Protein AF-A0A3D4T2V0-F1 (afdb_monomer)

Secondary structure (DSSP, 8-state):
-PPPP-S---GGGG-SS--HHHHHHHHHH---HHHHHH---TTSHHHHHHHHHHTTSS-HHHHHHHHHHHHHSPTT--EEHHHHHHHHHHTT--HHHHHHHHHHHHHTTS-EEE----EETTEEPTT----GGG-EEE--BTTTBHHHHHHT-HHHHHH-TTHHHHHHHHTTTTTTTTGGG--TTGGGSSEEE---SS---SS----GGG-HHHHHHHTTT-EEEE--HHHHHHHHTT---SS--TT-EEEETHHHHHHHHTTSEEE--HHHHHHHHHHHHHTT-EEEEE--S-TT--SEEEEE-TTT-HHHHHHHHTT-GGGEEES------TTT----SHHHHS-TT----BTTTPPPTT----PPPPPP-TTTS---GGG--TTHHHHTT--B-TT---HHHHHSTT---HHHHHHHHHTT-HHHHHHHHHTT-S-HHHHHHH---HHHHT-GGGGTS----HHHHHHHHHHHTTSTTT--PPP---S-TT-S---EEEEE--SHHHHHHHHHHHHTT--EEEE-SSSSS-THHHHTS-TTTS-HHHHHHHHHHHHHTT-EEE-S--BTTTB-HHHHHHTTEEEEEE-----EE-----TTTTSBTEEEHHHHHHHHHHS-----SEEEEE-SSHHHHHHHHHHHHTT-SEEEEEESS-GGG-SS-HHHHHHHHHTTPEEEESEEEEEEEEETTEEEEEEEEEEEEEE-TTS-EEEEEEEEEEEEEE-SEEEE-S-EE---TTTTTTS---EETTTEEP--S--

Sequence (767 aa):
MPEMSKKYIPEHMHDKDPNPKLLKFVRRVTDRFDGKLKGIKVEDPEYWGFACIFEDEMTETERENSLDLLLEMKVRKKYPYADMLSMCAKHGMEQKTADSIMDKLSVLGMMEYDYGDKYTKDGPIPGTTYNKDDRHYWIPLFVPGSAEYTNMNTKLMDKHPELAMFFERMTFLPLAGITQMIPPGGAGIGMHVIPVEQAISMENTTADIEHISYWLKKYEGHLGASICSCRYGRKKLDEGCADDYDGWCIGVGDMADYCRETGRGRDITYDEAMEILKRAEDNGFVHQVTNIDGENKIFAICNCNVKICNALRTSQLFNTPNLSASAYRAHVNKADCVACGQCVEYCPAGALKLGQKLCKKDGSEVTYPKQELPDATKWGEDKWDEDYRDKNRINCHDTGTSPCKTACPAHIAVQGYLKMASQGRYKDALALIKKENPFPAVCGRICNKRCEDACTRGMIDRAVSIDAVKKFIAAKDLEDEHRYVPEIVVASNRGRWKEKVAIIGGGPAGLSCAFYLAQMGYYPTVFEKNEKPGGMLTYGIPSYKLEKDVIDAEIEIMKEMGVEIRTGVEVGKDVTIPELRNDGYKAFYVAVGCQGGRYPNIPNDHAEGTQTAVEFLKKATTGECHFEDETVVVGGGNVAIDAARVSARSGAKKVTMLCLESRDIMPASDEEVREAEEDGVTVNCGWGPKEVIAENGKVKAVVFKKCTRVYDENKKFSPVYNEDETITIPATKVIFAIGQAIEWGSLLDGTKVEFWHGNYPVADKLT

Solvent-accessible surface area (backbone atoms only — not comparable to full-atom values): 41725 Å² total; per-residue (Å²): 128,83,81,74,79,76,79,58,79,56,85,41,38,72,53,88,79,67,60,67,63,56,55,53,46,41,36,67,64,52,72,31,68,63,34,58,73,78,49,69,51,45,72,37,53,68,38,28,52,44,40,58,50,48,64,71,73,33,56,72,70,53,30,54,54,46,47,53,46,59,66,72,52,55,79,87,42,77,34,47,39,70,56,51,51,55,52,28,43,76,74,71,38,52,68,73,54,38,50,52,48,54,53,50,32,34,54,57,20,62,31,44,55,33,58,75,77,63,57,43,85,91,15,58,49,86,92,70,77,87,50,77,76,53,26,31,38,32,48,52,46,49,67,79,30,28,34,40,41,33,38,36,32,62,71,58,38,71,75,43,53,47,39,33,56,28,29,58,47,53,57,39,60,52,44,63,88,47,57,58,73,50,45,86,82,14,80,51,78,26,38,41,42,48,58,74,100,64,90,77,84,83,86,80,88,74,59,66,90,54,34,60,67,48,57,50,47,18,22,51,95,28,31,12,33,16,44,27,29,42,48,43,25,29,45,72,62,79,58,44,67,94,52,56,35,53,51,39,20,36,23,27,36,50,41,13,50,44,28,37,78,50,71,37,31,39,81,47,53,70,70,55,52,53,50,48,52,52,46,31,47,72,68,58,31,44,45,32,33,39,50,62,79,44,89,98,42,61,47,39,43,34,53,34,46,61,93,51,25,51,69,56,44,40,23,47,28,58,48,32,56,36,38,56,35,58,92,70,76,88,77,82,56,76,89,75,58,62,74,38,50,62,73,28,75,62,35,74,75,35,80,44,53,37,35,77,82,56,76,44,96,84,69,51,85,72,87,74,89,76,83,85,48,33,83,80,49,92,65,52,79,92,67,43,35,90,55,40,82,57,61,38,63,57,36,50,41,94,87,33,67,57,48,32,28,72,48,28,94,60,52,39,38,56,49,43,30,53,52,29,44,77,68,70,36,42,66,62,20,44,56,54,40,49,74,52,35,76,50,49,48,58,47,37,59,70,56,87,50,46,29,37,79,45,23,73,51,37,79,78,74,54,46,63,65,59,54,60,52,44,24,58,43,26,54,43,47,70,38,81,94,55,43,80,70,79,74,68,47,42,60,38,78,83,56,63,53,84,66,32,32,39,24,39,17,28,15,68,67,21,47,45,52,35,41,55,41,14,32,54,24,28,50,28,36,28,34,15,56,47,84,62,66,37,39,55,60,53,36,55,45,53,61,95,64,43,50,62,68,59,55,50,50,50,49,48,48,35,43,76,57,46,36,43,75,44,54,63,36,39,66,33,77,77,46,41,58,66,56,43,43,71,74,56,37,76,47,77,46,85,28,68,66,58,73,35,51,38,77,90,85,40,55,56,65,81,26,51,42,45,48,27,33,51,60,50,32,30,52,52,58,76,41,92,55,79,36,86,36,34,33,34,29,37,30,47,33,59,63,22,47,50,48,43,40,52,40,32,77,27,51,26,74,40,36,39,35,31,12,45,39,49,83,95,64,36,73,33,53,73,65,59,53,49,54,28,43,74,59,61,38,44,79,44,61,22,31,34,85,58,33,41,43,59,58,97,56,28,39,50,25,40,33,28,26,32,30,80,40,47,52,45,98,84,69,43,88,51,70,41,69,43,84,87,48,66,51,76,45,77,18,48,29,38,34,31,30,73,49,65,33,65,75,64,86,48,36,63,59,95,59,87,84,50,64,45,94,84,77,41,75,68,70,69,94,90,112

Radius of gyration: 34.02 Å; Cα contacts (8 Å, |Δi|>4): 1423; chains: 1; bounding box: 85×62×96 Å

Mean predicted aligned error: 8.25 Å

pLDDT: mean 89.42, std 9.77, range [37.09, 98.88]

Structure (mmCIF, N/CA/C/O backbone):
data_AF-A0A3D4T2V0-F1
#
_entry.id   AF-A0A3D4T2V0-F1
#
loop_
_atom_site.group_PDB
_atom_site.id
_atom_site.type_symbol
_atom_site.label_atom_id
_atom_site.label_alt_id
_atom_site.label_comp_id
_atom_site.label_asym_id
_atom_site.label_entity_id
_atom_site.label_seq_id
_atom_site.pdbx_PDB_ins_code
_atom_site.Cartn_x
_atom_site.Cartn_y
_atom_site.Cartn_z
_atom_site.occupancy
_atom_site.B_iso_or_equiv
_atom_site.auth_seq_id
_atom_site.auth_comp_id
_atom_site.auth_asym_id
_atom_site.auth_atom_id
_atom_site.pdbx_PDB_model_num
ATOM 1 N N . MET A 1 1 ? 5.920 10.985 28.259 1.00 60.56 1 MET A N 1
ATOM 2 C CA . MET A 1 1 ? 4.543 10.733 27.767 1.00 60.56 1 MET A CA 1
ATOM 3 C C . MET A 1 1 ? 4.400 11.232 26.333 1.00 60.56 1 MET A C 1
ATOM 5 O O . MET A 1 1 ? 4.811 12.369 26.102 1.00 60.56 1 MET A O 1
ATOM 9 N N . PRO A 1 2 ? 3.740 10.470 25.436 1.00 69.81 2 PRO A N 1
ATOM 10 C CA . PRO A 1 2 ? 3.532 10.878 24.049 1.00 69.81 2 PRO A CA 1
ATOM 11 C C . PRO A 1 2 ? 2.871 12.252 23.948 1.00 69.81 2 PRO A C 1
ATOM 13 O O . PRO A 1 2 ? 1.902 12.539 24.664 1.00 69.81 2 PRO A O 1
ATOM 16 N N . GLU A 1 3 ? 3.368 13.103 23.050 1.00 80.56 3 GLU A N 1
ATOM 17 C CA . GLU A 1 3 ? 2.796 14.432 22.829 1.00 80.56 3 GLU A CA 1
ATOM 18 C C . GLU A 1 3 ? 1.330 14.332 22.375 1.00 80.56 3 GLU A C 1
ATOM 20 O O . GLU A 1 3 ? 0.896 13.333 21.798 1.00 80.56 3 GLU A O 1
ATOM 25 N N . MET A 1 4 ? 0.517 15.332 22.723 1.00 84.94 4 MET A N 1
ATOM 26 C CA . MET A 1 4 ? -0.879 15.361 22.295 1.00 84.94 4 MET A CA 1
ATOM 27 C C . MET A 1 4 ? -0.940 15.879 20.878 1.00 84.94 4 MET A C 1
ATOM 29 O O . MET A 1 4 ? -0.235 16.835 20.555 1.00 84.94 4 MET A O 1
ATOM 33 N N . SER A 1 5 ? -1.815 15.298 20.057 1.00 87.62 5 SER A N 1
ATOM 34 C CA . SER A 1 5 ? -2.108 15.893 18.758 1.00 87.62 5 SER A CA 1
ATOM 35 C C . SER A 1 5 ? -2.496 17.360 18.948 1.00 87.62 5 SER A C 1
ATOM 37 O O . SER A 1 5 ? -3.322 17.696 19.793 1.00 87.62 5 SER A O 1
ATOM 39 N N . LYS A 1 6 ? -1.874 18.236 18.160 1.00 90.88 6 LYS A N 1
ATOM 40 C CA . LYS A 1 6 ? -2.158 19.679 18.127 1.00 90.88 6 LYS A CA 1
ATOM 41 C C . LYS A 1 6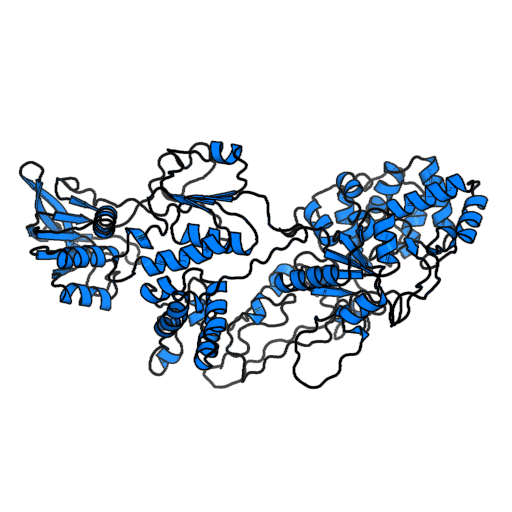 ? -3.161 20.038 17.031 1.00 90.88 6 LYS A C 1
ATOM 43 O O . LYS A 1 6 ? -3.327 21.212 16.715 1.00 90.88 6 LYS A O 1
ATOM 48 N N . LYS A 1 7 ? -3.783 19.028 16.407 1.00 93.62 7 LYS A N 1
ATOM 49 C CA . LYS A 1 7 ? -4.708 19.205 15.283 1.00 93.62 7 LYS A CA 1
ATOM 50 C C . LYS A 1 7 ? -5.900 20.085 15.661 1.00 93.62 7 LYS A C 1
ATOM 52 O O . LYS A 1 7 ? -6.324 20.901 14.846 1.00 93.62 7 LYS A O 1
ATOM 57 N N . TYR A 1 8 ? -6.396 19.926 16.885 1.00 94.19 8 TYR A N 1
ATOM 58 C CA . TYR A 1 8 ? -7.490 20.708 17.445 1.00 94.19 8 TYR A CA 1
ATOM 59 C C . TYR A 1 8 ? -7.080 21.284 18.797 1.00 94.19 8 TYR A C 1
ATOM 61 O O . TYR A 1 8 ? -6.278 20.697 19.524 1.00 94.19 8 TYR A O 1
ATOM 69 N N . ILE A 1 9 ? -7.637 22.445 19.122 1.00 94.38 9 ILE A N 1
ATOM 70 C CA . ILE A 1 9 ? -7.562 23.036 20.456 1.00 94.38 9 ILE A CA 1
ATOM 71 C C . ILE A 1 9 ? -8.960 22.852 21.047 1.00 94.38 9 ILE A C 1
ATOM 73 O O . ILE A 1 9 ? -9.884 23.465 20.513 1.00 94.38 9 ILE A O 1
ATOM 77 N N . PRO A 1 10 ? -9.142 21.996 22.070 1.00 95.62 10 PRO A N 1
ATOM 78 C CA . PRO A 1 10 ? -10.458 21.780 22.665 1.00 95.62 10 PRO A CA 1
ATOM 79 C C . PRO A 1 10 ? -11.021 23.093 23.215 1.00 95.62 10 PRO A C 1
ATOM 81 O O . PRO A 1 10 ? -10.314 23.801 23.938 1.00 95.62 10 PRO A O 1
ATOM 84 N N . GLU A 1 11 ? -12.279 23.403 22.900 1.00 95.12 11 GLU A N 1
ATOM 85 C CA . GLU A 1 11 ? -12.920 24.673 23.276 1.00 95.12 11 GLU A CA 1
ATOM 86 C C . GLU A 1 11 ? -12.905 24.886 24.798 1.00 95.12 11 GLU A C 1
ATOM 88 O O . GLU A 1 11 ? -12.510 25.945 25.289 1.00 95.12 11 GLU A O 1
ATOM 93 N N . HIS A 1 12 ? -13.192 23.818 25.542 1.00 96.31 12 HIS A N 1
ATOM 94 C CA . HIS A 1 12 ? -13.293 23.821 27.000 1.00 96.31 12 HIS A CA 1
ATOM 95 C C . HIS A 1 12 ? -11.965 23.656 27.758 1.00 96.31 12 HIS A C 1
ATOM 97 O O . HIS A 1 12 ? -11.958 23.590 28.988 1.00 96.31 12 HIS A O 1
ATOM 103 N N . MET A 1 13 ? -10.815 23.590 27.072 1.00 93.88 13 MET A N 1
ATOM 104 C CA . MET A 1 13 ? -9.509 23.354 27.720 1.00 93.88 13 MET A CA 1
ATOM 105 C C . MET A 1 13 ? -9.125 24.453 28.733 1.00 93.88 13 MET A C 1
ATOM 107 O O . MET A 1 13 ? -8.293 24.230 29.613 1.00 93.88 13 MET A O 1
ATOM 111 N N . HIS A 1 14 ? -9.722 25.642 28.616 1.00 94.88 14 HIS A N 1
ATOM 112 C CA . HIS A 1 14 ? -9.417 26.816 29.439 1.00 94.88 14 HIS A CA 1
ATOM 113 C C . HIS A 1 14 ? -10.676 27.512 29.973 1.00 94.88 14 HIS A C 1
ATOM 115 O O . HIS A 1 14 ? -10.693 28.739 30.126 1.00 94.88 14 HIS A O 1
ATOM 121 N N . ASP A 1 15 ? -11.727 26.738 30.250 1.00 95.50 15 ASP A N 1
ATOM 122 C CA . ASP A 1 15 ? -12.955 27.257 30.848 1.00 95.50 15 ASP A CA 1
ATOM 123 C C . ASP A 1 15 ? -12.658 28.047 32.126 1.00 95.50 15 ASP A C 1
ATOM 125 O O . ASP A 1 15 ? -12.008 27.568 33.058 1.00 95.50 15 ASP A O 1
ATOM 129 N N . LYS A 1 16 ? -13.152 29.288 32.173 1.00 92.94 16 LYS A N 1
ATOM 130 C CA . LYS A 1 16 ? -12.948 30.185 33.320 1.00 92.94 16 LYS A CA 1
ATOM 131 C C . LYS A 1 16 ? -13.886 29.878 34.483 1.00 92.94 16 LYS A C 1
ATOM 133 O O . LYS A 1 16 ? -13.514 30.133 35.625 1.00 92.94 16 LYS A O 1
ATOM 138 N N . ASP A 1 17 ? -15.080 29.371 34.185 1.00 92.19 17 ASP A N 1
ATOM 139 C CA . ASP A 1 17 ? -16.122 29.045 35.163 1.00 92.19 17 ASP A CA 1
ATOM 140 C C . ASP A 1 17 ? -16.719 27.656 34.864 1.00 92.19 17 ASP A C 1
ATOM 142 O O . ASP A 1 17 ? -17.825 27.548 34.333 1.00 92.19 17 ASP A O 1
ATOM 146 N N . PRO A 1 18 ? -15.948 26.577 35.098 1.00 94.44 18 PRO A N 1
ATOM 147 C CA . PRO A 1 18 ? -16.369 25.219 34.769 1.00 94.44 18 PRO A CA 1
ATOM 148 C C . PRO A 1 18 ? -17.520 24.749 35.668 1.00 94.44 18 PRO A C 1
ATOM 150 O O . PRO A 1 18 ? -17.501 24.969 36.884 1.00 94.44 18 PRO A O 1
ATOM 153 N N . ASN A 1 19 ? -18.488 24.015 35.104 1.00 95.50 19 ASN A N 1
ATOM 154 C CA . ASN A 1 19 ? -19.620 23.502 35.875 1.00 95.50 19 ASN A CA 1
ATOM 155 C C . ASN A 1 19 ? -19.131 22.602 37.039 1.00 95.50 19 ASN A C 1
ATOM 157 O O . ASN A 1 19 ? -18.476 21.572 36.818 1.00 95.50 19 ASN A O 1
ATOM 161 N N . PRO A 1 20 ? -19.465 22.929 38.304 1.00 95.56 20 PRO A N 1
ATOM 162 C CA . PRO A 1 20 ? -18.935 22.212 39.460 1.00 95.56 20 PRO A CA 1
ATOM 163 C C . PRO A 1 20 ? -19.467 20.776 39.572 1.00 95.56 20 PRO A C 1
ATOM 165 O O . PRO A 1 20 ? -18.761 19.899 40.083 1.00 95.56 20 PRO A O 1
ATOM 168 N N . LYS A 1 21 ? -20.692 20.502 39.097 1.00 97.12 21 LYS A N 1
ATOM 169 C CA . LYS A 1 21 ? -21.239 19.138 39.052 1.00 97.12 21 LYS A CA 1
ATOM 170 C C . LYS A 1 21 ? -20.514 18.304 38.002 1.00 97.12 21 LYS A C 1
ATOM 172 O O . LYS A 1 21 ? -20.180 17.155 38.294 1.00 97.12 21 LYS A O 1
ATOM 177 N N . LEU A 1 22 ? -20.200 18.888 36.843 1.00 97.12 22 LEU A N 1
ATOM 178 C CA . LEU A 1 22 ? -19.439 18.213 35.794 1.00 97.12 22 LEU A CA 1
ATOM 179 C C . LEU A 1 22 ? -18.036 17.839 36.283 1.00 97.12 22 LEU A C 1
ATOM 181 O O . LEU A 1 22 ? -17.674 16.668 36.232 1.00 97.12 22 LEU A O 1
ATOM 185 N N . LEU A 1 23 ? -17.281 18.778 36.863 1.00 95.12 23 LEU A N 1
ATOM 186 C CA . LEU A 1 23 ? -15.960 18.489 37.445 1.00 95.12 23 LEU A CA 1
ATOM 187 C C . LEU A 1 23 ? -16.017 17.372 38.495 1.00 95.12 23 LEU A C 1
ATOM 189 O O . LEU A 1 23 ? -15.161 16.483 38.535 1.00 95.12 23 LEU A O 1
ATOM 193 N N . LYS A 1 24 ? -17.047 17.395 39.348 1.00 95.44 24 LYS A N 1
ATOM 194 C CA . LYS A 1 24 ? -17.273 16.356 40.358 1.00 95.44 24 LYS A CA 1
ATOM 195 C C . LYS A 1 24 ? -17.570 14.997 39.722 1.00 95.44 24 LYS A C 1
ATOM 197 O O . LYS A 1 24 ? -17.080 13.984 40.226 1.00 95.44 24 LYS A O 1
ATOM 202 N N . PHE A 1 25 ? -18.364 14.967 38.654 1.00 95.88 25 PHE A N 1
ATOM 203 C CA . PHE A 1 25 ? -18.686 13.751 37.916 1.00 95.88 25 PHE A CA 1
ATOM 204 C C . PHE A 1 25 ? -17.451 13.194 37.198 1.00 95.88 25 PHE A C 1
ATOM 206 O O . PHE A 1 25 ? -17.080 12.050 37.449 1.00 95.88 25 PHE A O 1
ATOM 213 N N . VAL A 1 26 ? -16.739 14.020 36.429 1.00 94.88 26 VAL A N 1
ATOM 214 C CA . VAL A 1 26 ? -15.500 13.656 35.724 1.00 94.88 26 VAL A CA 1
ATOM 215 C C . VAL A 1 26 ? -14.455 13.084 36.689 1.00 94.88 26 VAL A C 1
ATOM 217 O O . VAL A 1 26 ? -13.914 11.998 36.471 1.00 94.88 26 VAL A O 1
ATOM 220 N N . ARG A 1 27 ? -14.228 13.744 37.834 1.00 93.38 27 ARG A N 1
ATOM 221 C CA . ARG A 1 27 ? -13.322 13.240 38.882 1.00 93.38 27 ARG A CA 1
ATOM 222 C C . ARG A 1 27 ? -13.770 11.898 39.469 1.00 93.38 27 ARG A C 1
ATOM 224 O O . ARG A 1 27 ? -12.936 11.121 39.929 1.00 93.38 27 ARG A O 1
ATOM 231 N N . ARG A 1 28 ? -15.075 11.623 39.512 1.00 91.69 28 ARG A N 1
ATOM 232 C CA . ARG A 1 28 ? -15.603 10.351 40.021 1.00 91.69 28 ARG A CA 1
ATOM 233 C C . ARG A 1 28 ? -15.353 9.206 39.044 1.00 91.69 28 ARG A C 1
ATOM 235 O O . ARG A 1 28 ? -15.070 8.098 39.501 1.00 91.69 28 ARG A O 1
ATOM 242 N N . VAL A 1 29 ? -15.483 9.471 37.747 1.00 91.94 29 VAL A N 1
ATOM 243 C CA . VAL A 1 29 ? -15.393 8.444 36.701 1.00 91.94 29 VAL A CA 1
ATOM 244 C C . VAL A 1 29 ? -13.976 8.210 36.188 1.00 91.94 29 VAL A C 1
ATOM 246 O O . VAL A 1 29 ? -13.719 7.126 35.682 1.00 91.94 29 VAL A O 1
ATOM 249 N N . THR A 1 30 ? -13.045 9.158 36.360 1.00 89.62 30 THR A N 1
ATOM 250 C CA . THR A 1 30 ? -11.661 8.981 35.885 1.00 89.62 30 THR A CA 1
ATOM 251 C C . THR A 1 30 ? -11.003 7.726 36.449 1.00 89.62 30 THR A C 1
ATOM 253 O O . THR A 1 30 ? -11.083 7.460 37.646 1.00 89.62 30 THR A O 1
ATOM 256 N N . ASP A 1 31 ? -10.310 6.968 35.602 1.00 83.75 31 ASP A N 1
ATOM 257 C CA . ASP A 1 31 ? -9.473 5.838 36.017 1.00 83.75 31 ASP A CA 1
ATOM 258 C C . ASP A 1 31 ? -8.010 6.259 36.268 1.00 83.75 31 ASP A C 1
ATOM 260 O O . ASP A 1 31 ? -7.215 5.466 36.774 1.00 83.75 31 ASP A O 1
ATOM 264 N N . ARG A 1 32 ? -7.643 7.526 36.004 1.00 87.38 32 ARG A N 1
ATOM 265 C CA . ARG A 1 32 ? -6.308 8.050 36.329 1.00 87.38 32 ARG A CA 1
ATOM 266 C C . ARG A 1 32 ? -6.152 8.205 37.840 1.00 87.38 32 ARG A C 1
ATOM 268 O O . ARG A 1 32 ? -6.823 9.020 38.477 1.00 87.38 32 ARG A O 1
ATOM 275 N N . PHE A 1 33 ? -5.195 7.471 38.408 1.00 81.50 33 PHE A N 1
ATOM 276 C CA . PHE A 1 33 ? -4.870 7.518 39.838 1.00 81.50 33 PHE A CA 1
ATOM 277 C C . PHE A 1 33 ? -4.582 8.947 40.326 1.00 81.50 33 PHE A C 1
ATOM 279 O O . PHE A 1 33 ? -5.150 9.402 41.322 1.00 81.50 33 PHE A O 1
ATOM 286 N N . ASP A 1 34 ? -3.768 9.684 39.569 1.00 81.69 34 ASP A N 1
ATOM 287 C CA . ASP A 1 34 ? -3.433 11.076 39.865 1.00 81.69 34 ASP A CA 1
ATOM 288 C C . ASP A 1 34 ? -4.658 11.999 39.829 1.00 81.69 34 ASP A C 1
ATOM 290 O O . ASP A 1 34 ? -4.801 12.838 40.717 1.00 81.69 34 ASP A O 1
ATOM 294 N N . GLY A 1 35 ? -5.576 11.810 38.875 1.00 86.06 35 GLY A N 1
ATOM 295 C CA . GLY A 1 35 ? -6.810 12.596 38.773 1.00 86.06 35 GLY A CA 1
ATOM 296 C C . GLY A 1 35 ? -7.748 12.383 39.966 1.00 86.06 35 GLY A C 1
ATOM 297 O O . GLY A 1 35 ? -8.332 13.335 40.491 1.00 86.06 35 GLY A O 1
ATOM 298 N N . LYS A 1 36 ? -7.837 11.149 40.487 1.00 85.62 36 LYS A N 1
ATOM 299 C CA . LYS A 1 36 ? -8.620 10.864 41.705 1.00 85.62 36 LYS A CA 1
ATOM 300 C C . LYS A 1 36 ? -8.053 11.577 42.932 1.00 85.62 36 LYS A C 1
ATOM 302 O O . LYS A 1 36 ? -8.811 12.192 43.693 1.00 85.62 36 LYS A O 1
ATOM 307 N N . LEU A 1 37 ? -6.733 11.509 43.119 1.00 84.94 37 LEU A N 1
ATOM 308 C CA . LEU A 1 37 ? -6.056 12.054 44.297 1.00 84.94 37 LEU A CA 1
ATOM 309 C C . LEU A 1 37 ? -5.906 13.576 44.249 1.00 84.94 37 LEU A C 1
ATOM 311 O O . LEU A 1 37 ? -6.314 14.259 45.187 1.00 84.94 37 LEU A O 1
ATOM 315 N N . LYS A 1 38 ? -5.329 14.099 43.164 1.00 87.75 38 LYS A N 1
ATOM 316 C CA . LYS A 1 38 ? -4.953 15.514 43.014 1.00 87.75 38 LYS A CA 1
ATOM 317 C C . LYS A 1 38 ? -6.099 16.378 42.475 1.00 87.75 38 LYS A C 1
ATOM 319 O O . LYS A 1 38 ? -6.034 17.597 42.593 1.00 87.75 38 LYS A O 1
ATOM 324 N N . GLY A 1 39 ? -7.157 15.754 41.954 1.00 89.19 39 GLY A N 1
ATOM 325 C CA . GLY A 1 39 ? -8.266 16.428 41.283 1.00 89.19 39 GLY A CA 1
ATOM 326 C C . GLY A 1 39 ? -8.061 16.516 39.771 1.00 89.19 39 GLY A C 1
ATOM 327 O O . GLY A 1 39 ? -6.962 16.287 39.273 1.00 89.19 39 GLY A O 1
ATOM 328 N N . ILE A 1 40 ? -9.146 16.840 39.069 1.00 93.50 40 ILE A N 1
ATOM 329 C CA . ILE A 1 40 ? -9.180 17.074 37.622 1.00 93.50 40 ILE A CA 1
ATOM 330 C C . ILE A 1 40 ? -9.223 18.580 37.381 1.00 93.50 40 ILE A C 1
ATOM 332 O O . ILE A 1 40 ? -9.946 19.290 38.087 1.00 93.50 40 ILE A O 1
ATOM 336 N N . LYS A 1 41 ? -8.443 19.053 36.412 1.00 93.19 41 LYS A N 1
ATOM 337 C CA . LYS A 1 41 ? -8.416 20.450 35.968 1.00 93.19 41 LYS A CA 1
ATOM 338 C C . LYS A 1 41 ? -9.095 20.602 34.608 1.00 93.19 41 LYS A C 1
ATOM 340 O O . LYS A 1 41 ? -9.366 19.612 33.937 1.00 93.19 41 LYS A O 1
ATOM 345 N N . VAL A 1 42 ? -9.337 21.842 34.191 1.00 93.81 42 VAL A N 1
ATOM 346 C CA . VAL A 1 42 ? -9.952 22.127 32.884 1.00 93.81 42 VAL A CA 1
ATOM 347 C C . VAL A 1 42 ? -9.037 21.758 31.713 1.00 93.81 42 VAL A C 1
ATOM 349 O O . VAL A 1 42 ? -9.516 21.400 30.643 1.00 93.81 42 VAL A O 1
ATOM 352 N N . GLU A 1 43 ? -7.719 21.730 31.934 1.00 93.94 43 GLU A N 1
ATOM 353 C CA . GLU A 1 43 ? -6.746 21.318 30.920 1.00 93.94 43 GLU A CA 1
ATOM 354 C C . GLU A 1 43 ? -6.667 19.788 30.744 1.00 93.94 43 GLU A C 1
ATOM 356 O O . GLU A 1 43 ? -6.084 19.306 29.767 1.00 93.94 43 GLU A O 1
ATOM 361 N N . ASP A 1 44 ? -7.222 19.010 31.682 1.00 94.38 44 ASP A N 1
ATOM 362 C CA . ASP A 1 44 ? -7.189 17.551 31.616 1.00 94.38 44 ASP A CA 1
ATOM 363 C C . ASP A 1 44 ? -8.171 17.023 30.551 1.00 94.38 44 ASP A C 1
ATOM 365 O O . ASP A 1 44 ? -9.316 17.481 30.484 1.00 94.38 44 ASP A O 1
ATOM 369 N N . PRO A 1 45 ? -7.771 16.003 29.764 1.00 94.81 45 PRO A N 1
ATOM 370 C CA . PRO A 1 45 ? -8.607 15.410 28.722 1.00 94.81 45 PRO A CA 1
ATOM 371 C C . PRO A 1 45 ? -9.953 14.899 29.204 1.00 94.81 45 PRO A C 1
ATOM 373 O O . PRO A 1 45 ? -10.942 15.012 28.485 1.00 94.81 45 PRO A O 1
ATOM 376 N N . GLU A 1 46 ? -10.011 14.395 30.433 1.00 94.25 46 GLU A N 1
ATOM 377 C CA . GLU A 1 46 ? -11.265 13.967 31.042 1.00 94.25 46 GLU A CA 1
ATOM 378 C C . GLU A 1 46 ? -12.307 15.083 31.155 1.00 94.25 46 GLU A C 1
ATOM 380 O O . GLU A 1 46 ? -13.498 14.802 31.033 1.00 94.25 46 GLU A O 1
ATOM 385 N N . TYR A 1 47 ? -11.882 16.327 31.409 1.00 96.44 47 TYR A N 1
ATOM 386 C CA . TYR A 1 47 ? -12.807 17.446 31.559 1.00 96.44 47 TYR A CA 1
ATOM 387 C C . TYR A 1 47 ? -13.298 17.926 30.202 1.00 96.44 47 TYR A C 1
ATOM 389 O O . TYR A 1 47 ? -14.490 17.814 29.928 1.00 96.44 47 TYR A O 1
ATOM 397 N N . TRP A 1 48 ? 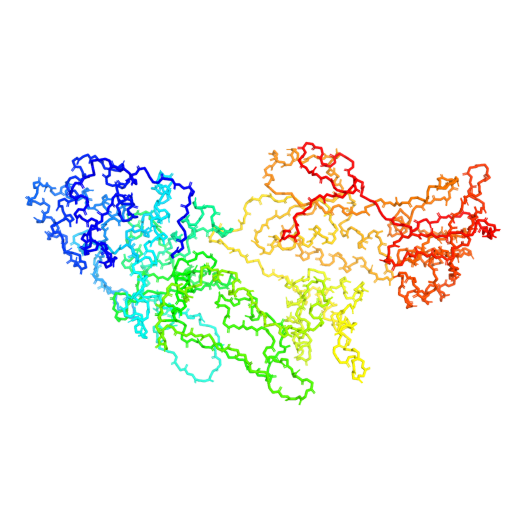-12.404 18.421 29.341 1.00 96.19 48 TRP A N 1
ATOM 398 C CA . TRP A 1 48 ? -12.833 19.043 28.088 1.00 96.19 48 TRP A CA 1
ATOM 399 C C . TRP A 1 48 ? -13.497 18.038 27.136 1.00 96.19 48 TRP A C 1
ATOM 401 O O . TRP A 1 48 ? -14.393 18.412 26.382 1.00 96.19 48 TRP A O 1
ATOM 411 N N . GLY A 1 49 ? -13.142 16.748 27.224 1.00 95.88 49 GLY A N 1
ATOM 412 C CA . GLY A 1 49 ? -13.797 15.682 26.464 1.00 95.88 49 GLY A CA 1
ATOM 413 C C . GLY A 1 49 ? -15.243 15.417 26.892 1.00 95.88 49 GLY A C 1
ATOM 414 O O . GLY A 1 49 ? -16.038 14.952 26.084 1.00 95.88 49 GLY A O 1
ATOM 415 N N . PHE A 1 50 ? -15.610 15.711 28.141 1.00 97.12 50 PHE A N 1
ATOM 416 C CA . PHE A 1 50 ? -16.999 15.634 28.607 1.00 97.12 50 PHE A CA 1
ATOM 417 C C . PHE A 1 50 ? -17.703 16.991 28.531 1.00 97.12 50 PHE A C 1
ATOM 419 O O . PHE A 1 50 ? -18.900 17.028 28.263 1.00 97.12 50 PHE A O 1
ATOM 426 N N . ALA A 1 51 ? -16.990 18.101 28.720 1.00 97.50 51 ALA A N 1
ATOM 427 C CA . ALA A 1 51 ? -17.557 19.443 28.651 1.00 97.50 51 ALA A CA 1
ATOM 428 C C . ALA A 1 51 ? -18.209 19.714 27.291 1.00 97.50 51 ALA A C 1
ATOM 430 O O . ALA A 1 51 ? -19.385 20.052 27.281 1.00 97.50 51 ALA A O 1
ATOM 431 N N . CYS A 1 52 ? -17.551 19.395 26.169 1.00 96.69 52 CYS A N 1
ATOM 432 C CA . CYS A 1 52 ? -18.168 19.544 24.838 1.00 96.69 52 CYS A CA 1
ATOM 433 C C . CYS A 1 52 ? -19.471 18.729 24.674 1.00 96.69 52 CYS A C 1
ATOM 435 O O . CYS A 1 52 ? -20.357 19.080 23.903 1.00 96.69 52 CYS A O 1
ATOM 437 N N . ILE A 1 53 ? -19.650 17.642 25.432 1.00 97.25 53 ILE A N 1
ATOM 438 C CA . ILE A 1 53 ? -20.895 16.864 25.421 1.00 97.25 53 ILE A CA 1
ATOM 439 C C . ILE A 1 53 ? -21.969 17.532 26.282 1.00 97.25 53 ILE A C 1
ATOM 441 O O . ILE A 1 53 ? -23.103 17.718 25.846 1.00 97.25 53 ILE A O 1
ATOM 445 N N . PHE A 1 54 ? -21.638 17.851 27.530 1.00 97.88 54 PHE A N 1
ATOM 446 C CA . PHE A 1 54 ? -22.611 18.338 28.507 1.00 97.88 54 PHE A CA 1
ATOM 447 C C . PHE A 1 54 ? -22.966 19.815 28.321 1.00 97.88 54 PHE A C 1
ATOM 449 O O . PHE A 1 54 ? -24.089 20.203 28.634 1.00 97.88 54 PHE A O 1
ATOM 456 N N . GLU A 1 55 ? -22.034 20.630 27.842 1.00 96.38 55 GLU A N 1
ATOM 457 C CA . GLU A 1 55 ? -22.227 22.064 27.639 1.00 96.38 55 GLU A CA 1
ATOM 458 C C . GLU A 1 55 ? -22.810 22.363 26.246 1.00 96.38 55 GLU A C 1
ATOM 460 O O . GLU A 1 55 ? -23.709 23.198 26.153 1.00 96.38 55 GLU A O 1
ATOM 465 N N . ASP A 1 56 ? -22.416 21.625 25.195 1.00 96.75 56 ASP A N 1
ATOM 466 C CA . ASP A 1 56 ? -22.804 21.980 23.815 1.00 96.75 56 ASP A CA 1
ATOM 467 C C . ASP A 1 56 ? -23.932 21.127 23.211 1.00 96.75 56 ASP A C 1
ATOM 469 O O . ASP A 1 56 ? -24.608 21.573 22.274 1.00 96.75 56 ASP A O 1
ATOM 473 N N . GLU A 1 57 ? -24.145 19.894 23.693 1.00 97.25 57 GLU A N 1
ATOM 474 C CA . GLU A 1 57 ? -25.199 18.993 23.181 1.00 97.25 57 GLU A CA 1
ATOM 475 C C . GLU A 1 57 ? -26.468 18.987 24.039 1.00 97.25 57 GLU A C 1
ATOM 477 O O . GLU A 1 57 ? -27.473 18.350 23.688 1.00 97.25 57 GLU A O 1
ATOM 482 N N . MET A 1 58 ? -26.449 19.682 25.173 1.00 97.38 58 MET A N 1
ATOM 483 C CA . MET A 1 58 ? -27.546 19.707 26.132 1.00 97.38 58 MET A CA 1
ATOM 484 C C . MET A 1 58 ? -27.970 21.137 26.440 1.00 97.38 58 MET A C 1
ATOM 486 O O . MET A 1 58 ? -27.156 22.041 26.581 1.00 97.38 58 MET A O 1
ATOM 490 N N . THR A 1 59 ? -29.275 21.337 26.598 1.00 97.50 59 THR A N 1
ATOM 491 C CA . THR A 1 59 ? -29.774 22.542 27.267 1.00 97.50 59 THR A CA 1
ATOM 492 C C . THR A 1 59 ? -29.339 22.537 28.733 1.00 97.50 59 THR A C 1
ATOM 494 O O . THR A 1 59 ? -29.098 21.478 29.311 1.00 97.50 59 THR A O 1
ATOM 497 N N . GLU A 1 60 ? -29.308 23.706 29.373 1.00 96.62 60 GLU A N 1
ATOM 498 C CA . GLU A 1 60 ? -28.960 23.827 30.795 1.00 96.62 60 GLU A CA 1
ATOM 499 C C . GLU A 1 60 ? -29.784 22.875 31.682 1.00 96.62 60 GLU A C 1
ATOM 501 O O . GLU A 1 60 ? -29.232 22.165 32.518 1.00 96.62 60 GLU A O 1
ATOM 506 N N . THR A 1 61 ? -31.099 22.782 31.453 1.00 96.56 61 THR A N 1
ATOM 507 C CA . THR A 1 61 ? -31.976 21.873 32.206 1.00 96.56 61 THR A CA 1
ATOM 508 C C . THR A 1 61 ? -31.642 20.401 31.962 1.00 96.56 61 THR A C 1
ATOM 510 O O . THR A 1 61 ? -31.617 19.613 32.905 1.00 96.56 61 THR A O 1
ATOM 513 N N . GLU A 1 62 ? -31.376 20.008 30.714 1.00 97.62 62 GLU A N 1
ATOM 514 C CA . GLU A 1 62 ? -30.981 18.631 30.397 1.00 97.62 62 GLU A CA 1
ATOM 515 C C . GLU A 1 62 ? -29.634 18.273 31.029 1.00 97.62 62 GLU A C 1
ATOM 517 O O . GLU A 1 62 ? -29.497 17.180 31.580 1.00 97.62 62 GLU A O 1
ATOM 522 N N . ARG A 1 63 ? -28.663 19.193 30.991 1.00 97.94 63 ARG A N 1
ATOM 523 C CA . ARG A 1 63 ? -27.344 19.023 31.604 1.00 97.94 63 ARG A CA 1
ATOM 524 C C . ARG A 1 63 ? -27.459 18.819 33.108 1.00 97.94 63 ARG A C 1
ATOM 526 O O . ARG A 1 63 ? -26.911 17.852 33.632 1.00 97.94 63 ARG A O 1
ATOM 533 N N . GLU A 1 64 ? -28.181 19.695 33.801 1.00 97.81 64 GLU A N 1
ATOM 534 C CA . GLU A 1 64 ? -28.326 19.612 35.256 1.00 97.81 64 GLU A CA 1
ATOM 535 C C . GLU A 1 64 ? -29.045 18.327 35.683 1.00 97.81 64 GLU A C 1
ATOM 537 O O . GLU A 1 64 ? -28.558 17.630 36.573 1.00 97.81 64 GLU A O 1
ATOM 542 N N . ASN A 1 65 ? -30.125 17.951 34.990 1.00 97.81 65 ASN A N 1
ATOM 543 C CA . ASN A 1 65 ? -30.834 16.690 35.232 1.00 97.81 65 ASN A CA 1
ATOM 544 C C . ASN A 1 65 ? -29.944 15.464 34.979 1.00 97.81 65 ASN A C 1
ATOM 546 O O . ASN A 1 65 ? -29.966 14.502 35.750 1.00 97.81 65 ASN A O 1
ATOM 550 N N . SER A 1 66 ? -29.144 15.502 33.911 1.00 98.06 66 SER A N 1
ATOM 551 C CA . SER A 1 66 ? -28.204 14.434 33.570 1.00 98.06 66 SER A CA 1
ATOM 552 C C . SER A 1 66 ? -27.125 14.276 34.638 1.00 98.06 66 SER A C 1
ATOM 554 O O . SER A 1 66 ? -26.877 13.167 35.108 1.00 98.06 66 SER A O 1
ATOM 556 N N . LEU A 1 67 ? -26.496 15.379 35.050 1.00 98.19 67 LEU A N 1
ATOM 557 C CA . LEU A 1 67 ? -25.446 15.372 36.068 1.00 98.19 67 LEU A CA 1
ATOM 558 C C . LEU A 1 67 ? -25.986 14.958 37.438 1.00 98.19 67 LEU A C 1
ATOM 560 O O . LEU A 1 67 ? -25.297 14.237 38.155 1.00 98.19 67 LEU A O 1
ATOM 564 N N . ASP A 1 68 ? -27.208 15.356 37.789 1.00 97.62 68 ASP A N 1
ATOM 565 C CA . ASP A 1 68 ? -27.865 14.928 39.024 1.00 97.62 68 ASP A CA 1
ATOM 566 C C . ASP A 1 68 ? -28.089 13.411 39.053 1.00 97.62 68 ASP A C 1
ATOM 568 O O . ASP A 1 68 ? -27.678 12.750 40.011 1.00 97.62 68 ASP A O 1
ATOM 572 N N . LEU A 1 69 ? -28.627 12.836 37.971 1.00 97.69 69 LEU A N 1
ATOM 573 C CA . LEU A 1 69 ? -28.783 11.385 37.835 1.00 97.69 69 LEU A CA 1
ATOM 574 C C . LEU A 1 69 ? -27.434 10.654 37.925 1.00 97.69 69 LEU A C 1
ATOM 576 O O . LEU A 1 69 ? -27.263 9.736 38.729 1.00 97.69 69 LEU A O 1
ATOM 580 N N . LEU A 1 70 ? -26.449 11.079 37.133 1.00 97.44 70 LEU A N 1
ATOM 581 C CA . LEU A 1 70 ? -25.124 10.455 37.085 1.00 97.44 70 LEU A CA 1
ATOM 582 C C . LEU A 1 70 ? -24.370 10.573 38.424 1.00 97.44 70 LEU A C 1
ATOM 584 O O . LEU A 1 70 ? -23.592 9.689 38.791 1.00 97.44 70 LEU A O 1
ATOM 588 N N . LEU A 1 71 ? -24.603 11.641 39.193 1.00 96.94 71 LEU A N 1
ATOM 589 C CA . LEU A 1 71 ? -24.030 11.822 40.529 1.00 96.94 71 LEU A CA 1
ATOM 590 C C . LEU A 1 71 ? -24.764 11.038 41.631 1.00 96.94 71 LEU A C 1
ATOM 592 O O . LEU A 1 71 ? -24.179 10.858 42.706 1.00 96.94 71 LEU A O 1
ATOM 596 N N . GLU A 1 72 ? -25.974 10.540 41.392 1.00 96.12 72 GLU A N 1
ATOM 597 C CA . GLU A 1 72 ? -26.665 9.595 42.285 1.00 96.12 72 GLU A CA 1
ATOM 598 C C . GLU A 1 72 ? -26.183 8.149 42.049 1.00 96.12 72 GLU A C 1
ATOM 600 O O . GLU A 1 72 ? -26.092 7.333 42.974 1.00 96.12 72 GLU A O 1
ATOM 605 N N . MET A 1 73 ? -25.791 7.833 40.813 1.00 96.25 73 MET A N 1
ATOM 606 C CA . MET A 1 73 ? -25.267 6.522 40.438 1.00 96.25 73 MET A CA 1
ATOM 607 C C . MET A 1 73 ? -23.867 6.250 41.016 1.00 96.25 73 MET A C 1
ATOM 609 O O . MET A 1 73 ? -23.003 7.126 41.155 1.00 96.25 73 MET A O 1
ATOM 613 N N . LYS A 1 74 ? -23.612 4.972 41.319 1.00 94.19 74 LYS A N 1
ATOM 614 C CA . LYS A 1 74 ? -22.273 4.459 41.629 1.00 94.19 74 LYS A CA 1
ATOM 615 C C . LYS A 1 74 ? -21.590 4.001 40.341 1.00 94.19 74 LYS A C 1
ATOM 617 O O . LYS A 1 74 ? -22.197 3.314 39.524 1.00 94.19 74 LYS A O 1
ATOM 622 N N . VAL A 1 75 ? -20.306 4.324 40.200 1.00 89.69 75 VAL A N 1
ATOM 623 C CA . VAL A 1 75 ? -19.451 3.779 39.132 1.00 89.69 75 VAL A CA 1
ATOM 624 C C . VAL A 1 75 ? -19.347 2.258 39.244 1.00 89.69 75 VAL A C 1
ATOM 626 O O . VAL A 1 75 ? -19.282 1.725 40.353 1.00 89.69 75 VAL A O 1
ATOM 629 N N . ARG A 1 76 ? -19.311 1.573 38.092 1.00 83.50 76 ARG A N 1
ATOM 630 C CA . ARG A 1 76 ? -19.224 0.103 37.977 1.00 83.50 76 ARG A CA 1
ATOM 631 C C . ARG A 1 76 ? -20.377 -0.658 38.656 1.00 83.50 76 ARG A C 1
ATOM 633 O O . ARG A 1 76 ? -20.214 -1.812 39.041 1.00 83.50 76 ARG A O 1
ATOM 640 N N . LYS A 1 77 ? -21.544 -0.022 38.821 1.00 92.69 77 LYS A N 1
ATOM 641 C CA . LYS A 1 77 ? -22.770 -0.662 39.314 1.00 92.69 77 LYS A CA 1
ATOM 642 C C . LYS A 1 77 ? -23.884 -0.539 38.275 1.00 92.69 77 LYS A C 1
ATOM 644 O O . LYS A 1 77 ? -24.138 0.558 37.787 1.00 92.69 77 LYS A O 1
ATOM 649 N N . LYS A 1 78 ? -24.553 -1.662 38.000 1.00 93.69 78 LYS A N 1
ATOM 650 C CA . LYS A 1 78 ? -25.745 -1.741 37.148 1.00 93.69 78 LYS A CA 1
ATOM 651 C C . LYS A 1 78 ? -27.016 -1.503 37.961 1.00 93.69 78 LYS A C 1
ATOM 653 O O . LYS A 1 78 ? -27.102 -1.933 39.116 1.00 93.69 78 LYS A O 1
ATOM 658 N N . TYR A 1 79 ? -27.980 -0.824 37.353 1.00 96.56 79 TYR A N 1
ATOM 659 C CA . TYR A 1 79 ? -29.255 -0.449 37.958 1.00 96.56 79 TYR A CA 1
ATOM 660 C C . TYR A 1 79 ? -30.408 -0.828 37.025 1.00 96.56 79 TYR A C 1
ATOM 662 O O . TYR A 1 79 ? -30.404 -0.383 35.879 1.00 96.56 79 TYR A O 1
ATOM 670 N N . PRO A 1 80 ? -31.393 -1.623 37.475 1.00 96.50 80 PRO A N 1
ATOM 671 C CA . PRO A 1 80 ? -32.607 -1.875 36.703 1.00 96.50 80 PRO A CA 1
ATOM 672 C C . PRO A 1 80 ? -33.332 -0.573 36.344 1.00 96.50 80 PRO A C 1
ATOM 674 O O . PRO A 1 80 ? -33.273 0.403 37.096 1.00 96.50 80 PRO A O 1
ATOM 677 N N . TYR A 1 81 ? -34.082 -0.568 35.244 1.00 96.31 81 TYR A N 1
ATOM 678 C CA . TYR A 1 81 ? -34.855 0.594 34.793 1.00 96.31 81 TYR A CA 1
ATOM 679 C C . TYR A 1 81 ? -35.734 1.225 35.897 1.00 96.31 81 TYR A C 1
ATOM 681 O O . TYR A 1 81 ? -35.745 2.445 36.069 1.00 96.31 81 TYR A O 1
ATOM 689 N N . ALA A 1 82 ? -36.391 0.413 36.732 1.00 95.75 82 ALA A N 1
ATOM 690 C CA . ALA A 1 82 ? -37.204 0.903 37.852 1.00 95.75 82 ALA A CA 1
ATOM 691 C C . ALA A 1 82 ? -36.396 1.693 38.908 1.00 95.75 82 ALA A C 1
ATOM 693 O O . ALA A 1 82 ? -36.882 2.687 39.462 1.00 95.75 82 ALA A O 1
ATOM 694 N N . ASP A 1 83 ? -35.148 1.289 39.162 1.00 97.00 83 ASP A N 1
ATOM 695 C CA . ASP A 1 83 ? -34.248 2.001 40.074 1.00 97.00 83 ASP A CA 1
ATOM 696 C C . ASP A 1 83 ? -33.817 3.337 39.463 1.00 97.00 83 ASP A C 1
ATOM 698 O O . ASP A 1 83 ? -33.770 4.348 40.166 1.00 97.00 83 ASP A O 1
ATOM 702 N N . MET A 1 84 ? -33.563 3.362 38.150 1.00 97.31 84 MET A N 1
ATOM 703 C CA . MET A 1 84 ? -33.225 4.585 37.420 1.00 97.31 84 MET A CA 1
ATOM 704 C C . MET A 1 84 ? -34.358 5.611 37.493 1.00 97.31 84 MET A C 1
ATOM 706 O O . MET A 1 84 ? -34.120 6.761 37.861 1.00 97.31 84 MET A O 1
ATOM 710 N N . LEU A 1 85 ? -35.606 5.189 37.258 1.00 96.69 85 LEU A N 1
ATOM 711 C CA . LEU A 1 85 ? -36.779 6.055 37.419 1.00 96.69 85 LEU A CA 1
ATOM 712 C C . LEU A 1 85 ? -36.917 6.578 38.853 1.00 96.69 85 LEU A C 1
ATOM 714 O O . LEU A 1 85 ? -37.217 7.755 39.059 1.00 96.69 85 LEU A O 1
ATOM 718 N N . SER A 1 86 ? -36.648 5.729 39.846 1.00 96.88 86 SER A N 1
ATOM 719 C CA . SER A 1 86 ? -36.686 6.122 41.257 1.00 96.88 86 SER A CA 1
ATOM 720 C C . SER A 1 86 ? -35.622 7.172 41.590 1.00 96.88 86 SER A C 1
ATOM 722 O O . SER A 1 86 ? -35.898 8.094 42.356 1.00 96.88 86 SER A O 1
ATOM 724 N N . MET A 1 87 ? -34.418 7.071 41.016 1.00 97.25 87 MET A N 1
ATOM 725 C CA . MET A 1 87 ? -33.372 8.093 41.152 1.00 97.25 87 MET A CA 1
ATOM 726 C C . MET A 1 87 ? -33.778 9.398 40.474 1.00 97.25 87 MET A C 1
ATOM 728 O O . MET A 1 87 ? -33.697 10.454 41.096 1.00 97.25 87 MET A O 1
ATOM 732 N N . CYS A 1 88 ? -34.287 9.327 39.244 1.00 96.69 88 CYS A N 1
ATOM 733 C CA . CYS A 1 88 ? -34.771 10.493 38.513 1.00 96.69 88 CYS A CA 1
ATOM 734 C C . CYS A 1 88 ? -35.872 11.247 39.278 1.00 96.69 88 CYS A C 1
ATOM 736 O O . CYS A 1 88 ? -35.823 12.473 39.397 1.00 96.69 88 CYS A O 1
ATOM 738 N N . ALA A 1 89 ? -36.821 10.520 39.873 1.00 96.19 89 ALA A N 1
ATOM 739 C CA . ALA A 1 89 ? -37.915 11.103 40.644 1.00 96.19 89 ALA A CA 1
ATOM 740 C C . ALA A 1 89 ? -37.436 11.901 41.874 1.00 96.19 89 ALA A C 1
ATOM 742 O O . ALA A 1 89 ? -38.046 12.917 42.211 1.00 96.19 89 ALA A O 1
ATOM 743 N N . LYS A 1 90 ? -36.318 11.516 42.517 1.00 95.94 90 LYS A N 1
ATOM 744 C CA . LYS A 1 90 ? -35.725 12.288 43.635 1.00 95.94 90 LYS A CA 1
ATOM 745 C C . LYS A 1 90 ? -35.280 13.689 43.217 1.00 95.94 90 LYS A C 1
ATOM 747 O O . LYS A 1 90 ? -35.260 14.591 44.049 1.00 95.94 90 LYS A O 1
ATOM 752 N N . HIS A 1 91 ? -34.941 13.857 41.943 1.00 94.44 91 HIS A N 1
ATOM 753 C CA . HIS A 1 91 ? 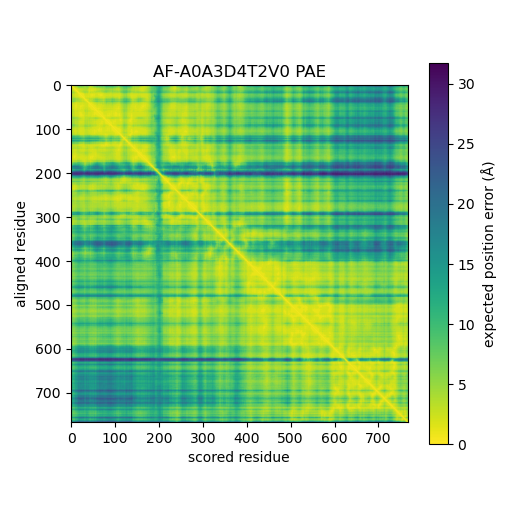-34.540 15.128 41.345 1.00 94.44 91 HIS A CA 1
ATOM 754 C C . HIS A 1 91 ? -35.700 15.818 40.607 1.00 94.44 91 HIS A C 1
ATOM 756 O O . HIS A 1 91 ? -35.481 16.754 39.848 1.00 94.44 91 HIS A O 1
ATOM 762 N N . GLY A 1 92 ? -36.945 15.378 40.830 1.00 93.75 92 GLY A N 1
ATOM 763 C CA . GLY A 1 92 ? -38.137 16.008 40.257 1.00 93.75 92 GLY A CA 1
ATOM 764 C C . GLY A 1 92 ? -38.369 15.709 38.774 1.00 93.75 92 GLY A C 1
ATOM 765 O O . GLY A 1 92 ? -39.175 16.388 38.142 1.00 93.75 92 GLY A O 1
ATOM 766 N N . MET A 1 93 ? -37.693 14.707 38.202 1.00 96.38 93 MET A N 1
ATOM 767 C CA . MET A 1 93 ? -37.925 14.293 36.818 1.00 96.38 93 MET A CA 1
ATOM 768 C C . MET A 1 93 ? -39.131 13.352 36.722 1.00 96.38 93 MET A C 1
ATOM 770 O O . MET A 1 93 ? -39.143 12.275 37.318 1.00 96.38 93 MET A O 1
ATOM 774 N N . GLU A 1 94 ? -40.124 13.731 35.918 1.00 95.44 94 GLU A N 1
ATOM 775 C CA . GLU A 1 94 ? -41.201 12.826 35.498 1.00 95.44 94 GLU A CA 1
ATOM 776 C C . GLU A 1 94 ? -40.662 11.711 34.589 1.00 95.44 94 GLU A C 1
ATOM 778 O O . GLU A 1 94 ? -39.646 11.893 33.917 1.00 95.44 94 GLU A O 1
ATOM 783 N N . GLN A 1 95 ? -41.371 10.579 34.501 1.00 94.81 95 GLN A N 1
ATOM 784 C CA . GLN A 1 95 ? -40.930 9.407 33.730 1.00 94.81 95 GLN A CA 1
ATOM 785 C C . GLN A 1 95 ? -40.554 9.746 32.280 1.00 94.81 95 GLN A C 1
ATOM 787 O O . GLN A 1 95 ? -39.497 9.341 31.814 1.00 94.81 95 GLN A O 1
ATOM 792 N N . LYS A 1 96 ? -41.361 10.558 31.585 1.00 96.38 96 LYS A N 1
ATOM 793 C CA . LYS A 1 96 ? -41.073 10.968 30.202 1.00 96.38 96 LYS A CA 1
ATOM 794 C C . LYS A 1 96 ? -39.756 11.748 30.086 1.00 96.38 96 LYS A C 1
ATOM 796 O O . LYS A 1 96 ? -39.010 11.563 29.127 1.00 96.38 96 LYS A O 1
ATOM 801 N N . THR A 1 97 ? -39.474 12.619 31.052 1.00 96.31 97 THR A N 1
ATOM 802 C CA . THR A 1 97 ? -38.221 13.382 31.111 1.00 96.31 97 THR A CA 1
ATOM 803 C C . THR A 1 97 ? -37.055 12.464 31.458 1.00 96.31 97 THR A C 1
ATOM 805 O O . THR A 1 97 ? -36.026 12.531 30.796 1.00 96.31 97 THR A O 1
ATOM 808 N N . ALA A 1 98 ? -37.227 11.571 32.436 1.00 96.31 98 ALA A N 1
ATOM 809 C CA . ALA A 1 98 ? -36.229 10.572 32.809 1.00 96.31 98 ALA A CA 1
ATOM 810 C C . ALA A 1 98 ? -35.839 9.695 31.610 1.00 96.31 98 ALA A C 1
ATOM 812 O O . ALA A 1 98 ? -34.656 9.540 31.318 1.00 96.31 98 ALA A O 1
ATOM 813 N N . ASP A 1 99 ? -36.832 9.200 30.869 1.00 96.62 99 ASP A N 1
ATOM 814 C CA . ASP A 1 99 ? -36.637 8.429 29.644 1.00 96.62 99 ASP A CA 1
ATOM 815 C C . ASP A 1 99 ? -35.856 9.210 28.597 1.00 96.62 99 ASP A C 1
ATOM 817 O O . ASP A 1 99 ? -34.867 8.707 28.075 1.00 96.62 99 ASP A O 1
ATOM 821 N N . SER A 1 100 ? -36.258 10.456 28.337 1.00 97.44 100 SER A N 1
ATOM 822 C CA . SER A 1 100 ? -35.572 11.318 27.376 1.00 97.44 100 SER A CA 1
ATOM 823 C C . SER A 1 100 ? -34.115 11.582 27.766 1.00 97.44 100 SER A C 1
ATOM 825 O O . SER A 1 100 ? -33.254 11.620 26.890 1.00 97.44 100 SER A O 1
ATOM 827 N N . ILE A 1 101 ? -33.827 11.772 29.058 1.00 97.69 101 ILE A N 1
ATOM 828 C CA . ILE A 1 101 ? -32.467 11.997 29.562 1.00 97.69 101 ILE A CA 1
ATOM 829 C C . ILE A 1 101 ? -31.626 10.727 29.436 1.00 97.69 101 ILE A C 1
ATOM 831 O O . ILE A 1 101 ? -30.516 10.795 28.916 1.00 97.69 101 ILE A O 1
ATOM 835 N N . MET A 1 102 ? -32.149 9.569 29.848 1.00 97.50 102 MET A N 1
ATOM 836 C CA . MET A 1 102 ? -31.443 8.290 29.717 1.00 97.50 102 MET A CA 1
ATOM 837 C C . MET A 1 102 ? -31.155 7.952 28.251 1.00 97.50 102 MET A C 1
ATOM 839 O O . MET A 1 102 ? -30.019 7.631 27.911 1.00 97.50 102 MET A O 1
ATOM 843 N N . ASP A 1 103 ? -32.148 8.098 27.368 1.00 96.69 103 ASP A N 1
ATOM 844 C CA . ASP A 1 103 ? -31.987 7.825 25.939 1.00 96.69 103 ASP A CA 1
ATOM 845 C C . ASP A 1 103 ? -30.948 8.783 25.315 1.00 96.69 103 ASP A C 1
ATOM 847 O O . ASP A 1 103 ? -30.062 8.346 24.575 1.00 96.69 103 ASP A O 1
ATOM 851 N N . LYS A 1 104 ? -30.977 10.079 25.672 1.00 97.31 104 LYS A N 1
ATOM 852 C CA . LYS A 1 104 ? -29.986 11.069 25.212 1.00 97.31 104 LYS A CA 1
ATOM 853 C C . LYS A 1 104 ? -28.580 10.760 25.732 1.00 97.31 104 LYS A C 1
ATOM 855 O O . LYS A 1 104 ? -27.632 10.799 24.950 1.00 97.31 104 LYS A O 1
ATOM 860 N N . LEU A 1 105 ? -28.432 10.403 27.009 1.00 97.94 105 LEU A N 1
ATOM 861 C CA . LEU A 1 105 ? -27.145 10.007 27.588 1.00 97.94 105 LEU A CA 1
ATOM 862 C C . LEU A 1 105 ? -26.569 8.767 26.899 1.00 97.94 105 LEU A C 1
ATOM 864 O O . LEU A 1 105 ? -25.372 8.742 26.613 1.00 97.94 105 LEU A O 1
ATOM 868 N N . SER A 1 106 ? -27.398 7.782 26.554 1.00 97.31 106 SER A N 1
ATOM 869 C CA . SER A 1 106 ? -26.960 6.610 25.789 1.00 97.31 106 SER A CA 1
ATOM 870 C C . SER A 1 106 ? -26.574 6.934 24.348 1.00 97.31 106 SER A C 1
ATOM 872 O O . SER A 1 106 ? -25.538 6.483 23.856 1.00 97.31 106 SER A O 1
ATOM 874 N N . VAL A 1 107 ? -27.322 7.797 23.660 1.00 96.25 107 VAL A N 1
ATOM 875 C CA . VAL A 1 107 ? -26.939 8.268 22.316 1.00 96.25 107 VAL A CA 1
ATOM 876 C C . VAL A 1 107 ? -25.652 9.100 22.347 1.00 96.25 107 VAL A C 1
ATOM 878 O O . VAL A 1 107 ? -24.853 9.022 21.414 1.00 96.25 107 VAL A O 1
ATOM 881 N N . LEU A 1 108 ? -25.375 9.824 23.431 1.00 96.56 108 LEU A N 1
ATOM 882 C CA . LEU A 1 108 ? -24.123 10.567 23.621 1.00 96.56 108 LEU A CA 1
ATOM 883 C C . LEU A 1 108 ? -22.982 9.710 24.199 1.00 96.56 108 LEU A C 1
ATOM 885 O O . LEU A 1 108 ? -21.847 10.168 24.258 1.00 96.56 108 LEU A O 1
ATOM 889 N N . GLY A 1 109 ? -23.251 8.453 24.568 1.00 95.44 109 GLY A N 1
ATOM 890 C CA . GLY A 1 109 ? -22.249 7.510 25.073 1.00 95.44 109 GLY A CA 1
ATOM 891 C C . GLY A 1 109 ? -21.910 7.670 26.557 1.00 95.44 109 GLY A C 1
ATOM 892 O O . GLY A 1 109 ? -20.986 7.028 27.033 1.00 95.44 109 GLY A O 1
ATOM 893 N N . MET A 1 110 ? -22.643 8.502 27.299 1.00 96.50 110 MET A N 1
ATOM 894 C CA . MET A 1 110 ? -22.415 8.761 28.728 1.00 96.50 110 MET A CA 1
ATOM 895 C C . MET A 1 110 ? -23.116 7.747 29.646 1.00 96.50 110 MET A C 1
ATOM 897 O O . MET A 1 110 ? -22.901 7.754 30.859 1.00 96.50 110 MET A O 1
ATOM 901 N N . MET A 1 111 ? -23.975 6.893 29.086 1.00 96.25 111 MET A N 1
ATOM 902 C CA . MET A 1 111 ? -24.719 5.869 29.814 1.00 96.25 111 MET A CA 1
ATOM 903 C C . MET A 1 111 ? -24.910 4.630 28.947 1.00 96.25 111 MET A C 1
ATOM 905 O O . MET A 1 111 ? -25.420 4.722 27.834 1.00 96.25 111 MET A O 1
ATOM 909 N N . GLU A 1 112 ? -24.549 3.469 29.469 1.00 95.12 112 GLU A N 1
ATOM 910 C CA . GLU A 1 112 ? -24.686 2.191 28.772 1.00 95.12 112 GLU A CA 1
ATOM 911 C C . GLU A 1 112 ? -25.834 1.379 29.375 1.00 95.12 112 GLU A C 1
ATOM 913 O O . GLU A 1 112 ? -26.195 1.588 30.540 1.00 95.12 112 GLU A O 1
ATOM 918 N N . TYR A 1 113 ? -26.415 0.478 28.582 1.00 95.25 113 TYR A N 1
ATOM 919 C CA . TYR A 1 113 ? -27.401 -0.479 29.061 1.00 95.25 113 TYR A CA 1
ATOM 920 C C . TYR A 1 113 ? -27.280 -1.842 28.380 1.00 95.25 113 TYR A C 1
ATOM 922 O O . TYR A 1 113 ? -26.821 -1.941 27.246 1.00 95.25 113 TYR A O 1
ATOM 930 N N . ASP A 1 114 ? -27.753 -2.876 29.073 1.00 93.50 114 ASP A N 1
ATOM 931 C CA . ASP A 1 114 ? -27.898 -4.238 28.561 1.00 93.50 114 ASP A CA 1
ATOM 932 C C . ASP A 1 114 ? -29.229 -4.860 28.994 1.00 93.50 114 ASP A C 1
ATOM 934 O O . ASP A 1 114 ? -29.986 -4.267 29.771 1.00 93.50 114 ASP A O 1
ATOM 938 N N . TYR A 1 115 ? -29.501 -6.071 28.505 1.00 91.94 115 TYR A N 1
ATOM 939 C CA . TYR A 1 115 ? -30.676 -6.859 28.865 1.00 91.94 115 TYR A CA 1
ATOM 940 C C . TYR A 1 115 ? -30.336 -8.007 29.829 1.00 91.94 115 TYR A C 1
ATOM 942 O O . TYR A 1 115 ? -31.136 -8.926 29.995 1.00 91.94 115 TYR A O 1
ATOM 950 N N . GLY A 1 116 ? -29.182 -7.955 30.505 1.00 86.06 116 GLY A N 1
ATOM 951 C CA . GLY A 1 116 ? -28.792 -8.926 31.530 1.00 86.06 116 GLY A CA 1
ATOM 952 C C . GLY A 1 116 ? -28.204 -10.249 31.021 1.00 86.06 116 GLY A C 1
ATOM 953 O O . GLY A 1 116 ? -28.388 -11.259 31.695 1.00 86.06 116 GLY A O 1
ATOM 954 N N . ASP A 1 117 ? -27.495 -10.259 29.882 1.00 81.62 117 ASP A N 1
ATOM 955 C CA . ASP A 1 117 ? -26.762 -11.422 29.342 1.00 81.62 117 ASP A CA 1
ATOM 956 C C . ASP A 1 117 ? -27.616 -12.688 29.173 1.00 81.62 117 ASP A C 1
ATOM 958 O O . ASP A 1 117 ? -27.359 -13.752 29.738 1.00 81.62 117 ASP A O 1
ATOM 962 N N . LYS A 1 118 ? -28.677 -12.572 28.379 1.00 87.62 118 LYS A N 1
ATOM 963 C CA . LYS A 1 118 ? -29.683 -13.623 28.186 1.00 87.62 118 LYS A CA 1
ATOM 964 C C . LYS A 1 118 ? -29.247 -14.712 27.185 1.00 87.62 118 LYS A C 1
ATOM 966 O O . LYS A 1 118 ? -30.031 -15.118 26.326 1.00 87.62 118 LYS A O 1
ATOM 971 N N . TYR A 1 119 ? -28.014 -15.212 27.311 1.00 87.69 119 TYR A N 1
ATOM 972 C CA . TYR A 1 119 ? -27.379 -16.132 26.355 1.00 87.69 119 TYR A CA 1
ATOM 973 C C . TYR A 1 119 ? -26.778 -17.368 27.036 1.00 87.69 119 TYR A C 1
ATOM 975 O O . TYR A 1 119 ? -26.137 -17.291 28.083 1.00 87.69 119 TYR A O 1
ATOM 983 N N . THR A 1 120 ? -26.935 -18.527 26.404 1.00 84.31 120 THR A N 1
ATOM 984 C CA . THR A 1 120 ? -26.245 -19.777 26.755 1.00 84.31 120 THR A CA 1
ATOM 985 C C . THR A 1 120 ? -25.135 -20.062 25.747 1.00 84.31 120 THR A C 1
ATOM 987 O O . THR A 1 120 ? -25.042 -19.404 24.717 1.00 84.31 120 THR A O 1
ATOM 990 N N . LYS A 1 121 ? -24.305 -21.080 25.993 1.00 77.38 121 LYS A N 1
ATOM 991 C CA . LYS A 1 121 ? -23.325 -21.542 24.992 1.00 77.38 121 LYS A CA 1
ATOM 992 C C . LYS A 1 121 ? -23.973 -22.000 23.671 1.00 77.38 121 LYS A C 1
ATOM 994 O O . LYS A 1 121 ? -23.303 -22.010 22.649 1.00 77.38 121 LYS A O 1
ATOM 999 N N . ASP A 1 122 ? -25.251 -22.384 23.718 1.00 79.25 122 ASP A N 1
ATOM 1000 C CA . ASP A 1 122 ? -26.007 -22.936 22.592 1.00 79.25 122 ASP A CA 1
ATOM 1001 C C . ASP A 1 122 ? -26.887 -21.866 21.906 1.00 79.25 122 ASP A C 1
ATOM 1003 O O . ASP A 1 122 ? -27.692 -22.203 21.042 1.00 79.25 122 ASP A O 1
ATOM 1007 N N . GLY A 1 123 ? -26.755 -20.589 22.296 1.00 84.19 123 GLY A N 1
ATOM 1008 C CA . GLY A 1 123 ? -27.509 -19.464 21.733 1.00 84.19 123 GLY A CA 1
ATOM 1009 C C . GLY A 1 123 ? -28.331 -18.675 22.766 1.00 84.19 123 GLY A C 1
ATOM 1010 O O . GLY A 1 123 ? -28.244 -18.946 23.974 1.00 84.19 123 GLY A O 1
ATOM 1011 N N . PRO A 1 124 ? -29.156 -17.710 22.312 1.00 85.69 124 PRO A N 1
ATOM 1012 C CA . PRO A 1 124 ? -30.076 -16.950 23.160 1.00 85.69 124 PRO A CA 1
ATOM 1013 C C . PRO A 1 124 ? -31.028 -17.851 23.960 1.00 85.69 124 PRO A C 1
ATOM 1015 O O . PRO A 1 124 ? -31.499 -18.878 23.469 1.00 85.69 124 PRO A O 1
ATOM 1018 N N . ILE A 1 125 ? -31.340 -17.466 25.200 1.00 88.00 125 ILE A N 1
ATOM 1019 C CA . ILE A 1 125 ? -32.283 -18.211 26.047 1.00 88.00 125 ILE A CA 1
ATOM 1020 C C . ILE A 1 125 ? -33.697 -18.093 25.441 1.00 88.00 125 ILE A C 1
ATOM 1022 O O . ILE A 1 125 ? -34.197 -16.981 25.293 1.00 88.00 125 ILE A O 1
ATOM 1026 N N . PRO A 1 126 ? -34.395 -19.198 25.119 1.00 84.00 126 PRO A N 1
ATOM 1027 C CA . PRO A 1 126 ? -35.726 -19.116 24.520 1.00 84.00 126 PRO A CA 1
ATOM 1028 C C . PRO A 1 126 ? -36.752 -18.414 25.422 1.00 84.00 126 PRO A C 1
ATOM 1030 O O . PRO A 1 126 ? -36.825 -18.678 26.622 1.00 84.00 126 PRO A O 1
ATOM 1033 N N . GLY A 1 127 ? -37.601 -17.571 24.826 1.00 82.06 127 GLY A N 1
ATOM 1034 C CA . GLY A 1 127 ? -38.693 -16.886 25.531 1.00 82.06 127 GLY A CA 1
ATOM 1035 C C . GLY A 1 127 ? -38.277 -15.629 26.301 1.00 82.06 127 GLY A C 1
ATOM 1036 O O . GLY A 1 127 ? -39.068 -15.113 27.090 1.00 82.06 127 GLY A O 1
ATOM 1037 N N . THR A 1 128 ? -37.062 -15.128 26.088 1.00 84.12 128 THR A N 1
ATOM 1038 C CA . THR A 1 128 ? -36.592 -13.869 26.665 1.00 84.12 128 THR A CA 1
ATOM 1039 C C . THR A 1 128 ? -37.129 -12.646 25.929 1.00 84.12 128 THR A C 1
ATOM 1041 O O . THR A 1 128 ? -37.323 -12.648 24.715 1.00 84.12 128 THR A O 1
ATOM 1044 N N . THR A 1 129 ? -37.378 -11.579 26.687 1.00 84.25 129 THR A N 1
ATOM 1045 C CA . THR A 1 129 ? -37.765 -10.264 26.167 1.00 84.25 129 THR A CA 1
ATOM 1046 C C . THR A 1 129 ? -36.592 -9.289 26.200 1.00 84.25 129 THR A C 1
ATOM 1048 O O . THR A 1 129 ? -35.711 -9.386 27.060 1.00 84.25 129 THR A O 1
ATOM 1051 N N . TYR A 1 130 ? -36.617 -8.334 25.274 1.00 87.94 130 TYR A N 1
ATOM 1052 C CA . TYR A 1 130 ? -35.629 -7.265 25.128 1.00 87.94 130 TYR A CA 1
ATOM 1053 C C . TYR A 1 130 ? -36.351 -5.908 25.147 1.00 87.94 130 TYR A C 1
ATOM 1055 O O . TYR A 1 130 ? -36.198 -5.079 24.254 1.00 87.94 130 TYR A O 1
ATOM 1063 N N . ASN A 1 131 ? -37.238 -5.713 26.130 1.00 90.62 131 ASN A N 1
ATOM 1064 C CA . ASN A 1 131 ? -38.015 -4.482 26.267 1.00 90.62 131 ASN A CA 1
ATOM 1065 C C . ASN A 1 131 ? -37.245 -3.444 27.092 1.00 90.62 131 ASN A C 1
ATOM 1067 O O . ASN A 1 131 ? -36.387 -3.793 27.899 1.00 90.62 131 ASN A O 1
ATOM 1071 N N . LYS A 1 132 ? -37.598 -2.159 26.962 1.00 88.81 132 LYS A N 1
ATOM 1072 C CA . LYS A 1 132 ? -36.966 -1.073 27.737 1.00 88.81 132 LYS A CA 1
ATOM 1073 C C . LYS A 1 132 ? -36.993 -1.327 29.251 1.00 88.81 132 LYS A C 1
ATOM 1075 O O . LYS A 1 132 ? -35.999 -1.070 29.923 1.00 88.81 132 LYS A O 1
ATOM 1080 N N . ASP A 1 133 ? -38.081 -1.899 29.758 1.00 91.00 133 ASP A N 1
ATOM 1081 C CA . ASP A 1 133 ? -38.245 -2.211 31.182 1.00 91.00 133 ASP A CA 1
ATOM 1082 C C . ASP A 1 133 ? -37.299 -3.320 31.681 1.00 91.00 133 ASP A C 1
ATOM 1084 O O . ASP A 1 133 ? -37.041 -3.412 32.880 1.00 91.00 133 ASP A O 1
ATOM 1088 N N . ASP A 1 134 ? -36.746 -4.131 30.771 1.00 91.38 134 ASP A N 1
ATOM 1089 C CA . ASP A 1 134 ? -35.782 -5.194 31.078 1.00 91.38 134 ASP A CA 1
ATOM 1090 C C . ASP A 1 134 ? -34.334 -4.673 31.179 1.00 91.38 134 ASP A C 1
ATOM 1092 O O . ASP A 1 134 ? -33.420 -5.438 31.507 1.00 91.38 134 ASP A O 1
ATOM 1096 N N . ARG A 1 135 ? -34.100 -3.389 30.870 1.00 94.81 135 ARG A N 1
ATOM 1097 C CA . ARG A 1 135 ? -32.755 -2.817 30.782 1.00 94.81 135 ARG A CA 1
ATOM 1098 C C . ARG A 1 135 ? -32.120 -2.593 32.145 1.00 94.81 135 ARG A C 1
ATOM 1100 O O . ARG A 1 135 ? -32.758 -2.127 33.094 1.00 94.81 135 ARG A O 1
ATOM 1107 N N . HIS A 1 136 ? -30.814 -2.821 32.191 1.00 95.19 136 HIS A N 1
ATOM 1108 C CA . HIS A 1 136 ? -29.959 -2.419 33.298 1.00 95.19 136 HIS A CA 1
ATOM 1109 C C . HIS A 1 136 ? -28.993 -1.340 32.825 1.00 95.19 136 HIS A C 1
ATOM 1111 O O . HIS A 1 136 ? -28.264 -1.561 31.870 1.00 95.19 136 HIS A O 1
ATOM 1117 N N . TYR A 1 137 ? -28.962 -0.197 33.505 1.00 96.62 137 TYR A N 1
ATOM 1118 C CA . TYR A 1 137 ? -28.163 0.971 33.137 1.00 96.62 137 TYR A CA 1
ATOM 1119 C C . TYR A 1 137 ? -26.940 1.134 34.043 1.00 96.62 137 TYR A C 1
ATOM 1121 O O . TYR A 1 137 ? -26.997 0.842 35.243 1.00 96.62 137 TYR A O 1
ATOM 1129 N N . TRP A 1 138 ? -25.833 1.640 33.497 1.00 95.88 138 TRP A N 1
ATOM 1130 C CA . TRP A 1 138 ? -24.648 2.017 34.273 1.00 95.88 138 TRP A CA 1
ATOM 1131 C C . TRP A 1 138 ? -23.850 3.147 33.619 1.00 95.88 138 TRP A C 1
ATOM 1133 O O . TRP A 1 138 ? -24.046 3.500 32.457 1.00 95.88 138 TRP A O 1
ATOM 1143 N N . ILE A 1 139 ? -22.927 3.713 34.399 1.00 95.50 139 ILE A N 1
ATOM 1144 C CA . ILE A 1 139 ? -21.923 4.657 33.904 1.00 95.50 139 ILE A CA 1
ATOM 1145 C C . ILE A 1 139 ? -20.770 3.846 33.293 1.00 95.50 139 ILE A C 1
ATOM 1147 O O . ILE A 1 139 ? -20.114 3.115 34.051 1.00 95.50 139 ILE A O 1
ATOM 1151 N N . PRO A 1 140 ? -20.516 3.950 31.977 1.00 91.69 140 PRO A N 1
ATOM 1152 C CA . PRO A 1 140 ? -19.431 3.222 31.332 1.00 91.69 140 PRO A CA 1
ATOM 1153 C C . PRO A 1 140 ? -18.058 3.755 31.769 1.00 91.69 140 PRO A C 1
ATOM 1155 O O . PRO A 1 140 ? -17.933 4.883 32.255 1.00 91.69 140 PRO A O 1
ATOM 1158 N N . LEU A 1 141 ? -17.008 2.947 31.583 1.00 89.00 141 LEU A N 1
ATOM 1159 C CA . LEU A 1 141 ? -15.622 3.423 31.692 1.00 89.00 141 LEU A CA 1
ATOM 1160 C C . LEU A 1 141 ? -15.347 4.460 30.590 1.00 89.00 141 LEU A C 1
ATOM 1162 O O . LEU A 1 141 ? -16.196 4.716 29.734 1.00 89.00 141 LEU A O 1
ATOM 1166 N N . PHE A 1 142 ? -14.159 5.064 30.565 1.00 90.50 142 PHE A N 1
ATOM 1167 C CA . PHE A 1 142 ? -13.775 5.825 29.373 1.00 90.50 142 PHE A CA 1
ATOM 1168 C C . PHE A 1 142 ? -13.452 4.901 28.199 1.00 90.50 142 PHE A C 1
ATOM 1170 O O . PHE A 1 142 ? -13.926 5.154 27.092 1.00 90.50 142 PHE A O 1
ATOM 1177 N N . VAL A 1 143 ? -12.658 3.851 28.438 1.00 88.38 143 VAL A N 1
ATOM 1178 C CA . VAL A 1 143 ? -12.208 2.899 27.415 1.00 88.38 143 VAL A CA 1
ATOM 1179 C C . VAL A 1 143 ? -12.164 1.483 28.007 1.00 88.38 143 VAL A C 1
ATOM 1181 O O . VAL A 1 143 ? -11.430 1.275 28.975 1.00 88.38 143 VAL A O 1
ATOM 1184 N N . PRO A 1 144 ? -12.898 0.514 27.435 1.00 84.69 144 PRO A N 1
ATOM 1185 C CA . PRO A 1 144 ? -13.983 0.704 26.466 1.00 84.69 144 PRO A CA 1
ATOM 1186 C C . PRO A 1 144 ? -15.174 1.402 27.141 1.00 84.69 144 PRO A C 1
ATOM 1188 O O . PRO A 1 144 ? -15.449 1.169 28.318 1.00 84.69 144 PRO A O 1
ATOM 1191 N N . GLY A 1 145 ? -15.844 2.312 26.436 1.00 90.56 145 GLY A N 1
ATOM 1192 C CA . GLY A 1 145 ? -16.969 3.053 27.006 1.00 90.56 145 GLY A CA 1
ATOM 1193 C C . GLY A 1 145 ? -17.110 4.465 26.456 1.00 90.56 145 GLY A C 1
ATOM 1194 O O . GLY A 1 145 ? -17.020 4.672 25.253 1.00 90.56 145 GLY A O 1
ATOM 1195 N N . SER A 1 146 ? -17.320 5.452 27.326 1.00 94.25 146 SER A N 1
ATOM 1196 C CA . SER A 1 146 ? -17.704 6.823 26.963 1.00 94.25 146 SER A CA 1
ATOM 1197 C C . SER A 1 146 ? -16.855 7.440 25.854 1.00 94.25 146 SER A C 1
ATOM 1199 O O . SER A 1 146 ? -17.397 8.018 24.918 1.00 94.25 146 SER A O 1
ATOM 1201 N N . ALA A 1 147 ? -15.528 7.316 25.935 1.00 94.12 147 ALA A N 1
ATOM 1202 C CA . ALA A 1 147 ? -14.631 7.909 24.948 1.00 94.12 147 ALA A CA 1
ATOM 1203 C C . ALA A 1 147 ? -14.672 7.156 23.605 1.00 94.12 147 ALA A C 1
ATOM 1205 O O . ALA A 1 147 ? -14.518 7.748 22.539 1.00 94.12 147 ALA A O 1
ATOM 1206 N N . GLU A 1 148 ? -14.927 5.852 23.648 1.00 92.31 148 GLU A N 1
ATOM 1207 C CA . GLU A 1 148 ? -15.127 5.029 22.460 1.00 92.31 148 GLU A CA 1
ATOM 1208 C C . GLU A 1 148 ? -16.501 5.277 21.815 1.00 92.31 148 GLU A C 1
ATOM 1210 O O . GLU A 1 148 ? -16.583 5.519 20.612 1.00 92.31 148 GLU A O 1
ATOM 1215 N N . TYR A 1 149 ? -17.579 5.302 22.601 1.00 94.31 149 TYR A N 1
ATOM 1216 C CA . TYR A 1 149 ? -18.954 5.482 22.126 1.00 94.31 149 TYR A CA 1
ATOM 1217 C C . TYR A 1 149 ? -19.212 6.860 21.523 1.00 94.31 149 TYR A C 1
ATOM 1219 O O . TYR A 1 149 ? -20.049 6.977 20.619 1.00 94.31 149 TYR A O 1
ATOM 1227 N N . THR A 1 150 ? -18.508 7.894 21.990 1.00 94.19 150 THR A N 1
ATOM 1228 C CA . THR A 1 150 ? -18.513 9.208 21.336 1.00 94.19 150 THR A CA 1
ATOM 1229 C C . THR A 1 150 ? -17.832 9.137 19.972 1.00 94.19 150 THR A C 1
ATOM 1231 O O . THR A 1 150 ? -18.383 9.641 18.999 1.00 94.19 150 THR A O 1
ATOM 1234 N N . ASN A 1 151 ? -16.718 8.407 19.855 1.00 93.88 151 ASN A N 1
ATOM 1235 C CA . ASN A 1 151 ? -16.000 8.197 18.591 1.00 93.88 151 ASN A CA 1
ATOM 1236 C C . ASN A 1 151 ? -16.768 7.314 17.591 1.00 93.88 151 ASN A C 1
ATOM 1238 O O . ASN A 1 151 ? -16.556 7.422 16.383 1.00 93.88 151 ASN A O 1
ATOM 1242 N N . MET A 1 152 ? -17.688 6.477 18.075 1.00 93.19 152 MET A N 1
ATOM 1243 C CA . MET A 1 152 ? -18.626 5.715 17.241 1.00 93.19 152 MET A CA 1
ATOM 1244 C C . MET A 1 152 ? -19.814 6.553 16.738 1.00 93.19 152 MET A C 1
ATOM 1246 O O . MET A 1 152 ? -20.554 6.107 15.864 1.00 93.19 152 MET A O 1
ATOM 1250 N N . ASN A 1 153 ? -20.017 7.765 17.263 1.00 93.81 153 ASN A N 1
ATOM 1251 C CA . ASN A 1 153 ? -21.052 8.683 16.797 1.00 93.81 153 ASN A CA 1
ATOM 1252 C C . ASN A 1 153 ? -20.440 9.688 15.810 1.00 93.81 153 ASN A C 1
ATOM 1254 O O . ASN A 1 153 ? -19.898 10.723 16.195 1.00 93.81 153 ASN A O 1
ATOM 1258 N N . THR A 1 154 ? -20.528 9.383 14.513 1.00 92.50 154 THR A N 1
ATOM 1259 C CA . THR A 1 154 ? -19.884 10.185 13.459 1.00 92.50 154 THR A CA 1
ATOM 1260 C C . THR A 1 154 ? -20.373 11.631 13.422 1.00 92.50 154 THR A C 1
ATOM 1262 O O . THR A 1 154 ? -19.559 12.530 13.242 1.00 92.50 154 THR A O 1
ATOM 1265 N N . LYS A 1 155 ? -21.668 11.874 13.663 1.00 93.44 155 LYS A N 1
ATOM 1266 C CA . LYS A 1 155 ? -22.250 13.227 13.702 1.00 93.44 155 LYS A CA 1
ATOM 1267 C C . LYS A 1 155 ? -21.679 14.055 14.848 1.00 93.44 155 LYS A C 1
ATOM 1269 O O . LYS A 1 155 ? -21.348 15.219 14.656 1.00 93.44 155 LYS A O 1
ATOM 1274 N N . LEU A 1 156 ? -21.559 13.440 16.023 1.00 94.44 156 LEU A N 1
ATOM 1275 C CA . LEU A 1 156 ? -20.986 14.081 17.200 1.00 94.44 156 LEU A CA 1
ATOM 1276 C C . LEU A 1 156 ? -19.506 14.407 16.976 1.00 94.44 156 LEU A C 1
ATOM 1278 O O . LEU A 1 156 ? -19.087 15.536 17.181 1.00 94.44 156 LEU A O 1
ATOM 1282 N N . MET A 1 157 ? -18.742 13.447 16.460 1.00 92.81 157 MET A N 1
ATOM 1283 C CA . MET A 1 157 ? -17.328 13.605 16.105 1.00 92.81 157 MET A CA 1
ATOM 1284 C C . MET A 1 157 ? -17.060 14.628 14.994 1.00 92.81 157 MET A C 1
ATOM 1286 O O . MET A 1 157 ? -15.956 15.159 14.892 1.00 92.81 157 MET A O 1
ATOM 1290 N N . ASP A 1 158 ? -18.027 14.861 14.107 1.00 92.69 158 ASP A N 1
ATOM 1291 C CA . ASP A 1 158 ? -17.927 15.902 13.083 1.00 92.69 158 ASP A CA 1
ATOM 1292 C C . ASP A 1 158 ? -18.071 17.302 13.687 1.00 92.69 158 ASP A C 1
ATOM 1294 O O . ASP A 1 158 ? -17.433 18.230 13.191 1.00 92.69 158 ASP A O 1
ATOM 1298 N N . LYS A 1 159 ? -18.873 17.438 14.751 1.00 95.56 159 LYS A N 1
ATOM 1299 C CA . LYS A 1 159 ? -19.059 18.688 15.499 1.00 95.56 159 LYS A CA 1
ATOM 1300 C C . LYS A 1 159 ? -17.929 18.929 16.508 1.00 95.56 159 LYS A C 1
ATOM 1302 O O . LYS A 1 159 ? -17.420 20.041 16.559 1.00 95.56 159 LYS A O 1
ATOM 1307 N N . HIS A 1 160 ? -17.508 17.877 17.211 1.00 96.56 160 HIS A N 1
ATOM 1308 C CA . HIS A 1 160 ? -16.525 17.899 18.304 1.00 96.56 160 HIS A CA 1
ATOM 1309 C C . HIS A 1 160 ? -15.331 16.979 18.006 1.00 96.56 160 HIS A C 1
ATOM 1311 O O . HIS A 1 160 ? -15.186 15.907 18.606 1.00 96.56 160 HIS A O 1
ATOM 1317 N N . PRO A 1 161 ? -14.481 17.317 17.022 1.00 95.56 161 PRO A N 1
ATOM 1318 C CA . PRO A 1 161 ? -13.385 16.449 16.598 1.00 95.56 161 PRO A CA 1
ATOM 1319 C C . PRO A 1 161 ? -12.287 16.262 17.662 1.00 95.56 161 PRO A C 1
ATOM 1321 O O . PRO A 1 161 ? -11.521 15.298 17.583 1.00 95.56 161 PRO A O 1
ATOM 1324 N N . GLU A 1 162 ? -12.221 17.113 18.688 1.00 95.38 162 GLU A N 1
ATOM 1325 C CA . GLU A 1 162 ? -11.359 16.945 19.861 1.00 95.38 162 GLU A CA 1
ATOM 1326 C C . GLU A 1 162 ? -11.651 15.653 20.635 1.00 95.38 162 GLU A C 1
ATOM 1328 O O . GLU A 1 162 ? -10.757 15.111 21.286 1.00 95.38 162 GLU A O 1
ATOM 1333 N N . LEU A 1 163 ? -12.853 15.081 20.505 1.00 96.50 163 LEU A N 1
ATOM 1334 C CA . LEU A 1 163 ? -13.194 13.786 21.096 1.00 96.50 163 LEU A CA 1
ATOM 1335 C C . LEU A 1 163 ? -12.281 12.655 20.591 1.00 96.50 163 LEU A C 1
ATOM 1337 O O . LEU A 1 163 ? -12.078 11.667 21.302 1.00 96.50 163 LEU A O 1
ATOM 1341 N N . ALA A 1 164 ? -11.661 12.800 19.411 1.00 95.38 164 ALA A N 1
ATOM 1342 C CA . ALA A 1 164 ? -10.625 11.877 18.942 1.00 95.38 164 ALA A CA 1
ATOM 1343 C C . ALA A 1 164 ? -9.364 11.955 19.813 1.00 95.38 164 ALA A C 1
ATOM 1345 O O . ALA A 1 164 ? -8.778 10.925 20.145 1.00 95.38 164 ALA A O 1
ATOM 1346 N N . MET A 1 165 ? -8.958 13.167 20.208 1.00 95.06 165 MET A N 1
ATOM 1347 C CA . MET A 1 165 ? -7.836 13.385 21.126 1.00 95.06 165 MET A CA 1
ATOM 1348 C C . MET A 1 165 ? -8.183 12.846 22.513 1.00 95.06 165 MET A C 1
ATOM 1350 O O . MET A 1 165 ? -7.356 12.187 23.134 1.00 95.06 165 MET A O 1
ATOM 1354 N N . PHE A 1 166 ? -9.413 13.069 22.986 1.00 95.25 166 PHE A N 1
ATOM 1355 C CA . PHE A 1 166 ? -9.873 12.556 24.277 1.00 95.25 166 PHE A CA 1
ATOM 1356 C C . PHE A 1 166 ? -9.795 11.028 24.327 1.00 95.25 166 PHE A C 1
ATOM 1358 O O . PHE A 1 166 ? -9.176 10.473 25.238 1.00 95.25 166 PHE A O 1
ATOM 1365 N N . PHE A 1 167 ? -10.352 10.350 23.319 1.00 95.00 167 PHE A N 1
ATOM 1366 C CA . PHE A 1 167 ? -10.296 8.893 23.215 1.00 95.00 167 PHE A CA 1
ATOM 1367 C C . PHE A 1 167 ? -8.862 8.379 23.191 1.00 95.00 167 PHE A C 1
ATOM 1369 O O . PHE A 1 167 ? -8.517 7.475 23.947 1.00 95.00 167 PHE A O 1
ATOM 1376 N N . GLU A 1 168 ? -8.005 9.013 22.396 1.00 92.25 168 GLU A N 1
ATOM 1377 C CA . GLU A 1 168 ? -6.585 8.695 22.335 1.00 92.25 168 GLU A CA 1
ATOM 1378 C C . GLU A 1 168 ? -5.882 8.806 23.688 1.00 92.25 168 GLU A C 1
ATOM 1380 O O . GLU A 1 168 ? -5.125 7.920 24.074 1.00 92.25 168 GLU A O 1
ATOM 1385 N N . ARG A 1 169 ? -6.165 9.866 24.450 1.00 92.25 169 ARG A N 1
ATOM 1386 C CA . ARG A 1 169 ? -5.589 10.054 25.784 1.00 92.25 169 ARG A CA 1
ATOM 1387 C C . ARG A 1 169 ? -6.084 9.018 26.779 1.00 92.25 169 ARG A C 1
ATOM 1389 O O . ARG A 1 169 ? -5.298 8.505 27.580 1.00 92.25 169 ARG A O 1
ATOM 1396 N N . MET A 1 170 ? -7.369 8.687 26.728 1.00 92.12 170 MET A N 1
ATOM 1397 C CA . MET A 1 170 ? -7.957 7.719 27.649 1.00 92.12 170 MET A CA 1
ATOM 1398 C C . MET A 1 170 ? -7.514 6.281 27.383 1.00 92.12 170 MET A C 1
ATOM 1400 O O . MET A 1 170 ? -7.625 5.453 28.283 1.00 92.12 170 MET A O 1
ATOM 1404 N N . THR A 1 171 ? -6.938 5.973 26.216 1.00 88.50 171 THR A N 1
ATOM 1405 C CA . THR A 1 171 ? -6.442 4.618 25.936 1.00 88.50 171 THR A CA 1
ATOM 1406 C C . THR A 1 171 ? -5.107 4.292 26.602 1.00 88.50 171 THR A C 1
ATOM 1408 O O . THR A 1 171 ? -4.751 3.117 26.647 1.00 88.50 171 THR A O 1
ATOM 1411 N N . PHE A 1 172 ? -4.333 5.276 27.082 1.00 86.88 172 PHE A N 1
ATOM 1412 C CA . PHE A 1 172 ? -3.019 5.004 27.688 1.00 86.88 172 PHE A CA 1
ATOM 1413 C C . PHE A 1 172 ? -2.718 5.778 28.977 1.00 86.88 172 PHE A C 1
ATOM 1415 O O . PHE A 1 172 ? -1.972 5.259 29.806 1.00 86.88 172 PHE A O 1
ATOM 1422 N N . LEU A 1 173 ? -3.286 6.972 29.206 1.00 89.69 173 LEU A N 1
ATOM 1423 C CA . LEU A 1 173 ? -3.017 7.723 30.443 1.00 89.69 173 LEU A CA 1
ATOM 1424 C C . LEU A 1 173 ? -3.437 6.973 31.720 1.00 89.69 173 LEU A C 1
ATOM 1426 O O . LEU A 1 173 ? -2.681 7.030 32.689 1.00 89.69 173 LEU A O 1
ATOM 1430 N N . PRO A 1 174 ? -4.579 6.251 31.769 1.00 86.88 174 PRO A N 1
ATOM 1431 C CA . PRO A 1 174 ? -4.923 5.444 32.942 1.00 86.88 174 PRO A CA 1
ATOM 1432 C C . PRO A 1 174 ? -3.933 4.303 33.209 1.00 86.88 174 PRO A C 1
ATOM 1434 O O . PRO A 1 174 ? -3.816 3.847 34.341 1.00 86.88 174 PRO A O 1
ATOM 1437 N N . LEU A 1 175 ? -3.221 3.852 32.171 1.00 82.00 175 LEU A N 1
ATOM 1438 C CA . LEU A 1 175 ? -2.290 2.723 32.214 1.00 82.00 175 LEU A CA 1
ATOM 1439 C C . LEU A 1 175 ? -0.842 3.152 32.495 1.00 82.00 175 LEU A C 1
ATOM 1441 O O . LEU A 1 175 ? -0.015 2.331 32.903 1.00 82.00 175 LEU A O 1
ATOM 1445 N N . ALA A 1 176 ? -0.537 4.438 32.324 1.00 83.88 176 ALA A N 1
ATOM 1446 C CA . ALA A 1 176 ? 0.777 5.005 32.573 1.00 83.88 176 ALA A CA 1
ATOM 1447 C C . ALA A 1 176 ? 1.240 4.734 34.017 1.00 83.88 176 ALA A C 1
ATOM 1449 O O . ALA A 1 176 ? 0.613 5.153 34.989 1.00 83.88 176 ALA A O 1
ATOM 1450 N N . GLY A 1 177 ? 2.360 4.020 34.154 1.00 77.38 177 GLY A N 1
ATOM 1451 C CA . GLY A 1 177 ? 2.964 3.697 35.450 1.00 77.38 177 GLY A CA 1
ATOM 1452 C C . GLY A 1 177 ? 2.289 2.563 36.228 1.00 77.38 177 GLY A C 1
ATOM 1453 O O . GLY A 1 177 ? 2.713 2.292 37.352 1.00 77.38 177 GLY A O 1
ATOM 1454 N N . ILE A 1 178 ? 1.281 1.890 35.658 1.00 76.94 178 ILE A N 1
ATOM 1455 C CA . ILE A 1 178 ? 0.655 0.698 36.256 1.00 76.94 178 ILE A CA 1
ATOM 1456 C C . ILE A 1 178 ? 0.772 -0.564 35.393 1.00 76.94 178 ILE A C 1
ATOM 1458 O O . ILE A 1 178 ? 0.460 -1.654 35.870 1.00 76.94 178 ILE A O 1
ATOM 1462 N N . THR A 1 179 ? 1.237 -0.453 34.145 1.00 74.50 179 THR A N 1
ATOM 1463 C CA . THR A 1 179 ? 1.303 -1.570 33.186 1.00 74.50 179 THR A CA 1
ATOM 1464 C C . THR A 1 179 ? 2.173 -2.743 33.630 1.00 74.50 179 THR A C 1
ATOM 1466 O O . THR A 1 179 ? 1.877 -3.883 33.277 1.00 74.50 179 THR A O 1
ATOM 1469 N N . GLN A 1 180 ? 3.194 -2.495 34.447 1.00 74.06 180 GLN A N 1
ATOM 1470 C CA . GLN A 1 180 ? 4.047 -3.514 35.065 1.00 74.06 180 GLN A CA 1
ATOM 1471 C C . GLN A 1 180 ? 3.330 -4.352 36.137 1.00 74.06 180 GLN A C 1
ATOM 1473 O O . GLN A 1 180 ? 3.835 -5.389 36.553 1.00 74.06 180 GLN A O 1
ATOM 1478 N N . MET A 1 181 ? 2.161 -3.905 36.608 1.00 75.12 181 MET A N 1
ATOM 1479 C CA . MET A 1 181 ? 1.353 -4.612 37.608 1.00 75.12 181 MET A CA 1
ATOM 1480 C C . MET A 1 181 ? 0.232 -5.450 36.977 1.00 75.12 181 MET A C 1
ATOM 1482 O O . MET A 1 181 ? -0.532 -6.078 37.707 1.00 75.12 181 MET A O 1
ATOM 1486 N N . ILE A 1 182 ? 0.107 -5.456 35.644 1.00 74.12 182 ILE A N 1
ATOM 1487 C CA . ILE A 1 182 ? -0.939 -6.206 34.940 1.00 74.12 182 ILE A CA 1
ATOM 1488 C C . ILE A 1 182 ? -0.563 -7.699 34.930 1.00 74.12 182 ILE A C 1
ATOM 1490 O O . ILE A 1 182 ? 0.437 -8.072 34.302 1.00 74.12 182 ILE A O 1
ATOM 1494 N N . PRO A 1 183 ? -1.342 -8.574 35.593 1.00 68.88 183 PRO A N 1
ATOM 1495 C CA . PRO A 1 183 ? -1.041 -9.999 35.640 1.00 68.88 183 PRO A CA 1
ATOM 1496 C C . PRO A 1 183 ? -1.316 -10.678 34.286 1.00 68.88 183 PRO A C 1
ATOM 1498 O O . PRO A 1 183 ? -2.008 -10.111 33.432 1.00 68.88 183 PRO A O 1
ATOM 1501 N N . PRO A 1 184 ? -0.827 -11.917 34.083 1.00 65.75 184 PRO A N 1
ATOM 1502 C CA . PRO A 1 184 ? -1.235 -12.743 32.949 1.00 65.75 184 PRO A CA 1
ATOM 1503 C C . PRO A 1 184 ? -2.766 -12.810 32.832 1.00 65.75 184 PRO A C 1
ATOM 1505 O O . PRO A 1 184 ? -3.457 -12.988 33.834 1.00 65.75 184 PRO A O 1
ATOM 1508 N N . GLY A 1 185 ? -3.295 -12.634 31.619 1.00 60.03 185 GLY A N 1
ATOM 1509 C CA . GLY A 1 185 ? -4.743 -12.542 31.373 1.00 60.03 185 GLY A CA 1
ATOM 1510 C C . GLY A 1 185 ? -5.342 -11.141 31.561 1.00 60.03 185 GLY A C 1
ATOM 1511 O O . GLY A 1 185 ? -6.554 -10.974 31.471 1.00 60.03 185 GLY A O 1
ATOM 1512 N N . GLY A 1 186 ? -4.522 -10.119 31.826 1.00 64.12 186 GLY A N 1
ATOM 1513 C CA . GLY A 1 186 ? -4.915 -8.710 31.739 1.00 64.12 186 GLY A CA 1
ATOM 1514 C C . GLY A 1 186 ? -5.759 -8.171 32.901 1.00 64.12 186 GLY A C 1
ATOM 1515 O O . GLY A 1 186 ? -5.947 -6.961 32.975 1.00 64.12 186 GLY A O 1
ATOM 1516 N N . ALA A 1 187 ? -6.271 -9.027 33.798 1.00 63.59 187 ALA A N 1
ATOM 1517 C CA . ALA A 1 187 ? -7.147 -8.666 34.928 1.00 63.59 187 ALA A CA 1
ATOM 1518 C C . ALA A 1 187 ? -8.316 -7.724 34.563 1.00 63.59 187 ALA A C 1
ATOM 1520 O O . ALA A 1 187 ? -8.668 -6.835 35.339 1.00 63.59 187 ALA A O 1
ATOM 1521 N N . GLY A 1 188 ? -8.900 -7.894 33.372 1.00 58.34 188 GLY A N 1
ATOM 1522 C CA . GLY A 1 188 ? -9.995 -7.043 32.889 1.00 58.34 188 GLY A CA 1
ATOM 1523 C C . GLY A 1 188 ? -9.566 -5.630 32.465 1.00 58.34 188 GLY A C 1
ATOM 1524 O O . GLY A 1 188 ? -10.402 -4.738 32.390 1.00 58.34 188 GLY A O 1
ATOM 1525 N N . ILE A 1 189 ? -8.274 -5.407 32.208 1.00 58.72 189 ILE A N 1
ATOM 1526 C CA . ILE A 1 189 ? -7.710 -4.129 31.734 1.00 58.72 189 ILE A CA 1
ATOM 1527 C C . ILE A 1 189 ? -7.195 -4.252 30.280 1.00 58.72 189 ILE A C 1
ATOM 1529 O O . ILE A 1 189 ? -6.915 -3.248 29.630 1.00 58.72 189 ILE A O 1
ATOM 1533 N N . GLY A 1 190 ? -7.087 -5.477 29.746 1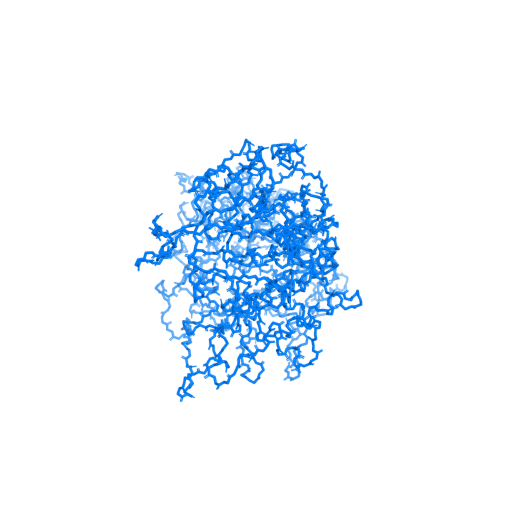.00 59.44 190 GLY A N 1
ATOM 1534 C CA . GLY A 1 190 ? -6.530 -5.774 28.420 1.00 59.44 190 GLY A CA 1
ATOM 1535 C C . GLY A 1 190 ? -7.486 -6.485 27.457 1.00 59.44 190 GLY A C 1
ATOM 1536 O O . GLY A 1 190 ? -8.533 -6.999 27.848 1.00 59.44 190 GLY A O 1
ATOM 1537 N N . MET A 1 191 ? -7.078 -6.525 26.189 1.00 61.94 191 MET A N 1
ATOM 1538 C CA . MET A 1 191 ? -7.723 -7.259 25.095 1.00 61.94 191 MET A CA 1
ATOM 1539 C C . MET A 1 191 ? -7.052 -8.630 24.909 1.00 61.94 191 MET A C 1
ATOM 1541 O O . MET A 1 191 ? -5.848 -8.771 25.128 1.00 61.94 191 MET A O 1
ATOM 1545 N N . HIS A 1 192 ? -7.802 -9.633 24.454 1.00 60.78 192 HIS A N 1
ATOM 1546 C CA . HIS A 1 192 ? -7.286 -10.965 24.113 1.00 60.78 192 HIS A CA 1
ATOM 1547 C C . HIS A 1 192 ? -7.346 -11.185 22.599 1.00 60.78 192 HIS A C 1
ATOM 1549 O O . HIS A 1 192 ? -8.337 -10.830 21.960 1.00 60.78 192 HIS A O 1
ATOM 1555 N N . VAL A 1 193 ? -6.278 -11.726 22.005 1.00 61.88 193 VAL A N 1
ATOM 1556 C CA . VAL A 1 193 ? -6.219 -11.987 20.555 1.00 61.88 193 VAL A CA 1
ATOM 1557 C C . VAL A 1 193 ? -6.719 -13.397 20.276 1.00 61.88 193 VAL A C 1
ATOM 1559 O O . VAL A 1 193 ? -6.104 -14.355 20.743 1.00 61.88 193 VAL A O 1
ATOM 1562 N N . ILE A 1 194 ? -7.772 -13.520 19.466 1.00 60.34 194 ILE A N 1
ATOM 1563 C CA . ILE A 1 194 ? -8.360 -14.813 19.094 1.00 60.34 194 ILE A CA 1
ATOM 1564 C C . ILE A 1 194 ? -7.956 -15.175 17.653 1.00 60.34 194 ILE A C 1
ATOM 1566 O O . ILE A 1 194 ? -8.084 -14.337 16.758 1.00 60.34 194 ILE A O 1
ATOM 1570 N N . PRO A 1 195 ? -7.437 -16.392 17.402 1.00 55.38 195 PRO A N 1
ATOM 1571 C CA . PRO A 1 195 ? -7.098 -16.865 16.059 1.00 55.38 195 PRO A CA 1
ATOM 1572 C C . PRO A 1 195 ? -8.342 -17.189 15.223 1.00 55.38 195 PRO A C 1
ATOM 1574 O O . PRO A 1 195 ? -9.426 -17.428 15.750 1.00 55.38 195 PRO A O 1
ATOM 1577 N N . VAL A 1 196 ? -8.158 -17.308 13.909 1.00 54.47 196 VAL A N 1
ATOM 1578 C CA . VAL A 1 196 ? -9.184 -17.864 13.014 1.00 54.47 196 VAL A CA 1
ATOM 1579 C C . VAL A 1 196 ? -8.871 -19.315 12.708 1.00 54.47 196 VAL A C 1
ATOM 1581 O O . VAL A 1 196 ? -7.711 -19.703 12.575 1.00 54.47 196 VAL A O 1
ATOM 1584 N N . GLU A 1 197 ? -9.925 -20.122 12.646 1.00 61.16 197 GLU A N 1
ATOM 1585 C CA . GLU A 1 197 ? -9.919 -21.582 12.551 1.00 61.16 197 GLU A CA 1
ATOM 1586 C C . GLU A 1 197 ? -9.415 -22.120 11.196 1.00 61.16 197 GLU A C 1
ATOM 1588 O O . GLU A 1 197 ? -10.117 -22.844 10.493 1.00 61.16 197 GLU A O 1
ATOM 1593 N N . GLN A 1 198 ? -8.168 -21.827 10.827 1.00 49.62 198 GLN A N 1
ATOM 1594 C CA . GLN A 1 198 ? -7.470 -22.516 9.740 1.00 49.62 198 GLN A CA 1
ATOM 1595 C C . GLN A 1 198 ? -6.241 -23.273 10.251 1.00 49.62 198 GLN A C 1
ATOM 1597 O O . GLN A 1 198 ? -5.525 -22.831 11.146 1.00 49.62 198 GLN A O 1
ATOM 1602 N N . ALA A 1 199 ? -6.062 -24.472 9.689 1.00 42.38 199 ALA A N 1
ATOM 1603 C CA . ALA A 1 199 ? -5.323 -25.602 10.242 1.00 42.38 199 ALA A CA 1
ATOM 1604 C C . ALA A 1 199 ? -3.979 -25.263 10.914 1.00 42.38 199 ALA A C 1
ATOM 1606 O O . ALA A 1 199 ? -2.959 -25.040 10.262 1.00 42.38 199 ALA A O 1
ATOM 1607 N N . ILE A 1 200 ? -3.967 -25.395 12.239 1.00 42.97 200 ILE A N 1
ATOM 1608 C CA . ILE A 1 200 ? -2.777 -25.759 13.004 1.00 42.97 200 ILE A CA 1
ATOM 1609 C C . ILE A 1 200 ? -2.743 -27.289 13.022 1.00 42.97 200 ILE A C 1
ATOM 1611 O O . ILE A 1 200 ? -3.675 -27.928 13.508 1.00 42.97 200 ILE A O 1
ATOM 1615 N N . SER A 1 201 ? -1.706 -27.908 12.455 1.00 37.09 201 SER A N 1
ATOM 1616 C CA . SER A 1 201 ? -1.588 -29.368 12.480 1.00 37.09 201 SER A CA 1
ATOM 1617 C C . SER A 1 201 ? -1.165 -29.873 13.868 1.00 37.09 201 SER A C 1
ATOM 1619 O O . SER A 1 201 ? -0.081 -29.516 14.323 1.00 37.09 201 SER A O 1
ATOM 1621 N N . MET A 1 202 ? -2.034 -30.714 14.452 1.00 45.78 202 MET A N 1
ATOM 1622 C CA . MET A 1 202 ? -1.860 -31.822 15.425 1.00 45.78 202 MET A CA 1
ATOM 1623 C C . MET A 1 202 ? -0.720 -31.714 16.461 1.00 45.78 202 MET A C 1
ATOM 1625 O O . MET A 1 202 ? 0.447 -31.745 16.097 1.00 45.78 202 MET A O 1
ATOM 1629 N N . GLU A 1 203 ? -0.927 -31.697 17.778 1.00 47.50 203 GLU A N 1
ATOM 1630 C CA . GLU A 1 203 ? -2.108 -31.788 18.641 1.00 47.50 203 GLU A CA 1
ATOM 1631 C C . GLU A 1 203 ? -1.886 -30.823 19.820 1.00 47.50 203 GLU A C 1
ATOM 1633 O O . GLU A 1 203 ? -0.886 -30.913 20.526 1.00 47.50 203 GLU A O 1
ATOM 1638 N N . ASN A 1 204 ? -2.816 -29.891 20.011 1.00 42.34 204 ASN A N 1
ATOM 1639 C CA . ASN A 1 204 ? -3.086 -29.163 21.251 1.00 42.34 204 ASN A CA 1
ATOM 1640 C C . ASN A 1 204 ? -4.509 -28.628 21.076 1.00 42.34 204 ASN A C 1
ATOM 1642 O O . ASN A 1 204 ? -4.743 -27.790 20.207 1.00 42.34 204 ASN A O 1
ATOM 1646 N N . THR A 1 205 ? -5.477 -29.159 21.818 1.00 46.22 205 THR A N 1
ATOM 1647 C CA . THR A 1 205 ? -6.859 -28.669 21.755 1.00 46.22 205 THR A CA 1
ATOM 1648 C C . THR A 1 205 ? -6.917 -27.291 22.408 1.00 46.22 205 THR A C 1
ATOM 1650 O O . THR A 1 205 ? -6.636 -27.164 23.601 1.00 46.22 205 THR A O 1
ATOM 1653 N N . THR A 1 206 ? -7.244 -26.256 21.639 1.00 53.94 206 THR A N 1
ATOM 1654 C CA . THR A 1 206 ? -7.608 -24.943 22.182 1.00 53.94 206 THR A CA 1
ATOM 1655 C C . THR A 1 206 ? -8.977 -25.032 22.858 1.00 53.94 206 THR A C 1
ATOM 1657 O O . THR A 1 206 ? -9.799 -25.865 22.485 1.00 53.94 206 THR A O 1
ATOM 1660 N N . ALA A 1 207 ? -9.212 -24.223 23.893 1.00 54.62 207 ALA A N 1
ATOM 1661 C CA . ALA A 1 207 ? -10.523 -24.156 24.536 1.00 54.62 207 ALA A CA 1
ATOM 1662 C C . ALA A 1 207 ? -11.558 -23.522 23.590 1.00 54.62 207 ALA A C 1
ATOM 1664 O O . ALA A 1 207 ? -11.193 -22.670 22.784 1.00 54.62 207 ALA A O 1
ATOM 1665 N N . ASP A 1 208 ? -12.844 -23.862 23.746 1.00 60.38 208 ASP A N 1
ATOM 1666 C CA . ASP A 1 208 ? -13.933 -23.336 22.901 1.00 60.38 208 ASP A CA 1
ATOM 1667 C C . ASP A 1 208 ? -13.955 -21.797 22.819 1.00 60.38 208 ASP A C 1
ATOM 1669 O O . ASP A 1 208 ? -14.233 -21.225 21.773 1.00 60.38 208 ASP A O 1
ATOM 1673 N N . ILE A 1 209 ? -13.575 -21.108 23.899 1.00 64.25 209 ILE A N 1
ATOM 1674 C CA . ILE A 1 209 ? -13.498 -19.637 23.963 1.00 64.25 209 ILE A CA 1
ATOM 1675 C C . ILE A 1 209 ? -12.436 -19.014 23.039 1.00 64.25 209 ILE A C 1
ATOM 1677 O O . ILE A 1 209 ? -12.484 -17.814 22.781 1.00 64.25 209 ILE A O 1
ATOM 1681 N N . GLU A 1 210 ? -11.480 -19.804 22.548 1.00 70.69 210 GLU A N 1
ATOM 1682 C CA . GLU A 1 210 ? -10.440 -19.377 21.600 1.00 70.69 210 GLU A CA 1
ATOM 1683 C C . GLU A 1 210 ? -10.903 -19.520 20.138 1.00 70.69 210 GLU A C 1
ATOM 1685 O O . GLU A 1 210 ? -10.120 -19.321 19.208 1.00 70.69 210 GLU A O 1
ATOM 1690 N N . HIS A 1 211 ? -12.171 -19.877 19.922 1.00 76.88 211 HIS A N 1
ATOM 1691 C CA . HIS A 1 211 ? -12.779 -20.044 18.611 1.00 76.88 211 HIS A CA 1
ATOM 1692 C C . HIS A 1 211 ? -13.760 -18.903 18.337 1.00 76.88 211 HIS A C 1
ATOM 1694 O O . HIS A 1 211 ? -14.731 -18.704 19.065 1.00 76.88 211 HIS A O 1
ATOM 1700 N N . ILE A 1 212 ? -13.543 -18.134 17.264 1.00 82.56 212 ILE A N 1
ATOM 1701 C CA . ILE A 1 212 ? -14.472 -17.052 16.896 1.00 82.56 212 ILE A CA 1
ATOM 1702 C C . ILE A 1 212 ? -15.868 -17.616 16.591 1.00 82.56 212 ILE A C 1
ATOM 1704 O O . ILE A 1 212 ? -16.872 -17.016 16.980 1.00 82.56 212 ILE A O 1
ATOM 1708 N N . SER A 1 213 ? -15.943 -18.803 15.976 1.00 83.81 213 SER A N 1
ATOM 1709 C CA . SER A 1 213 ? -17.220 -19.448 15.654 1.00 83.81 213 SER A CA 1
ATOM 1710 C C . SER A 1 213 ? -18.065 -19.744 16.898 1.00 83.81 213 SER A C 1
ATOM 1712 O O . SER A 1 213 ? -19.290 -19.651 16.835 1.00 83.81 213 SER A O 1
ATOM 1714 N N . TYR A 1 214 ? -17.428 -20.050 18.035 1.00 85.62 214 TYR A N 1
ATOM 1715 C CA . TYR A 1 214 ? -18.105 -20.258 19.314 1.00 85.62 214 TYR A CA 1
ATOM 1716 C C . TYR A 1 214 ? -18.860 -18.997 19.745 1.00 85.62 214 TYR A C 1
ATOM 1718 O O . TYR A 1 214 ? -20.059 -19.055 20.024 1.00 85.62 214 TYR A O 1
ATOM 1726 N N . TRP A 1 215 ? -18.185 -17.846 19.731 1.00 88.06 215 TRP A N 1
ATOM 1727 C CA . TRP A 1 215 ? -18.788 -16.573 20.122 1.00 88.06 215 TRP A CA 1
ATOM 1728 C C . TRP A 1 215 ? -19.914 -16.153 19.184 1.00 88.06 215 TRP A C 1
ATOM 1730 O O . TRP A 1 215 ? -20.982 -15.759 19.647 1.00 88.06 215 TRP A O 1
ATOM 1740 N N . LEU A 1 216 ? -19.709 -16.286 17.873 1.00 89.94 216 LEU A N 1
ATOM 1741 C CA . LEU A 1 216 ? -20.732 -15.936 16.892 1.00 89.94 216 LEU A CA 1
ATOM 1742 C C . LEU A 1 216 ? -21.987 -16.817 17.015 1.00 89.94 216 LEU A C 1
ATOM 1744 O O . LEU A 1 216 ? -23.092 -16.301 16.879 1.00 89.94 216 LEU A O 1
ATOM 1748 N N . LYS A 1 217 ? -21.842 -18.115 17.322 1.00 88.06 217 LYS A N 1
ATOM 1749 C CA . LYS A 1 217 ? -22.981 -19.022 17.572 1.00 88.06 217 LYS A CA 1
ATOM 1750 C C . LYS A 1 217 ? -23.698 -18.707 18.881 1.00 88.06 217 LYS A C 1
ATOM 1752 O O . LYS A 1 217 ? -24.922 -18.660 18.915 1.00 88.06 217 LYS A O 1
ATOM 1757 N N . LYS A 1 218 ? -22.947 -18.450 19.959 1.00 89.50 218 LYS A N 1
ATOM 1758 C CA . LYS A 1 218 ? -23.516 -18.079 21.265 1.00 89.50 218 LYS A CA 1
ATOM 1759 C C . LYS A 1 218 ? -24.457 -16.869 21.160 1.00 89.50 218 LYS A C 1
ATOM 1761 O O . LYS A 1 218 ? -25.488 -16.839 21.830 1.00 89.50 218 LYS A O 1
ATOM 1766 N N . TYR A 1 219 ? -24.105 -15.891 20.328 1.00 91.44 219 TYR A N 1
ATOM 1767 C CA . TYR A 1 219 ? -24.878 -14.662 20.139 1.00 91.44 219 TYR A CA 1
ATOM 1768 C C . TYR A 1 219 ? -25.639 -14.623 18.809 1.00 91.44 219 TYR A C 1
ATOM 1770 O O . TYR A 1 219 ? -25.963 -13.542 18.321 1.00 91.44 219 TYR A O 1
ATOM 1778 N N . GLU A 1 220 ? -25.926 -15.776 18.203 1.00 88.75 220 GLU A N 1
ATOM 1779 C CA . GLU A 1 220 ? -26.670 -15.828 16.945 1.00 88.75 220 GLU A CA 1
ATOM 1780 C C . GLU A 1 220 ? -28.028 -15.113 17.080 1.00 88.75 220 GLU A C 1
ATOM 1782 O O . GLU A 1 220 ? -28.750 -15.284 18.063 1.00 88.75 220 GLU A O 1
ATOM 1787 N N . GLY A 1 221 ? -28.351 -14.258 16.105 1.00 88.56 221 GLY A N 1
ATOM 1788 C CA . GLY A 1 221 ? -29.513 -13.361 16.152 1.00 88.56 221 GLY A CA 1
ATOM 1789 C C . GLY A 1 221 ? -29.277 -12.026 16.874 1.00 88.56 221 GLY A C 1
ATOM 1790 O O . GLY A 1 221 ? -30.086 -11.121 16.714 1.00 88.56 221 GLY A O 1
ATOM 1791 N N . HIS A 1 222 ? -28.160 -11.876 17.591 1.00 92.88 222 HIS A N 1
ATOM 1792 C CA . HIS A 1 222 ? -27.726 -10.649 18.271 1.00 92.88 222 HIS A CA 1
ATOM 1793 C C . HIS A 1 222 ? -26.280 -10.305 17.876 1.00 92.88 222 HIS A C 1
ATOM 1795 O O . HIS A 1 222 ? -25.391 -10.145 18.715 1.00 92.88 222 HIS A O 1
ATOM 1801 N N . LEU A 1 223 ? -26.027 -10.241 16.569 1.00 95.31 223 LEU A N 1
ATOM 1802 C CA . LEU A 1 223 ? -24.739 -9.859 15.990 1.00 95.31 223 LEU A CA 1
ATOM 1803 C C . LEU A 1 223 ? -24.903 -8.527 15.264 1.00 95.31 223 LEU A C 1
ATOM 1805 O O . LEU A 1 223 ? -25.840 -8.367 14.483 1.00 95.31 223 LEU A O 1
ATOM 1809 N N . GLY A 1 224 ? -23.976 -7.592 15.476 1.00 95.31 224 GLY A N 1
ATOM 1810 C CA . GLY A 1 224 ? -24.046 -6.272 14.858 1.00 95.31 224 GLY A CA 1
ATOM 1811 C C . GLY A 1 224 ? -22.710 -5.787 14.314 1.00 95.31 224 GLY A C 1
ATOM 1812 O O . GLY A 1 224 ? -21.701 -5.836 15.006 1.00 95.31 224 GLY A O 1
ATOM 1813 N N . ALA A 1 225 ? -22.699 -5.261 13.091 1.00 95.56 225 ALA A N 1
ATOM 1814 C CA . ALA A 1 225 ? -21.550 -4.553 12.535 1.00 95.56 225 ALA A CA 1
ATOM 1815 C C . ALA A 1 225 ? -21.650 -3.060 12.865 1.00 95.56 225 ALA A C 1
ATOM 1817 O O . ALA A 1 225 ? -22.633 -2.395 12.525 1.00 95.56 225 ALA A O 1
ATOM 1818 N N . SER A 1 226 ? -20.613 -2.521 13.498 1.00 93.44 226 SER A N 1
ATOM 1819 C CA . SER A 1 226 ? -20.481 -1.112 13.849 1.00 93.44 226 SER A CA 1
ATOM 1820 C C . SER A 1 226 ? -19.174 -0.514 13.329 1.00 93.44 226 SER A C 1
ATOM 1822 O O . SER A 1 226 ? -18.230 -1.200 12.919 1.00 93.44 226 SER A O 1
ATOM 1824 N N . ILE A 1 227 ? -19.109 0.812 13.381 1.00 92.44 227 ILE A N 1
ATOM 1825 C CA . ILE A 1 227 ? -17.907 1.589 13.085 1.00 92.44 227 ILE A CA 1
ATOM 1826 C C . ILE A 1 227 ? -16.734 1.219 14.008 1.00 92.44 227 ILE A C 1
ATOM 1828 O O . ILE A 1 227 ? -16.902 0.970 15.202 1.00 92.44 227 ILE A O 1
ATOM 1832 N N . CYS A 1 228 ? -15.517 1.243 13.464 1.00 93.12 228 CYS A N 1
ATOM 1833 C CA . CYS A 1 228 ? -14.281 1.201 14.236 1.00 93.12 228 CYS A CA 1
ATOM 1834 C C . CYS A 1 228 ? -13.923 2.602 14.755 1.00 93.12 228 CYS A C 1
ATOM 1836 O O . CYS A 1 228 ? -13.405 3.443 14.011 1.00 93.12 228 CYS A O 1
ATOM 1838 N N . SER A 1 229 ? -14.140 2.808 16.055 1.00 93.38 229 SER A N 1
ATOM 1839 C CA . SER A 1 229 ? -13.798 4.021 16.814 1.00 93.38 229 SER A CA 1
ATOM 1840 C C . SER A 1 229 ? -12.362 4.498 16.547 1.00 93.38 229 SER A C 1
ATOM 1842 O O . SER A 1 229 ? -12.128 5.667 16.248 1.00 93.38 229 SER A O 1
ATOM 1844 N N . CYS A 1 230 ? -11.392 3.577 16.560 1.00 93.00 230 CYS A N 1
ATOM 1845 C CA . CYS A 1 230 ? -9.975 3.883 16.354 1.00 93.00 230 CYS A CA 1
ATOM 1846 C C . CYS A 1 230 ? -9.672 4.400 14.938 1.00 93.00 230 CYS A C 1
ATOM 1848 O O . CYS A 1 230 ? -8.947 5.385 14.793 1.00 93.00 230 CYS A O 1
ATOM 1850 N N . ARG A 1 231 ? -10.220 3.759 13.890 1.00 92.94 231 ARG A N 1
ATOM 1851 C CA . ARG A 1 231 ? -10.030 4.200 12.493 1.00 92.94 231 ARG A CA 1
ATOM 1852 C C . ARG A 1 231 ? -10.633 5.579 12.272 1.00 92.94 231 ARG A C 1
ATOM 1854 O O . ARG A 1 231 ? -9.979 6.439 11.682 1.00 92.94 231 ARG A O 1
ATOM 1861 N N . TYR A 1 232 ? -11.840 5.806 12.786 1.00 92.88 232 TYR A N 1
ATOM 1862 C CA . TYR A 1 232 ? -12.509 7.091 12.628 1.00 92.88 232 TYR A CA 1
ATOM 1863 C C . TYR A 1 232 ? -11.818 8.216 13.405 1.00 92.88 232 TYR A C 1
ATOM 1865 O O . TYR A 1 232 ? -11.504 9.255 12.824 1.00 92.88 232 TYR A O 1
ATOM 1873 N N . GLY A 1 233 ? -11.494 7.981 14.680 1.00 93.00 233 GLY A N 1
ATOM 1874 C CA . GLY A 1 233 ? -10.790 8.948 15.521 1.00 93.00 233 GLY A CA 1
ATOM 1875 C C . GLY A 1 233 ? -9.444 9.355 14.922 1.00 93.00 233 GLY A C 1
ATOM 1876 O O . GLY A 1 233 ? -9.172 10.540 14.752 1.00 93.00 233 GLY A O 1
ATOM 1877 N N . ARG A 1 234 ? -8.621 8.395 14.479 1.00 91.06 234 ARG A N 1
ATOM 1878 C CA . ARG A 1 234 ? -7.328 8.711 13.843 1.00 91.06 234 ARG A CA 1
ATOM 1879 C C . ARG A 1 234 ? -7.475 9.445 12.517 1.00 91.06 234 ARG A C 1
ATOM 1881 O O . ARG A 1 234 ? -6.690 10.350 12.249 1.00 91.06 234 ARG A O 1
ATOM 1888 N N . LYS A 1 235 ? -8.499 9.123 11.721 1.00 91.50 235 LYS A N 1
ATOM 1889 C CA . LYS A 1 235 ? -8.814 9.872 10.498 1.00 91.50 235 LYS A CA 1
ATOM 1890 C C . LYS A 1 235 ? -9.082 11.352 10.787 1.00 91.50 235 LYS A C 1
ATOM 1892 O O . LYS A 1 235 ? -8.649 12.188 10.004 1.00 91.50 235 LYS A O 1
ATOM 1897 N N . LYS A 1 236 ? -9.742 11.688 11.901 1.00 92.44 236 LYS A N 1
ATOM 1898 C CA . LYS A 1 236 ? -9.964 13.088 12.310 1.00 92.44 236 LYS A CA 1
ATOM 1899 C C . LYS A 1 236 ? -8.678 13.818 12.687 1.00 92.44 236 LYS A C 1
ATOM 1901 O O . LYS A 1 236 ? -8.591 15.023 12.494 1.00 92.44 236 LYS A O 1
ATOM 1906 N N . LEU A 1 237 ? -7.667 13.099 13.164 1.00 91.38 237 LEU A N 1
ATOM 1907 C CA . LEU A 1 237 ? -6.383 13.675 13.570 1.00 91.38 237 LEU A CA 1
ATOM 1908 C C . LEU A 1 237 ? -5.363 13.800 12.425 1.00 91.38 237 LEU A C 1
ATOM 1910 O O . LEU A 1 237 ? -4.210 14.106 12.700 1.00 91.38 237 LEU A O 1
ATOM 1914 N N . ASP A 1 238 ? -5.754 13.548 11.169 1.00 89.44 238 ASP A N 1
ATOM 1915 C CA . ASP A 1 238 ? -4.849 13.371 10.015 1.00 89.44 238 ASP A CA 1
ATOM 1916 C C . ASP A 1 238 ? -3.804 12.250 10.211 1.00 89.44 238 ASP A C 1
ATOM 1918 O O . ASP A 1 238 ? -2.768 12.204 9.553 1.00 89.44 238 ASP A O 1
ATOM 1922 N N . GLU A 1 239 ? -4.105 11.293 11.092 1.00 87.38 239 GLU A N 1
ATOM 1923 C CA . GLU A 1 239 ? -3.277 10.116 11.391 1.00 87.38 239 GLU A CA 1
ATOM 1924 C C . GLU A 1 239 ? -3.963 8.807 10.964 1.00 87.38 239 GLU A C 1
ATOM 1926 O O . GLU A 1 239 ? -3.615 7.717 11.429 1.00 87.38 239 GLU A O 1
ATOM 1931 N N . GLY A 1 240 ? -4.991 8.917 10.119 1.00 83.62 240 GLY A N 1
ATOM 1932 C CA . GLY A 1 240 ? -5.764 7.794 9.603 1.00 83.62 240 GLY A CA 1
ATOM 1933 C C . GLY A 1 240 ? -4.958 6.871 8.686 1.00 83.62 240 GLY A C 1
ATOM 1934 O O . GLY A 1 240 ? -3.815 7.133 8.317 1.00 83.62 240 GLY A O 1
ATOM 1935 N N . CYS A 1 241 ? -5.584 5.761 8.307 1.00 82.88 241 CYS A N 1
ATOM 1936 C CA . CYS A 1 241 ? -5.099 4.857 7.277 1.00 82.88 241 CYS A CA 1
ATOM 1937 C C . CYS A 1 241 ? -6.098 4.900 6.123 1.00 82.88 241 CYS A C 1
ATOM 1939 O O . CYS A 1 241 ? -7.203 5.419 6.274 1.00 82.88 241 CYS A O 1
ATOM 1941 N N . ALA A 1 242 ? -5.694 4.400 4.959 1.00 82.62 242 ALA A N 1
ATOM 1942 C CA . ALA A 1 242 ? -6.562 4.371 3.786 1.00 82.62 242 ALA A CA 1
ATOM 1943 C C . ALA A 1 242 ? -7.764 3.415 3.942 1.00 82.62 242 ALA A C 1
ATOM 1945 O O . ALA A 1 242 ? -8.638 3.412 3.083 1.00 82.62 242 ALA A O 1
ATOM 1946 N N . ASP A 1 243 ? -7.815 2.615 5.013 1.00 89.62 243 ASP A N 1
ATOM 1947 C CA . ASP A 1 243 ? -8.935 1.727 5.316 1.00 89.62 243 ASP A CA 1
ATOM 1948 C C . ASP A 1 243 ? -10.237 2.513 5.539 1.00 89.62 243 ASP A C 1
ATOM 1950 O O . ASP A 1 243 ? -10.262 3.593 6.142 1.00 89.62 243 ASP A O 1
ATOM 1954 N N . ASP A 1 244 ? -11.351 1.907 5.142 1.00 90.94 244 ASP A N 1
ATOM 1955 C CA . ASP A 1 244 ? -12.672 2.357 5.562 1.00 90.94 244 ASP A CA 1
ATOM 1956 C C . ASP A 1 244 ? -12.870 2.050 7.057 1.00 90.94 244 ASP A C 1
ATOM 1958 O O . ASP A 1 244 ? -12.287 1.110 7.598 1.00 90.94 244 ASP A O 1
ATOM 1962 N N . TYR A 1 245 ? -13.656 2.861 7.761 1.00 91.75 245 TYR A N 1
ATOM 1963 C CA . TYR A 1 245 ? -13.887 2.676 9.197 1.00 91.75 245 TYR A CA 1
ATOM 1964 C C . TYR A 1 245 ? -15.112 1.809 9.503 1.00 91.75 245 TYR A C 1
ATOM 1966 O O . TYR A 1 245 ? -15.284 1.415 10.656 1.00 91.75 245 TYR A O 1
ATOM 1974 N N . ASP A 1 246 ? -15.968 1.539 8.520 1.00 91.50 246 ASP A N 1
ATOM 1975 C CA . ASP A 1 246 ? -17.305 1.000 8.730 1.00 91.50 246 ASP A CA 1
ATOM 1976 C C . ASP A 1 246 ? -17.319 -0.534 8.786 1.00 91.50 246 ASP A C 1
ATOM 1978 O O . ASP A 1 246 ? -16.582 -1.230 8.081 1.00 91.50 246 ASP A O 1
ATOM 1982 N N . GLY A 1 247 ? -18.168 -1.067 9.663 1.00 91.62 247 GLY A N 1
ATOM 1983 C CA . GLY A 1 247 ? -18.417 -2.503 9.801 1.00 91.62 247 GLY A CA 1
ATOM 1984 C C . GLY A 1 247 ? -17.235 -3.367 10.257 1.00 91.62 247 GLY A C 1
ATOM 1985 O O . GLY A 1 247 ? -17.269 -4.576 10.071 1.00 91.62 247 GLY A O 1
ATOM 1986 N N . TRP A 1 248 ? -16.179 -2.783 10.829 1.00 93.56 248 TRP A N 1
ATOM 1987 C CA . TRP A 1 248 ? -15.017 -3.539 11.324 1.00 93.56 248 TRP A CA 1
ATOM 1988 C C . TRP A 1 248 ? -15.097 -3.928 12.799 1.00 93.56 248 TRP A C 1
ATOM 1990 O O . TRP A 1 248 ? -14.283 -4.727 13.259 1.00 93.56 248 TRP A O 1
ATOM 2000 N N . CYS A 1 249 ? -15.995 -3.329 13.571 1.00 92.50 249 CYS A N 1
ATOM 2001 C CA . CYS A 1 249 ? -16.246 -3.764 14.937 1.00 92.50 249 CYS A CA 1
ATOM 2002 C C . CYS A 1 249 ? -17.518 -4.608 14.918 1.00 92.50 249 CYS A C 1
ATOM 2004 O O . CYS A 1 249 ? -18.545 -4.144 14.430 1.00 92.50 249 CYS A O 1
ATOM 2006 N N . ILE A 1 250 ? -17.437 -5.851 15.381 1.00 93.88 250 ILE A N 1
ATOM 2007 C CA . ILE A 1 250 ? -18.595 -6.736 15.476 1.00 93.88 250 ILE A CA 1
ATOM 2008 C C . ILE A 1 250 ? -19.038 -6.731 16.935 1.00 93.88 250 ILE A C 1
ATOM 2010 O O . ILE A 1 250 ? -18.415 -7.384 17.767 1.00 93.88 250 ILE A O 1
ATOM 2014 N N . GLY A 1 251 ? -20.082 -5.971 17.257 1.00 93.25 251 GLY A N 1
ATOM 2015 C CA . GLY A 1 251 ? -20.770 -6.085 18.540 1.00 93.25 251 GLY A CA 1
ATOM 2016 C C . GLY A 1 251 ? -21.498 -7.425 18.621 1.00 93.25 251 GLY A C 1
ATOM 2017 O O . GLY A 1 251 ? -22.033 -7.903 17.618 1.00 93.25 251 GLY A O 1
ATOM 2018 N N . VAL A 1 252 ? -21.517 -8.035 19.805 1.00 93.00 252 VAL A N 1
ATOM 2019 C CA . VAL A 1 252 ? -22.221 -9.302 20.041 1.00 93.00 252 VAL A CA 1
ATOM 2020 C C . VAL A 1 252 ? -23.102 -9.220 21.284 1.00 93.00 252 VAL A C 1
ATOM 2022 O O . VAL A 1 252 ? -22.792 -8.498 22.234 1.00 93.00 252 VAL A O 1
ATOM 2025 N N . GLY A 1 253 ? -24.215 -9.950 21.270 1.00 92.69 253 GLY A N 1
ATOM 2026 C CA . GLY A 1 253 ? -25.185 -9.963 22.358 1.00 92.69 253 GLY A CA 1
ATOM 2027 C C . GLY A 1 253 ? -25.729 -8.566 22.656 1.00 92.69 253 GLY A C 1
ATOM 2028 O O . GLY A 1 253 ? -26.038 -7.795 21.749 1.00 92.69 253 GLY A O 1
ATOM 2029 N N . ASP A 1 254 ? -25.776 -8.210 23.940 1.00 91.81 254 ASP A N 1
ATOM 2030 C CA . ASP A 1 254 ? -26.325 -6.928 24.400 1.00 91.81 254 ASP A CA 1
ATOM 2031 C C . ASP A 1 254 ? -25.629 -5.700 23.780 1.00 91.81 254 ASP A C 1
ATOM 2033 O O . ASP A 1 254 ? -26.251 -4.655 23.590 1.00 91.81 254 ASP A O 1
ATOM 2037 N N . MET A 1 255 ? -24.347 -5.814 23.421 1.00 91.94 255 MET A N 1
ATOM 2038 C CA . MET A 1 255 ? -23.611 -4.719 22.787 1.00 91.94 255 MET A CA 1
ATOM 2039 C C . MET A 1 255 ? -24.023 -4.507 21.326 1.00 91.94 255 MET A C 1
ATOM 2041 O O . MET A 1 255 ? -24.043 -3.367 20.850 1.00 91.94 255 MET A O 1
ATOM 2045 N N . ALA A 1 256 ? -24.377 -5.581 20.609 1.00 94.12 256 ALA A N 1
ATOM 2046 C CA . ALA A 1 256 ? -24.965 -5.465 19.275 1.00 94.12 256 ALA A CA 1
ATOM 2047 C C . ALA A 1 256 ? -26.279 -4.677 19.348 1.00 94.12 256 ALA A C 1
ATOM 2049 O O . ALA A 1 256 ? -26.473 -3.717 18.597 1.00 94.12 256 ALA A O 1
ATOM 2050 N N . ASP A 1 257 ? -27.124 -5.023 20.325 1.00 92.94 257 ASP A N 1
ATOM 2051 C CA . ASP A 1 257 ? -28.401 -4.358 20.570 1.00 92.94 257 ASP A CA 1
ATOM 2052 C C . ASP A 1 257 ? -28.218 -2.883 20.937 1.00 92.94 257 ASP A C 1
ATOM 2054 O O . ASP A 1 257 ? -28.819 -2.011 20.308 1.00 92.94 257 ASP A O 1
ATOM 2058 N N . TYR A 1 258 ? -27.325 -2.578 21.882 1.00 94.12 258 TYR A N 1
ATOM 2059 C CA . TYR A 1 258 ? -26.996 -1.203 22.258 1.00 94.12 258 TYR A CA 1
ATOM 2060 C C . TYR A 1 258 ? -26.488 -0.378 21.064 1.00 94.12 258 TYR A C 1
ATOM 2062 O O . TYR A 1 258 ? -26.935 0.755 20.843 1.00 94.12 258 TYR A O 1
ATOM 2070 N N . CYS A 1 259 ? -25.582 -0.932 20.250 1.00 93.81 259 CYS A N 1
ATOM 2071 C CA . CYS A 1 259 ? -25.073 -0.247 19.063 1.00 93.81 259 CYS A CA 1
ATOM 2072 C C . CYS A 1 259 ? -26.176 0.027 18.039 1.00 93.81 259 CYS A C 1
ATOM 2074 O O . CYS A 1 259 ? -26.245 1.133 17.501 1.00 93.81 259 CYS A O 1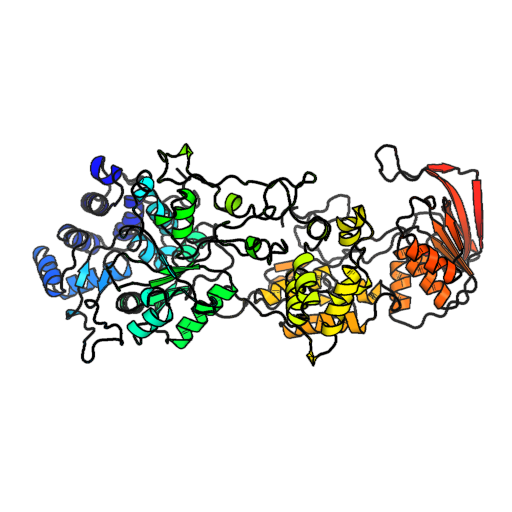
ATOM 2076 N N . ARG A 1 260 ? -27.055 -0.943 17.783 1.00 93.00 260 ARG A N 1
ATOM 2077 C CA . ARG A 1 260 ? -28.197 -0.783 16.876 1.00 93.00 260 ARG A CA 1
ATOM 2078 C C . ARG A 1 260 ? -29.162 0.287 17.382 1.00 93.00 260 ARG A C 1
ATOM 2080 O O . ARG A 1 260 ? -29.504 1.213 16.648 1.00 93.00 260 ARG A O 1
ATOM 2087 N N . GLU A 1 261 ? -29.578 0.191 18.640 1.00 94.12 261 GLU A N 1
ATOM 2088 C CA . GLU A 1 261 ? -30.600 1.058 19.242 1.00 94.12 261 GLU A CA 1
ATOM 2089 C C . GLU A 1 261 ? -30.139 2.503 19.407 1.00 94.12 261 GLU A C 1
ATOM 2091 O O . GLU A 1 261 ? -30.955 3.424 19.397 1.00 94.12 261 GLU A O 1
ATOM 2096 N N . THR A 1 262 ? -28.829 2.717 19.503 1.00 93.69 262 THR A N 1
ATOM 2097 C CA . THR A 1 262 ? -28.237 4.055 19.555 1.00 93.69 262 THR A CA 1
ATOM 2098 C C . THR A 1 262 ? -27.734 4.566 18.200 1.00 93.69 262 THR A C 1
ATOM 2100 O O . THR A 1 262 ? -27.154 5.651 18.132 1.00 93.69 262 THR A O 1
ATOM 2103 N N . GLY A 1 263 ? -27.973 3.827 17.108 1.00 91.56 263 GLY A N 1
ATOM 2104 C CA . GLY A 1 263 ? -27.648 4.247 15.740 1.00 91.56 263 GLY A CA 1
ATOM 2105 C C . GLY A 1 263 ? -26.159 4.187 15.380 1.00 91.56 263 GLY A C 1
ATOM 2106 O O . GLY A 1 263 ? -25.714 4.918 14.496 1.00 91.56 263 GLY A O 1
ATOM 2107 N N . ARG A 1 264 ? -25.384 3.343 16.069 1.00 91.19 264 ARG A N 1
ATOM 2108 C CA . ARG A 1 264 ? -23.932 3.144 15.888 1.00 91.19 264 ARG A CA 1
ATOM 2109 C C . ARG A 1 264 ? -23.572 1.897 15.080 1.00 91.19 264 ARG A C 1
ATOM 2111 O O . ARG A 1 264 ? -22.418 1.738 14.683 1.00 91.19 264 ARG A O 1
ATOM 2118 N N . GLY A 1 265 ? -24.532 1.006 14.862 1.00 92.75 265 GLY A N 1
ATOM 2119 C CA . GLY A 1 265 ? -24.342 -0.232 14.117 1.00 92.75 265 GLY A CA 1
ATOM 2120 C C . GLY A 1 265 ? -25.639 -0.744 13.504 1.00 92.75 265 GLY A C 1
ATOM 2121 O O . GLY A 1 265 ? -26.696 -0.126 13.635 1.00 92.75 265 GLY A O 1
ATOM 2122 N N . ARG A 1 266 ? -25.535 -1.880 12.822 1.00 94.88 266 ARG A N 1
ATOM 2123 C CA . ARG A 1 266 ? -26.653 -2.602 12.207 1.00 94.88 266 ARG A CA 1
ATOM 2124 C C . ARG A 1 266 ? -26.527 -4.092 12.476 1.00 94.88 266 ARG A C 1
ATOM 2126 O O . ARG A 1 266 ? -25.408 -4.571 12.640 1.00 94.88 266 ARG A O 1
ATOM 2133 N N . ASP A 1 267 ? -27.641 -4.806 12.421 1.00 95.56 267 ASP A N 1
ATOM 2134 C CA . ASP A 1 267 ? -27.629 -6.264 12.519 1.00 95.56 267 ASP A CA 1
ATOM 2135 C C . ASP A 1 267 ? -26.913 -6.901 11.322 1.00 95.56 267 ASP A C 1
ATOM 2137 O O . ASP A 1 267 ? -26.946 -6.382 10.196 1.00 95.56 267 ASP A O 1
ATOM 2141 N N . ILE A 1 268 ? -26.268 -8.034 11.589 1.00 96.31 268 ILE A N 1
ATOM 2142 C CA . ILE A 1 268 ? -25.613 -8.894 10.602 1.00 96.31 268 ILE A CA 1
ATOM 2143 C C . ILE A 1 268 ? -25.946 -10.359 10.871 1.00 96.31 268 ILE A C 1
ATOM 2145 O O . ILE A 1 268 ? -26.289 -10.746 11.988 1.00 96.31 268 ILE A O 1
ATOM 2149 N N . THR A 1 269 ? -25.826 -11.193 9.842 1.00 95.44 269 THR A N 1
ATOM 2150 C CA . THR A 1 269 ? -25.921 -12.648 10.004 1.00 95.44 269 THR A CA 1
ATOM 2151 C C . THR A 1 269 ? -24.585 -13.238 10.455 1.00 95.44 269 THR A C 1
ATOM 2153 O O . THR A 1 269 ? -23.538 -12.593 10.366 1.00 95.44 269 THR A O 1
ATOM 2156 N N . TYR A 1 270 ? -24.606 -14.498 10.897 1.00 92.50 270 TYR A N 1
ATOM 2157 C CA . TYR A 1 270 ? -23.386 -15.265 11.161 1.00 92.50 270 TYR A CA 1
ATOM 2158 C C . TYR A 1 270 ? -22.457 -15.297 9.934 1.00 92.50 270 TYR A C 1
ATOM 2160 O O . TYR A 1 270 ? -21.262 -15.029 10.050 1.00 92.50 270 TYR A O 1
ATOM 2168 N N . ASP A 1 271 ? -23.010 -15.576 8.751 1.00 92.81 271 ASP A N 1
ATOM 2169 C CA . ASP A 1 271 ? -22.233 -15.678 7.510 1.00 92.81 271 ASP A CA 1
ATOM 2170 C C . ASP A 1 271 ? -21.595 -14.339 7.124 1.00 92.81 271 ASP A C 1
ATOM 2172 O O . ASP A 1 271 ? -20.430 -14.294 6.729 1.00 92.81 271 ASP A O 1
ATOM 2176 N N . GLU A 1 272 ? -22.323 -13.235 7.299 1.00 94.81 272 GLU A N 1
ATOM 2177 C CA . GLU A 1 272 ? -21.788 -11.897 7.057 1.00 94.81 272 GLU A CA 1
ATOM 2178 C C . GLU A 1 272 ? -20.676 -11.541 8.057 1.00 94.81 272 GLU A C 1
ATOM 2180 O O . GLU A 1 272 ? -19.648 -10.986 7.664 1.00 94.81 272 GLU A O 1
ATOM 2185 N N . ALA A 1 273 ? -20.827 -11.908 9.336 1.00 93.62 273 ALA A N 1
ATOM 2186 C CA . ALA A 1 273 ? -19.770 -11.746 10.333 1.00 93.62 273 ALA A CA 1
ATOM 2187 C C . ALA A 1 273 ? -18.500 -12.521 9.937 1.00 93.62 273 ALA A C 1
ATOM 2189 O O . ALA A 1 273 ? -17.401 -11.967 9.985 1.00 93.62 273 ALA A O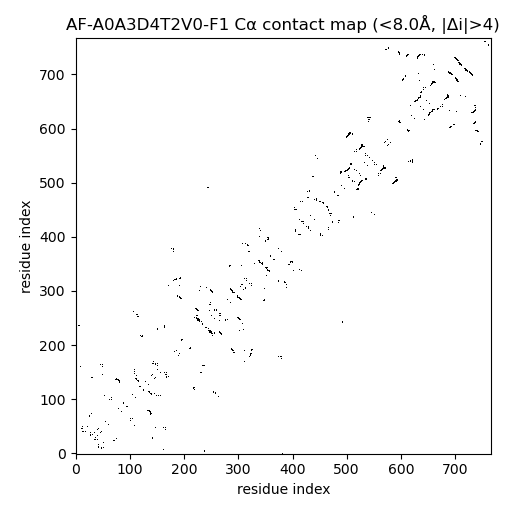 1
ATOM 2190 N N . MET A 1 274 ? -18.645 -13.770 9.480 1.00 90.50 274 MET A N 1
ATOM 2191 C CA . MET A 1 274 ? -17.528 -14.582 8.982 1.00 90.50 274 MET A CA 1
ATOM 2192 C C . MET A 1 274 ? -16.861 -13.973 7.743 1.00 90.50 274 MET A C 1
ATOM 2194 O O . MET A 1 274 ? -15.637 -14.023 7.622 1.00 90.50 274 MET A O 1
ATOM 2198 N N . GLU A 1 275 ? -17.629 -13.361 6.841 1.00 91.69 275 GLU A N 1
ATOM 2199 C CA . GLU A 1 275 ? -17.078 -12.667 5.673 1.00 91.69 275 GLU A CA 1
ATOM 2200 C C . GLU A 1 275 ? -16.257 -11.429 6.073 1.00 91.69 275 GLU A C 1
ATOM 2202 O O . GLU A 1 275 ? -15.164 -11.218 5.541 1.00 91.69 275 GLU A O 1
ATOM 2207 N N . ILE A 1 276 ? -16.741 -10.635 7.036 1.00 93.44 276 ILE A N 1
ATOM 2208 C CA . ILE A 1 276 ? -16.010 -9.478 7.584 1.00 93.44 276 ILE A CA 1
ATOM 2209 C C . ILE A 1 276 ? -14.684 -9.928 8.210 1.00 93.44 276 ILE A C 1
ATOM 2211 O O . ILE A 1 276 ? -13.645 -9.318 7.948 1.00 93.44 276 ILE A O 1
ATOM 2215 N N . LEU A 1 277 ? -14.708 -11.003 9.004 1.00 91.75 277 LEU A N 1
ATOM 2216 C CA . LEU A 1 277 ? -13.521 -11.555 9.665 1.00 91.75 277 LEU A CA 1
ATOM 2217 C C . LEU A 1 277 ? -12.490 -12.057 8.649 1.00 91.75 277 LEU A C 1
ATOM 2219 O O . LEU A 1 277 ? -11.322 -11.673 8.720 1.00 91.75 277 LEU A O 1
ATOM 2223 N N . LYS A 1 278 ? -12.937 -12.818 7.643 1.00 89.44 278 LYS A N 1
ATOM 2224 C CA . LYS A 1 278 ? -12.068 -13.286 6.558 1.00 89.44 278 LYS A CA 1
ATOM 2225 C C . LYS A 1 278 ? -11.441 -12.112 5.804 1.00 89.44 278 LYS A C 1
ATOM 2227 O O . LYS A 1 278 ? -10.234 -12.081 5.592 1.00 89.44 278 LYS A O 1
ATOM 2232 N N . ARG A 1 279 ? -12.234 -11.093 5.461 1.00 90.94 279 ARG A N 1
ATOM 2233 C CA . ARG A 1 279 ? -11.722 -9.887 4.794 1.00 90.94 279 ARG A CA 1
ATOM 2234 C C . ARG A 1 279 ? -10.686 -9.165 5.655 1.00 90.94 279 ARG A C 1
ATOM 2236 O O . ARG A 1 279 ? -9.701 -8.647 5.131 1.00 90.94 279 ARG A O 1
ATOM 2243 N N . ALA A 1 280 ? -10.894 -9.105 6.966 1.00 91.06 280 ALA A N 1
ATOM 2244 C CA . ALA A 1 280 ? -9.920 -8.546 7.892 1.00 91.06 280 ALA A CA 1
ATOM 2245 C C . ALA A 1 280 ? -8.603 -9.343 7.901 1.00 91.06 280 ALA A C 1
ATOM 2247 O O . ALA A 1 280 ? -7.537 -8.726 7.882 1.00 91.06 280 ALA A O 1
ATOM 2248 N N . GLU A 1 281 ? -8.651 -10.675 7.854 1.00 86.50 281 GLU A N 1
ATOM 2249 C CA . GLU A 1 281 ? -7.457 -11.530 7.733 1.00 86.50 281 GLU A CA 1
ATOM 2250 C C . GLU A 1 281 ? -6.709 -11.328 6.424 1.00 86.50 281 GLU A C 1
ATOM 2252 O O . GLU A 1 281 ? -5.485 -11.194 6.445 1.00 86.50 281 GLU A O 1
ATOM 2257 N N . ASP A 1 282 ? -7.429 -11.246 5.304 1.00 86.19 282 ASP A N 1
ATOM 2258 C CA . ASP A 1 282 ? -6.830 -11.007 3.989 1.00 86.19 282 ASP A CA 1
ATOM 2259 C C . ASP A 1 282 ? -6.054 -9.672 3.979 1.00 86.19 282 ASP A C 1
ATOM 2261 O O . ASP A 1 282 ? -5.006 -9.545 3.343 1.00 86.19 282 ASP A O 1
ATOM 2265 N N . ASN A 1 283 ? -6.515 -8.688 4.765 1.00 87.38 283 ASN A N 1
ATOM 2266 C CA . ASN A 1 283 ? -5.838 -7.406 4.995 1.00 87.38 283 ASN A CA 1
ATOM 2267 C C . ASN A 1 283 ? -4.750 -7.445 6.096 1.00 87.38 283 ASN A C 1
ATOM 2269 O O . ASN A 1 283 ? -4.097 -6.429 6.360 1.00 87.38 283 ASN A O 1
ATOM 2273 N N . GLY A 1 284 ? -4.540 -8.584 6.758 1.00 84.88 284 GLY A N 1
ATOM 2274 C CA . GLY A 1 284 ? -3.575 -8.751 7.848 1.00 84.88 284 GLY A CA 1
ATOM 2275 C C . GLY A 1 284 ? -3.973 -8.057 9.155 1.00 84.88 284 GLY A C 1
ATOM 2276 O O . GLY A 1 284 ? -3.101 -7.660 9.936 1.00 84.88 284 GLY A O 1
ATOM 2277 N N . PHE A 1 285 ? -5.270 -7.849 9.392 1.00 88.31 285 PHE A N 1
ATOM 2278 C CA . PHE A 1 285 ? -5.779 -7.296 10.647 1.00 88.31 285 PHE A CA 1
ATOM 2279 C C . PHE A 1 285 ? -5.784 -8.347 11.761 1.00 88.31 285 PHE A C 1
ATOM 2281 O O . PHE A 1 285 ? -5.739 -9.550 11.526 1.00 88.31 285 PHE A O 1
ATOM 2288 N N . VAL A 1 286 ? -5.801 -7.866 13.004 1.00 85.31 286 VAL A N 1
ATOM 2289 C CA . VAL A 1 286 ? -5.768 -8.700 14.207 1.00 85.31 286 VAL A CA 1
ATOM 2290 C C . VAL A 1 286 ? -7.148 -8.711 14.844 1.00 85.31 286 VAL A C 1
ATOM 2292 O O . VAL A 1 286 ? -7.648 -7.653 15.223 1.00 85.31 286 VAL A O 1
ATOM 2295 N N . HIS A 1 287 ? -7.729 -9.893 15.024 1.00 87.56 287 HIS A N 1
ATOM 2296 C CA . HIS A 1 287 ? -8.979 -10.050 15.765 1.00 87.56 287 HIS A CA 1
ATOM 2297 C C . HIS A 1 287 ? -8.731 -9.949 17.262 1.00 87.56 287 HIS A C 1
ATOM 2299 O O . HIS A 1 287 ? -7.881 -10.649 17.817 1.00 87.56 287 HIS A O 1
ATOM 2305 N N . GLN A 1 288 ? -9.467 -9.064 17.923 1.00 82.50 288 GLN A N 1
ATOM 2306 C CA . GLN A 1 288 ? -9.372 -8.858 19.362 1.00 82.50 288 GLN A CA 1
ATOM 2307 C C . GLN A 1 288 ? -10.745 -8.937 19.996 1.00 82.50 288 GLN A C 1
ATOM 2309 O O . GLN A 1 288 ? -11.681 -8.304 19.518 1.00 82.50 288 GLN A O 1
ATOM 2314 N N . VAL A 1 289 ? -10.838 -9.644 21.112 1.00 82.88 289 VAL A N 1
ATOM 2315 C CA . VAL A 1 289 ? -12.003 -9.586 21.988 1.00 82.88 289 VAL A CA 1
ATOM 2316 C C . VAL A 1 289 ? -11.602 -9.035 23.335 1.00 82.88 289 VAL A C 1
ATOM 2318 O O . VAL A 1 289 ? -10.425 -8.892 23.674 1.00 82.88 289 VAL A O 1
ATOM 2321 N N . THR A 1 290 ? -12.608 -8.724 24.119 1.00 71.38 290 THR A N 1
ATOM 2322 C CA . THR A 1 290 ? -12.449 -8.025 25.371 1.00 71.38 290 THR A CA 1
ATOM 2323 C C . THR A 1 290 ? -12.976 -8.902 26.506 1.00 71.38 290 THR A C 1
ATOM 2325 O O . THR A 1 290 ? -14.114 -9.359 26.438 1.00 71.38 290 THR A O 1
ATOM 2328 N N . ASN A 1 291 ? -12.179 -9.126 27.552 1.00 67.31 291 ASN A N 1
ATOM 2329 C CA . ASN A 1 291 ? -12.518 -10.057 28.642 1.00 67.31 291 ASN A CA 1
ATOM 2330 C C . ASN A 1 291 ? -12.869 -9.326 29.950 1.00 67.31 291 ASN A C 1
ATOM 2332 O O . ASN A 1 291 ? -12.518 -9.774 31.041 1.00 67.31 291 ASN A O 1
ATOM 2336 N N . ILE A 1 292 ? -13.508 -8.159 29.856 1.00 68.00 292 ILE A N 1
ATOM 2337 C CA . ILE A 1 292 ? -13.803 -7.318 31.027 1.00 68.00 292 ILE A CA 1
ATOM 2338 C C . ILE A 1 292 ? -15.081 -7.730 31.768 1.00 68.00 292 ILE A C 1
ATOM 2340 O O . ILE A 1 292 ? -15.207 -7.455 32.959 1.00 68.00 292 ILE A O 1
ATOM 2344 N N . ASP A 1 293 ? -16.003 -8.418 31.088 1.00 66.62 293 ASP A N 1
ATOM 2345 C CA . ASP A 1 293 ? -17.352 -8.701 31.599 1.00 66.62 293 ASP A CA 1
ATOM 2346 C C . ASP A 1 293 ? -17.502 -10.076 32.270 1.00 66.62 293 ASP A C 1
ATOM 2348 O O . ASP A 1 293 ? -18.610 -10.474 32.633 1.00 66.62 293 ASP A O 1
ATOM 2352 N N . GLY A 1 294 ? -16.390 -10.785 32.481 1.00 67.94 294 GLY A N 1
ATOM 2353 C CA . GLY A 1 294 ? -16.341 -12.053 33.208 1.00 67.94 294 GLY A CA 1
ATOM 2354 C C . GLY A 1 294 ? -16.015 -13.267 32.340 1.00 67.94 294 GLY A C 1
ATOM 2355 O O . GLY A 1 294 ? -15.730 -13.170 31.148 1.00 67.94 294 GLY A O 1
ATOM 2356 N N . GLU A 1 295 ? -16.019 -14.438 32.975 1.00 68.62 295 GLU A N 1
ATOM 2357 C CA . GLU A 1 295 ? -15.756 -15.706 32.298 1.00 68.62 295 GLU A CA 1
ATOM 2358 C C . GLU A 1 295 ? -16.884 -16.028 31.312 1.00 68.62 295 GLU A C 1
ATOM 2360 O O . GLU A 1 295 ? -18.065 -15.923 31.637 1.00 68.62 295 GLU A O 1
ATOM 2365 N N . ASN A 1 296 ? -16.514 -16.455 30.104 1.00 77.62 296 ASN A N 1
ATOM 2366 C CA . ASN A 1 296 ? -17.451 -16.824 29.045 1.00 77.62 296 ASN A CA 1
ATOM 2367 C C . ASN A 1 296 ? -18.354 -15.678 28.528 1.00 77.62 296 ASN A C 1
ATOM 2369 O O . ASN A 1 296 ? -19.451 -15.938 28.027 1.00 77.62 296 ASN A O 1
ATOM 2373 N N . LYS A 1 297 ? -17.908 -14.418 28.603 1.00 81.69 297 LYS A N 1
ATOM 2374 C CA . LYS A 1 297 ? -18.615 -13.252 28.049 1.00 81.69 297 LYS A CA 1
ATOM 2375 C C . LYS A 1 297 ? -17.646 -12.296 27.347 1.00 81.69 297 LYS A C 1
ATOM 2377 O O . LYS A 1 297 ? -16.563 -12.033 27.856 1.00 81.69 297 LYS A O 1
ATOM 2382 N N . ILE A 1 298 ? -18.062 -11.769 26.197 1.00 85.62 298 ILE A N 1
ATOM 2383 C CA . ILE A 1 298 ? -17.368 -10.721 25.432 1.00 85.62 298 ILE A CA 1
ATOM 2384 C C . ILE A 1 298 ? -18.417 -9.715 24.944 1.00 85.62 298 ILE A C 1
ATOM 2386 O O . ILE A 1 298 ? -19.571 -10.109 24.767 1.00 85.62 298 ILE A O 1
ATOM 2390 N N . PHE A 1 299 ? -18.037 -8.458 24.699 1.00 86.19 299 PHE A N 1
ATOM 2391 C CA . PHE A 1 299 ? -18.959 -7.454 24.143 1.00 86.19 299 PHE A CA 1
ATOM 2392 C C . PHE A 1 299 ? -18.768 -7.222 22.640 1.00 86.19 299 PHE A C 1
ATOM 2394 O O . PHE A 1 299 ? -19.715 -6.871 21.939 1.00 86.19 299 PHE A O 1
ATOM 2401 N N . ALA A 1 300 ? -17.555 -7.402 22.116 1.00 89.44 300 ALA A N 1
ATOM 2402 C CA . ALA A 1 300 ? -17.279 -7.218 20.698 1.00 89.44 300 ALA A CA 1
ATOM 2403 C C . ALA A 1 300 ? -16.063 -8.015 20.223 1.00 89.44 300 ALA A C 1
ATOM 2405 O O . ALA A 1 300 ? -15.207 -8.432 21.009 1.00 89.44 300 ALA A O 1
ATOM 2406 N N . ILE A 1 301 ? -15.990 -8.161 18.903 1.00 91.06 301 ILE A N 1
ATOM 2407 C CA . ILE A 1 301 ? -14.854 -8.668 18.146 1.00 91.06 301 ILE A CA 1
ATOM 2408 C C . ILE A 1 301 ? -14.347 -7.528 17.253 1.00 91.06 301 ILE A C 1
ATOM 2410 O O . ILE A 1 301 ? -15.001 -7.109 16.294 1.00 91.06 301 ILE A O 1
ATOM 2414 N N . CYS A 1 302 ? -13.174 -6.998 17.579 1.00 89.88 302 CYS A N 1
ATOM 2415 C CA . CYS A 1 302 ? -12.533 -5.899 16.869 1.00 89.88 302 CYS A CA 1
ATOM 2416 C C . CYS A 1 302 ? -11.574 -6.422 15.794 1.00 89.88 302 CYS A C 1
ATOM 2418 O O . CYS A 1 302 ? -10.655 -7.178 16.099 1.00 89.88 302 CYS A O 1
ATOM 2420 N N . ASN A 1 303 ? -11.720 -5.940 14.556 1.00 91.69 303 ASN A N 1
ATOM 2421 C CA . ASN A 1 303 ? -10.826 -6.244 13.432 1.00 91.69 303 ASN A CA 1
ATOM 2422 C C . ASN A 1 303 ? -9.718 -5.177 13.312 1.00 91.69 303 ASN A C 1
ATOM 2424 O O . ASN A 1 303 ? -9.794 -4.235 12.506 1.00 91.69 303 ASN A O 1
ATOM 2428 N N . CYS A 1 304 ? -8.711 -5.273 14.179 1.00 89.06 304 CYS A N 1
ATOM 2429 C CA . CYS A 1 304 ? -7.745 -4.215 14.459 1.00 89.06 304 CYS A CA 1
ATOM 2430 C C . CYS A 1 304 ? -6.620 -4.122 13.417 1.00 89.06 304 CYS A C 1
ATOM 2432 O O . CYS A 1 304 ? -5.764 -5.000 13.314 1.00 89.06 304 CYS A O 1
ATOM 2434 N N . ASN A 1 305 ? -6.531 -2.983 12.723 1.00 88.25 305 ASN A N 1
ATOM 2435 C CA . ASN A 1 305 ? -5.319 -2.608 11.996 1.00 88.25 305 ASN A CA 1
ATOM 2436 C C . ASN A 1 305 ? -4.264 -2.094 12.987 1.00 88.25 305 ASN A C 1
ATOM 2438 O O . ASN A 1 305 ? -4.462 -1.080 13.660 1.00 88.25 305 ASN A O 1
ATOM 2442 N N . VAL A 1 306 ? -3.115 -2.764 13.035 1.00 78.62 306 VAL A N 1
ATOM 2443 C CA . VAL A 1 306 ? -1.966 -2.435 13.899 1.00 78.62 306 VAL A CA 1
ATOM 2444 C C . VAL A 1 306 ? -1.536 -0.980 13.800 1.00 78.62 306 VAL A C 1
ATOM 2446 O O . VAL A 1 306 ? -1.121 -0.386 14.789 1.00 78.62 306 VAL A O 1
ATOM 2449 N N . LYS A 1 307 ? -1.616 -0.391 12.603 1.00 78.81 307 LYS A N 1
ATOM 2450 C CA . LYS A 1 307 ? -1.142 0.976 12.367 1.00 78.81 307 LYS A CA 1
ATOM 2451 C C . LYS A 1 307 ? -1.969 2.011 13.141 1.00 78.81 307 LYS A C 1
ATOM 2453 O O . LYS A 1 307 ? -1.508 3.134 13.321 1.00 78.81 307 LYS A O 1
ATOM 2458 N N . ILE A 1 308 ? -3.181 1.646 13.571 1.00 87.06 308 ILE A N 1
ATOM 2459 C CA . ILE A 1 308 ? -4.222 2.583 14.012 1.00 87.06 308 ILE A CA 1
ATOM 2460 C C . ILE A 1 308 ? -4.856 2.217 15.349 1.00 87.06 308 ILE A C 1
ATOM 2462 O O . ILE A 1 308 ? -5.186 3.117 16.118 1.00 87.06 308 ILE A O 1
ATOM 2466 N N . CYS A 1 309 ? -5.047 0.927 15.626 1.00 89.31 309 CYS A N 1
ATOM 2467 C CA . CYS A 1 309 ? -5.752 0.451 16.811 1.00 89.31 309 CYS A CA 1
ATOM 2468 C C . CYS A 1 309 ? -5.107 0.977 18.098 1.00 89.31 309 CYS A C 1
ATOM 2470 O O . CYS A 1 309 ? -3.951 0.671 18.383 1.00 89.31 309 CYS A O 1
ATOM 2472 N N . ASN A 1 310 ? -5.864 1.720 18.908 1.00 87.56 310 ASN A N 1
ATOM 2473 C CA . ASN A 1 310 ? -5.338 2.291 20.143 1.00 87.56 310 ASN A CA 1
ATOM 2474 C C . ASN A 1 310 ? -4.938 1.211 21.165 1.00 87.56 310 ASN A C 1
ATOM 2476 O O . ASN A 1 310 ? -3.931 1.386 21.841 1.00 87.56 310 ASN A O 1
ATOM 2480 N N . ALA A 1 311 ? -5.636 0.070 21.231 1.00 84.81 311 ALA A N 1
ATOM 2481 C CA . ALA A 1 311 ? -5.266 -1.027 22.133 1.00 84.81 311 ALA A CA 1
ATOM 2482 C C . ALA A 1 311 ? -3.896 -1.635 21.776 1.00 84.81 311 ALA A C 1
ATOM 2484 O O . ALA A 1 311 ? -3.016 -1.744 22.633 1.00 84.81 311 ALA A O 1
ATOM 2485 N N . LEU A 1 312 ? -3.676 -1.951 20.492 1.00 84.44 312 LEU A N 1
ATOM 2486 C CA . LEU A 1 312 ? -2.381 -2.441 20.000 1.00 84.44 312 LEU A CA 1
ATOM 2487 C C . LEU A 1 312 ? -1.272 -1.404 20.196 1.00 84.44 312 LEU A C 1
ATOM 2489 O O . LEU A 1 312 ? -0.179 -1.753 20.634 1.00 84.44 312 LEU A O 1
ATOM 2493 N N . ARG A 1 313 ? -1.562 -0.128 19.923 1.00 84.25 313 ARG A N 1
ATOM 2494 C CA . ARG A 1 313 ? -0.630 0.987 20.135 1.00 84.25 313 ARG A CA 1
ATOM 2495 C C . ARG A 1 313 ? -0.218 1.108 21.598 1.00 84.25 313 ARG A C 1
ATOM 2497 O O . ARG A 1 313 ? 0.968 1.207 21.882 1.00 84.25 313 ARG A O 1
ATOM 2504 N N . THR A 1 314 ? -1.173 1.053 22.524 1.00 85.75 314 THR A N 1
ATOM 2505 C CA . THR A 1 314 ? -0.885 1.110 23.960 1.00 85.75 314 THR A CA 1
ATOM 2506 C C . THR A 1 314 ? -0.083 -0.109 24.425 1.00 85.75 314 THR A C 1
ATOM 2508 O O . THR A 1 314 ? 0.868 0.041 25.193 1.00 8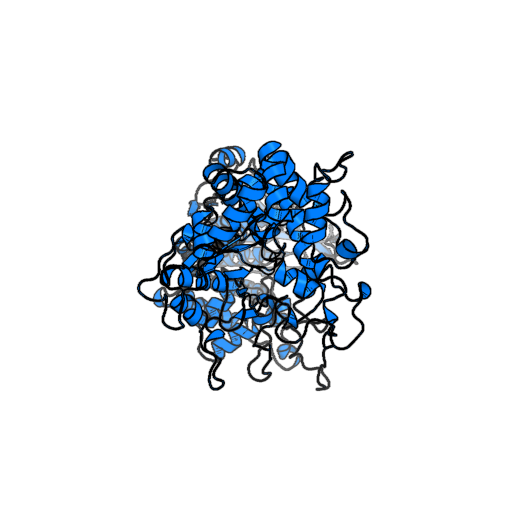5.75 314 THR A O 1
ATOM 2511 N N . SER A 1 315 ? -0.415 -1.313 23.941 1.00 83.19 315 SER A N 1
ATOM 2512 C CA . SER A 1 315 ? 0.344 -2.529 24.268 1.00 83.19 315 SER A CA 1
ATOM 2513 C C . SER A 1 315 ? 1.798 -2.424 23.805 1.00 83.19 315 SER A C 1
ATOM 2515 O O . SER A 1 315 ? 2.699 -2.767 24.570 1.00 83.19 315 SER A O 1
ATOM 2517 N N . GLN A 1 316 ? 2.031 -1.888 22.603 1.00 84.25 316 GLN A N 1
ATOM 2518 C CA . GLN A 1 316 ? 3.371 -1.698 22.045 1.00 84.25 316 GLN A CA 1
ATOM 2519 C C . GLN A 1 316 ? 4.139 -0.554 22.722 1.00 84.25 316 GLN A C 1
ATOM 2521 O O . GLN A 1 316 ? 5.306 -0.740 23.050 1.00 84.25 316 GLN A O 1
ATOM 2526 N N . LEU A 1 317 ? 3.484 0.574 23.024 1.00 86.69 317 LEU A N 1
ATOM 2527 C CA . LEU A 1 317 ? 4.077 1.711 23.740 1.00 86.69 317 LEU A CA 1
ATOM 2528 C C . LEU A 1 317 ? 4.692 1.285 25.077 1.00 86.69 317 LEU A C 1
ATOM 2530 O O . LEU A 1 317 ? 5.822 1.649 25.393 1.00 86.69 317 LEU A O 1
ATOM 2534 N N . PHE A 1 318 ? 3.948 0.505 25.863 1.00 86.00 318 PHE A N 1
ATOM 2535 C CA . PHE A 1 318 ? 4.416 0.024 27.161 1.00 86.00 318 PHE A CA 1
ATOM 2536 C C . PHE A 1 318 ? 5.125 -1.331 27.086 1.00 86.00 318 PHE A C 1
ATOM 2538 O O . PHE A 1 318 ? 5.567 -1.822 28.121 1.00 86.00 318 PHE A O 1
ATOM 2545 N N . ASN A 1 319 ? 5.215 -1.940 25.900 1.00 81.94 319 ASN A N 1
ATOM 2546 C CA . ASN A 1 319 ? 5.720 -3.294 25.678 1.00 81.94 319 ASN A CA 1
ATOM 2547 C C . ASN A 1 319 ? 5.147 -4.330 26.668 1.00 81.94 319 ASN A C 1
ATOM 2549 O O . ASN A 1 319 ? 5.866 -5.173 27.203 1.00 81.94 319 ASN A O 1
ATOM 2553 N N . THR A 1 320 ? 3.848 -4.241 26.967 1.00 77.62 320 THR A N 1
ATOM 2554 C CA . THR A 1 320 ? 3.199 -5.118 27.952 1.00 77.62 320 THR A CA 1
ATOM 2555 C C . THR A 1 320 ? 2.440 -6.245 27.244 1.00 77.62 320 THR A C 1
ATOM 2557 O O . THR A 1 320 ? 1.357 -6.019 26.686 1.00 77.62 320 THR A O 1
ATOM 2560 N N . PRO A 1 321 ? 2.981 -7.481 27.235 1.00 67.81 321 PRO A N 1
ATOM 2561 C CA . PRO A 1 321 ? 2.350 -8.591 26.529 1.00 67.81 321 PRO A CA 1
ATOM 2562 C C . PRO A 1 321 ? 1.014 -8.988 27.166 1.00 67.81 321 PRO A C 1
ATOM 2564 O O . PRO A 1 321 ? 0.160 -9.527 26.477 1.00 67.81 321 PRO A O 1
ATOM 2567 N N . ASN A 1 322 ? 0.795 -8.678 28.448 1.00 72.75 322 ASN A N 1
ATOM 2568 C CA . ASN A 1 322 ? -0.430 -9.033 29.169 1.00 72.75 322 ASN A CA 1
ATOM 2569 C C . ASN A 1 322 ? -1.635 -8.137 28.826 1.00 72.75 322 ASN A C 1
ATOM 2571 O O . ASN A 1 322 ? -2.753 -8.471 29.209 1.00 72.75 322 ASN A O 1
ATOM 2575 N N . LEU A 1 323 ? -1.434 -7.021 28.110 1.00 74.88 323 LEU A N 1
ATOM 2576 C CA . LEU A 1 323 ? -2.526 -6.154 27.638 1.00 74.88 323 LEU A CA 1
ATOM 2577 C C . LEU A 1 323 ? -3.116 -6.619 26.298 1.00 74.88 323 LEU A C 1
ATOM 2579 O O . LEU A 1 323 ? -4.258 -6.300 25.982 1.00 74.88 323 LEU A O 1
ATOM 2583 N N . SER A 1 324 ? -2.330 -7.315 25.479 1.00 73.38 324 SER A N 1
ATOM 2584 C CA . SER A 1 324 ? -2.742 -7.867 24.182 1.00 73.38 324 SER A CA 1
ATOM 2585 C C . SER A 1 324 ? -1.911 -9.111 23.887 1.00 73.38 324 SER A C 1
ATOM 2587 O O . SER A 1 324 ? -1.002 -9.097 23.055 1.00 73.38 324 SER A O 1
ATOM 2589 N N . ALA A 1 325 ? -2.193 -10.185 24.625 1.00 71.25 325 ALA A N 1
ATOM 2590 C CA . ALA A 1 325 ? -1.487 -11.449 24.482 1.00 71.25 325 ALA A CA 1
ATOM 2591 C C . ALA A 1 325 ? -2.101 -12.274 23.349 1.00 71.25 325 ALA A C 1
ATOM 2593 O O . ALA A 1 325 ? -3.316 -12.435 23.267 1.00 71.25 325 ALA A O 1
ATOM 2594 N N . SER A 1 326 ? -1.248 -12.858 22.509 1.00 71.88 326 SER A N 1
ATOM 2595 C CA . SER A 1 326 ? -1.642 -14.006 21.695 1.00 71.88 326 SER A CA 1
ATOM 2596 C C . SER A 1 326 ? -1.414 -15.287 22.495 1.00 71.88 326 SER A C 1
ATOM 2598 O O . SER A 1 326 ? -0.395 -15.409 23.186 1.00 71.88 326 SER A O 1
ATOM 2600 N N . ALA A 1 327 ? -2.314 -16.264 22.367 1.00 67.75 327 ALA A N 1
ATOM 2601 C CA . ALA A 1 327 ? -2.067 -17.635 22.823 1.00 67.75 327 ALA A CA 1
ATOM 2602 C C . ALA A 1 327 ? -0.904 -18.301 22.054 1.00 67.75 327 ALA A C 1
ATOM 2604 O O . ALA A 1 327 ? -0.307 -19.269 22.523 1.00 67.75 327 ALA A O 1
ATOM 2605 N N . TYR A 1 328 ? -0.526 -17.743 20.900 1.00 70.69 328 TYR A N 1
ATOM 2606 C CA . TYR A 1 328 ? 0.537 -18.255 20.048 1.00 70.69 328 TYR A CA 1
ATOM 2607 C C . TYR A 1 328 ? 1.868 -17.548 20.305 1.00 70.69 328 TYR A C 1
ATOM 2609 O O . TYR A 1 328 ? 1.948 -16.378 20.697 1.00 70.69 328 TYR A O 1
ATOM 2617 N N . ARG A 1 329 ? 2.960 -18.282 20.086 1.00 75.19 329 ARG A N 1
ATOM 2618 C CA . ARG A 1 329 ? 4.328 -17.761 20.136 1.00 75.19 329 ARG A CA 1
ATOM 2619 C C . ARG A 1 329 ? 4.993 -18.017 18.798 1.00 75.19 329 ARG A C 1
ATOM 2621 O O . ARG A 1 329 ? 4.978 -19.137 18.295 1.00 75.19 329 ARG A O 1
ATOM 2628 N N . ALA A 1 330 ? 5.584 -16.970 18.234 1.00 77.31 330 ALA A N 1
ATOM 2629 C CA . ALA A 1 330 ? 6.329 -17.085 16.996 1.00 77.31 330 ALA A CA 1
ATOM 2630 C C . ALA A 1 330 ? 7.553 -17.991 17.211 1.00 77.31 330 ALA A C 1
ATOM 2632 O O . ALA A 1 330 ? 8.351 -17.771 18.124 1.00 77.31 330 ALA A O 1
ATOM 2633 N N . HIS A 1 331 ? 7.698 -19.012 16.370 1.00 78.44 331 HIS A N 1
ATOM 2634 C CA . HIS A 1 331 ? 8.820 -19.941 16.404 1.00 78.44 331 HIS A CA 1
ATOM 2635 C C . HIS A 1 331 ? 9.328 -20.188 14.984 1.00 78.44 331 HIS A C 1
ATOM 2637 O O . HIS A 1 331 ? 8.540 -20.383 14.060 1.00 78.44 331 HIS A O 1
ATOM 2643 N N . VAL A 1 332 ? 10.649 -20.195 14.805 1.00 78.25 332 VAL A N 1
ATOM 2644 C CA . VAL A 1 332 ? 11.281 -20.460 13.508 1.00 78.25 332 VAL A CA 1
ATOM 2645 C C . VAL A 1 332 ? 11.883 -21.858 13.518 1.00 78.25 332 VAL A C 1
ATOM 2647 O O . VAL A 1 332 ? 12.938 -22.078 14.113 1.00 78.25 332 VAL A O 1
ATOM 2650 N N . ASN A 1 333 ? 11.264 -22.790 12.789 1.00 82.12 333 ASN A N 1
ATOM 2651 C CA . ASN A 1 333 ? 11.907 -24.066 12.495 1.00 82.12 333 ASN A CA 1
ATOM 2652 C C . ASN A 1 333 ? 13.013 -23.854 11.445 1.00 82.12 333 ASN A C 1
ATOM 2654 O O . ASN A 1 333 ? 12.738 -23.549 10.280 1.00 82.12 333 ASN A O 1
ATOM 2658 N N . LYS A 1 334 ? 14.280 -24.018 11.849 1.00 78.69 334 LYS A N 1
ATOM 2659 C CA . LYS A 1 334 ? 15.449 -23.830 10.969 1.00 78.69 334 LYS A CA 1
ATOM 2660 C C . LYS A 1 334 ? 15.440 -24.777 9.757 1.00 78.69 334 LYS A C 1
ATOM 2662 O O . LYS A 1 334 ? 15.982 -24.400 8.714 1.00 78.69 334 LYS A O 1
ATOM 2667 N N . ALA A 1 335 ? 14.844 -25.968 9.879 1.00 82.44 335 ALA A N 1
ATOM 2668 C CA . ALA A 1 335 ? 14.768 -26.946 8.792 1.00 82.44 335 ALA A CA 1
ATOM 2669 C C . ALA A 1 335 ? 13.847 -26.478 7.650 1.00 82.44 335 ALA A C 1
ATOM 2671 O O . ALA A 1 335 ? 14.180 -26.655 6.476 1.00 82.44 335 ALA A O 1
ATOM 2672 N N . ASP A 1 336 ? 12.750 -25.801 7.995 1.00 83.75 336 ASP A N 1
ATOM 2673 C CA . ASP A 1 336 ? 11.707 -25.409 7.041 1.00 83.75 336 ASP A CA 1
ATOM 2674 C C . ASP A 1 336 ? 11.896 -23.984 6.517 1.00 83.75 336 ASP A C 1
ATOM 2676 O O . ASP A 1 336 ? 11.685 -23.704 5.335 1.00 83.75 336 ASP A O 1
ATOM 2680 N N . CYS A 1 337 ? 12.320 -23.064 7.387 1.00 85.88 337 CYS A N 1
ATOM 2681 C CA . CYS A 1 337 ? 12.474 -21.656 7.045 1.00 85.88 337 CYS A CA 1
ATOM 2682 C C . CYS A 1 337 ? 13.554 -21.480 5.978 1.00 85.88 337 CYS A C 1
ATOM 2684 O O . CYS A 1 337 ? 14.677 -21.912 6.177 1.00 85.88 337 CYS A O 1
ATOM 2686 N N . VAL A 1 338 ? 13.282 -20.791 4.872 1.00 87.75 338 VAL A N 1
ATOM 2687 C CA . VAL A 1 338 ? 14.307 -20.451 3.859 1.00 87.75 338 VAL A CA 1
ATOM 2688 C C . VAL A 1 338 ? 14.715 -18.978 3.894 1.00 87.75 338 VAL A C 1
ATOM 2690 O O . VAL A 1 338 ? 15.374 -18.498 2.980 1.00 87.75 338 VAL A O 1
ATOM 2693 N N . ALA A 1 339 ? 14.336 -18.273 4.965 1.00 86.31 339 ALA A N 1
ATOM 2694 C CA . ALA A 1 339 ? 14.561 -16.840 5.152 1.00 86.31 339 ALA A CA 1
ATOM 2695 C C . ALA A 1 339 ? 13.998 -15.969 4.006 1.00 86.31 339 ALA A C 1
ATOM 2697 O O . ALA A 1 339 ? 14.587 -14.954 3.652 1.00 86.31 339 ALA A O 1
ATOM 2698 N N . CYS A 1 340 ? 12.842 -16.347 3.442 1.00 88.44 340 CYS A N 1
ATOM 2699 C CA . CYS A 1 340 ? 12.200 -15.612 2.343 1.00 88.44 340 CYS A CA 1
ATOM 2700 C C . CYS A 1 340 ? 11.647 -14.230 2.750 1.00 88.44 340 CYS A C 1
ATOM 2702 O O . CYS A 1 340 ? 11.490 -13.346 1.908 1.00 88.44 340 CYS A O 1
ATOM 2704 N N . GLY A 1 341 ? 11.360 -14.033 4.041 1.00 87.75 341 GLY A N 1
ATOM 2705 C CA . GLY A 1 341 ? 10.950 -12.744 4.608 1.00 87.75 341 GLY A CA 1
ATOM 2706 C C . GLY A 1 341 ? 9.455 -12.448 4.611 1.00 87.75 341 GLY A C 1
ATOM 2707 O O . GLY A 1 341 ? 9.043 -11.496 5.257 1.00 87.75 341 GLY A O 1
ATOM 2708 N N . GLN A 1 342 ? 8.626 -13.291 4.003 1.00 87.31 342 GLN A N 1
ATOM 2709 C CA . GLN A 1 342 ? 7.182 -13.040 3.969 1.00 87.31 342 GLN A CA 1
ATOM 2710 C C . GLN A 1 342 ? 6.573 -12.974 5.377 1.00 87.31 342 GLN A C 1
ATOM 2712 O O . GLN A 1 342 ? 5.832 -12.056 5.693 1.00 87.31 342 GLN A O 1
ATOM 2717 N N . CYS A 1 343 ? 6.948 -13.877 6.286 1.00 86.44 343 CYS A N 1
ATOM 2718 C CA . CYS A 1 343 ? 6.406 -13.861 7.647 1.00 86.44 343 CYS A CA 1
ATOM 2719 C C . CYS A 1 343 ? 6.727 -12.580 8.440 1.00 86.44 343 CYS A C 1
ATOM 2721 O O . CYS A 1 343 ? 5.937 -12.208 9.303 1.00 86.44 343 CYS A O 1
ATOM 2723 N N . VAL A 1 344 ? 7.848 -11.899 8.163 1.00 86.94 344 VAL A N 1
ATOM 2724 C CA . VAL A 1 344 ? 8.204 -10.646 8.854 1.00 86.94 344 VAL A CA 1
ATOM 2725 C C . VAL A 1 344 ? 7.493 -9.439 8.248 1.00 86.94 344 VAL A C 1
ATOM 2727 O O . VAL A 1 344 ? 7.115 -8.536 8.980 1.00 86.94 344 VAL A O 1
ATOM 2730 N N . GLU A 1 345 ? 7.252 -9.445 6.935 1.00 83.62 345 GLU A N 1
ATOM 2731 C CA . GLU A 1 345 ? 6.547 -8.368 6.225 1.00 83.62 345 GLU A CA 1
ATOM 2732 C C . GLU A 1 345 ? 5.091 -8.243 6.687 1.00 83.62 345 GLU A C 1
ATOM 2734 O O . GLU A 1 345 ? 4.607 -7.134 6.911 1.00 83.62 345 GLU A O 1
ATOM 2739 N N . TYR A 1 346 ? 4.427 -9.379 6.908 1.00 80.75 346 TYR A N 1
ATOM 2740 C CA . TYR A 1 346 ? 3.044 -9.422 7.387 1.00 80.75 346 TYR A CA 1
ATOM 2741 C C . TYR A 1 346 ? 2.922 -9.392 8.913 1.00 80.75 346 TYR A C 1
ATOM 2743 O O . TYR A 1 346 ? 1.814 -9.253 9.424 1.00 80.75 346 TYR A O 1
ATOM 2751 N N . CYS A 1 347 ? 4.023 -9.521 9.665 1.00 81.00 347 CYS A N 1
ATOM 2752 C CA . CYS A 1 347 ? 3.934 -9.601 11.117 1.00 81.00 347 CYS A CA 1
ATOM 2753 C C . CYS A 1 347 ? 3.368 -8.291 11.696 1.00 81.00 347 CYS A C 1
ATOM 2755 O O . CYS A 1 347 ? 3.982 -7.228 11.546 1.00 81.00 347 CYS A O 1
ATOM 2757 N N . PRO A 1 348 ? 2.225 -8.335 12.401 1.00 73.69 348 PRO A N 1
ATOM 2758 C CA . PRO A 1 348 ? 1.617 -7.136 12.952 1.00 73.69 348 PRO A CA 1
ATOM 2759 C C . PRO A 1 348 ? 2.445 -6.531 14.092 1.00 73.69 348 PRO A C 1
ATOM 2761 O O . PRO A 1 348 ? 2.509 -5.317 14.230 1.00 73.69 348 PRO A O 1
ATOM 2764 N N . ALA A 1 349 ? 3.101 -7.363 14.897 1.00 74.81 349 ALA A N 1
ATOM 2765 C CA . ALA A 1 349 ? 3.756 -6.947 16.137 1.00 74.81 349 ALA A CA 1
ATOM 2766 C C . ALA A 1 349 ? 5.294 -6.994 16.076 1.00 74.81 349 ALA A C 1
ATOM 2768 O O . ALA A 1 349 ? 5.938 -6.921 17.115 1.00 74.81 349 ALA A O 1
ATOM 2769 N N . GLY A 1 350 ? 5.892 -7.188 14.893 1.00 78.75 350 GLY A N 1
ATOM 2770 C CA . GLY A 1 350 ? 7.352 -7.312 14.766 1.00 78.75 350 GLY A CA 1
ATOM 2771 C C . GLY A 1 350 ? 7.949 -8.515 15.517 1.00 78.75 350 GLY A C 1
ATOM 2772 O O . GLY A 1 350 ? 9.129 -8.513 15.860 1.00 78.75 350 GLY A O 1
ATOM 2773 N N . ALA A 1 351 ? 7.144 -9.553 15.777 1.00 79.06 351 ALA A N 1
ATOM 2774 C CA . ALA A 1 351 ? 7.528 -10.734 16.559 1.00 79.06 351 ALA A CA 1
ATOM 2775 C C . ALA A 1 351 ? 8.600 -11.607 15.879 1.00 79.06 351 ALA A C 1
ATOM 2777 O O . ALA A 1 351 ? 9.223 -12.453 16.520 1.00 79.06 351 ALA A O 1
ATOM 2778 N N . LEU A 1 352 ? 8.804 -11.424 14.574 1.00 82.00 352 LEU A N 1
ATOM 2779 C CA . LEU A 1 352 ? 9.784 -12.134 13.762 1.00 82.00 352 LEU A CA 1
ATOM 2780 C C . LEU A 1 352 ? 10.715 -11.116 13.100 1.00 82.00 352 LEU A C 1
ATOM 2782 O O . LEU A 1 352 ? 10.261 -10.075 12.628 1.00 82.00 352 LEU A O 1
ATOM 2786 N N . LYS A 1 353 ? 12.007 -11.447 13.000 1.00 85.44 353 LYS A N 1
ATOM 2787 C CA . LYS A 1 353 ? 12.999 -10.643 12.275 1.00 85.44 353 LYS A CA 1
ATOM 2788 C C . LYS A 1 353 ? 13.857 -11.518 11.367 1.00 85.44 353 LYS A C 1
ATOM 2790 O O . LYS A 1 353 ? 14.256 -12.626 11.727 1.00 85.44 353 LYS A O 1
ATOM 2795 N N . LEU A 1 354 ? 14.154 -11.008 10.176 1.00 86.56 354 LEU A N 1
ATOM 2796 C CA . LEU A 1 354 ? 15.111 -11.594 9.246 1.00 86.56 354 LEU A CA 1
ATOM 2797 C C . LEU A 1 354 ? 16.529 -11.529 9.813 1.00 86.56 354 LEU A C 1
ATOM 2799 O O . LEU A 1 354 ? 16.851 -10.693 10.654 1.00 86.56 354 LEU A O 1
ATOM 2803 N N . GLY A 1 355 ? 17.373 -12.444 9.348 1.00 77.88 355 GLY A N 1
ATOM 2804 C CA . GLY A 1 355 ? 18.740 -12.617 9.837 1.00 77.88 355 GLY A CA 1
ATOM 2805 C C . GLY A 1 355 ? 18.905 -13.856 10.712 1.00 77.88 355 GLY A C 1
ATOM 2806 O O . GLY A 1 355 ? 19.952 -14.485 10.659 1.00 77.88 355 GLY A O 1
ATOM 2807 N N . GLN A 1 356 ? 17.846 -14.311 11.395 1.00 72.31 356 GLN A N 1
ATOM 2808 C CA . GLN A 1 356 ? 17.903 -15.411 12.375 1.00 72.31 356 GLN A CA 1
ATOM 2809 C C . GLN A 1 356 ? 18.442 -16.755 11.854 1.00 72.31 356 GLN A C 1
ATOM 2811 O O . GLN A 1 356 ? 18.903 -17.586 12.635 1.00 72.31 356 GLN A O 1
ATOM 2816 N N . LYS A 1 357 ? 18.391 -16.975 10.535 1.00 70.38 357 LYS A N 1
ATOM 2817 C CA . LYS A 1 357 ? 18.906 -18.182 9.870 1.00 70.38 357 LYS A CA 1
ATOM 2818 C C . LYS A 1 357 ? 20.283 -17.984 9.211 1.00 70.38 357 LYS A C 1
ATOM 2820 O O . LYS A 1 357 ? 20.788 -18.903 8.574 1.00 70.38 357 LYS A O 1
ATOM 2825 N N . LEU A 1 358 ? 20.891 -16.803 9.293 1.00 69.56 358 LEU A N 1
ATOM 2826 C CA . LEU A 1 358 ? 22.187 -16.572 8.661 1.00 69.56 358 LEU A CA 1
ATOM 2827 C C . LEU A 1 358 ? 23.284 -17.318 9.428 1.00 69.56 358 LEU A C 1
ATOM 2829 O O . LEU A 1 358 ? 23.469 -17.124 10.626 1.00 69.56 358 LEU A O 1
ATOM 2833 N N . CYS A 1 359 ? 24.016 -18.183 8.728 1.00 67.75 359 CYS A N 1
ATOM 2834 C CA . CYS A 1 359 ? 25.196 -18.839 9.278 1.00 67.75 359 CYS A CA 1
ATOM 2835 C C . CYS A 1 359 ? 26.363 -17.846 9.312 1.00 67.75 359 CYS A C 1
ATOM 2837 O O . CYS A 1 359 ? 26.616 -17.148 8.327 1.00 67.75 359 CYS A O 1
ATOM 2839 N N . LYS A 1 360 ? 27.121 -17.819 10.411 1.00 70.56 360 LYS A N 1
ATOM 2840 C CA . LYS A 1 360 ? 28.436 -17.170 10.418 1.00 70.56 360 LYS A CA 1
ATOM 2841 C C . LYS A 1 360 ? 29.439 -18.029 9.650 1.00 70.56 360 LYS A C 1
ATOM 2843 O O . LYS A 1 360 ? 29.306 -19.251 9.590 1.00 70.56 360 LYS A O 1
ATOM 2848 N N . LYS A 1 361 ? 30.466 -17.391 9.078 1.00 71.75 361 LYS A N 1
ATOM 2849 C CA . LYS A 1 361 ? 31.537 -18.083 8.332 1.00 71.75 361 LYS A CA 1
ATOM 2850 C C . LYS A 1 361 ? 32.268 -19.133 9.175 1.00 71.75 361 LYS A C 1
ATOM 2852 O O . LYS A 1 361 ? 32.753 -20.112 8.626 1.00 71.75 361 LYS A O 1
ATOM 2857 N N . ASP A 1 362 ? 32.339 -18.923 10.486 1.00 79.62 362 ASP A N 1
ATOM 2858 C CA . ASP A 1 362 ? 32.981 -19.819 11.452 1.00 79.62 362 ASP A CA 1
ATOM 2859 C C . ASP A 1 362 ? 32.060 -20.947 11.958 1.00 79.62 362 ASP A C 1
ATOM 2861 O O . ASP A 1 362 ? 32.471 -21.743 12.798 1.00 79.62 362 ASP A O 1
ATOM 2865 N N . GLY A 1 363 ? 30.815 -21.022 11.471 1.00 74.94 363 GLY A N 1
ATOM 2866 C CA . GLY A 1 363 ? 29.828 -22.015 11.897 1.00 74.94 363 GLY A CA 1
ATOM 2867 C C . GLY A 1 363 ? 29.213 -21.760 13.277 1.00 74.94 363 GLY A C 1
ATOM 2868 O O . GLY A 1 363 ? 28.379 -22.555 13.710 1.00 74.94 363 GLY A O 1
ATOM 2869 N N . SER A 1 364 ? 29.573 -20.670 13.964 1.00 79.12 364 SER A N 1
ATOM 2870 C CA . SER A 1 364 ? 28.980 -20.331 15.259 1.00 79.12 364 SER A CA 1
ATOM 2871 C C . SER A 1 364 ? 27.531 -19.858 15.111 1.00 79.12 364 SER A C 1
ATOM 2873 O O . SER A 1 364 ? 27.137 -19.257 14.104 1.00 79.12 364 SER A O 1
ATOM 2875 N N . GLU A 1 365 ? 26.712 -20.127 16.130 1.00 72.38 365 GLU A N 1
ATOM 2876 C CA . GLU A 1 365 ? 25.332 -19.653 16.140 1.00 72.38 365 GLU A CA 1
ATOM 2877 C C . GLU A 1 365 ? 25.269 -18.125 16.308 1.00 72.38 365 GLU A C 1
ATOM 2879 O O . GLU A 1 365 ? 26.121 -17.478 16.938 1.00 72.38 365 GLU A O 1
ATOM 2884 N N . VAL A 1 366 ? 24.243 -17.522 15.709 1.00 74.44 366 VAL A N 1
ATOM 2885 C CA . VAL A 1 366 ? 23.912 -16.116 15.934 1.00 74.44 366 VAL A CA 1
ATOM 2886 C C . VAL A 1 366 ? 22.839 -16.050 17.009 1.00 74.44 366 VAL A C 1
ATOM 2888 O O . VAL A 1 366 ? 21.718 -16.511 16.804 1.00 74.44 366 VAL A O 1
ATOM 2891 N N . THR A 1 367 ? 23.189 -15.474 18.156 1.00 75.75 367 THR A N 1
ATOM 2892 C CA . THR A 1 367 ? 22.232 -15.168 19.219 1.00 75.75 367 THR A CA 1
ATOM 2893 C C . THR A 1 367 ? 21.751 -13.740 19.042 1.00 75.75 367 THR A C 1
ATOM 2895 O O . THR A 1 367 ? 22.561 -12.819 18.943 1.00 75.75 367 THR A O 1
ATOM 2898 N N . TYR A 1 368 ? 20.437 -13.559 19.021 1.00 76.12 368 TYR A N 1
ATOM 2899 C CA . TYR A 1 368 ? 19.812 -12.247 18.922 1.00 76.12 368 TYR A CA 1
ATOM 2900 C C . TYR A 1 368 ? 19.297 -11.800 20.291 1.00 76.12 368 TYR A C 1
ATOM 2902 O O . TYR A 1 368 ? 18.871 -12.647 21.084 1.00 76.12 368 TYR A O 1
ATOM 2910 N N . PRO A 1 369 ? 19.342 -10.490 20.590 1.00 74.12 369 PRO A N 1
ATOM 2911 C CA . PRO A 1 369 ? 18.840 -9.974 21.853 1.00 74.12 369 PRO A CA 1
ATOM 2912 C C . PRO A 1 369 ? 17.345 -10.276 21.984 1.00 74.12 369 PRO A C 1
ATOM 2914 O O . PRO A 1 369 ? 16.576 -10.101 21.037 1.00 74.12 369 PRO A O 1
ATOM 2917 N N . LYS A 1 370 ? 16.939 -10.734 23.171 1.00 75.44 370 LYS A N 1
ATOM 2918 C CA . LYS A 1 370 ? 15.526 -10.803 23.549 1.00 75.44 370 LYS A CA 1
ATOM 2919 C C . LYS A 1 370 ? 15.095 -9.438 24.068 1.00 75.44 370 LYS A C 1
ATOM 2921 O O . LYS A 1 370 ? 15.880 -8.759 24.726 1.00 75.44 370 LYS A O 1
ATOM 2926 N N . GLN A 1 371 ? 13.862 -9.055 23.769 1.00 76.00 371 GLN A N 1
ATOM 2927 C CA . GLN A 1 371 ? 13.295 -7.817 24.283 1.00 76.00 371 GLN A CA 1
ATOM 2928 C C . GLN A 1 371 ? 13.067 -7.940 25.794 1.00 76.00 371 GLN A C 1
ATOM 2930 O O . GLN A 1 371 ? 12.578 -8.965 26.270 1.00 76.00 371 GLN A O 1
ATOM 2935 N N . GLU A 1 372 ? 13.465 -6.912 26.538 1.00 79.81 372 GLU A N 1
ATOM 2936 C CA . GLU A 1 372 ? 13.193 -6.803 27.972 1.00 79.81 372 GLU A CA 1
ATOM 2937 C C . GLU A 1 372 ? 11.684 -6.629 28.193 1.00 79.81 372 GLU A C 1
ATOM 2939 O O . GLU A 1 372 ? 11.035 -5.925 27.418 1.00 79.81 372 GLU A O 1
ATOM 2944 N N . LEU A 1 373 ? 11.123 -7.271 29.220 1.00 79.69 373 LEU A N 1
ATOM 2945 C CA . LEU A 1 373 ? 9.690 -7.229 29.513 1.00 79.69 373 LEU A CA 1
ATOM 2946 C C . LEU A 1 373 ? 9.404 -6.453 30.816 1.00 79.69 373 LEU A C 1
ATOM 2948 O O . LEU A 1 373 ? 10.219 -6.517 31.742 1.00 79.69 373 LEU A O 1
ATOM 2952 N N . PRO A 1 374 ? 8.249 -5.761 30.923 1.00 76.62 374 PRO A N 1
ATOM 2953 C CA . PRO A 1 374 ? 7.873 -4.973 32.104 1.00 76.62 374 PRO A CA 1
ATOM 2954 C C . PRO A 1 374 ? 7.746 -5.753 33.416 1.00 76.62 374 PRO A C 1
ATOM 2956 O O . PRO A 1 374 ? 7.741 -5.145 34.481 1.00 76.62 374 PRO A O 1
ATOM 2959 N N . ASP A 1 375 ? 7.617 -7.077 33.356 1.00 74.31 375 ASP A N 1
ATOM 2960 C CA . ASP A 1 375 ? 7.536 -7.959 34.523 1.00 74.31 375 ASP A CA 1
ATOM 2961 C C . ASP A 1 375 ? 8.915 -8.301 35.115 1.00 74.31 375 ASP A C 1
ATOM 2963 O O . ASP A 1 375 ? 9.005 -8.743 36.262 1.00 74.31 375 ASP A O 1
ATOM 2967 N N . ALA A 1 376 ? 9.994 -8.078 34.359 1.00 74.00 376 ALA A N 1
ATOM 2968 C CA . ALA A 1 376 ? 11.352 -8.423 34.763 1.00 74.00 376 ALA A CA 1
ATOM 2969 C C . ALA A 1 376 ? 12.075 -7.289 35.509 1.00 74.00 376 ALA A C 1
ATOM 2971 O O . ALA A 1 376 ? 12.978 -7.562 36.303 1.00 74.00 376 ALA A O 1
ATOM 2972 N N . THR A 1 377 ? 11.721 -6.024 35.255 1.00 78.38 377 THR A N 1
ATOM 2973 C CA . THR A 1 377 ? 12.420 -4.849 35.804 1.00 78.38 377 THR A CA 1
ATOM 2974 C C . THR A 1 377 ? 11.471 -3.687 36.102 1.00 78.38 377 THR A C 1
ATOM 2976 O O . THR A 1 377 ? 10.286 -3.711 35.781 1.00 78.38 377 THR A O 1
ATOM 2979 N N . LYS A 1 378 ? 11.978 -2.638 36.766 1.00 80.88 378 LYS A N 1
ATOM 2980 C CA . LYS A 1 378 ? 11.204 -1.410 36.981 1.00 80.88 378 LYS A CA 1
ATOM 2981 C C . LYS A 1 378 ? 10.935 -0.743 35.630 1.00 80.88 378 LYS A C 1
ATOM 2983 O O . LYS A 1 378 ? 11.872 -0.302 34.971 1.00 80.88 378 LYS A O 1
ATOM 2988 N N . TRP A 1 379 ? 9.661 -0.610 35.278 1.00 82.38 379 TRP A N 1
ATOM 2989 C CA . TRP A 1 379 ? 9.240 -0.046 34.000 1.00 82.38 379 TRP A CA 1
ATOM 2990 C C . TRP A 1 379 ? 8.845 1.433 34.134 1.00 82.38 379 TRP A C 1
ATOM 2992 O O . TRP A 1 379 ? 7.809 1.756 34.717 1.00 82.38 379 TRP A O 1
ATOM 3002 N N . GLY A 1 380 ? 9.704 2.334 33.653 1.00 82.31 380 GLY A N 1
ATOM 3003 C CA . GLY A 1 380 ? 9.505 3.790 33.664 1.00 82.31 380 GLY A CA 1
ATOM 3004 C C . GLY A 1 380 ? 9.367 4.380 32.260 1.00 82.31 380 GLY A C 1
ATOM 3005 O O . GLY A 1 380 ? 9.432 3.648 31.276 1.00 82.31 380 GLY A O 1
ATOM 3006 N N . GLU A 1 381 ? 9.187 5.704 32.162 1.00 83.88 381 GLU A N 1
ATOM 3007 C CA . GLU A 1 381 ? 9.087 6.410 30.869 1.00 83.88 381 GLU A CA 1
ATOM 3008 C C . GLU A 1 381 ? 10.310 6.177 29.964 1.00 83.88 381 GLU A C 1
ATOM 3010 O O . GLU A 1 381 ? 10.176 6.162 28.747 1.00 83.88 381 GLU A O 1
ATOM 3015 N N . ASP A 1 382 ? 11.485 5.920 30.546 1.00 85.44 382 ASP A N 1
ATOM 3016 C CA . ASP A 1 382 ? 12.723 5.577 29.836 1.00 85.44 382 ASP A CA 1
ATOM 3017 C C . ASP A 1 382 ? 12.659 4.235 29.084 1.00 85.44 382 ASP A C 1
ATOM 3019 O O . ASP A 1 382 ? 13.496 3.965 28.223 1.00 85.44 382 ASP A O 1
ATOM 3023 N N . LYS A 1 383 ? 11.673 3.391 29.411 1.00 85.75 383 LYS A N 1
ATOM 3024 C CA . LYS A 1 383 ? 11.428 2.085 28.786 1.00 85.75 383 LYS A CA 1
ATOM 3025 C C . LYS A 1 383 ? 10.261 2.094 27.801 1.00 85.75 383 LYS A C 1
ATOM 3027 O O . LYS A 1 383 ? 10.000 1.069 27.172 1.00 85.75 383 LYS A O 1
ATOM 3032 N N . TRP A 1 384 ? 9.534 3.204 27.689 1.00 87.44 384 TRP A N 1
ATOM 3033 C CA . TRP A 1 384 ? 8.414 3.311 26.760 1.00 87.44 384 TRP A CA 1
ATOM 3034 C C . TRP A 1 384 ? 8.933 3.538 25.344 1.00 87.44 384 TRP A C 1
ATOM 3036 O O . TRP A 1 384 ? 9.904 4.263 25.133 1.00 87.44 384 TRP A O 1
ATOM 3046 N N . ASP A 1 385 ? 8.279 2.920 24.367 1.00 85.88 385 ASP A N 1
ATOM 3047 C CA . ASP A 1 385 ? 8.670 3.040 22.968 1.00 85.88 385 ASP A CA 1
ATOM 3048 C C . ASP A 1 385 ? 7.710 3.964 22.224 1.00 85.88 385 ASP A C 1
ATOM 3050 O O . ASP A 1 385 ? 6.725 3.502 21.672 1.00 85.88 385 ASP A O 1
ATOM 3054 N N . GLU A 1 386 ? 7.958 5.273 22.203 1.00 83.69 386 GLU A N 1
ATOM 3055 C CA . GLU A 1 386 ? 7.077 6.215 21.485 1.00 83.69 386 GLU A CA 1
ATOM 3056 C C . GLU A 1 386 ? 7.101 6.003 19.954 1.00 83.69 386 GLU A C 1
ATOM 3058 O O . GLU A 1 386 ? 6.114 6.293 19.274 1.00 83.69 386 GLU A O 1
ATOM 3063 N N . ASP A 1 387 ? 8.166 5.381 19.431 1.00 82.06 387 ASP A N 1
ATOM 3064 C CA . ASP A 1 387 ? 8.367 5.085 18.007 1.00 82.06 387 ASP A CA 1
ATOM 3065 C C . ASP A 1 387 ? 7.996 3.638 17.639 1.00 82.06 387 ASP A C 1
ATOM 3067 O O . ASP A 1 387 ? 8.452 3.122 16.611 1.00 82.06 387 ASP A O 1
ATOM 3071 N N . TYR A 1 388 ? 7.183 2.948 18.453 1.00 81.00 388 TYR A N 1
ATOM 3072 C CA . TYR A 1 388 ? 6.847 1.533 18.222 1.00 81.00 388 TYR A CA 1
ATOM 3073 C C . TYR A 1 388 ? 6.329 1.272 16.797 1.00 81.00 388 TYR A C 1
ATOM 3075 O O . TYR A 1 388 ? 6.524 0.185 16.253 1.00 81.00 388 TYR A O 1
ATOM 3083 N N . ARG A 1 389 ? 5.691 2.272 16.164 1.00 73.44 389 ARG A N 1
ATOM 3084 C CA . ARG A 1 389 ? 5.176 2.196 14.786 1.00 73.44 389 ARG A CA 1
ATOM 3085 C C . ARG A 1 389 ? 6.276 1.896 13.777 1.00 73.44 389 ARG A C 1
ATOM 3087 O O . ARG A 1 389 ? 6.037 1.108 12.867 1.00 73.44 389 ARG A O 1
ATOM 3094 N N . ASP A 1 390 ? 7.446 2.496 13.961 1.00 79.31 390 ASP A N 1
ATOM 3095 C CA . ASP A 1 390 ? 8.582 2.362 13.057 1.00 79.31 390 ASP A CA 1
ATOM 3096 C C . ASP A 1 390 ? 9.501 1.232 13.521 1.00 79.31 390 ASP A C 1
ATOM 3098 O O . ASP A 1 390 ? 9.884 0.373 12.724 1.00 79.31 390 ASP A O 1
ATOM 3102 N N . LYS A 1 391 ? 9.783 1.143 14.829 1.00 81.31 391 LYS A N 1
ATOM 3103 C CA . LYS A 1 391 ? 10.674 0.108 15.381 1.00 81.31 391 LYS A CA 1
ATOM 3104 C C . LYS A 1 391 ? 10.136 -1.308 15.177 1.00 81.31 391 LYS A C 1
ATOM 3106 O O . LYS A 1 391 ? 10.917 -2.206 14.846 1.00 81.31 391 LYS A O 1
ATOM 3111 N N . ASN A 1 392 ? 8.819 -1.514 15.269 1.00 77.12 392 ASN A N 1
ATOM 3112 C CA . ASN A 1 392 ? 8.202 -2.819 15.000 1.00 77.12 392 ASN A CA 1
ATOM 3113 C C . ASN A 1 392 ? 8.160 -3.176 13.507 1.00 77.12 392 ASN A C 1
ATOM 3115 O O . ASN A 1 392 ? 7.892 -4.327 13.170 1.00 77.12 392 ASN A O 1
ATOM 3119 N N . ARG A 1 393 ? 8.451 -2.221 12.613 1.00 78.44 393 ARG A N 1
ATOM 3120 C CA . ARG A 1 393 ? 8.595 -2.442 11.162 1.00 78.44 393 ARG A CA 1
ATOM 3121 C C . ARG A 1 393 ? 10.040 -2.668 10.735 1.00 78.44 393 ARG A C 1
ATOM 3123 O O . ARG A 1 393 ? 10.301 -2.940 9.563 1.00 78.44 393 ARG A O 1
ATOM 3130 N N . ILE A 1 394 ? 10.982 -2.640 11.680 1.00 85.69 394 ILE A N 1
ATOM 3131 C CA . ILE A 1 394 ? 12.352 -3.101 11.458 1.00 85.69 394 ILE A CA 1
ATOM 3132 C C . ILE A 1 394 ? 12.335 -4.631 11.401 1.00 85.69 394 ILE A C 1
ATOM 3134 O O . ILE A 1 394 ? 12.572 -5.340 12.383 1.00 85.69 394 ILE A O 1
ATOM 3138 N N . ASN A 1 395 ? 12.051 -5.129 10.202 1.00 86.25 395 ASN A N 1
ATOM 3139 C CA . ASN A 1 395 ? 11.819 -6.539 9.905 1.00 86.25 395 ASN A CA 1
ATOM 3140 C C . ASN A 1 395 ? 13.107 -7.361 9.762 1.00 86.25 395 ASN A C 1
ATOM 3142 O O . ASN A 1 395 ? 13.056 -8.550 9.450 1.00 86.25 395 ASN A O 1
ATOM 3146 N N . CYS A 1 396 ? 14.273 -6.750 9.958 1.00 87.25 396 CYS A N 1
ATOM 3147 C CA . CYS A 1 396 ? 15.571 -7.372 9.748 1.00 87.25 396 CYS A CA 1
ATOM 3148 C C . CYS A 1 396 ? 16.542 -6.968 10.858 1.00 87.25 396 CYS A C 1
ATOM 3150 O O . CYS A 1 396 ? 16.579 -5.809 11.259 1.00 87.25 396 CYS A O 1
ATOM 3152 N N . HIS A 1 397 ? 17.335 -7.917 11.348 1.00 85.81 397 HIS A N 1
ATOM 3153 C CA . HIS A 1 397 ? 18.495 -7.609 12.179 1.00 85.81 397 HIS A CA 1
ATOM 3154 C C . HIS A 1 397 ? 19.615 -6.976 11.341 1.00 85.81 397 HIS A C 1
ATOM 3156 O O . HIS A 1 397 ? 19.682 -7.198 10.132 1.00 85.81 397 HIS A O 1
ATOM 3162 N N . ASP A 1 398 ? 20.552 -6.287 11.996 1.00 84.31 398 ASP A N 1
ATOM 3163 C CA . ASP A 1 398 ? 21.707 -5.633 11.353 1.00 84.31 398 ASP A CA 1
ATOM 3164 C C . ASP A 1 398 ? 22.597 -6.602 10.562 1.00 84.31 398 ASP A C 1
ATOM 3166 O O . ASP A 1 398 ? 23.292 -6.210 9.629 1.00 84.31 398 ASP A O 1
ATOM 3170 N N . THR A 1 399 ? 22.540 -7.899 10.885 1.00 79.25 399 THR A N 1
ATOM 3171 C CA . THR A 1 399 ? 23.195 -8.963 10.108 1.00 79.25 399 THR A CA 1
ATOM 3172 C C . THR A 1 399 ? 22.650 -9.095 8.680 1.00 79.25 399 THR A C 1
ATOM 3174 O O . THR A 1 399 ? 23.258 -9.777 7.858 1.00 79.25 399 THR A O 1
ATOM 3177 N N . GLY A 1 400 ? 21.509 -8.471 8.386 1.00 81.62 400 GLY A N 1
ATOM 3178 C CA . GLY A 1 400 ? 20.887 -8.432 7.073 1.00 81.62 400 GLY A CA 1
ATOM 3179 C C . GLY A 1 400 ? 19.993 -9.633 6.763 1.00 81.62 400 GLY A C 1
ATOM 3180 O O . GLY A 1 400 ? 19.667 -10.463 7.617 1.00 81.62 400 GLY A O 1
ATOM 3181 N N . THR A 1 401 ? 19.588 -9.697 5.497 1.00 85.94 401 THR A N 1
ATOM 3182 C CA . THR A 1 401 ? 18.838 -10.803 4.898 1.00 85.94 401 THR A CA 1
ATOM 3183 C C . THR A 1 401 ? 19.626 -11.389 3.727 1.00 85.94 401 THR A C 1
ATOM 3185 O O . THR A 1 401 ? 20.761 -11.004 3.448 1.00 85.94 401 THR A O 1
ATOM 3188 N N . SER A 1 402 ? 19.040 -12.352 3.032 1.00 86.44 402 SER A N 1
ATOM 3189 C CA . SER A 1 402 ? 19.637 -12.992 1.870 1.00 86.44 402 SER A CA 1
ATOM 3190 C C . SER A 1 402 ? 20.059 -11.989 0.776 1.00 86.44 402 SER A C 1
ATOM 3192 O O . SER A 1 402 ? 19.222 -11.196 0.329 1.00 86.44 402 SER A O 1
ATOM 3194 N N . PRO A 1 403 ? 21.294 -12.073 0.252 1.00 89.75 403 PRO A N 1
ATOM 3195 C CA . PRO A 1 403 ? 21.809 -11.079 -0.687 1.00 89.75 403 PRO A CA 1
ATOM 3196 C C . PRO A 1 403 ? 21.085 -11.081 -2.035 1.00 89.75 403 PRO A C 1
ATOM 3198 O O . PRO A 1 403 ? 20.926 -10.025 -2.633 1.00 89.75 403 PRO A O 1
ATOM 3201 N N . CYS A 1 404 ? 20.562 -12.222 -2.494 1.00 91.69 404 CYS A N 1
ATOM 3202 C CA . CYS A 1 404 ? 19.812 -12.275 -3.750 1.00 91.69 404 CYS A CA 1
ATOM 3203 C C . CYS A 1 404 ? 18.452 -11.552 -3.689 1.00 91.69 404 CYS A C 1
ATOM 3205 O O . CYS A 1 404 ? 18.047 -10.974 -4.695 1.00 91.69 404 CYS A O 1
ATOM 3207 N N . LYS A 1 405 ? 17.776 -11.522 -2.527 1.00 90.38 405 LYS A N 1
ATOM 3208 C CA . LYS A 1 405 ? 16.574 -10.689 -2.319 1.00 90.38 405 LYS A CA 1
ATOM 3209 C C . LYS A 1 405 ? 16.943 -9.208 -2.251 1.00 90.38 405 LYS A C 1
ATOM 3211 O O . LYS A 1 405 ? 16.258 -8.387 -2.844 1.00 90.38 405 LYS A O 1
ATOM 3216 N N . THR A 1 406 ? 18.039 -8.864 -1.574 1.00 90.19 406 THR A N 1
ATOM 3217 C CA . THR A 1 406 ? 18.525 -7.476 -1.491 1.00 90.19 406 THR A CA 1
ATOM 3218 C C . THR A 1 406 ? 18.961 -6.930 -2.851 1.00 90.19 406 THR A C 1
ATOM 3220 O O . THR A 1 406 ? 18.705 -5.774 -3.154 1.00 90.19 406 THR A O 1
ATOM 3223 N N . ALA A 1 407 ? 19.600 -7.757 -3.681 1.00 93.81 407 ALA A N 1
ATOM 3224 C CA . ALA A 1 407 ? 20.069 -7.363 -5.007 1.00 93.81 407 ALA A CA 1
ATOM 3225 C C . ALA A 1 407 ? 18.951 -7.315 -6.063 1.00 93.81 407 ALA A C 1
ATOM 3227 O O . ALA A 1 407 ? 19.136 -6.722 -7.124 1.00 93.81 407 ALA A O 1
ATOM 3228 N N . CYS A 1 408 ? 17.802 -7.949 -5.804 1.00 94.00 408 CYS A N 1
ATOM 3229 C CA . CYS A 1 408 ? 16.629 -7.846 -6.661 1.00 94.00 408 CYS A CA 1
ATOM 3230 C C . CYS A 1 408 ? 15.961 -6.477 -6.446 1.00 94.00 408 CYS A C 1
ATOM 3232 O O . CYS A 1 408 ? 15.515 -6.222 -5.330 1.00 94.00 408 CYS A O 1
ATOM 3234 N N . PRO A 1 409 ? 15.802 -5.631 -7.482 1.00 93.62 409 PRO A N 1
ATOM 3235 C CA . PRO A 1 409 ? 15.156 -4.323 -7.323 1.00 93.62 409 PRO A CA 1
ATOM 3236 C C . PRO A 1 409 ? 13.703 -4.399 -6.840 1.00 93.62 409 PRO A C 1
ATOM 3238 O O . PRO A 1 409 ? 13.222 -3.481 -6.190 1.00 93.62 409 PRO A O 1
ATOM 3241 N N . ALA A 1 410 ? 13.011 -5.499 -7.145 1.00 92.75 410 ALA A N 1
ATOM 3242 C CA . ALA A 1 410 ? 11.652 -5.760 -6.677 1.00 92.75 410 ALA A CA 1
ATOM 3243 C C . ALA A 1 410 ? 11.612 -6.475 -5.312 1.00 92.75 410 ALA A C 1
ATOM 3245 O O . ALA A 1 410 ? 10.537 -6.748 -4.803 1.00 92.75 410 ALA A O 1
ATOM 3246 N N . HIS A 1 411 ? 12.760 -6.830 -4.722 1.00 91.75 411 HIS A N 1
ATOM 3247 C CA . HIS A 1 411 ? 12.844 -7.545 -3.443 1.00 91.75 411 HIS A CA 1
ATOM 3248 C C . HIS A 1 411 ? 12.025 -8.848 -3.359 1.00 91.75 411 HIS A C 1
ATOM 3250 O O . HIS A 1 411 ? 11.623 -9.277 -2.273 1.00 91.75 411 HIS A O 1
ATOM 3256 N N . ILE A 1 412 ? 11.855 -9.526 -4.498 1.00 93.62 412 ILE A N 1
ATOM 3257 C CA . ILE A 1 412 ? 11.111 -10.787 -4.599 1.00 93.62 412 ILE A CA 1
ATOM 3258 C C . ILE A 1 412 ? 11.695 -11.823 -3.631 1.00 93.62 412 ILE A C 1
ATOM 3260 O O . ILE A 1 412 ? 12.915 -11.945 -3.466 1.00 93.62 412 ILE A O 1
ATOM 3264 N N . ALA A 1 413 ? 10.823 -12.622 -3.022 1.00 93.25 413 ALA A N 1
ATOM 3265 C CA . ALA A 1 413 ? 11.162 -13.710 -2.109 1.00 93.25 413 ALA A CA 1
ATOM 3266 C C . ALA A 1 413 ? 11.858 -14.916 -2.795 1.00 93.25 413 ALA A C 1
ATOM 3268 O O . ALA A 1 413 ? 11.325 -16.029 -2.819 1.00 93.25 413 ALA A O 1
ATOM 3269 N N . VAL A 1 414 ? 13.079 -14.715 -3.319 1.00 94.50 414 VAL A N 1
ATOM 3270 C CA . VAL A 1 414 ? 13.836 -15.689 -4.136 1.00 94.50 414 VAL A CA 1
ATOM 3271 C C . VAL A 1 414 ? 13.924 -17.077 -3.512 1.00 94.50 414 VAL A C 1
ATOM 3273 O O . VAL A 1 414 ? 13.616 -18.077 -4.152 1.00 94.50 414 VAL A O 1
ATOM 3276 N N . GLN A 1 415 ? 14.309 -17.164 -2.242 1.00 92.12 415 GLN A N 1
ATOM 3277 C CA . GLN A 1 415 ? 14.470 -18.455 -1.568 1.00 92.12 415 GLN A CA 1
ATOM 3278 C C . GLN A 1 415 ? 13.129 -19.162 -1.402 1.00 92.12 415 GLN A C 1
ATOM 3280 O O . GLN A 1 415 ? 13.070 -20.387 -1.475 1.00 92.12 415 GLN A O 1
ATOM 3285 N N . GLY A 1 416 ? 12.066 -18.384 -1.173 1.00 93.62 416 GLY A N 1
ATOM 3286 C CA . GLY A 1 416 ? 10.711 -18.884 -0.987 1.00 93.62 416 GLY A CA 1
ATOM 3287 C C . GLY A 1 416 ? 10.206 -19.582 -2.240 1.00 93.62 416 GLY A C 1
ATOM 3288 O O . GLY A 1 416 ? 9.862 -20.762 -2.178 1.00 93.62 416 GLY A O 1
ATOM 3289 N N . TYR A 1 417 ? 10.239 -18.896 -3.387 1.00 95.69 417 TYR A N 1
ATOM 3290 C CA . TYR A 1 417 ? 9.712 -19.487 -4.617 1.00 95.69 417 TYR A CA 1
ATOM 3291 C C . TYR A 1 417 ? 10.599 -20.624 -5.132 1.00 95.69 417 TYR A C 1
ATOM 3293 O O . TYR A 1 417 ? 10.075 -21.604 -5.653 1.00 95.69 417 TYR A O 1
ATOM 3301 N N . LEU A 1 418 ? 11.927 -20.563 -4.943 1.00 95.94 418 LEU A N 1
ATOM 3302 C CA . LEU A 1 418 ? 12.814 -21.680 -5.292 1.00 95.94 418 LEU A CA 1
ATOM 3303 C C . LEU A 1 418 ? 12.507 -22.921 -4.452 1.00 95.94 418 LEU A C 1
ATOM 3305 O O . LEU A 1 418 ? 12.463 -24.033 -4.980 1.00 95.94 418 LEU A O 1
ATOM 3309 N N . LYS A 1 419 ? 12.260 -22.743 -3.147 1.00 94.44 419 LYS A N 1
ATOM 3310 C CA . LYS A 1 419 ? 11.866 -23.839 -2.257 1.00 94.44 419 LYS A CA 1
ATOM 3311 C C . LYS A 1 419 ? 10.538 -24.452 -2.694 1.00 94.44 419 LYS A C 1
ATOM 3313 O O . LYS A 1 419 ? 10.467 -25.670 -2.838 1.00 94.44 419 LYS A O 1
ATOM 3318 N N . MET A 1 420 ? 9.525 -23.631 -2.955 1.00 95.38 420 MET A N 1
ATOM 3319 C CA . MET A 1 420 ? 8.231 -24.097 -3.466 1.00 95.38 420 MET A CA 1
ATOM 3320 C C . MET A 1 420 ? 8.380 -24.838 -4.802 1.00 95.38 420 MET A C 1
ATOM 3322 O O . MET A 1 420 ? 7.861 -25.942 -4.953 1.00 95.38 420 MET A O 1
ATOM 3326 N N . ALA A 1 421 ? 9.174 -24.308 -5.733 1.00 95.38 421 ALA A N 1
ATOM 3327 C CA . ALA A 1 421 ? 9.438 -24.949 -7.018 1.00 95.38 421 ALA A CA 1
ATOM 3328 C C . ALA A 1 421 ? 10.136 -26.310 -6.868 1.00 95.38 421 ALA A C 1
ATOM 3330 O O . ALA A 1 421 ? 9.740 -27.273 -7.519 1.00 95.38 421 ALA A O 1
ATOM 3331 N N . SER A 1 422 ? 11.110 -26.434 -5.957 1.00 95.19 422 SER A N 1
ATOM 3332 C CA . SER A 1 422 ? 11.742 -27.729 -5.639 1.00 95.19 422 SER A CA 1
ATOM 3333 C C . SER A 1 422 ? 10.784 -28.764 -5.039 1.00 95.19 422 SER A C 1
ATOM 3335 O O . SER A 1 422 ? 11.101 -29.948 -5.019 1.00 95.19 422 SER A O 1
ATOM 3337 N N . GLN A 1 423 ? 9.621 -28.327 -4.549 1.00 95.38 423 GLN A N 1
ATOM 3338 C CA . GLN A 1 423 ? 8.557 -29.176 -4.012 1.00 95.38 423 GLN A CA 1
ATOM 3339 C C . GLN A 1 423 ? 7.428 -29.414 -5.032 1.00 95.38 423 GLN A C 1
ATOM 3341 O O . GLN A 1 423 ? 6.405 -29.986 -4.672 1.00 95.38 423 GLN A O 1
ATOM 3346 N N . GLY A 1 424 ? 7.569 -28.941 -6.277 1.00 94.81 424 GLY A N 1
ATOM 3347 C CA . GLY A 1 424 ? 6.520 -29.017 -7.302 1.00 94.81 424 GLY A CA 1
ATOM 3348 C C . GLY A 1 424 ? 5.356 -28.039 -7.093 1.00 94.81 424 GLY A C 1
ATOM 3349 O O . GLY A 1 424 ? 4.372 -28.084 -7.826 1.00 94.81 424 GLY A O 1
ATOM 3350 N N . ARG A 1 425 ? 5.453 -27.124 -6.120 1.00 94.94 425 ARG A N 1
ATOM 3351 C CA . ARG A 1 425 ? 4.415 -26.136 -5.785 1.00 94.94 425 ARG A CA 1
ATOM 3352 C C . ARG A 1 425 ? 4.517 -24.900 -6.684 1.00 94.94 425 ARG A C 1
ATOM 3354 O O . ARG A 1 425 ? 4.771 -23.794 -6.212 1.00 94.94 425 ARG A O 1
ATOM 3361 N N . TYR A 1 426 ? 4.379 -25.085 -7.996 1.00 94.19 426 TYR A N 1
ATOM 3362 C CA . TYR A 1 426 ? 4.625 -24.017 -8.974 1.00 94.19 426 TYR A CA 1
ATOM 3363 C C . TYR A 1 426 ? 3.600 -22.881 -8.912 1.00 94.19 426 TYR A C 1
ATOM 3365 O O . TYR A 1 426 ? 3.994 -21.723 -9.018 1.00 94.19 426 TYR A O 1
ATOM 3373 N N . LYS A 1 427 ? 2.318 -23.188 -8.669 1.00 93.38 427 LYS A N 1
ATOM 3374 C CA . LYS A 1 427 ? 1.271 -22.165 -8.507 1.00 93.38 427 LYS A CA 1
ATOM 3375 C C . LYS A 1 427 ? 1.535 -21.272 -7.290 1.00 93.38 427 LYS A C 1
ATOM 3377 O O . LYS A 1 427 ? 1.477 -20.054 -7.410 1.00 93.38 427 LYS A O 1
ATOM 3382 N N . ASP A 1 428 ? 1.927 -21.860 -6.160 1.00 93.88 428 ASP A N 1
ATOM 3383 C CA . ASP A 1 428 ? 2.296 -21.104 -4.953 1.00 93.88 428 ASP A CA 1
ATOM 3384 C C . ASP A 1 428 ? 3.558 -20.262 -5.177 1.00 93.88 428 ASP A C 1
ATOM 3386 O O . ASP A 1 428 ? 3.640 -19.119 -4.732 1.00 93.88 428 ASP A O 1
ATOM 3390 N N . ALA A 1 429 ? 4.543 -20.814 -5.894 1.00 95.81 429 ALA A N 1
ATOM 3391 C CA . ALA A 1 429 ? 5.762 -20.100 -6.257 1.00 95.81 429 ALA A CA 1
ATOM 3392 C C . ALA A 1 429 ? 5.455 -18.884 -7.148 1.00 95.81 429 ALA A C 1
ATOM 3394 O O . ALA A 1 429 ? 6.014 -17.810 -6.933 1.00 95.81 429 ALA A O 1
ATOM 3395 N N . LEU A 1 430 ? 4.548 -19.041 -8.114 1.00 95.06 430 LEU A N 1
ATOM 3396 C CA . LEU A 1 430 ? 4.078 -17.973 -8.992 1.00 95.06 430 LEU A CA 1
ATOM 3397 C C . LEU A 1 430 ? 3.301 -16.902 -8.218 1.00 95.06 430 LEU A C 1
ATOM 3399 O O . LEU A 1 430 ? 3.595 -15.717 -8.368 1.00 95.06 430 LEU A O 1
ATOM 3403 N N . ALA A 1 431 ? 2.375 -17.312 -7.347 1.00 94.50 431 ALA A N 1
ATOM 3404 C CA . ALA A 1 431 ? 1.639 -16.413 -6.462 1.00 94.50 431 ALA A CA 1
ATOM 3405 C C . ALA A 1 431 ? 2.589 -15.596 -5.575 1.00 94.50 431 ALA A C 1
ATOM 3407 O O . ALA A 1 431 ? 2.418 -14.388 -5.429 1.00 94.50 431 ALA A O 1
ATOM 3408 N N . LEU A 1 432 ? 3.633 -16.240 -5.039 1.00 94.94 432 LEU A N 1
ATOM 3409 C CA . LEU A 1 432 ? 4.662 -15.576 -4.249 1.00 94.94 432 LEU A CA 1
ATOM 3410 C C . LEU A 1 432 ? 5.464 -14.563 -5.076 1.00 94.94 432 LEU A C 1
ATOM 3412 O O . LEU A 1 432 ? 5.710 -13.472 -4.586 1.00 94.94 432 LEU A O 1
ATOM 3416 N N . ILE A 1 433 ? 5.847 -14.879 -6.318 1.00 95.88 433 ILE A N 1
ATOM 3417 C CA . ILE A 1 433 ? 6.554 -13.922 -7.189 1.00 95.88 433 ILE A CA 1
ATOM 3418 C C . ILE A 1 433 ? 5.670 -12.707 -7.508 1.00 95.88 433 ILE A C 1
ATOM 3420 O O . ILE A 1 433 ? 6.150 -11.573 -7.485 1.00 95.88 433 ILE A O 1
ATOM 3424 N N . LYS A 1 434 ? 4.382 -12.937 -7.790 1.00 94.81 434 LYS A N 1
ATOM 3425 C CA . LYS A 1 434 ? 3.420 -11.891 -8.165 1.00 94.81 434 LYS A CA 1
ATOM 3426 C C . LYS A 1 434 ? 3.048 -10.932 -7.040 1.00 94.81 434 LYS A C 1
ATOM 3428 O O . LYS A 1 434 ? 2.444 -9.901 -7.319 1.00 94.81 434 LYS A O 1
ATOM 3433 N N . LYS A 1 435 ? 3.434 -11.225 -5.795 1.00 92.56 435 LYS A N 1
ATOM 3434 C CA . LYS A 1 435 ? 3.314 -10.260 -4.699 1.00 92.56 435 LYS A CA 1
ATOM 3435 C C . LYS A 1 435 ? 4.180 -9.025 -4.909 1.00 92.56 435 LYS A C 1
ATOM 3437 O O . LYS A 1 435 ? 3.756 -7.940 -4.534 1.00 92.56 435 LYS A O 1
ATOM 3442 N N . GLU A 1 436 ? 5.374 -9.193 -5.478 1.00 93.94 436 GLU A N 1
ATOM 3443 C CA . GLU A 1 436 ? 6.324 -8.090 -5.665 1.00 93.94 436 GLU A CA 1
ATOM 3444 C C . GLU A 1 436 ? 6.646 -7.784 -7.137 1.00 93.94 436 GLU A C 1
ATOM 3446 O O . GLU A 1 436 ? 7.196 -6.723 -7.447 1.00 93.94 436 GLU A O 1
ATOM 3451 N N . ASN A 1 437 ? 6.298 -8.675 -8.069 1.00 95.75 437 ASN A N 1
ATOM 3452 C CA . ASN A 1 437 ? 6.526 -8.466 -9.494 1.00 95.75 437 ASN A CA 1
ATOM 3453 C C . ASN A 1 437 ? 5.285 -8.806 -10.336 1.00 95.75 437 ASN A C 1
ATOM 3455 O O . ASN A 1 437 ? 4.992 -9.989 -10.497 1.00 95.75 437 ASN A O 1
ATOM 3459 N N . PRO A 1 438 ? 4.616 -7.816 -10.954 1.00 95.69 438 PRO A N 1
ATOM 3460 C CA . PRO A 1 438 ? 3.468 -8.055 -11.830 1.00 95.69 438 PRO A CA 1
ATOM 3461 C C . PRO A 1 438 ? 3.840 -8.652 -13.195 1.00 95.69 438 PRO A C 1
ATOM 3463 O O . PRO A 1 438 ? 2.952 -9.087 -13.919 1.00 95.69 438 PRO A O 1
ATOM 3466 N N . PHE A 1 439 ? 5.133 -8.685 -13.535 1.00 96.31 439 PHE A N 1
ATOM 3467 C CA . PHE A 1 439 ? 5.650 -9.143 -14.825 1.00 96.31 439 PHE A CA 1
ATOM 3468 C C . PHE A 1 439 ? 6.672 -10.292 -14.694 1.00 96.31 439 PHE A C 1
ATOM 3470 O O . PHE A 1 439 ? 7.827 -10.163 -15.136 1.00 96.31 439 PHE A O 1
ATOM 3477 N N . PRO A 1 440 ? 6.354 -11.406 -14.005 1.00 95.69 440 PRO A N 1
ATOM 3478 C CA . PRO A 1 440 ? 7.284 -12.522 -13.856 1.00 95.69 440 PRO A CA 1
ATOM 3479 C C . PRO A 1 440 ? 7.763 -13.123 -15.188 1.00 95.69 440 PRO A C 1
ATOM 3481 O O . PRO A 1 440 ? 8.945 -13.474 -15.286 1.00 95.69 440 PRO A O 1
ATOM 3484 N N . ALA A 1 441 ? 6.902 -13.227 -16.203 1.00 95.00 441 ALA A N 1
ATOM 3485 C CA . ALA A 1 441 ? 7.198 -13.868 -17.483 1.00 95.00 441 ALA A CA 1
ATOM 3486 C C . ALA A 1 441 ? 8.049 -12.975 -18.391 1.00 95.00 441 ALA A C 1
ATOM 3488 O O . ALA A 1 441 ? 9.010 -13.472 -18.994 1.00 95.00 441 ALA A O 1
ATOM 3489 N N . VAL A 1 442 ? 7.778 -11.665 -18.430 1.00 96.12 442 VAL A N 1
ATOM 3490 C CA . VAL A 1 442 ? 8.676 -10.679 -19.052 1.00 96.12 442 VAL A CA 1
ATOM 3491 C C . VAL A 1 442 ? 10.024 -10.678 -18.332 1.00 96.12 442 VAL A C 1
ATOM 3493 O O . VAL A 1 442 ? 11.068 -10.853 -18.964 1.00 96.12 442 VAL A O 1
ATOM 3496 N N . CYS A 1 443 ? 10.049 -10.563 -16.999 1.00 95.31 443 CYS A N 1
ATOM 3497 C CA . CYS A 1 443 ? 11.309 -10.585 -16.253 1.00 95.31 443 CYS A CA 1
ATOM 3498 C C . CYS A 1 443 ? 12.071 -11.907 -16.413 1.00 95.31 443 CYS A C 1
ATOM 3500 O O . CYS A 1 443 ? 13.288 -11.903 -16.269 1.00 95.31 443 CYS A O 1
ATOM 3502 N N . GLY A 1 444 ? 11.415 -13.035 -16.684 1.00 92.56 444 GLY A N 1
ATOM 3503 C CA . GLY A 1 444 ? 12.082 -14.308 -16.991 1.00 92.56 444 GLY A CA 1
ATOM 3504 C C . GLY A 1 444 ? 12.822 -14.323 -18.334 1.00 92.56 444 GLY A C 1
ATOM 3505 O O . GLY A 1 444 ? 13.490 -15.302 -18.648 1.00 92.56 444 GLY A O 1
ATOM 3506 N N . ARG A 1 445 ? 12.691 -13.270 -19.147 1.00 91.56 445 ARG A N 1
ATOM 3507 C CA . ARG A 1 445 ? 13.336 -13.143 -20.463 1.00 91.56 445 ARG A CA 1
ATOM 3508 C C . ARG A 1 445 ? 14.395 -12.051 -20.502 1.00 91.56 445 ARG A C 1
ATOM 3510 O O . ARG A 1 445 ? 15.429 -12.243 -21.125 1.00 91.56 445 ARG A O 1
ATOM 3517 N N . ILE A 1 446 ? 14.141 -10.928 -19.827 1.00 92.19 446 ILE A N 1
ATOM 3518 C CA . ILE A 1 446 ? 14.960 -9.711 -19.966 1.00 92.19 446 ILE A CA 1
ATOM 3519 C C . ILE A 1 446 ? 15.609 -9.227 -18.659 1.00 92.19 446 ILE A C 1
ATOM 3521 O O . ILE A 1 446 ? 16.183 -8.141 -18.619 1.00 92.19 446 ILE A O 1
ATOM 3525 N N . CYS A 1 447 ? 15.493 -9.974 -17.556 1.00 92.06 447 CYS A N 1
ATOM 3526 C CA . CYS A 1 447 ? 16.123 -9.577 -16.296 1.00 92.06 447 CYS A CA 1
ATOM 3527 C C . CYS A 1 447 ? 17.652 -9.625 -16.404 1.00 92.06 447 CYS A C 1
ATOM 3529 O O . CYS A 1 447 ? 18.228 -10.562 -16.943 1.00 92.06 447 CYS A O 1
ATOM 3531 N N . ASN A 1 448 ? 18.314 -8.642 -15.797 1.00 88.56 448 ASN A N 1
ATOM 3532 C CA . ASN A 1 448 ? 19.773 -8.550 -15.704 1.00 88.56 448 ASN A CA 1
ATOM 3533 C C . ASN A 1 448 ? 20.384 -9.387 -14.561 1.00 88.56 448 ASN A C 1
ATOM 3535 O O . ASN A 1 448 ? 21.544 -9.189 -14.221 1.00 88.56 448 ASN A O 1
ATOM 3539 N N . LYS A 1 449 ? 19.598 -10.271 -13.930 1.00 91.81 449 LYS A N 1
ATOM 3540 C CA . LYS A 1 449 ? 20.043 -11.323 -12.996 1.00 91.81 449 LYS A CA 1
ATOM 3541 C C . LYS A 1 449 ? 20.938 -10.856 -11.833 1.00 91.81 449 LYS A C 1
ATOM 3543 O O . LYS A 1 449 ? 21.718 -11.642 -11.309 1.00 91.81 449 LYS A O 1
ATOM 3548 N N . ARG A 1 450 ? 20.754 -9.631 -11.316 1.00 92.75 450 ARG A N 1
ATOM 3549 C CA . ARG A 1 450 ? 21.500 -9.110 -10.137 1.00 92.75 450 ARG A CA 1
ATOM 3550 C C . ARG A 1 450 ? 21.453 -10.025 -8.909 1.00 92.75 450 ARG A C 1
ATOM 3552 O O . ARG A 1 450 ? 22.366 -10.044 -8.089 1.00 92.75 450 ARG A O 1
ATOM 3559 N N . CYS A 1 451 ? 20.374 -10.787 -8.769 1.00 94.56 451 CYS A N 1
ATOM 3560 C CA . CYS A 1 451 ? 20.222 -11.787 -7.721 1.00 94.56 451 CYS A CA 1
ATOM 3561 C C . CYS A 1 451 ? 21.204 -12.967 -7.860 1.00 94.56 451 CYS A C 1
ATOM 3563 O O . CYS A 1 451 ? 21.607 -13.529 -6.840 1.00 94.56 451 CYS A O 1
ATOM 3565 N N . GLU A 1 452 ? 21.596 -13.328 -9.084 1.00 95.38 452 GLU A N 1
ATOM 3566 C CA . GLU A 1 452 ? 22.614 -14.341 -9.376 1.00 95.38 452 GLU A CA 1
ATOM 3567 C C . GLU A 1 452 ? 24.025 -13.785 -9.148 1.00 95.38 452 GLU A C 1
ATOM 3569 O O . GLU A 1 452 ? 24.820 -14.465 -8.500 1.00 95.38 452 GLU A O 1
ATOM 3574 N N . ASP A 1 453 ? 24.288 -12.528 -9.541 1.00 93.06 453 ASP A N 1
ATOM 3575 C CA . ASP A 1 453 ? 25.556 -11.821 -9.258 1.00 93.06 453 ASP A CA 1
ATOM 3576 C C . ASP A 1 453 ? 25.880 -11.823 -7.753 1.00 93.06 453 ASP A C 1
ATOM 3578 O O . ASP A 1 453 ? 27.020 -12.017 -7.335 1.00 93.06 453 ASP A O 1
ATOM 3582 N N . ALA A 1 454 ? 24.855 -11.626 -6.918 1.00 93.31 454 ALA A N 1
ATOM 3583 C CA . ALA A 1 454 ? 24.975 -11.578 -5.462 1.00 93.31 454 ALA A CA 1
ATOM 3584 C C . ALA A 1 454 ? 24.807 -12.951 -4.774 1.00 93.31 454 ALA A C 1
ATOM 3586 O O . ALA A 1 454 ? 24.741 -13.031 -3.542 1.00 93.31 454 ALA A O 1
ATOM 3587 N N . CYS A 1 455 ? 24.669 -14.044 -5.531 1.00 92.94 455 CYS A N 1
ATOM 3588 C CA . CYS A 1 455 ? 24.357 -15.358 -4.977 1.00 92.94 455 CYS A CA 1
ATOM 3589 C C . CYS A 1 455 ? 25.529 -15.918 -4.157 1.00 92.94 455 CYS A C 1
ATOM 3591 O O . CYS A 1 455 ? 26.606 -16.189 -4.684 1.00 92.94 455 CYS A O 1
ATOM 3593 N N . THR A 1 456 ? 25.304 -16.210 -2.872 1.00 89.50 456 THR A N 1
ATOM 3594 C CA . THR A 1 456 ? 26.355 -16.744 -1.984 1.00 89.50 456 THR A CA 1
ATOM 3595 C C . THR A 1 456 ? 26.897 -18.097 -2.425 1.00 89.50 456 THR A C 1
ATOM 3597 O O . THR A 1 456 ? 28.055 -18.403 -2.152 1.00 89.50 456 THR A O 1
ATOM 3600 N N . ARG A 1 457 ? 26.096 -18.899 -3.137 1.00 90.56 457 ARG A N 1
ATOM 3601 C CA . ARG A 1 457 ? 26.545 -20.171 -3.717 1.00 90.56 457 ARG A CA 1
ATOM 3602 C C . ARG A 1 457 ? 27.606 -19.968 -4.806 1.00 90.56 457 ARG A C 1
ATOM 3604 O O . ARG A 1 457 ? 28.514 -20.786 -4.909 1.00 90.56 457 ARG A O 1
ATOM 3611 N N . GLY A 1 458 ? 27.558 -18.841 -5.522 1.00 90.56 458 GLY A N 1
ATOM 3612 C CA . GLY A 1 458 ? 28.572 -18.459 -6.507 1.00 90.56 458 GLY A CA 1
ATOM 3613 C C . GLY A 1 458 ? 29.971 -18.263 -5.920 1.00 90.56 458 GLY A C 1
ATOM 3614 O O . GLY A 1 458 ? 30.946 -18.378 -6.647 1.00 90.56 458 GLY A O 1
ATOM 3615 N N . MET A 1 459 ? 30.092 -18.050 -4.603 1.00 87.94 459 MET A N 1
ATOM 3616 C CA . MET A 1 459 ? 31.391 -18.002 -3.915 1.00 87.94 459 MET A CA 1
ATOM 3617 C C . MET A 1 459 ? 31.991 -19.391 -3.640 1.00 87.94 459 MET A C 1
ATOM 3619 O O . MET A 1 459 ? 33.119 -19.478 -3.164 1.00 87.94 459 MET A O 1
ATOM 3623 N N . ILE A 1 460 ? 31.227 -20.464 -3.865 1.00 88.44 460 ILE A N 1
ATOM 3624 C CA . ILE A 1 460 ? 31.658 -21.852 -3.658 1.00 88.44 460 ILE A CA 1
ATOM 3625 C C . ILE A 1 460 ? 31.916 -22.517 -5.010 1.00 88.44 460 ILE A C 1
ATOM 3627 O O . ILE A 1 460 ? 32.997 -23.052 -5.231 1.00 88.44 460 ILE A O 1
ATOM 3631 N N . ASP A 1 461 ? 30.925 -22.493 -5.904 1.00 92.31 461 ASP A N 1
ATOM 3632 C CA . ASP A 1 461 ? 31.023 -23.065 -7.248 1.00 92.31 461 ASP A CA 1
ATOM 3633 C C . ASP A 1 461 ? 30.407 -22.143 -8.313 1.00 92.31 461 ASP A C 1
ATOM 3635 O O . ASP A 1 461 ? 31.130 -21.481 -9.050 1.00 92.31 461 ASP A O 1
ATOM 3639 N N . ARG A 1 462 ? 29.077 -22.078 -8.409 1.00 93.94 462 ARG A N 1
ATOM 3640 C CA . ARG A 1 462 ? 28.338 -21.259 -9.374 1.00 93.94 462 ARG A CA 1
ATOM 3641 C C . ARG A 1 462 ? 27.046 -20.740 -8.763 1.00 93.94 462 ARG A C 1
ATOM 3643 O O . ARG A 1 462 ? 26.479 -21.353 -7.861 1.00 93.94 462 ARG A O 1
ATOM 3650 N N . ALA A 1 463 ? 26.561 -19.608 -9.263 1.00 95.19 463 ALA A N 1
ATOM 3651 C CA . ALA A 1 463 ? 25.269 -19.085 -8.845 1.00 95.19 463 ALA A CA 1
ATOM 3652 C C . ALA A 1 463 ? 24.149 -20.108 -9.109 1.00 95.19 463 ALA A C 1
ATOM 3654 O O . ALA A 1 463 ? 24.201 -20.902 -10.053 1.00 95.19 463 ALA A O 1
ATOM 3655 N N . VAL A 1 464 ? 23.122 -20.087 -8.259 1.00 95.12 464 VAL A N 1
ATOM 3656 C CA . VAL A 1 464 ? 21.871 -20.796 -8.547 1.00 95.12 464 VAL A CA 1
ATOM 3657 C C . VAL A 1 464 ? 21.242 -20.144 -9.777 1.00 95.12 464 VAL A C 1
ATOM 3659 O O . VAL A 1 464 ? 21.227 -18.920 -9.858 1.00 95.12 464 VAL A O 1
ATOM 3662 N N . SER A 1 465 ? 20.693 -20.941 -10.696 1.00 95.31 465 SER A N 1
ATOM 3663 C CA . SER A 1 465 ? 19.975 -20.456 -11.887 1.00 95.31 465 SER A CA 1
ATOM 3664 C C . SER A 1 465 ? 18.589 -19.905 -11.521 1.00 95.31 465 SER A C 1
ATOM 3666 O O . SER A 1 465 ? 17.554 -20.446 -11.910 1.00 95.31 465 SER A O 1
ATOM 3668 N N . ILE A 1 466 ? 18.587 -18.858 -10.699 1.00 96.19 466 ILE A N 1
ATOM 3669 C CA . ILE A 1 466 ? 17.422 -18.171 -10.144 1.00 96.19 466 ILE A CA 1
ATOM 3670 C C . ILE A 1 466 ? 16.490 -17.725 -11.274 1.00 96.19 466 ILE A C 1
ATOM 3672 O O . ILE A 1 466 ? 15.289 -17.994 -11.234 1.00 96.19 466 ILE A O 1
ATOM 3676 N N . ASP A 1 467 ? 17.046 -17.084 -12.299 1.00 94.69 467 ASP A N 1
ATOM 3677 C CA . ASP A 1 467 ? 16.284 -16.542 -13.416 1.00 94.69 467 ASP A CA 1
ATOM 3678 C C . ASP A 1 467 ? 15.679 -17.642 -14.292 1.00 94.69 467 ASP A C 1
ATOM 3680 O O . ASP A 1 467 ? 14.509 -17.559 -14.653 1.00 94.69 467 ASP A O 1
ATOM 3684 N N . ALA A 1 468 ? 16.423 -18.722 -14.547 1.00 95.50 468 ALA A N 1
ATOM 3685 C CA . ALA A 1 468 ? 15.924 -19.856 -15.325 1.00 95.50 468 ALA A CA 1
ATOM 3686 C C . ALA A 1 468 ? 14.750 -20.561 -14.624 1.00 95.50 468 ALA A C 1
ATOM 3688 O O . ALA A 1 468 ? 13.760 -20.910 -15.267 1.00 95.50 468 ALA A O 1
ATOM 3689 N N . VAL A 1 469 ? 14.824 -20.725 -13.298 1.00 96.62 469 VAL A N 1
ATOM 3690 C CA . VAL A 1 469 ? 13.715 -21.285 -12.512 1.00 96.62 469 VAL A CA 1
ATOM 3691 C C . VAL A 1 469 ? 12.516 -20.336 -12.521 1.00 96.62 469 VAL A C 1
ATOM 3693 O O . VAL A 1 469 ? 11.392 -20.785 -12.734 1.00 96.62 469 VAL A O 1
ATOM 3696 N N . LYS A 1 470 ? 12.736 -19.023 -12.366 1.00 96.25 470 LYS A N 1
ATOM 3697 C CA . LYS A 1 470 ? 11.675 -18.012 -12.486 1.00 96.25 470 LYS A CA 1
ATOM 3698 C C . LYS A 1 470 ? 11.019 -18.052 -13.869 1.00 96.25 470 LYS A C 1
ATOM 3700 O O . LYS A 1 470 ? 9.797 -18.061 -13.941 1.00 96.25 470 LYS A O 1
ATOM 3705 N N . LYS A 1 471 ? 11.806 -18.134 -14.947 1.00 95.31 471 LYS A N 1
ATOM 3706 C CA . LYS A 1 471 ? 11.320 -18.263 -16.329 1.00 95.31 471 LYS A CA 1
ATOM 3707 C C . LYS A 1 471 ? 10.452 -19.508 -16.497 1.00 95.31 471 LYS A C 1
ATOM 3709 O O . LYS A 1 471 ? 9.377 -19.412 -17.073 1.00 95.31 471 LYS A O 1
ATOM 3714 N N . PHE A 1 472 ? 10.890 -20.650 -15.967 1.00 95.56 472 PHE A N 1
ATOM 3715 C CA . PHE A 1 472 ? 10.119 -21.893 -15.999 1.00 95.56 472 PHE A CA 1
ATOM 3716 C C . PHE A 1 472 ? 8.781 -21.771 -15.252 1.00 95.56 472 PHE A C 1
ATOM 3718 O O . PHE A 1 472 ? 7.746 -22.145 -15.796 1.00 95.56 472 PHE A O 1
ATOM 3725 N N . ILE A 1 473 ? 8.787 -21.215 -14.035 1.00 95.25 473 ILE A N 1
ATOM 3726 C CA . ILE A 1 473 ? 7.565 -21.004 -13.242 1.00 95.25 473 ILE A CA 1
ATOM 3727 C C . ILE A 1 473 ? 6.622 -20.039 -13.966 1.00 95.25 473 ILE A C 1
ATOM 3729 O O . ILE A 1 473 ? 5.440 -20.322 -14.107 1.00 95.25 473 ILE A O 1
ATOM 3733 N N . ALA A 1 474 ? 7.145 -18.914 -14.451 1.00 94.62 474 ALA A N 1
ATOM 3734 C CA . ALA A 1 474 ? 6.356 -17.881 -15.107 1.00 94.62 474 ALA A CA 1
ATOM 3735 C C . ALA A 1 474 ? 5.834 -18.308 -16.485 1.00 94.62 474 ALA A C 1
ATOM 3737 O O . ALA A 1 474 ? 4.801 -17.821 -16.918 1.00 94.62 474 ALA A O 1
ATOM 3738 N N . ALA A 1 475 ? 6.497 -19.245 -17.169 1.00 92.12 475 ALA A N 1
ATOM 3739 C CA . ALA A 1 475 ? 5.978 -19.811 -18.411 1.00 92.12 475 ALA A CA 1
ATOM 3740 C C . ALA A 1 475 ? 4.637 -20.532 -18.202 1.00 92.12 475 ALA A C 1
ATOM 3742 O O . ALA A 1 475 ? 3.811 -20.528 -19.107 1.00 92.12 475 ALA A O 1
ATOM 3743 N N . LYS A 1 476 ? 4.392 -21.094 -17.008 1.00 87.12 476 LYS A N 1
ATOM 3744 C CA . LYS A 1 476 ? 3.096 -21.698 -16.667 1.00 87.12 476 LYS A CA 1
ATOM 3745 C C . LYS A 1 476 ? 1.974 -20.669 -16.591 1.00 87.12 476 LYS A C 1
ATOM 3747 O O . LYS A 1 476 ? 0.848 -20.991 -16.922 1.00 87.12 476 LYS A O 1
ATOM 3752 N N . ASP A 1 477 ? 2.283 -19.435 -16.215 1.00 87.38 477 ASP A N 1
ATOM 3753 C CA . ASP A 1 477 ? 1.303 -18.348 -16.118 1.00 87.38 477 ASP A CA 1
ATOM 3754 C C . ASP A 1 477 ? 0.748 -17.905 -17.484 1.00 87.38 477 ASP A C 1
ATOM 3756 O O . ASP A 1 477 ? -0.304 -17.275 -17.552 1.00 87.38 477 ASP A O 1
ATOM 3760 N N . LEU A 1 478 ? 1.451 -18.254 -18.571 1.00 86.25 478 LEU A N 1
ATOM 3761 C CA . LEU A 1 478 ? 1.036 -17.991 -19.953 1.00 86.25 478 LEU A CA 1
ATOM 3762 C C . LEU A 1 478 ? -0.010 -18.998 -20.459 1.00 86.25 478 LEU A C 1
ATOM 3764 O O . LEU A 1 478 ? -0.639 -18.762 -21.486 1.00 86.25 478 LEU A O 1
ATOM 3768 N N . GLU A 1 479 ? -0.184 -20.124 -19.765 1.00 83.12 479 GLU A N 1
ATOM 3769 C CA . GLU A 1 479 ? -1.210 -21.123 -20.062 1.00 83.12 479 GLU A CA 1
ATOM 3770 C C . GLU A 1 479 ? -2.469 -20.790 -19.239 1.00 83.12 479 GLU A C 1
ATOM 3772 O O . GLU A 1 479 ? -2.405 -20.780 -18.010 1.00 83.12 479 GLU A O 1
ATOM 3777 N N . ASP A 1 480 ? -3.622 -20.553 -19.879 1.00 74.25 480 ASP A N 1
ATOM 3778 C CA . ASP A 1 480 ? -4.861 -20.121 -19.192 1.00 74.25 480 ASP A CA 1
ATOM 3779 C C . ASP A 1 480 ? -5.279 -21.033 -18.022 1.00 74.25 480 ASP A C 1
ATOM 3781 O O . ASP A 1 480 ? -5.740 -20.547 -16.994 1.00 74.25 480 ASP A O 1
ATOM 3785 N N . GLU A 1 481 ? -5.064 -22.349 -18.135 1.00 79.75 481 GLU A N 1
ATOM 3786 C CA . GLU A 1 481 ? -5.368 -23.330 -17.077 1.00 79.75 481 GLU A CA 1
ATOM 3787 C C . GLU A 1 481 ? -4.541 -23.112 -15.793 1.00 79.75 481 GLU A C 1
ATOM 3789 O O . GLU A 1 481 ? -4.990 -23.412 -14.684 1.00 79.75 481 GLU A O 1
ATOM 3794 N N . HIS A 1 482 ? -3.328 -22.575 -15.933 1.00 79.44 482 HIS A N 1
ATOM 3795 C CA . HIS A 1 482 ? -2.351 -22.421 -14.856 1.00 79.44 482 HIS A CA 1
ATOM 3796 C C . HIS A 1 482 ? -2.132 -20.961 -14.438 1.00 79.44 482 HIS A C 1
ATOM 3798 O O . HIS A 1 482 ? -1.391 -20.708 -13.480 1.00 79.44 482 HIS A O 1
ATOM 3804 N N . ARG A 1 483 ? -2.790 -20.014 -15.118 1.00 86.38 483 ARG A N 1
ATOM 3805 C CA . ARG A 1 483 ? -2.722 -18.578 -14.843 1.00 86.38 483 ARG A CA 1
ATOM 3806 C C . ARG A 1 483 ? -3.093 -18.274 -13.394 1.00 86.38 483 ARG A C 1
ATOM 3808 O O . ARG A 1 483 ? -4.084 -18.774 -12.855 1.00 86.38 483 ARG A O 1
ATOM 3815 N N . TYR A 1 484 ? -2.299 -17.420 -12.755 1.00 91.62 484 TYR A N 1
ATOM 3816 C CA . TYR A 1 484 ? -2.607 -16.909 -11.422 1.00 91.62 484 TYR A CA 1
ATOM 3817 C C . TYR A 1 484 ? -3.052 -15.452 -11.499 1.00 91.62 484 TYR A C 1
ATOM 3819 O O . TYR A 1 484 ? -2.236 -14.563 -11.750 1.00 91.62 484 TYR A O 1
ATOM 3827 N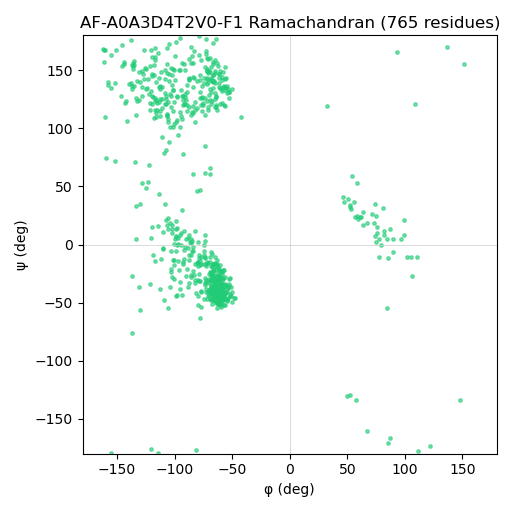 N . VAL A 1 485 ? -4.330 -15.205 -11.225 1.00 93.06 485 VAL A N 1
ATOM 3828 C CA . VAL A 1 485 ? -4.862 -13.858 -11.009 1.00 93.06 485 VAL A CA 1
ATOM 3829 C C . VAL A 1 485 ? -4.813 -13.571 -9.507 1.00 93.06 485 VAL A C 1
ATOM 3831 O O . VAL A 1 485 ? -5.409 -14.326 -8.738 1.00 93.06 485 VAL A O 1
ATOM 3834 N N . PRO A 1 486 ? -4.083 -12.535 -9.058 1.00 93.19 486 PRO A N 1
ATOM 3835 C CA . PRO A 1 486 ? -4.060 -12.164 -7.651 1.00 93.19 486 PRO A CA 1
ATOM 3836 C C . PRO A 1 486 ? -5.454 -11.829 -7.125 1.00 93.19 486 PRO A C 1
ATOM 3838 O O . PRO A 1 486 ? -6.242 -11.162 -7.797 1.00 93.19 486 PRO A O 1
ATOM 3841 N N . GLU A 1 487 ? -5.723 -12.236 -5.889 1.00 91.69 487 GLU A N 1
ATOM 3842 C CA . GLU A 1 487 ? -6.950 -11.854 -5.201 1.00 91.69 487 GLU A CA 1
ATOM 3843 C C . GLU A 1 487 ? -6.982 -10.345 -4.934 1.00 91.69 487 GLU A C 1
ATOM 3845 O O . GLU A 1 487 ? -5.969 -9.723 -4.595 1.00 91.69 487 GLU A O 1
ATOM 3850 N N . ILE A 1 488 ? -8.169 -9.760 -5.094 1.00 94.25 488 ILE A N 1
ATOM 3851 C CA . ILE A 1 488 ? -8.426 -8.356 -4.787 1.00 94.25 488 ILE A CA 1
ATOM 3852 C C . ILE A 1 488 ? -8.720 -8.256 -3.293 1.00 94.25 488 ILE A C 1
ATOM 3854 O O . ILE A 1 488 ? -9.755 -8.726 -2.823 1.00 94.25 488 ILE A O 1
ATOM 3858 N N . VAL A 1 489 ? -7.821 -7.606 -2.562 1.00 91.19 489 VAL A N 1
ATOM 3859 C CA . VAL A 1 489 ? -7.918 -7.419 -1.116 1.00 91.19 489 VAL A CA 1
ATOM 3860 C C . VAL A 1 489 ? -8.288 -5.969 -0.847 1.00 91.19 489 VAL A C 1
ATOM 3862 O O . VAL A 1 489 ? -7.515 -5.048 -1.109 1.00 91.19 489 VAL A O 1
ATOM 3865 N N . VAL A 1 490 ? -9.498 -5.759 -0.327 1.00 92.81 490 VAL A N 1
ATOM 3866 C CA . VAL A 1 490 ? -10.025 -4.418 -0.058 1.00 92.81 490 VAL A CA 1
ATOM 3867 C C . VAL A 1 490 ? -10.121 -4.195 1.442 1.00 92.81 490 VAL A C 1
ATOM 3869 O O . VAL A 1 490 ? -10.804 -4.938 2.146 1.00 92.81 490 VAL A O 1
ATOM 3872 N N . ALA A 1 491 ? -9.500 -3.123 1.928 1.00 92.38 491 ALA A N 1
ATOM 3873 C CA . ALA A 1 491 ? -9.618 -2.664 3.311 1.00 92.38 491 ALA A CA 1
ATOM 3874 C C . ALA A 1 491 ? -10.946 -1.914 3.554 1.00 92.38 491 ALA A C 1
ATOM 3876 O O . ALA A 1 491 ? -10.964 -0.835 4.149 1.00 92.38 491 ALA A O 1
ATOM 3877 N N . SER A 1 492 ? -12.070 -2.472 3.086 1.00 92.81 492 SER A N 1
ATOM 3878 C CA . SER A 1 492 ? -13.410 -1.897 3.237 1.00 92.81 492 SER A CA 1
ATOM 3879 C C . SER A 1 492 ? -14.505 -2.962 3.255 1.00 92.81 492 SER A C 1
ATOM 3881 O O . SER A 1 492 ? -14.502 -3.873 2.429 1.00 92.81 492 SER A O 1
ATOM 3883 N N . ASN A 1 493 ? -15.497 -2.795 4.134 1.00 91.69 493 ASN A N 1
ATOM 3884 C CA . ASN A 1 493 ? -16.720 -3.609 4.135 1.00 91.69 493 ASN A CA 1
ATOM 3885 C C . ASN A 1 493 ? -17.814 -3.060 3.209 1.00 91.69 493 ASN A C 1
ATOM 3887 O O . ASN A 1 493 ? -18.903 -3.620 3.120 1.00 91.69 493 ASN A O 1
ATOM 3891 N N . ARG A 1 494 ? -17.526 -1.968 2.495 1.00 88.81 494 ARG A N 1
ATOM 3892 C CA . ARG A 1 494 ? -18.459 -1.284 1.587 1.00 88.81 494 ARG A CA 1
ATOM 3893 C C . ARG A 1 494 ? -18.189 -1.597 0.112 1.00 88.81 494 ARG A C 1
ATOM 3895 O O . ARG A 1 494 ? -18.762 -0.958 -0.771 1.00 88.81 494 ARG A O 1
ATOM 3902 N N . GLY A 1 495 ? -17.319 -2.574 -0.145 1.00 90.56 495 GLY A N 1
ATOM 3903 C CA . GLY A 1 495 ? -16.860 -2.960 -1.473 1.00 90.56 495 GLY A CA 1
ATOM 3904 C C . GLY A 1 495 ? -15.654 -2.150 -1.956 1.00 90.56 495 GLY A C 1
ATOM 3905 O O . GLY A 1 495 ? -14.987 -1.464 -1.183 1.00 90.56 495 GLY A O 1
ATOM 3906 N N . ARG A 1 496 ? -15.372 -2.268 -3.258 1.00 93.44 496 ARG A N 1
ATOM 3907 C CA . ARG A 1 496 ? -14.248 -1.620 -3.952 1.00 93.44 496 ARG A CA 1
ATOM 3908 C C . ARG A 1 496 ? -14.335 -0.089 -3.935 1.00 93.44 496 ARG A C 1
ATOM 3910 O O . ARG A 1 496 ? -15.421 0.487 -3.838 1.00 93.44 496 ARG A O 1
ATOM 3917 N N . TRP A 1 497 ? -13.181 0.556 -4.077 1.00 93.50 497 TRP A N 1
ATOM 3918 C CA . TRP A 1 497 ? -13.057 2.014 -4.076 1.00 93.50 497 TRP A CA 1
ATOM 3919 C C . TRP A 1 497 ? -13.714 2.628 -5.312 1.00 93.50 497 TRP A C 1
ATOM 3921 O O . TRP A 1 497 ? -13.620 2.090 -6.418 1.00 93.50 497 TRP A O 1
ATOM 3931 N N . LYS A 1 498 ? -14.388 3.767 -5.124 1.00 91.81 498 LYS A N 1
ATOM 3932 C CA . LYS A 1 498 ? -15.086 4.489 -6.207 1.00 91.81 498 LYS A CA 1
ATOM 3933 C C . LYS A 1 498 ? -14.236 5.621 -6.779 1.00 91.81 498 LYS A C 1
ATOM 3935 O O . LYS A 1 498 ? -14.557 6.180 -7.825 1.00 91.81 498 LYS A O 1
ATOM 3940 N N . GLU A 1 499 ? -13.176 5.986 -6.073 1.00 93.75 499 GLU A N 1
ATOM 3941 C CA . GLU A 1 499 ? -12.222 7.014 -6.435 1.00 93.75 499 GLU A CA 1
ATOM 3942 C C . GLU A 1 499 ? -11.478 6.609 -7.712 1.00 93.75 499 GLU A C 1
ATOM 3944 O O . GLU A 1 499 ? -10.774 5.600 -7.760 1.00 93.75 499 GLU A O 1
ATOM 3949 N N . LYS A 1 500 ? -11.629 7.419 -8.763 1.00 95.75 500 LYS A N 1
ATOM 3950 C CA . LYS A 1 500 ? -10.985 7.177 -10.055 1.00 95.75 500 LYS A CA 1
ATOM 3951 C C . LYS A 1 500 ? -9.514 7.589 -10.007 1.00 95.75 500 LYS A C 1
ATOM 3953 O O . LYS A 1 500 ? -9.198 8.720 -9.624 1.00 95.75 500 LYS A O 1
ATOM 3958 N N . VAL A 1 501 ? -8.631 6.707 -10.471 1.00 98.38 501 VAL A N 1
ATOM 3959 C CA . VAL A 1 501 ? -7.185 6.956 -10.586 1.00 98.38 501 VAL A CA 1
ATOM 3960 C C . VAL A 1 501 ? -6.773 6.897 -12.054 1.00 98.38 501 VAL A C 1
ATOM 3962 O O . VAL A 1 501 ? -7.071 5.920 -12.738 1.00 98.38 501 VAL A O 1
ATOM 3965 N N . ALA A 1 502 ? -6.118 7.954 -12.536 1.00 98.62 502 ALA A N 1
ATOM 3966 C CA . ALA A 1 502 ? -5.593 8.038 -13.893 1.00 98.62 502 ALA A CA 1
ATOM 3967 C C . ALA A 1 502 ? -4.105 7.684 -13.894 1.00 98.62 502 ALA A C 1
ATOM 3969 O O . ALA A 1 502 ? -3.311 8.276 -13.164 1.00 98.62 502 ALA A O 1
ATOM 3970 N N . ILE A 1 503 ? -3.718 6.748 -14.746 1.00 98.81 503 ILE A N 1
ATOM 3971 C CA . ILE A 1 503 ? -2.329 6.362 -14.973 1.00 98.81 503 ILE A CA 1
ATOM 3972 C C . ILE A 1 503 ? -1.978 6.767 -16.398 1.00 98.81 503 ILE A C 1
ATOM 3974 O O . ILE A 1 503 ? -2.649 6.359 -17.338 1.00 98.81 503 ILE A O 1
ATOM 3978 N N . ILE A 1 504 ? -0.954 7.594 -16.573 1.00 98.50 504 ILE A N 1
ATOM 3979 C CA . ILE A 1 504 ? -0.598 8.172 -17.869 1.00 98.50 504 ILE A CA 1
ATOM 3980 C C . ILE A 1 504 ? 0.655 7.470 -18.388 1.00 98.50 504 ILE A C 1
ATOM 3982 O O . ILE A 1 504 ? 1.753 7.727 -17.903 1.00 98.50 504 ILE A O 1
ATOM 3986 N N . GLY A 1 505 ? 0.486 6.593 -19.372 1.00 98.25 505 GLY A N 1
ATOM 3987 C CA . GLY A 1 505 ? 1.515 5.711 -19.918 1.00 98.25 505 GLY A CA 1
ATOM 3988 C C . GLY A 1 505 ? 1.274 4.251 -19.532 1.00 98.25 505 GLY A C 1
ATOM 3989 O O . GLY A 1 505 ? 1.260 3.895 -18.356 1.00 98.25 505 GLY A O 1
ATOM 3990 N N . GLY A 1 506 ? 1.131 3.386 -20.533 1.00 97.94 506 GLY A N 1
ATOM 3991 C CA . GLY A 1 506 ? 0.927 1.945 -20.398 1.00 97.94 506 GLY A CA 1
ATOM 3992 C C . GLY A 1 506 ? 2.222 1.139 -20.453 1.00 97.94 506 GLY A C 1
ATOM 3993 O O . GLY A 1 506 ? 2.209 0.010 -20.924 1.00 97.94 506 GLY A O 1
ATOM 3994 N N . GLY A 1 507 ? 3.354 1.702 -20.021 1.00 97.69 507 GLY A N 1
ATOM 3995 C CA . GLY A 1 507 ? 4.617 0.970 -19.867 1.00 97.69 507 GLY A CA 1
ATOM 3996 C C . GLY A 1 507 ? 4.699 0.168 -18.558 1.00 97.69 507 GLY A C 1
ATOM 3997 O O . GLY A 1 507 ? 3.762 0.201 -17.761 1.00 97.69 507 GLY A O 1
ATOM 3998 N N . PRO A 1 508 ? 5.838 -0.496 -18.274 1.00 97.12 508 PRO A N 1
ATOM 3999 C CA . PRO A 1 508 ? 6.019 -1.314 -17.068 1.00 97.12 508 PRO A CA 1
ATOM 4000 C C . PRO A 1 508 ? 5.669 -0.595 -15.762 1.00 97.12 508 PRO A C 1
ATOM 4002 O O . PRO A 1 508 ? 5.011 -1.172 -14.905 1.00 97.12 508 PRO A O 1
ATOM 4005 N N . ALA A 1 509 ? 6.071 0.672 -15.616 1.00 97.38 509 ALA A N 1
ATOM 4006 C CA . ALA A 1 509 ? 5.786 1.458 -14.416 1.00 97.38 509 ALA A CA 1
ATOM 4007 C C . ALA A 1 509 ? 4.282 1.732 -14.247 1.00 97.38 509 ALA A C 1
ATOM 4009 O O . ALA A 1 509 ? 3.733 1.509 -13.170 1.00 97.38 509 ALA A O 1
ATOM 4010 N N . GLY A 1 510 ? 3.604 2.169 -15.313 1.00 98.25 510 GLY A N 1
ATOM 4011 C CA . GLY A 1 510 ? 2.173 2.470 -15.274 1.00 98.25 510 GLY A CA 1
ATOM 4012 C C . GLY A 1 510 ? 1.323 1.220 -15.068 1.00 98.25 510 GLY A C 1
ATOM 4013 O O . GLY A 1 510 ? 0.443 1.203 -14.215 1.00 98.25 510 GLY A O 1
ATOM 4014 N N . LEU A 1 511 ? 1.639 0.138 -15.776 1.00 98.50 511 LEU A N 1
ATOM 4015 C CA . LEU A 1 511 ? 0.948 -1.140 -15.620 1.00 98.50 511 LEU A CA 1
ATOM 4016 C C . LEU A 1 511 ? 1.204 -1.782 -14.247 1.00 98.50 511 LEU A C 1
ATOM 4018 O O . LEU A 1 511 ? 0.282 -2.323 -13.649 1.00 98.50 511 LEU A O 1
ATOM 4022 N N . SER A 1 512 ? 2.417 -1.659 -13.696 1.00 98.12 512 SER A N 1
ATOM 4023 C CA . SER A 1 512 ? 2.711 -2.089 -12.321 1.00 98.12 512 SER A CA 1
ATOM 4024 C C . SER A 1 512 ? 1.890 -1.301 -11.293 1.00 98.12 512 SER A C 1
ATOM 4026 O O . SER A 1 512 ? 1.262 -1.887 -10.414 1.00 98.12 512 SER A O 1
ATOM 4028 N N . CYS A 1 513 ? 1.805 0.026 -11.448 1.00 98.12 513 CYS A N 1
ATOM 4029 C CA . CYS A 1 513 ? 0.929 0.863 -10.626 1.00 98.12 513 CYS A CA 1
ATOM 4030 C C . CYS A 1 513 ? -0.542 0.420 -10.742 1.00 98.12 513 CYS A C 1
ATOM 4032 O O . CYS A 1 513 ? -1.222 0.272 -9.727 1.00 98.12 513 CYS A O 1
ATOM 4034 N N . ALA A 1 514 ? -1.014 0.141 -11.961 1.00 98.38 514 ALA A N 1
ATOM 4035 C CA . ALA A 1 514 ? -2.378 -0.314 -12.211 1.00 98.38 514 ALA A CA 1
ATOM 4036 C C . ALA A 1 514 ? -2.671 -1.660 -11.536 1.00 98.38 514 ALA A C 1
ATOM 4038 O O . ALA A 1 514 ? -3.708 -1.806 -10.894 1.00 98.38 514 ALA A O 1
ATOM 4039 N N . PHE A 1 515 ? -1.743 -2.612 -11.632 1.00 98.12 515 PHE A N 1
ATOM 4040 C CA . PHE A 1 515 ? -1.837 -3.921 -10.994 1.00 98.12 515 PHE A CA 1
ATOM 4041 C C . PHE A 1 515 ? -2.015 -3.804 -9.475 1.00 98.12 515 PHE A C 1
ATOM 4043 O O . PHE A 1 515 ? -2.975 -4.346 -8.927 1.00 98.12 515 PHE A O 1
ATOM 4050 N N . TYR A 1 516 ? -1.146 -3.047 -8.795 1.00 97.44 516 TYR A N 1
ATOM 4051 C CA . TYR A 1 516 ? -1.228 -2.904 -7.338 1.00 97.44 516 TYR A CA 1
ATOM 4052 C C . TYR A 1 516 ? -2.458 -2.108 -6.894 1.00 97.44 516 TYR A C 1
ATOM 4054 O O . TYR A 1 516 ? -3.101 -2.476 -5.913 1.00 97.44 516 TYR A O 1
ATOM 4062 N N . LEU A 1 517 ? -2.848 -1.062 -7.628 1.00 97.19 517 LEU A N 1
ATOM 4063 C CA . LEU A 1 517 ? -4.086 -0.331 -7.342 1.00 97.19 517 LEU A CA 1
ATOM 4064 C C . LEU A 1 517 ? -5.323 -1.222 -7.512 1.00 97.19 517 LEU A C 1
ATOM 4066 O O . LEU A 1 517 ? -6.221 -1.184 -6.669 1.00 97.19 517 LEU A O 1
ATOM 4070 N N . ALA A 1 518 ? -5.367 -2.047 -8.561 1.00 97.12 518 ALA A N 1
ATOM 4071 C CA . ALA A 1 518 ? -6.448 -3.004 -8.768 1.00 97.12 518 ALA A CA 1
ATOM 4072 C C . ALA A 1 518 ? -6.494 -4.058 -7.655 1.00 97.12 518 ALA A C 1
ATOM 4074 O O . ALA A 1 518 ? -7.574 -4.332 -7.131 1.00 97.12 518 ALA A O 1
ATOM 4075 N N . GLN A 1 519 ? -5.334 -4.572 -7.230 1.00 95.44 519 GLN A N 1
ATOM 4076 C CA . GLN A 1 519 ? -5.222 -5.495 -6.099 1.00 95.44 519 GLN A CA 1
ATOM 4077 C C . GLN A 1 519 ? -5.754 -4.882 -4.795 1.00 95.44 519 GLN A C 1
ATOM 4079 O O . GLN A 1 519 ? -6.441 -5.564 -4.044 1.00 95.44 519 GLN A O 1
ATOM 4084 N N . MET A 1 520 ? -5.502 -3.589 -4.557 1.00 93.81 520 MET A N 1
ATOM 4085 C CA . MET A 1 520 ? -6.024 -2.830 -3.408 1.00 93.81 520 MET A CA 1
ATOM 4086 C C . MET A 1 520 ? -7.517 -2.463 -3.530 1.00 93.81 520 MET A C 1
ATOM 4088 O O . MET A 1 520 ? -8.070 -1.797 -2.650 1.00 93.81 520 MET A O 1
ATOM 4092 N N . GLY A 1 521 ? -8.178 -2.852 -4.625 1.00 94.88 521 GLY A N 1
ATOM 4093 C CA . GLY A 1 521 ? -9.608 -2.655 -4.845 1.00 94.88 521 GLY A CA 1
ATOM 4094 C C . GLY A 1 521 ? -9.999 -1.430 -5.668 1.00 94.88 521 GLY A C 1
ATOM 4095 O O . GLY A 1 521 ? -11.195 -1.191 -5.811 1.00 94.88 521 GLY A O 1
ATOM 4096 N N . TYR A 1 522 ? -9.064 -0.658 -6.225 1.00 96.56 522 TYR A N 1
ATOM 4097 C CA . TYR A 1 522 ? -9.388 0.471 -7.113 1.00 96.56 522 TYR A CA 1
ATOM 4098 C C . TYR A 1 522 ? -9.726 0.002 -8.532 1.00 96.56 522 TYR A C 1
ATOM 4100 O O . TYR A 1 522 ? -9.381 -1.111 -8.921 1.00 96.56 522 TYR A O 1
ATOM 4108 N N . TYR A 1 523 ? -10.360 0.868 -9.324 1.00 95.62 523 TYR A N 1
ATOM 4109 C CA . TYR A 1 523 ? -10.546 0.693 -10.770 1.00 95.62 523 TYR A CA 1
ATOM 4110 C C . TYR A 1 523 ? -9.673 1.707 -11.524 1.00 95.62 523 TYR A C 1
ATOM 4112 O O . TYR A 1 523 ? -10.158 2.779 -11.900 1.00 95.62 523 TYR A O 1
ATOM 4120 N N . PRO A 1 524 ? -8.359 1.456 -11.664 1.00 97.81 524 PRO A N 1
ATOM 4121 C CA . PRO A 1 524 ? -7.473 2.395 -12.336 1.00 97.81 524 PRO A CA 1
ATOM 4122 C C . PRO A 1 524 ? -7.724 2.403 -13.851 1.00 97.81 524 PRO A C 1
ATOM 4124 O O . PRO A 1 524 ? -7.933 1.354 -14.463 1.00 97.81 524 PRO A O 1
ATOM 4127 N N . THR A 1 525 ? -7.641 3.590 -14.456 1.00 98.75 525 THR A N 1
ATOM 4128 C CA . THR A 1 525 ? -7.654 3.766 -15.914 1.00 98.75 525 THR A CA 1
ATOM 4129 C C . THR A 1 525 ? -6.254 4.141 -16.391 1.00 98.75 525 THR A C 1
ATOM 4131 O O . THR A 1 525 ? -5.713 5.171 -15.987 1.00 98.75 525 THR A O 1
ATOM 4134 N N . VAL A 1 526 ? -5.681 3.334 -17.277 1.00 98.88 526 VAL A N 1
ATOM 4135 C CA . VAL A 1 526 ? -4.420 3.599 -17.971 1.00 98.88 526 VAL A CA 1
ATOM 4136 C C . VAL A 1 526 ? -4.715 4.293 -19.299 1.00 98.88 526 VAL A C 1
ATOM 4138 O O . VAL A 1 526 ? -5.451 3.762 -20.125 1.00 98.88 526 VAL A O 1
ATOM 4141 N N . PHE A 1 527 ? -4.117 5.459 -19.520 1.00 98.75 527 PHE A N 1
ATOM 4142 C CA . PHE A 1 527 ? -4.140 6.193 -20.782 1.00 98.75 527 PHE A CA 1
ATOM 4143 C C . PHE A 1 527 ? -2.818 5.958 -21.512 1.00 98.75 527 PHE A C 1
ATOM 4145 O O . PHE A 1 527 ? -1.756 6.347 -21.023 1.00 98.75 527 PHE A O 1
ATOM 4152 N N . GLU A 1 528 ? -2.872 5.295 -22.661 1.00 98.31 528 GLU A N 1
ATOM 4153 C CA . GLU A 1 528 ? -1.712 4.938 -23.474 1.00 98.31 528 GLU A CA 1
ATOM 4154 C C . GLU A 1 528 ? -1.820 5.601 -24.847 1.00 98.31 528 GLU A C 1
ATOM 4156 O O . GLU A 1 528 ? -2.816 5.433 -25.546 1.00 98.31 528 GLU A O 1
ATOM 4161 N N . LYS A 1 529 ? -0.772 6.323 -25.258 1.00 97.19 529 LYS A N 1
ATOM 4162 C CA . LYS A 1 529 ? -0.771 7.059 -26.529 1.00 97.19 529 LYS A CA 1
ATOM 4163 C C . LYS A 1 529 ? -0.631 6.160 -27.754 1.00 97.19 529 LYS A C 1
ATOM 4165 O O . LYS A 1 529 ? -1.076 6.518 -28.838 1.00 97.19 529 LYS A O 1
ATOM 4170 N N . ASN A 1 530 ? 0.035 5.018 -27.612 1.00 95.62 530 ASN A N 1
ATOM 4171 C CA . ASN A 1 530 ? 0.237 4.079 -28.706 1.00 95.62 530 ASN A CA 1
ATOM 4172 C C . ASN A 1 530 ? -0.956 3.117 -28.843 1.00 95.62 530 ASN A C 1
ATOM 4174 O O . ASN A 1 530 ? -1.834 3.052 -27.987 1.00 95.62 530 ASN A O 1
ATOM 4178 N N . GLU A 1 531 ? -0.976 2.351 -29.933 1.00 95.31 531 GLU A N 1
ATOM 4179 C CA . GLU A 1 531 ? -2.063 1.425 -30.283 1.00 95.31 531 GLU A CA 1
ATOM 4180 C C . GLU A 1 531 ? -2.225 0.266 -29.284 1.00 95.31 531 GLU A C 1
ATOM 4182 O O . GLU A 1 531 ? -3.339 -0.144 -28.963 1.00 95.31 531 GLU A O 1
ATOM 4187 N N . LYS A 1 532 ? -1.103 -0.238 -28.767 1.00 95.88 532 LYS A N 1
ATOM 4188 C CA . LYS A 1 532 ? -1.009 -1.305 -27.762 1.00 95.88 532 LYS A CA 1
ATOM 4189 C C . LYS A 1 532 ? -0.301 -0.836 -26.483 1.00 95.88 532 LYS A C 1
ATOM 4191 O O . LYS A 1 532 ? 0.648 -0.049 -26.587 1.00 95.88 532 LYS A O 1
ATOM 4196 N N . PRO A 1 533 ? -0.689 -1.350 -25.302 1.00 97.25 533 PRO A N 1
ATOM 4197 C CA . PRO A 1 533 ? 0.053 -1.150 -24.059 1.00 97.25 533 PRO A CA 1
ATOM 4198 C C . PRO A 1 533 ? 1.363 -1.959 -24.030 1.00 97.25 533 PRO A C 1
ATOM 4200 O O . PRO A 1 533 ? 1.697 -2.691 -24.959 1.00 97.25 533 PRO A O 1
ATOM 4203 N N . GLY A 1 534 ? 2.135 -1.789 -22.957 1.00 96.06 534 GLY A N 1
ATOM 4204 C CA . GLY A 1 534 ? 3.428 -2.425 -22.683 1.00 96.06 534 GLY A CA 1
ATOM 4205 C C . GLY A 1 534 ? 4.638 -1.496 -22.859 1.00 96.06 534 GLY A C 1
ATOM 4206 O O . GLY A 1 534 ? 5.743 -1.823 -22.422 1.00 96.06 534 GLY A O 1
ATOM 4207 N N . GLY A 1 535 ? 4.455 -0.301 -23.435 1.00 95.50 535 GLY A N 1
ATOM 4208 C CA . GLY A 1 535 ? 5.511 0.709 -23.575 1.00 95.50 535 GLY A CA 1
ATOM 4209 C C . GLY A 1 535 ? 6.777 0.151 -24.238 1.00 95.50 535 GLY A C 1
ATOM 4210 O O . GLY A 1 535 ? 6.704 -0.507 -25.273 1.00 95.50 535 GLY A O 1
ATOM 4211 N N . MET A 1 536 ? 7.951 0.370 -23.636 1.00 93.31 536 MET A N 1
ATOM 4212 C CA . MET A 1 536 ? 9.220 -0.135 -24.187 1.00 93.31 536 MET A CA 1
ATOM 4213 C C . MET A 1 536 ? 9.287 -1.668 -24.296 1.00 93.31 536 MET A C 1
ATOM 4215 O O . MET A 1 536 ? 10.041 -2.160 -25.128 1.00 93.31 536 MET A O 1
ATOM 4219 N N . LEU A 1 537 ? 8.487 -2.433 -23.541 1.00 95.12 537 LEU A N 1
ATOM 4220 C CA . LEU A 1 537 ? 8.411 -3.889 -23.733 1.00 95.12 537 LEU A CA 1
ATOM 4221 C C . LEU A 1 537 ? 7.855 -4.222 -25.123 1.00 95.12 537 LEU A C 1
ATOM 4223 O O . LEU A 1 537 ? 8.387 -5.066 -25.845 1.00 95.12 537 LEU A O 1
ATOM 4227 N N . THR A 1 538 ? 6.803 -3.510 -25.519 1.00 94.38 538 THR A N 1
ATOM 4228 C CA . THR A 1 538 ? 6.107 -3.719 -26.790 1.00 94.38 538 THR A CA 1
ATOM 4229 C C . THR A 1 538 ? 6.854 -3.073 -27.946 1.00 94.38 538 THR A C 1
ATOM 4231 O O . THR A 1 538 ? 7.025 -3.716 -28.973 1.00 94.38 538 THR A O 1
ATOM 4234 N N . TYR A 1 539 ? 7.339 -1.841 -27.773 1.00 92.06 539 TYR A N 1
ATOM 4235 C CA . TYR A 1 539 ? 7.888 -1.031 -28.866 1.00 92.06 539 TYR A CA 1
ATOM 4236 C C . TYR A 1 539 ? 9.417 -0.949 -28.903 1.00 92.06 539 TYR A C 1
ATOM 4238 O O . TYR A 1 539 ? 9.971 -0.594 -29.933 1.00 92.06 539 TYR A O 1
ATOM 4246 N N . GLY A 1 540 ? 10.113 -1.216 -27.799 1.00 90.94 540 GLY A N 1
ATOM 4247 C CA . GLY A 1 540 ? 11.567 -1.040 -27.709 1.00 90.94 540 GLY A CA 1
ATOM 4248 C C . GLY A 1 540 ? 12.353 -2.346 -27.780 1.00 90.94 540 GLY A C 1
ATOM 4249 O O . GLY A 1 540 ? 13.437 -2.374 -28.353 1.00 90.94 540 GLY A O 1
ATOM 4250 N N . ILE A 1 541 ? 11.823 -3.423 -27.196 1.00 91.62 541 ILE A N 1
ATOM 4251 C CA . ILE A 1 541 ? 12.531 -4.704 -27.095 1.00 91.62 541 ILE A CA 1
ATOM 4252 C C . ILE A 1 541 ? 12.198 -5.589 -28.307 1.00 91.62 541 ILE A C 1
ATOM 4254 O O . ILE A 1 541 ? 11.015 -5.841 -28.558 1.00 91.62 541 ILE A O 1
ATOM 4258 N N . PRO A 1 542 ? 13.197 -6.112 -29.038 1.00 89.25 542 PRO A N 1
ATOM 4259 C CA . PRO A 1 542 ? 12.956 -6.990 -30.182 1.00 89.25 542 PRO A CA 1
ATOM 4260 C C . PRO A 1 542 ? 12.305 -8.330 -29.810 1.00 89.25 542 PRO A C 1
ATOM 4262 O O . PRO A 1 542 ? 12.583 -8.906 -28.755 1.00 89.25 542 PRO A O 1
ATOM 4265 N N . SER A 1 543 ? 11.507 -8.887 -30.727 1.00 88.62 543 SER A N 1
ATOM 4266 C CA . SER A 1 543 ? 10.754 -10.133 -30.501 1.00 88.62 543 SER A CA 1
ATOM 4267 C C . SER A 1 543 ? 11.622 -11.377 -30.286 1.00 88.62 543 SER A C 1
ATOM 4269 O O . SER A 1 543 ? 11.156 -12.333 -29.683 1.00 88.62 543 SER A O 1
ATOM 4271 N N . TYR A 1 544 ? 12.888 -11.377 -30.725 1.00 86.12 544 TYR A N 1
ATOM 4272 C CA . TYR A 1 544 ? 13.808 -12.486 -30.434 1.00 86.12 544 TYR A CA 1
ATOM 4273 C C . TYR A 1 544 ? 14.269 -12.518 -28.965 1.00 86.12 544 TYR A C 1
ATOM 4275 O O . TYR A 1 544 ? 14.789 -13.541 -28.527 1.00 86.12 544 TYR A O 1
ATOM 4283 N N . LYS A 1 545 ? 14.106 -11.415 -28.214 1.00 89.38 545 LYS A N 1
ATOM 4284 C CA . LYS A 1 545 ? 14.341 -11.356 -26.759 1.00 89.38 545 LYS A CA 1
ATOM 4285 C C . LYS A 1 545 ? 13.050 -11.504 -25.964 1.00 89.38 545 LYS A C 1
ATOM 4287 O O . LYS A 1 545 ? 13.044 -12.164 -24.929 1.00 89.38 545 LYS A O 1
ATOM 4292 N N . LEU A 1 546 ? 11.990 -10.829 -26.408 1.00 93.00 546 LEU A N 1
ATOM 4293 C CA . LEU A 1 546 ? 10.715 -10.770 -25.704 1.00 93.00 546 LEU A CA 1
ATOM 4294 C C . LEU A 1 546 ? 9.555 -10.826 -26.693 1.00 93.00 546 LEU A C 1
ATOM 4296 O O . LEU A 1 546 ? 9.257 -9.845 -27.384 1.00 93.00 546 LEU A O 1
ATOM 4300 N N . GLU A 1 547 ? 8.898 -11.976 -26.721 1.00 92.06 547 GLU A N 1
ATOM 4301 C CA . GLU A 1 547 ? 7.721 -12.218 -27.538 1.00 92.06 547 GLU A CA 1
ATOM 4302 C C . GLU A 1 547 ? 6.536 -11.355 -27.063 1.00 92.06 547 GLU A C 1
ATOM 4304 O O . GLU A 1 547 ? 6.409 -11.023 -25.881 1.00 92.06 547 GLU A O 1
ATOM 4309 N N . LYS A 1 548 ? 5.693 -10.909 -28.003 1.00 91.06 548 LYS A N 1
ATOM 4310 C CA . LYS A 1 548 ? 4.631 -9.926 -27.715 1.00 91.06 548 LYS A CA 1
ATOM 4311 C C . LYS A 1 548 ? 3.414 -10.543 -27.035 1.00 91.06 548 LYS A C 1
ATOM 4313 O O . LYS A 1 548 ? 2.809 -9.898 -26.189 1.00 91.06 548 LYS A O 1
ATOM 4318 N N . ASP A 1 549 ? 3.132 -11.801 -27.339 1.00 92.25 549 ASP A N 1
ATOM 4319 C CA . ASP A 1 549 ? 2.115 -12.617 -26.676 1.00 92.25 549 ASP A CA 1
ATOM 4320 C C . ASP A 1 549 ? 2.371 -12.769 -25.168 1.00 92.25 549 ASP A C 1
ATOM 4322 O O . ASP A 1 549 ? 1.432 -12.765 -24.381 1.00 92.25 549 ASP A O 1
ATOM 4326 N N . VAL A 1 550 ? 3.638 -12.817 -24.745 1.00 94.12 550 VAL A N 1
ATOM 4327 C CA . VAL A 1 550 ? 4.027 -12.847 -23.324 1.00 94.12 550 VAL A CA 1
ATOM 4328 C C . VAL A 1 550 ? 3.609 -11.565 -22.610 1.00 94.12 550 VAL A C 1
ATOM 4330 O O . VAL A 1 550 ? 3.104 -11.616 -21.491 1.00 94.12 550 VAL A O 1
ATOM 4333 N N . ILE A 1 551 ? 3.822 -10.413 -23.252 1.00 95.12 551 ILE A N 1
ATOM 4334 C CA . ILE A 1 551 ? 3.438 -9.105 -22.708 1.00 95.12 551 ILE A CA 1
ATOM 4335 C C . ILE A 1 551 ? 1.914 -9.015 -22.634 1.00 95.12 551 ILE A C 1
ATOM 4337 O O . ILE A 1 551 ? 1.373 -8.628 -21.599 1.00 95.12 551 ILE A O 1
ATOM 4341 N N . ASP A 1 552 ? 1.235 -9.394 -23.719 1.00 93.94 552 ASP A N 1
ATOM 4342 C CA . ASP A 1 552 ? -0.222 -9.361 -23.806 1.00 93.94 552 ASP A CA 1
ATOM 4343 C C . ASP A 1 552 ? -0.851 -10.240 -22.707 1.00 93.94 552 ASP A C 1
ATOM 4345 O O . ASP A 1 552 ? -1.729 -9.769 -21.987 1.00 93.94 552 ASP A O 1
ATOM 4349 N N . ALA A 1 553 ? -0.337 -11.456 -22.481 1.00 93.12 553 ALA A N 1
ATOM 4350 C CA . ALA A 1 553 ? -0.822 -12.363 -21.437 1.00 93.12 553 ALA A CA 1
ATOM 4351 C C . ALA A 1 553 ? -0.723 -11.773 -20.015 1.00 93.12 553 ALA A C 1
ATOM 4353 O O . ALA A 1 553 ? -1.668 -11.883 -19.233 1.00 93.12 553 ALA A O 1
ATOM 4354 N N . GLU A 1 554 ? 0.386 -11.106 -19.674 1.00 94.12 554 GLU A N 1
ATOM 4355 C CA . GLU A 1 554 ? 0.539 -10.466 -18.356 1.00 94.12 554 GLU A CA 1
ATOM 4356 C C . GLU A 1 554 ? -0.365 -9.233 -18.194 1.00 94.12 554 GLU A C 1
ATOM 4358 O O . GLU A 1 554 ? -0.826 -8.936 -17.090 1.00 94.12 554 GLU A O 1
ATOM 4363 N N . ILE A 1 555 ? -0.673 -8.539 -19.292 1.00 96.06 555 ILE A N 1
ATOM 4364 C CA . ILE A 1 555 ? -1.613 -7.412 -19.301 1.00 96.06 555 ILE A CA 1
ATOM 4365 C C . ILE A 1 555 ? -3.065 -7.891 -19.172 1.00 96.06 555 ILE A C 1
ATOM 4367 O O . ILE A 1 555 ? -3.860 -7.219 -18.511 1.00 96.06 555 ILE A O 1
ATOM 4371 N N . GLU A 1 556 ? -3.425 -9.044 -19.743 1.00 94.25 556 GLU A N 1
ATOM 4372 C CA . GLU A 1 556 ? -4.773 -9.610 -19.589 1.00 94.25 556 GLU A CA 1
ATOM 4373 C C . GLU A 1 556 ? -5.119 -9.876 -18.120 1.00 94.25 556 GLU A C 1
ATOM 4375 O O . GLU A 1 556 ? -6.213 -9.525 -17.686 1.00 94.25 556 GLU A O 1
ATOM 4380 N N . ILE A 1 557 ? -4.167 -10.349 -17.309 1.00 94.06 557 ILE A N 1
ATOM 4381 C CA . ILE A 1 557 ? -4.364 -10.514 -15.857 1.00 94.06 557 ILE A CA 1
ATOM 4382 C C . ILE A 1 557 ? -4.784 -9.193 -15.197 1.00 94.06 557 ILE A C 1
ATOM 4384 O O . ILE A 1 557 ? -5.673 -9.165 -14.348 1.00 94.06 557 ILE A O 1
ATOM 4388 N N . MET A 1 558 ? -4.180 -8.073 -15.601 1.00 96.19 558 MET A N 1
ATOM 4389 C CA . MET A 1 558 ? -4.534 -6.756 -15.064 1.00 96.19 558 MET A CA 1
ATOM 4390 C C . MET A 1 558 ? -5.956 -6.353 -15.468 1.00 96.19 558 MET A C 1
ATOM 4392 O O . MET A 1 558 ? -6.707 -5.823 -14.646 1.00 96.19 558 MET A O 1
ATOM 4396 N N . LYS A 1 559 ? -6.356 -6.636 -16.712 1.00 96.50 559 LYS A N 1
ATOM 4397 C CA . LYS A 1 559 ? -7.728 -6.397 -17.183 1.00 96.50 559 LYS A CA 1
ATOM 4398 C C . LYS A 1 559 ? -8.739 -7.255 -16.420 1.00 96.50 559 LYS A C 1
ATOM 4400 O O . LYS A 1 559 ? -9.768 -6.728 -16.005 1.00 96.50 559 LYS A O 1
ATOM 4405 N N . GLU A 1 560 ? -8.422 -8.524 -16.154 1.00 94.88 560 GLU A N 1
ATOM 4406 C CA . GLU A 1 560 ? -9.244 -9.428 -15.334 1.00 94.88 560 GLU A CA 1
ATOM 4407 C C . GLU A 1 560 ? -9.442 -8.898 -13.899 1.00 94.88 560 GLU A C 1
ATOM 4409 O O . GLU A 1 560 ? -10.528 -9.019 -13.334 1.00 94.88 560 GLU A O 1
ATOM 4414 N N . MET A 1 561 ? -8.441 -8.215 -13.329 1.00 95.88 561 MET A N 1
ATOM 4415 C CA . MET A 1 561 ? -8.547 -7.544 -12.019 1.00 95.88 561 MET A CA 1
ATOM 4416 C C . MET A 1 561 ? -9.385 -6.243 -12.055 1.00 95.88 561 MET A C 1
ATOM 4418 O O . MET A 1 561 ? -9.720 -5.667 -11.009 1.00 95.88 561 MET A O 1
ATOM 4422 N N . GLY A 1 562 ? -9.760 -5.766 -13.245 1.00 95.62 562 GLY A N 1
ATOM 4423 C CA . GLY A 1 562 ? -10.571 -4.565 -13.456 1.00 95.62 562 GLY A CA 1
ATOM 4424 C C . GLY A 1 562 ? -9.780 -3.306 -13.821 1.00 95.62 562 GLY A C 1
ATOM 4425 O O . GLY A 1 562 ? -10.291 -2.204 -13.619 1.00 95.62 562 GLY A O 1
ATOM 4426 N N . VAL A 1 563 ? -8.550 -3.443 -14.330 1.00 98.31 563 VAL A N 1
ATOM 4427 C CA . VAL A 1 563 ? -7.808 -2.322 -14.930 1.00 98.31 563 VAL A CA 1
ATOM 4428 C C . VAL A 1 563 ? -8.410 -1.976 -16.293 1.00 98.31 563 VAL A C 1
ATOM 4430 O O . VAL A 1 563 ? -8.495 -2.821 -17.183 1.00 98.31 563 VAL A O 1
ATOM 4433 N N . GLU A 1 564 ? -8.776 -0.711 -16.488 1.00 98.38 564 GLU A N 1
ATOM 4434 C CA . GLU A 1 564 ? -9.196 -0.192 -17.791 1.00 98.38 564 GLU A CA 1
ATOM 4435 C C . GLU A 1 564 ? -7.976 0.357 -18.538 1.00 98.38 564 GLU A C 1
ATOM 4437 O O . GLU A 1 564 ? -7.229 1.163 -17.991 1.00 98.38 564 GLU A O 1
ATOM 4442 N N . ILE A 1 565 ? -7.771 -0.037 -19.797 1.00 98.62 565 ILE A N 1
ATOM 4443 C CA . ILE A 1 565 ? -6.667 0.469 -20.624 1.00 98.62 565 ILE A CA 1
ATOM 4444 C C . ILE A 1 565 ? -7.246 1.128 -21.873 1.00 98.62 565 ILE A C 1
ATOM 4446 O O . ILE A 1 565 ? -7.852 0.463 -22.710 1.00 98.62 565 ILE A O 1
ATOM 4450 N N . ARG A 1 566 ? -7.036 2.439 -22.001 1.00 98.44 566 ARG A N 1
ATOM 4451 C CA . ARG A 1 566 ? -7.441 3.260 -23.144 1.00 98.44 566 ARG A CA 1
ATOM 4452 C C . ARG A 1 566 ? -6.223 3.563 -24.002 1.00 98.44 566 ARG A C 1
ATOM 4454 O O . ARG A 1 566 ? -5.409 4.413 -23.644 1.00 98.44 566 ARG A O 1
ATOM 4461 N N . THR A 1 567 ? -6.090 2.837 -25.104 1.00 98.38 567 THR A N 1
ATOM 4462 C CA . THR A 1 567 ? -5.022 3.038 -26.088 1.00 98.38 567 THR A CA 1
ATOM 4463 C C . THR A 1 567 ? -5.382 4.132 -27.094 1.00 98.38 567 THR A C 1
ATOM 4465 O O . THR A 1 567 ? -6.546 4.513 -27.218 1.00 98.38 567 THR A O 1
ATOM 4468 N N . GLY A 1 568 ? -4.379 4.659 -27.800 1.00 97.81 568 GLY A N 1
ATOM 4469 C CA . GLY A 1 568 ? -4.548 5.765 -28.746 1.00 97.81 568 GLY A CA 1
ATOM 4470 C C . GLY A 1 568 ? -4.938 7.105 -28.111 1.00 97.81 568 GLY A C 1
ATOM 4471 O O . GLY A 1 568 ? -5.443 7.965 -28.825 1.00 97.81 568 GLY A O 1
ATOM 4472 N N . VAL A 1 569 ? -4.738 7.283 -26.799 1.00 98.00 569 VAL A N 1
ATOM 4473 C CA . VAL A 1 569 ? -5.063 8.526 -26.077 1.00 98.00 569 VAL A CA 1
ATOM 4474 C C . VAL A 1 569 ? -3.789 9.162 -25.527 1.00 98.00 569 VAL A C 1
ATOM 4476 O O . VAL A 1 569 ? -3.154 8.633 -24.612 1.00 98.00 569 VAL A O 1
ATOM 4479 N N . GLU A 1 570 ? -3.423 10.326 -26.057 1.00 97.50 570 GLU A N 1
ATOM 4480 C CA . GLU A 1 570 ? -2.279 11.118 -25.614 1.00 97.50 570 GLU A CA 1
ATOM 4481 C C . GLU A 1 570 ? -2.718 12.241 -24.663 1.00 97.50 570 GLU A C 1
ATOM 4483 O O . GLU A 1 570 ? -3.296 13.256 -25.062 1.00 97.50 570 GLU A O 1
ATOM 4488 N N . VAL A 1 571 ? -2.417 12.079 -23.371 1.00 97.62 571 VAL A N 1
ATOM 4489 C CA . VAL A 1 571 ? -2.675 13.124 -22.369 1.00 97.62 571 VAL A CA 1
ATOM 4490 C C . VAL A 1 571 ? -1.713 14.298 -22.584 1.00 97.62 571 VAL A C 1
ATOM 4492 O O . VAL A 1 571 ? -0.504 14.110 -22.671 1.00 97.62 571 VAL A O 1
ATOM 4495 N N . GLY A 1 572 ? -2.251 15.512 -22.657 1.00 95.94 572 GLY A N 1
ATOM 4496 C CA . GLY A 1 572 ? -1.576 16.725 -23.117 1.00 95.94 572 GLY A CA 1
ATOM 4497 C C . GLY A 1 572 ? -1.945 17.119 -24.549 1.00 95.94 572 GLY A C 1
ATOM 4498 O O . GLY A 1 572 ? -1.618 18.227 -24.960 1.00 95.94 572 GLY A O 1
ATOM 4499 N N . LYS A 1 573 ? -2.630 16.247 -25.302 1.00 96.69 573 LYS A N 1
ATOM 4500 C CA . LYS A 1 573 ? -3.064 16.516 -26.680 1.00 96.69 573 LYS A CA 1
ATOM 4501 C C . LYS A 1 573 ? -4.541 16.200 -26.905 1.00 96.69 573 LYS A C 1
ATOM 4503 O O . LYS A 1 573 ? -5.279 17.083 -27.323 1.00 96.69 573 LYS A O 1
ATOM 4508 N N . ASP A 1 574 ? -4.955 14.966 -26.623 1.00 97.56 574 ASP A N 1
ATOM 4509 C CA . ASP A 1 574 ? -6.338 14.508 -26.823 1.00 97.56 574 ASP A CA 1
ATOM 4510 C C . ASP A 1 574 ? -7.219 14.808 -25.602 1.00 97.56 574 ASP A C 1
ATOM 4512 O O . ASP A 1 574 ? -8.406 15.089 -25.739 1.00 97.56 574 ASP A O 1
ATOM 4516 N N . VAL A 1 575 ? -6.624 14.752 -24.407 1.00 97.38 575 VAL A N 1
ATOM 4517 C CA . VAL A 1 575 ? -7.222 15.139 -23.118 1.00 97.38 575 VAL A CA 1
ATOM 4518 C C . VAL A 1 575 ? -6.155 15.772 -22.233 1.00 97.38 575 VAL A C 1
ATOM 4520 O O . VAL A 1 575 ? -4.972 15.481 -22.387 1.00 97.38 575 VAL A O 1
ATOM 4523 N N . THR A 1 576 ? -6.533 16.591 -21.261 1.00 97.62 576 THR A N 1
ATOM 4524 C CA . THR A 1 576 ? -5.604 17.258 -20.336 1.00 97.62 576 THR A CA 1
ATOM 4525 C C . THR A 1 576 ? -5.825 16.821 -18.884 1.00 97.62 576 THR A C 1
ATOM 4527 O O . THR A 1 576 ? -6.898 16.348 -18.508 1.00 97.62 576 THR A O 1
ATOM 4530 N N . ILE A 1 577 ? -4.817 16.989 -18.018 1.00 97.06 577 ILE A N 1
ATOM 4531 C CA . ILE A 1 577 ? -4.963 16.697 -16.578 1.00 97.06 577 ILE A CA 1
ATOM 4532 C C . ILE A 1 577 ? -6.121 17.498 -15.940 1.00 97.06 577 ILE A C 1
ATOM 4534 O O . ILE A 1 577 ? -6.881 16.903 -15.171 1.00 97.06 577 ILE A O 1
ATOM 4538 N N . PRO A 1 578 ? -6.315 18.804 -16.227 1.00 96.75 578 PRO A N 1
ATOM 4539 C CA . PRO A 1 578 ? -7.480 19.549 -15.746 1.00 96.75 578 PRO A CA 1
ATOM 4540 C C . PRO A 1 578 ? -8.830 18.966 -16.190 1.00 96.75 578 PRO A C 1
ATOM 4542 O O . PRO A 1 578 ? -9.742 18.881 -15.371 1.00 96.75 578 PRO A O 1
ATOM 4545 N N . GLU A 1 579 ? -8.961 18.519 -17.440 1.00 97.44 579 GLU A N 1
ATOM 4546 C CA . GLU A 1 579 ? -10.191 17.872 -17.925 1.00 97.44 579 GLU A CA 1
ATOM 4547 C C . GLU A 1 579 ? -10.447 16.550 -17.201 1.00 97.44 579 GLU A C 1
ATOM 4549 O O . GLU A 1 579 ? -11.538 16.331 -16.683 1.00 97.44 579 GLU A O 1
ATOM 4554 N N . LEU A 1 580 ? -9.417 15.718 -17.034 1.00 97.38 580 LEU A N 1
ATOM 4555 C CA . LEU A 1 580 ? -9.539 14.474 -16.272 1.00 97.38 580 LEU A CA 1
ATOM 4556 C C . LEU A 1 580 ? -9.923 14.732 -14.801 1.00 97.38 580 LEU A C 1
ATOM 4558 O O . LEU A 1 580 ? -10.700 13.979 -14.212 1.00 97.38 580 LEU A O 1
ATOM 4562 N N . ARG A 1 581 ? -9.442 15.817 -14.180 1.00 96.31 581 ARG A N 1
ATOM 4563 C CA . ARG A 1 581 ? -9.911 16.215 -12.838 1.00 96.31 581 ARG A CA 1
ATOM 4564 C C . ARG A 1 581 ? -11.407 16.529 -12.834 1.00 96.31 581 ARG A C 1
ATOM 4566 O O . ARG A 1 581 ? -12.101 16.110 -11.905 1.00 96.31 581 ARG A O 1
ATOM 4573 N N . ASN A 1 582 ? -11.898 17.223 -13.862 1.00 97.12 582 ASN A N 1
ATOM 4574 C CA . ASN A 1 582 ? -13.324 17.517 -14.025 1.00 97.12 582 ASN A CA 1
ATOM 4575 C C . ASN A 1 582 ? -14.149 16.235 -14.249 1.00 97.12 582 ASN A C 1
ATOM 4577 O O . ASN A 1 582 ? -15.242 16.120 -13.699 1.00 97.12 582 ASN A O 1
ATOM 4581 N N . ASP A 1 583 ? -13.581 15.226 -14.915 1.00 96.75 583 ASP A N 1
ATOM 4582 C CA . ASP A 1 583 ? -14.162 13.880 -15.091 1.00 96.75 583 ASP A CA 1
ATOM 4583 C C . ASP A 1 583 ? -14.118 13.001 -13.820 1.00 96.75 583 ASP A C 1
ATOM 4585 O O . ASP A 1 583 ? -14.412 11.794 -13.847 1.00 96.75 583 ASP A O 1
ATOM 4589 N N . GLY A 1 584 ? -13.726 13.588 -12.688 1.00 96.88 584 GLY A N 1
ATOM 4590 C CA . GLY A 1 584 ? -13.772 12.972 -11.368 1.00 96.88 584 GLY A CA 1
ATOM 4591 C C . GLY A 1 584 ? -12.523 12.187 -10.967 1.00 96.88 584 GLY A C 1
ATOM 4592 O O . GLY A 1 584 ? -12.535 11.596 -9.884 1.00 96.88 584 GLY A O 1
ATOM 4593 N N . TYR A 1 585 ? -11.453 12.187 -11.771 1.00 97.88 585 TYR A N 1
ATOM 4594 C CA . TYR A 1 585 ? -10.181 11.569 -11.382 1.00 97.88 585 TYR A CA 1
ATOM 4595 C C . TYR A 1 585 ? -9.555 12.304 -10.188 1.00 97.88 585 TYR A C 1
ATOM 4597 O O . TYR A 1 585 ? -9.451 13.532 -10.168 1.00 97.88 585 TYR A O 1
ATOM 4605 N N . LYS A 1 586 ? -9.165 11.539 -9.162 1.00 96.56 586 LYS A N 1
ATOM 4606 C CA . LYS A 1 586 ? -8.665 12.058 -7.876 1.00 96.56 586 LYS A CA 1
ATOM 4607 C C . LYS A 1 586 ? -7.149 11.982 -7.746 1.00 96.56 586 LYS A C 1
ATOM 4609 O O . LYS A 1 586 ? -6.565 12.809 -7.053 1.00 96.56 586 LYS A O 1
ATOM 4614 N N . ALA A 1 587 ? -6.524 11.027 -8.428 1.00 96.50 587 ALA A N 1
ATOM 4615 C CA . ALA A 1 587 ? -5.083 10.821 -8.416 1.00 96.50 587 ALA A CA 1
ATOM 4616 C C . ALA A 1 587 ? -4.555 10.564 -9.831 1.00 96.50 587 ALA A C 1
ATOM 4618 O O . ALA A 1 587 ? -5.272 10.033 -10.683 1.00 96.50 587 ALA A O 1
ATOM 4619 N N . PHE A 1 588 ? -3.300 10.957 -10.052 1.00 97.31 588 PHE A N 1
ATOM 4620 C CA . PHE A 1 588 ? -2.610 10.887 -11.336 1.00 97.31 588 PHE A CA 1
ATOM 4621 C C . PHE A 1 588 ? -1.228 10.273 -11.129 1.00 97.31 588 PHE A C 1
ATOM 4623 O O . PHE A 1 588 ? -0.443 10.801 -10.343 1.00 97.31 588 PHE A O 1
ATOM 4630 N N . TYR A 1 589 ? -0.924 9.193 -11.841 1.00 97.62 589 TYR A N 1
ATOM 4631 C CA . TYR A 1 589 ? 0.407 8.592 -11.875 1.00 97.62 589 TYR A CA 1
ATOM 4632 C C . TYR A 1 589 ? 1.005 8.768 -13.270 1.00 97.62 589 TYR A C 1
ATOM 4634 O O . TYR A 1 589 ? 0.470 8.246 -14.247 1.00 97.62 589 TYR A O 1
ATOM 4642 N N . VAL A 1 590 ? 2.090 9.536 -13.383 1.00 96.75 590 VAL A N 1
ATOM 4643 C CA . VAL A 1 590 ? 2.716 9.853 -14.673 1.00 96.75 590 VAL A CA 1
ATOM 4644 C C . VAL A 1 590 ? 3.845 8.864 -14.953 1.00 96.75 590 VAL A C 1
ATOM 4646 O O . VAL A 1 590 ? 4.884 8.890 -14.302 1.00 96.75 590 VAL A O 1
ATOM 4649 N N . ALA A 1 591 ? 3.638 8.000 -15.942 1.00 96.88 591 ALA A N 1
ATOM 4650 C CA . ALA A 1 591 ? 4.482 6.859 -16.286 1.00 96.88 591 ALA A CA 1
ATOM 4651 C C . ALA A 1 591 ? 4.839 6.814 -17.786 1.00 96.88 591 ALA A C 1
ATOM 4653 O O . ALA A 1 591 ? 4.958 5.740 -18.379 1.00 96.88 591 ALA A O 1
ATOM 4654 N N . VAL A 1 592 ? 5.025 7.982 -18.410 1.00 95.81 592 VAL A N 1
ATOM 4655 C CA . VAL A 1 592 ? 5.293 8.107 -19.858 1.00 95.81 592 VAL A CA 1
ATOM 4656 C C . VAL A 1 592 ? 6.690 7.636 -20.285 1.00 95.81 592 VAL A C 1
ATOM 4658 O O . VAL A 1 592 ? 6.919 7.380 -21.466 1.00 95.81 592 VAL A O 1
ATOM 4661 N N . GLY A 1 593 ? 7.606 7.465 -19.327 1.00 94.19 593 GLY A N 1
ATOM 4662 C CA . GLY A 1 593 ? 8.976 7.010 -19.571 1.00 94.19 593 GLY A CA 1
ATOM 4663 C C . GLY A 1 593 ? 9.826 8.017 -20.355 1.00 94.19 593 GLY A C 1
ATOM 4664 O O . GLY A 1 593 ? 9.518 9.203 -20.395 1.00 94.19 593 GLY A O 1
ATOM 4665 N N . CYS A 1 594 ? 10.916 7.528 -20.955 1.00 93.06 594 CYS A N 1
ATOM 4666 C CA . CYS A 1 594 ? 11.808 8.298 -21.829 1.00 93.06 594 CYS A CA 1
ATOM 4667 C C . CYS A 1 594 ? 11.613 7.853 -23.286 1.00 93.06 594 CYS A C 1
ATOM 4669 O O . CYS A 1 594 ? 12.333 7.000 -23.802 1.00 93.06 594 CYS A O 1
ATOM 4671 N N . GLN A 1 595 ? 10.578 8.385 -23.921 1.00 91.12 595 GLN A N 1
ATOM 4672 C CA . GLN A 1 595 ? 10.097 8.008 -25.248 1.00 91.12 595 GLN A CA 1
ATOM 4673 C C . GLN A 1 595 ? 10.895 8.599 -26.418 1.00 91.12 595 GLN A C 1
ATOM 4675 O O . GLN A 1 595 ? 10.771 8.092 -27.529 1.00 91.12 595 GLN A O 1
ATOM 4680 N N . GLY A 1 596 ? 11.670 9.660 -26.186 1.00 91.06 596 GLY A N 1
ATOM 4681 C CA . GLY A 1 596 ? 12.477 10.324 -27.209 1.00 91.06 596 GLY A CA 1
ATOM 4682 C C . GLY A 1 596 ? 13.897 9.763 -27.272 1.00 91.06 596 GLY A C 1
ATOM 4683 O O . GLY A 1 596 ? 14.419 9.238 -26.284 1.00 91.06 596 GLY A O 1
ATOM 4684 N N . GLY A 1 597 ? 14.551 9.895 -28.425 1.00 92.25 597 GLY A N 1
ATOM 4685 C CA . GLY A 1 597 ? 15.975 9.592 -28.596 1.00 92.25 597 GLY A CA 1
ATOM 4686 C C . GLY A 1 597 ? 16.853 10.848 -28.561 1.00 92.25 597 GLY A C 1
ATOM 4687 O O . GLY A 1 597 ? 16.365 11.965 -28.714 1.00 92.25 597 GLY A O 1
ATOM 4688 N N . ARG A 1 598 ? 18.164 10.681 -28.349 1.00 92.56 598 ARG A N 1
ATOM 4689 C CA . ARG A 1 598 ? 19.137 11.788 -28.373 1.00 92.56 598 ARG A CA 1
ATOM 4690 C C . ARG A 1 598 ? 20.026 11.744 -29.611 1.00 92.56 598 ARG A C 1
ATOM 4692 O O . ARG A 1 598 ? 20.487 10.673 -30.004 1.00 92.56 598 ARG A O 1
ATOM 4699 N N . TYR A 1 599 ? 20.326 12.926 -30.141 1.00 94.19 599 TYR A N 1
ATOM 4700 C CA . TYR A 1 599 ? 21.321 13.149 -31.188 1.00 94.19 599 TYR A CA 1
ATOM 4701 C C . TYR A 1 599 ? 22.636 13.672 -30.584 1.00 94.19 599 TYR A C 1
ATOM 4703 O O . TYR A 1 599 ? 22.618 14.284 -29.510 1.00 94.19 599 TYR A O 1
ATOM 4711 N N . PRO A 1 600 ? 23.792 13.381 -31.209 1.00 92.75 600 PRO A N 1
ATOM 4712 C CA . PRO A 1 600 ? 25.109 13.717 -30.661 1.00 92.75 600 PRO A CA 1
ATOM 4713 C C . PRO A 1 600 ? 25.472 15.207 -30.762 1.00 92.75 600 PRO A C 1
ATOM 4715 O O . PRO A 1 600 ? 26.499 15.592 -30.204 1.00 92.75 600 PRO A O 1
ATOM 4718 N N . ASN A 1 601 ? 24.651 16.035 -31.422 1.00 94.00 601 ASN A N 1
ATOM 4719 C CA . ASN A 1 601 ? 24.903 17.452 -31.697 1.00 94.00 601 ASN A CA 1
ATOM 4720 C C . ASN A 1 601 ? 26.197 17.659 -32.497 1.00 94.00 601 ASN A C 1
ATOM 4722 O O . ASN A 1 601 ? 27.083 18.421 -32.101 1.00 94.00 601 ASN A O 1
ATOM 4726 N N . ILE A 1 602 ? 26.312 16.950 -33.618 1.00 95.38 602 ILE A N 1
ATOM 4727 C CA . ILE A 1 602 ? 27.443 17.048 -34.553 1.00 95.38 602 ILE A CA 1
ATOM 4728 C C . ILE A 1 602 ? 26.942 17.483 -35.933 1.00 95.38 602 ILE A C 1
ATOM 4730 O O . ILE A 1 602 ? 25.757 17.331 -36.227 1.00 95.38 602 ILE A O 1
ATOM 4734 N N . PRO A 1 603 ? 27.816 17.987 -36.819 1.00 97.38 603 PRO A N 1
ATOM 4735 C CA . PRO A 1 603 ? 27.396 18.372 -38.160 1.00 97.38 603 PRO A CA 1
ATOM 4736 C C . PRO A 1 603 ? 26.647 17.241 -38.885 1.00 97.38 603 PRO A C 1
ATOM 4738 O O . PRO A 1 603 ? 27.122 16.105 -38.938 1.00 97.38 603 PRO A O 1
ATOM 4741 N N . ASN A 1 604 ? 25.489 17.590 -39.459 1.00 96.19 604 ASN A N 1
ATOM 4742 C CA . ASN A 1 604 ? 24.603 16.725 -40.249 1.00 96.19 604 ASN A CA 1
ATOM 4743 C C . ASN A 1 604 ? 24.024 15.492 -39.521 1.00 96.19 604 ASN A C 1
ATOM 4745 O O . ASN A 1 604 ? 23.628 14.528 -40.176 1.00 96.19 604 ASN A O 1
ATOM 4749 N N . ASP A 1 605 ? 23.918 15.495 -38.191 1.00 95.00 605 ASP A N 1
ATOM 4750 C CA . ASP A 1 605 ? 23.287 14.395 -37.441 1.00 95.00 605 ASP A CA 1
ATOM 4751 C C . ASP A 1 605 ? 21.783 14.202 -37.702 1.00 95.00 605 ASP A C 1
ATOM 4753 O O . ASP A 1 605 ? 21.244 13.148 -37.370 1.00 95.00 605 ASP A O 1
ATOM 4757 N N . HIS A 1 606 ? 21.136 15.146 -38.386 1.00 96.06 606 HIS A N 1
ATOM 4758 C CA . HIS A 1 606 ? 19.760 15.054 -38.893 1.00 96.06 606 HIS A CA 1
ATOM 4759 C C . HIS A 1 606 ? 19.660 14.854 -40.422 1.00 96.06 606 HIS A C 1
ATOM 4761 O O . HIS A 1 606 ? 18.607 15.111 -41.008 1.00 96.06 606 HIS A O 1
ATOM 4767 N N . ALA A 1 607 ? 20.743 14.454 -41.101 1.00 95.44 607 ALA A N 1
ATOM 4768 C CA . ALA A 1 607 ? 20.701 14.150 -42.535 1.00 95.44 607 ALA A CA 1
ATOM 4769 C C . ALA A 1 607 ? 19.753 12.976 -42.856 1.00 95.44 607 ALA A C 1
ATOM 4771 O O . ALA A 1 607 ? 19.553 12.075 -42.043 1.00 95.44 607 ALA A O 1
ATOM 4772 N N . GLU A 1 608 ? 19.200 12.934 -44.071 1.00 94.75 608 GLU A N 1
ATOM 4773 C CA . GLU A 1 608 ? 18.351 11.817 -44.501 1.00 94.75 608 GLU A CA 1
ATOM 4774 C C . GLU A 1 608 ? 19.154 10.506 -44.458 1.00 94.75 608 GLU A C 1
ATOM 4776 O O . GLU A 1 608 ? 20.190 10.375 -45.114 1.00 94.75 608 GLU A O 1
ATOM 4781 N N . GLY A 1 609 ? 18.673 9.538 -43.674 1.00 91.88 609 GLY A N 1
ATOM 4782 C CA . GLY A 1 609 ? 19.379 8.286 -43.380 1.00 91.88 609 GLY A CA 1
ATOM 4783 C C . GLY A 1 609 ? 19.867 8.184 -41.932 1.00 91.88 609 GLY A C 1
ATOM 4784 O O . GLY A 1 609 ? 20.241 7.090 -41.504 1.00 91.88 609 GLY A O 1
ATOM 4785 N N . THR A 1 610 ? 19.821 9.268 -41.150 1.00 95.06 610 THR A N 1
ATOM 4786 C CA . THR A 1 610 ? 20.014 9.215 -39.696 1.00 95.06 610 THR A CA 1
ATOM 4787 C C . THR A 1 610 ? 18.686 9.028 -38.959 1.00 95.06 610 THR A C 1
ATOM 4789 O O . THR A 1 610 ? 17.625 9.429 -39.437 1.00 95.06 610 THR A O 1
ATOM 4792 N N . GLN A 1 611 ? 18.735 8.379 -37.797 1.00 94.56 611 GLN A N 1
ATOM 4793 C CA . GLN A 1 611 ? 17.618 8.281 -36.853 1.00 94.56 611 GLN A CA 1
ATOM 4794 C C . GLN A 1 611 ? 18.128 7.878 -35.468 1.00 94.56 611 GLN A C 1
ATOM 4796 O O . GLN A 1 611 ? 19.264 7.414 -35.311 1.00 94.56 611 GLN A O 1
ATOM 4801 N N . THR A 1 612 ? 17.280 7.992 -34.452 1.00 96.00 612 THR A N 1
ATOM 4802 C CA . THR A 1 612 ? 17.597 7.467 -33.120 1.00 96.00 612 THR A CA 1
ATOM 4803 C C . THR A 1 612 ? 17.255 5.982 -33.007 1.00 96.00 612 THR A C 1
ATOM 4805 O O . THR A 1 612 ? 16.390 5.457 -33.711 1.00 96.00 612 THR A O 1
ATOM 4808 N N . ALA A 1 613 ? 17.906 5.282 -32.078 1.00 94.50 613 ALA A N 1
ATOM 4809 C CA . ALA A 1 613 ? 17.619 3.873 -31.825 1.00 94.50 613 ALA A CA 1
ATOM 4810 C C . ALA A 1 613 ? 16.184 3.639 -31.328 1.00 94.50 613 ALA A C 1
ATOM 4812 O O . ALA A 1 613 ? 15.599 2.607 -31.636 1.00 94.50 613 ALA A O 1
ATOM 4813 N N . VAL A 1 614 ? 15.600 4.597 -30.599 1.00 93.19 614 VAL A N 1
ATOM 4814 C CA . VAL A 1 614 ? 14.219 4.492 -30.105 1.00 93.19 614 VAL A CA 1
ATOM 4815 C C . VAL A 1 614 ? 13.222 4.496 -31.266 1.00 93.19 614 VAL A C 1
ATOM 4817 O O . VAL A 1 614 ? 12.362 3.620 -31.337 1.00 93.19 614 VAL A O 1
ATOM 4820 N N . GLU A 1 615 ? 13.368 5.434 -32.204 1.00 91.81 615 GLU A N 1
ATOM 4821 C CA . GLU A 1 615 ? 12.528 5.509 -33.409 1.00 91.81 615 GLU A CA 1
ATOM 4822 C C . GLU A 1 615 ? 12.705 4.267 -34.286 1.00 91.81 615 GLU A C 1
ATOM 4824 O O . GLU A 1 615 ? 11.724 3.666 -34.733 1.00 91.81 615 GLU A O 1
ATOM 4829 N N . PHE A 1 616 ? 13.959 3.854 -34.485 1.00 92.38 616 PHE A N 1
ATOM 4830 C CA . PHE A 1 616 ? 14.307 2.685 -35.281 1.00 92.38 616 PHE A CA 1
ATOM 4831 C C . PHE A 1 616 ? 13.685 1.399 -34.732 1.00 92.38 616 PHE A C 1
ATOM 4833 O O . PHE A 1 616 ? 12.996 0.690 -35.465 1.00 92.38 616 PHE A O 1
ATOM 4840 N N . LEU A 1 617 ? 13.907 1.102 -33.448 1.00 92.25 617 LEU A N 1
ATOM 4841 C CA . LEU A 1 617 ? 13.425 -0.127 -32.815 1.00 92.25 617 LEU A CA 1
ATOM 4842 C C . LEU A 1 617 ? 11.899 -0.160 -32.752 1.00 92.25 617 LEU A C 1
ATOM 4844 O O . LEU A 1 617 ? 11.313 -1.208 -33.026 1.00 92.25 617 LEU A O 1
ATOM 4848 N N . LYS A 1 618 ? 11.252 0.987 -32.501 1.00 90.75 618 LYS A N 1
ATOM 4849 C CA . LYS A 1 618 ? 9.792 1.105 -32.589 1.00 90.75 618 LYS A CA 1
ATOM 4850 C C . LYS A 1 618 ? 9.296 0.694 -33.967 1.00 90.75 618 LYS A C 1
ATOM 4852 O O . LYS A 1 618 ? 8.447 -0.188 -34.059 1.00 90.75 618 LYS A O 1
ATOM 4857 N N . LYS A 1 619 ? 9.865 1.273 -35.027 1.00 88.81 619 LYS A N 1
ATOM 4858 C CA . LYS A 1 619 ? 9.477 0.973 -36.410 1.00 88.81 619 LYS A CA 1
ATOM 4859 C C . LYS A 1 619 ? 9.721 -0.492 -36.778 1.00 88.81 619 LYS A C 1
ATOM 4861 O O . LYS A 1 619 ? 8.851 -1.109 -37.383 1.00 88.81 619 LYS A O 1
ATOM 4866 N N . ALA A 1 620 ? 10.873 -1.040 -36.393 1.00 87.38 620 ALA A N 1
ATOM 4867 C CA . ALA A 1 620 ? 11.232 -2.430 -36.664 1.00 87.38 620 ALA A CA 1
ATOM 4868 C C . ALA A 1 620 ? 10.362 -3.438 -35.900 1.00 87.38 620 ALA A C 1
ATOM 4870 O O . ALA A 1 620 ? 10.171 -4.557 -36.359 1.00 87.38 620 ALA A O 1
ATOM 4871 N N . THR A 1 621 ? 9.825 -3.052 -34.743 1.00 83.94 621 THR A N 1
ATOM 4872 C CA . THR A 1 621 ? 8.978 -3.936 -33.934 1.00 83.94 621 THR A CA 1
ATOM 4873 C C . THR A 1 621 ? 7.510 -3.896 -34.366 1.00 83.94 621 THR A C 1
ATOM 4875 O O . THR A 1 621 ? 6.798 -4.882 -34.195 1.00 83.94 621 THR A O 1
ATOM 4878 N N . THR A 1 622 ? 7.040 -2.781 -34.936 1.00 80.94 622 THR A N 1
ATOM 4879 C CA . THR A 1 622 ? 5.640 -2.614 -35.373 1.00 80.94 622 THR A CA 1
ATOM 4880 C C . THR A 1 622 ? 5.409 -2.859 -36.865 1.00 80.94 622 THR A C 1
ATOM 4882 O O . THR A 1 622 ? 4.280 -2.717 -37.326 1.00 80.94 622 THR A O 1
ATOM 4885 N N . GLY A 1 623 ? 6.440 -3.187 -37.646 1.00 74.69 623 GLY A N 1
ATOM 4886 C CA . GLY A 1 623 ? 6.305 -3.432 -39.081 1.00 74.69 623 GLY A CA 1
ATOM 4887 C C . GLY A 1 623 ? 7.470 -4.225 -39.664 1.00 74.69 623 GLY A C 1
ATOM 4888 O O . GLY A 1 623 ? 8.509 -4.381 -39.028 1.00 74.69 623 GLY A O 1
ATOM 4889 N N . GLU A 1 624 ? 7.308 -4.713 -40.894 1.00 63.91 624 GLU A N 1
ATOM 4890 C CA . GLU A 1 624 ? 8.396 -5.365 -41.623 1.00 63.91 624 GLU A CA 1
ATOM 4891 C C . GLU A 1 624 ? 9.457 -4.335 -42.018 1.00 63.91 624 GLU A C 1
ATOM 4893 O O . GLU A 1 624 ? 9.186 -3.321 -42.666 1.00 63.91 624 GLU A O 1
ATOM 4898 N N . CYS A 1 625 ? 10.687 -4.599 -41.602 1.00 67.25 625 CYS A N 1
ATOM 4899 C CA . CYS A 1 625 ? 11.844 -3.799 -41.939 1.00 67.25 625 CYS A CA 1
ATOM 4900 C C . CYS A 1 625 ? 12.808 -4.682 -42.722 1.00 67.25 625 CYS A C 1
ATOM 4902 O O . CYS A 1 625 ? 13.422 -5.577 -42.156 1.00 67.25 625 CYS A O 1
ATOM 4904 N N . HIS A 1 626 ? 12.941 -4.422 -44.020 1.00 70.75 626 HIS A N 1
ATOM 4905 C CA . HIS A 1 626 ? 14.053 -4.926 -44.815 1.00 70.75 626 HIS A CA 1
ATOM 4906 C C . HIS A 1 626 ? 15.050 -3.792 -45.031 1.00 70.75 626 HIS A C 1
ATOM 4908 O O . HIS A 1 626 ? 14.673 -2.700 -45.463 1.00 70.75 626 HIS A O 1
ATOM 4914 N N . PHE A 1 627 ? 16.319 -4.035 -44.714 1.00 74.56 627 PHE A N 1
ATOM 4915 C CA . PHE A 1 627 ? 17.385 -3.056 -44.904 1.00 74.56 627 PHE A CA 1
ATOM 4916 C C . PHE A 1 627 ? 18.370 -3.583 -45.938 1.00 74.56 627 PHE A C 1
ATOM 4918 O O . PHE A 1 627 ? 18.971 -4.618 -45.723 1.00 74.56 627 PHE A O 1
ATOM 4925 N N . GLU A 1 628 ? 18.591 -2.862 -47.035 1.00 75.94 628 GLU A N 1
ATOM 4926 C CA . GLU A 1 628 ? 19.684 -3.157 -47.983 1.00 75.94 628 GLU A CA 1
ATOM 4927 C C . GLU A 1 628 ? 20.878 -2.202 -47.797 1.00 75.94 628 GLU A C 1
ATOM 4929 O O . GLU A 1 628 ? 21.731 -2.048 -48.680 1.00 75.94 628 GLU A O 1
ATOM 4934 N N . ASP A 1 629 ? 20.905 -1.537 -46.643 1.00 82.00 629 ASP A N 1
ATOM 4935 C CA . ASP A 1 629 ? 21.799 -0.442 -46.290 1.00 82.00 629 ASP A CA 1
ATOM 4936 C C . ASP A 1 629 ? 23.142 -0.921 -45.725 1.00 82.00 629 ASP A C 1
ATOM 4938 O O . ASP A 1 629 ? 23.243 -1.988 -45.110 1.00 82.00 629 ASP A O 1
ATOM 4942 N N . GLU A 1 630 ? 24.160 -0.068 -45.849 1.00 93.12 630 GLU A N 1
ATOM 4943 C CA . GLU A 1 630 ? 25.342 -0.113 -44.986 1.00 93.12 630 GLU A CA 1
ATOM 4944 C C . GLU A 1 630 ? 25.034 0.698 -43.725 1.00 93.12 630 GLU A C 1
ATOM 4946 O O . GLU A 1 630 ? 24.851 1.917 -43.782 1.00 93.12 630 GLU A O 1
ATOM 4951 N N . THR A 1 631 ? 24.915 0.012 -42.590 1.00 95.69 631 THR A N 1
ATOM 4952 C CA . THR A 1 631 ? 24.384 0.592 -41.354 1.00 95.69 631 THR A CA 1
ATOM 4953 C C . THR A 1 631 ? 25.488 0.808 -40.326 1.00 95.69 631 THR A C 1
ATOM 4955 O O . THR A 1 631 ? 26.218 -0.120 -39.971 1.00 95.69 631 THR A O 1
ATOM 4958 N N . VAL A 1 632 ? 25.567 2.028 -39.797 1.00 97.75 632 VAL A N 1
ATOM 4959 C CA . VAL A 1 632 ? 26.414 2.379 -38.654 1.00 97.75 632 VAL A CA 1
ATOM 4960 C C . VAL A 1 632 ? 25.550 2.609 -37.419 1.00 97.75 632 VAL A C 1
ATOM 4962 O O . VAL A 1 632 ? 24.640 3.432 -37.438 1.00 97.75 632 VAL A O 1
ATOM 4965 N N . VAL A 1 633 ? 25.846 1.907 -36.326 1.00 97.81 633 VAL A N 1
ATOM 4966 C CA . VAL A 1 633 ? 25.188 2.101 -35.025 1.00 97.81 633 VAL A CA 1
ATOM 4967 C C . VAL A 1 633 ? 26.165 2.766 -34.065 1.00 97.81 633 VAL A C 1
ATOM 4969 O O . VAL A 1 633 ? 27.300 2.318 -33.932 1.00 97.81 633 VAL A O 1
ATOM 4972 N N . VAL A 1 634 ? 25.741 3.830 -33.387 1.00 97.75 634 VAL A N 1
ATOM 4973 C CA . VAL A 1 634 ? 26.588 4.592 -32.459 1.00 97.75 634 VAL A CA 1
ATOM 4974 C C . VAL A 1 634 ? 26.081 4.426 -31.030 1.00 97.75 634 VAL A C 1
ATOM 4976 O O . VAL A 1 634 ? 25.026 4.957 -30.690 1.00 97.75 634 VAL A O 1
ATOM 4979 N N . GLY A 1 635 ? 26.831 3.717 -30.186 1.00 96.25 635 GLY A N 1
ATOM 4980 C CA . GLY A 1 635 ? 26.518 3.481 -28.773 1.00 96.25 635 GLY A CA 1
ATOM 4981 C C . GLY A 1 635 ? 27.082 2.154 -28.252 1.00 96.25 635 GLY A C 1
ATOM 4982 O O . GLY A 1 635 ? 27.321 1.234 -29.028 1.00 96.25 635 GLY A O 1
ATOM 4983 N N . GLY A 1 636 ? 27.303 2.058 -26.935 1.00 93.62 636 GLY A N 1
ATOM 4984 C CA . GLY A 1 636 ? 27.892 0.873 -26.285 1.00 93.62 636 GLY A CA 1
ATOM 4985 C C . GLY A 1 636 ? 26.946 0.040 -25.408 1.00 93.62 636 GLY A C 1
ATOM 4986 O O . GLY A 1 636 ? 27.368 -0.980 -24.870 1.00 93.62 636 GLY A O 1
ATOM 4987 N N . GLY A 1 637 ? 25.694 0.469 -25.214 1.00 93.19 637 GLY A N 1
ATOM 4988 C CA . GLY A 1 637 ? 24.728 -0.212 -24.338 1.00 93.19 637 GLY A CA 1
ATOM 4989 C C . GLY A 1 637 ? 23.787 -1.182 -25.055 1.00 93.19 637 GLY A C 1
ATOM 4990 O O . GLY A 1 637 ? 23.791 -1.276 -26.280 1.00 93.19 637 GLY A O 1
ATOM 4991 N N . ASN A 1 638 ? 22.918 -1.854 -24.292 1.00 90.62 638 ASN A N 1
ATOM 4992 C CA . ASN A 1 638 ? 22.006 -2.894 -24.800 1.00 90.62 638 ASN A CA 1
ATOM 4993 C C . ASN A 1 638 ? 21.118 -2.403 -25.956 1.00 90.62 638 ASN A C 1
ATOM 4995 O O . ASN A 1 638 ? 20.876 -3.137 -26.905 1.00 90.62 638 ASN A O 1
ATOM 4999 N N . VAL A 1 639 ? 20.687 -1.136 -25.921 1.00 92.31 639 VAL A N 1
ATOM 5000 C CA . VAL A 1 639 ? 19.894 -0.522 -27.003 1.00 92.31 639 VAL A CA 1
ATOM 5001 C C . VAL A 1 639 ? 20.683 -0.460 -28.318 1.00 92.31 639 VAL A C 1
ATOM 5003 O O . VAL A 1 639 ? 20.109 -0.660 -29.387 1.00 92.31 639 VAL A O 1
ATOM 5006 N N . ALA A 1 640 ? 21.994 -0.205 -28.258 1.00 95.81 640 ALA A N 1
ATOM 5007 C CA . ALA A 1 640 ? 22.858 -0.207 -29.437 1.00 95.81 640 ALA A CA 1
ATOM 5008 C C . ALA A 1 640 ? 23.021 -1.625 -29.996 1.00 95.81 640 ALA A C 1
ATOM 5010 O O . ALA A 1 640 ? 22.907 -1.820 -31.205 1.00 95.81 640 ALA A O 1
ATOM 5011 N N . ILE A 1 641 ? 23.200 -2.615 -29.114 1.00 95.19 641 ILE A N 1
ATOM 5012 C CA . ILE A 1 641 ? 23.243 -4.029 -29.501 1.00 95.19 641 ILE A CA 1
ATOM 5013 C C . ILE A 1 641 ? 21.942 -4.447 -30.184 1.00 95.19 641 ILE A C 1
ATOM 5015 O O . ILE A 1 641 ? 21.982 -5.040 -31.259 1.00 95.19 641 ILE A O 1
ATOM 5019 N N . ASP A 1 642 ? 20.792 -4.098 -29.608 1.00 94.25 642 ASP A N 1
ATOM 5020 C CA . ASP A 1 642 ? 19.495 -4.426 -30.195 1.00 94.25 642 ASP A CA 1
ATOM 5021 C C . ASP A 1 642 ? 19.304 -3.763 -31.556 1.00 94.25 642 ASP A C 1
ATOM 5023 O O . ASP A 1 642 ? 18.917 -4.432 -32.512 1.00 94.25 642 ASP A O 1
ATOM 5027 N N . ALA A 1 643 ? 19.658 -2.484 -31.697 1.00 94.69 643 ALA A N 1
ATOM 5028 C CA . ALA A 1 643 ? 19.599 -1.809 -32.989 1.00 94.69 643 ALA A CA 1
ATOM 5029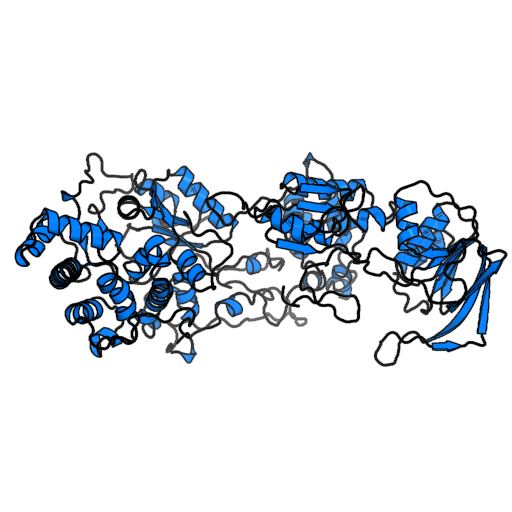 C C . ALA A 1 643 ? 20.513 -2.472 -34.037 1.00 94.69 643 ALA A C 1
ATOM 5031 O O . ALA A 1 643 ? 20.108 -2.650 -35.190 1.00 94.69 643 ALA A O 1
ATOM 5032 N N . ALA A 1 644 ? 21.725 -2.874 -33.648 1.00 95.50 644 ALA A N 1
ATOM 5033 C CA . ALA A 1 644 ? 22.679 -3.521 -34.543 1.00 95.50 644 ALA A CA 1
ATOM 5034 C C . ALA A 1 644 ? 22.205 -4.911 -34.987 1.00 95.50 644 ALA A C 1
ATOM 5036 O O . ALA A 1 644 ? 22.194 -5.209 -36.183 1.00 95.50 644 ALA A O 1
ATOM 5037 N N . ARG A 1 645 ? 21.743 -5.737 -34.046 1.00 94.44 645 ARG A N 1
ATOM 5038 C CA . ARG A 1 645 ? 21.246 -7.091 -34.326 1.00 94.44 645 ARG A CA 1
ATOM 5039 C C . ARG A 1 645 ? 19.962 -7.078 -35.134 1.00 94.44 645 ARG A C 1
ATOM 5041 O O . ARG A 1 645 ? 19.846 -7.827 -36.100 1.00 94.44 645 ARG A O 1
ATOM 5048 N N . VAL A 1 646 ? 19.022 -6.189 -34.803 1.00 93.38 646 VAL A N 1
ATOM 5049 C CA . VAL A 1 646 ? 17.818 -5.980 -35.617 1.00 93.38 646 VAL A CA 1
ATOM 5050 C C . VAL A 1 646 ? 18.203 -5.567 -37.033 1.00 93.38 646 VAL A C 1
ATOM 5052 O O . VAL A 1 646 ? 17.652 -6.123 -37.977 1.00 93.38 646 VAL A O 1
ATOM 5055 N N . SER A 1 647 ? 19.176 -4.665 -37.206 1.00 93.38 647 SER A N 1
ATOM 5056 C CA . SER A 1 647 ? 19.651 -4.266 -38.540 1.00 93.38 647 SER A CA 1
ATOM 5057 C C . SER A 1 647 ? 20.208 -5.454 -39.331 1.00 93.38 647 SER A C 1
ATOM 5059 O O . SER A 1 647 ? 19.817 -5.654 -40.481 1.00 93.38 647 SER A O 1
ATOM 5061 N N . ALA A 1 648 ? 21.066 -6.268 -38.710 1.00 92.81 648 ALA A N 1
ATOM 5062 C CA . ALA A 1 648 ? 21.674 -7.437 -39.344 1.00 92.81 648 ALA A CA 1
ATOM 5063 C C . ALA A 1 648 ? 20.620 -8.488 -39.735 1.00 92.81 648 ALA A C 1
ATOM 5065 O O . ALA A 1 648 ? 20.544 -8.904 -40.890 1.00 92.81 648 ALA A O 1
ATOM 5066 N N . ARG A 1 649 ? 19.733 -8.847 -38.801 1.00 90.62 649 ARG A N 1
ATOM 5067 C CA . ARG A 1 649 ? 18.659 -9.837 -39.012 1.00 90.62 649 ARG A CA 1
ATOM 5068 C C . ARG A 1 649 ? 17.600 -9.384 -40.016 1.00 90.62 649 ARG A C 1
ATOM 5070 O O . ARG A 1 649 ? 16.931 -10.215 -40.616 1.00 90.62 649 ARG A O 1
ATOM 5077 N N . SER A 1 650 ? 17.481 -8.077 -40.219 1.00 89.56 650 SER A N 1
ATOM 5078 C CA . SER A 1 650 ? 16.595 -7.452 -41.206 1.00 89.56 650 SER A CA 1
ATOM 5079 C C . SER A 1 650 ? 17.230 -7.336 -42.605 1.00 89.56 650 SER A C 1
ATOM 5081 O O . SER A 1 650 ? 16.632 -6.750 -43.509 1.00 89.56 650 SER A O 1
ATOM 5083 N N . GLY A 1 651 ? 18.433 -7.888 -42.806 1.00 89.25 651 GLY A N 1
ATOM 5084 C CA . GLY A 1 651 ? 19.073 -8.026 -44.118 1.00 89.25 651 GLY A CA 1
ATOM 5085 C C . GLY A 1 651 ? 20.119 -6.967 -44.473 1.00 89.25 651 GLY A C 1
ATOM 5086 O O . GLY A 1 651 ? 20.577 -6.962 -45.616 1.00 89.25 651 GLY A O 1
ATOM 5087 N N . ALA A 1 652 ? 20.515 -6.091 -43.535 1.00 91.75 652 ALA A N 1
ATOM 5088 C CA . ALA A 1 652 ? 21.514 -5.053 -43.806 1.00 91.75 652 ALA A CA 1
ATOM 5089 C C . ALA A 1 652 ? 22.801 -5.657 -44.393 1.00 91.75 652 ALA A C 1
ATOM 5091 O O . ALA A 1 652 ? 23.332 -6.636 -43.870 1.00 91.75 652 ALA A O 1
ATOM 5092 N N . LYS A 1 653 ? 23.341 -5.045 -45.458 1.00 91.00 653 LYS A N 1
ATOM 5093 C CA . LYS A 1 653 ? 24.524 -5.567 -46.176 1.00 91.00 653 LYS A CA 1
ATOM 5094 C C . LYS A 1 653 ? 25.756 -5.637 -45.284 1.00 91.00 653 LYS A C 1
ATOM 5096 O O . LYS A 1 653 ? 26.597 -6.519 -45.437 1.00 91.00 653 LYS A O 1
ATOM 5101 N N . LYS A 1 654 ? 25.878 -4.660 -44.388 1.00 94.62 654 LYS A N 1
ATOM 5102 C CA . LYS A 1 654 ? 26.961 -4.548 -43.418 1.00 94.62 654 LYS A CA 1
ATOM 5103 C C . LYS A 1 654 ? 26.478 -3.737 -42.228 1.00 94.62 654 LYS A C 1
ATOM 5105 O O . LYS A 1 654 ? 25.893 -2.670 -42.410 1.00 94.62 654 LYS A O 1
ATOM 5110 N N . VAL A 1 655 ? 26.775 -4.213 -41.022 1.00 97.19 655 VAL A N 1
ATOM 5111 C CA . VAL A 1 655 ? 26.485 -3.496 -39.778 1.00 97.19 655 VAL A CA 1
ATOM 5112 C C . VAL A 1 655 ? 27.786 -3.264 -39.023 1.00 97.19 655 VAL A C 1
ATOM 5114 O O . VAL A 1 655 ? 28.512 -4.204 -38.705 1.00 97.19 655 VAL A O 1
ATOM 5117 N N . THR A 1 656 ? 28.102 -1.999 -38.757 1.00 97.69 656 THR A N 1
ATOM 5118 C CA . THR A 1 656 ? 29.252 -1.609 -37.933 1.00 97.69 656 THR A CA 1
ATOM 5119 C C . THR A 1 656 ? 28.759 -0.818 -36.733 1.00 97.69 656 THR A C 1
ATOM 5121 O O . THR A 1 656 ? 28.127 0.222 -36.885 1.00 97.69 656 THR A O 1
ATOM 5124 N N . MET A 1 657 ? 29.050 -1.301 -35.533 1.00 97.75 657 MET A N 1
ATOM 5125 C CA . MET A 1 657 ? 28.736 -0.621 -34.285 1.00 97.75 657 MET A CA 1
ATOM 5126 C C . MET A 1 657 ? 29.991 0.060 -33.744 1.00 97.75 657 MET A C 1
ATOM 5128 O O . MET A 1 657 ? 31.057 -0.552 -33.692 1.00 97.75 657 MET A O 1
ATOM 5132 N N . LEU A 1 658 ? 29.870 1.323 -33.344 1.00 97.69 658 LEU A N 1
ATOM 5133 C CA . LEU A 1 658 ? 30.949 2.100 -32.747 1.00 97.69 658 LEU A CA 1
ATOM 5134 C C . LEU A 1 658 ? 30.528 2.638 -31.383 1.00 97.69 658 LEU A C 1
ATOM 5136 O O . LEU A 1 658 ? 29.433 3.180 -31.232 1.00 97.69 658 LEU A O 1
ATOM 5140 N N . CYS A 1 659 ? 31.413 2.516 -30.399 1.00 96.44 659 CYS A N 1
ATOM 5141 C CA . CYS A 1 659 ? 31.198 3.027 -29.051 1.00 96.44 659 CYS A CA 1
ATOM 5142 C C . CYS A 1 659 ? 32.444 3.742 -28.518 1.00 96.44 659 CYS A C 1
ATOM 5144 O O . CYS A 1 659 ? 33.569 3.483 -28.950 1.00 96.44 659 CYS A O 1
ATOM 5146 N N . LEU A 1 660 ? 32.232 4.663 -27.579 1.00 95.06 660 LEU A N 1
ATOM 5147 C CA . LEU A 1 660 ? 33.296 5.461 -26.962 1.00 95.06 660 LEU A CA 1
ATOM 5148 C C . LEU A 1 660 ? 34.046 4.671 -25.884 1.00 95.06 660 LEU A C 1
ATOM 5150 O O . LEU A 1 660 ? 35.215 4.937 -25.614 1.00 95.06 660 LEU A O 1
ATOM 5154 N N . GLU A 1 661 ? 33.380 3.680 -25.303 1.00 95.12 661 GLU A N 1
ATOM 5155 C CA . GLU A 1 661 ? 33.911 2.763 -24.311 1.00 95.12 661 GLU A CA 1
ATOM 5156 C C . GLU A 1 661 ? 34.984 1.853 -24.900 1.00 95.12 661 GLU A C 1
ATOM 5158 O O . GLU A 1 661 ? 34.928 1.459 -26.066 1.00 95.12 661 GLU A O 1
ATOM 5163 N N . SER A 1 662 ? 35.980 1.510 -24.083 1.00 93.12 662 SER A N 1
ATOM 5164 C CA . SER A 1 662 ? 36.816 0.345 -24.349 1.00 93.12 662 SER A CA 1
ATOM 5165 C C . SER A 1 662 ? 36.006 -0.930 -24.103 1.00 93.12 662 SER A C 1
ATOM 5167 O O . SER A 1 662 ? 34.988 -0.912 -23.407 1.00 93.12 662 SER A O 1
ATOM 5169 N N . ARG A 1 663 ? 36.446 -2.051 -24.684 1.00 91.25 663 ARG A N 1
ATOM 5170 C CA . ARG A 1 663 ? 35.698 -3.318 -24.640 1.00 91.25 663 ARG A CA 1
ATOM 5171 C C . ARG A 1 663 ? 35.378 -3.776 -23.211 1.00 91.25 663 ARG A C 1
ATOM 5173 O O . ARG A 1 663 ? 34.310 -4.319 -22.985 1.00 91.25 663 ARG A O 1
ATOM 5180 N N . ASP A 1 664 ? 36.277 -3.529 -22.263 1.00 89.94 664 ASP A N 1
ATOM 5181 C CA . ASP A 1 664 ? 36.171 -3.916 -20.851 1.00 89.94 664 ASP A CA 1
ATOM 5182 C C . ASP A 1 664 ? 35.184 -3.074 -20.026 1.00 89.94 664 ASP A C 1
ATOM 5184 O O . ASP A 1 664 ? 34.781 -3.498 -18.944 1.00 89.94 664 ASP A O 1
ATOM 5188 N N . ILE A 1 665 ? 34.789 -1.897 -20.520 1.00 91.25 665 ILE A N 1
ATOM 5189 C CA . ILE A 1 665 ? 33.854 -0.994 -19.829 1.00 91.25 665 ILE A CA 1
ATOM 5190 C C . ILE A 1 665 ? 32.581 -0.732 -20.639 1.00 91.25 665 ILE A C 1
ATOM 5192 O O . ILE A 1 665 ? 31.848 0.212 -20.339 1.00 91.25 665 ILE A O 1
ATOM 5196 N N . MET A 1 666 ? 32.310 -1.542 -21.669 1.00 92.94 666 MET A N 1
ATOM 5197 C CA . MET A 1 666 ? 31.057 -1.453 -22.417 1.00 92.94 666 MET A CA 1
ATOM 5198 C C . MET A 1 666 ? 29.854 -1.638 -21.473 1.00 92.94 666 MET A C 1
ATOM 5200 O O . MET A 1 666 ? 29.862 -2.549 -20.646 1.00 92.94 666 MET A O 1
ATOM 5204 N N . PRO A 1 667 ? 28.798 -0.809 -21.590 1.00 90.69 667 PRO A N 1
ATOM 5205 C CA . PRO A 1 667 ? 27.593 -0.989 -20.785 1.00 90.69 667 PRO A CA 1
ATOM 5206 C C . PRO A 1 667 ? 26.804 -2.266 -21.116 1.00 90.69 667 PRO A C 1
ATOM 5208 O O . PRO A 1 667 ? 26.074 -2.754 -20.254 1.00 90.69 667 PRO A O 1
ATOM 5211 N N . ALA A 1 668 ? 26.913 -2.779 -22.348 1.00 90.19 668 ALA A N 1
ATOM 5212 C CA . ALA A 1 668 ? 26.308 -4.048 -22.751 1.00 90.19 668 ALA A CA 1
ATOM 5213 C C . ALA A 1 668 ? 27.016 -5.261 -22.131 1.00 90.19 668 ALA A C 1
ATOM 5215 O O . ALA A 1 668 ? 28.215 -5.218 -21.864 1.00 90.19 668 ALA A O 1
ATOM 5216 N N . SER A 1 669 ? 26.281 -6.357 -21.918 1.00 87.25 669 SER A N 1
ATOM 5217 C CA . SER A 1 669 ? 26.875 -7.584 -21.375 1.00 87.25 669 SER A CA 1
ATOM 5218 C C . SER A 1 669 ? 27.763 -8.284 -22.406 1.00 87.25 669 SER A C 1
ATOM 5220 O O . SER A 1 669 ? 27.482 -8.260 -23.603 1.00 87.25 669 SER A O 1
ATOM 5222 N N . ASP A 1 670 ? 28.802 -8.981 -21.941 1.00 88.25 670 ASP A N 1
ATOM 5223 C CA . ASP A 1 670 ? 29.693 -9.754 -22.819 1.00 88.25 670 ASP A CA 1
ATOM 5224 C C . ASP A 1 670 ? 28.941 -10.773 -23.688 1.00 88.25 670 ASP A C 1
ATOM 5226 O O . ASP A 1 670 ? 29.330 -11.020 -24.828 1.00 88.25 670 ASP A O 1
ATOM 5230 N N . GLU A 1 671 ? 27.871 -11.365 -23.151 1.00 88.00 671 GLU A N 1
ATOM 5231 C CA . GLU A 1 671 ? 26.987 -12.292 -23.865 1.00 88.00 671 GLU A CA 1
ATOM 5232 C C . GLU A 1 671 ? 26.277 -11.586 -25.026 1.00 88.00 671 GLU A C 1
ATOM 5234 O O . GLU A 1 671 ? 26.377 -12.033 -26.165 1.00 88.00 671 GLU A O 1
ATOM 5239 N N . GLU A 1 672 ? 25.657 -10.428 -24.777 1.00 89.62 672 GLU A N 1
ATOM 5240 C CA . GLU A 1 672 ? 24.959 -9.663 -25.814 1.00 89.62 672 GLU A CA 1
ATOM 5241 C C . GLU A 1 672 ? 25.906 -9.159 -26.911 1.00 89.62 672 GLU A C 1
ATOM 5243 O O . GLU A 1 672 ? 25.528 -9.125 -28.085 1.00 89.62 672 GLU A O 1
ATOM 5248 N N . VAL A 1 673 ? 27.142 -8.790 -26.556 1.00 92.38 673 VAL A N 1
ATOM 5249 C CA . VAL A 1 673 ? 28.138 -8.371 -27.549 1.00 92.38 673 VAL A CA 1
ATOM 5250 C C . VAL A 1 673 ? 28.580 -9.549 -28.420 1.00 92.38 673 VAL A C 1
ATOM 5252 O O . VAL A 1 673 ? 28.669 -9.390 -29.636 1.00 92.38 673 VAL A O 1
ATOM 5255 N N . ARG A 1 674 ? 28.798 -10.737 -27.837 1.00 93.44 674 ARG A N 1
ATOM 5256 C CA . ARG A 1 674 ? 29.128 -11.950 -28.608 1.00 93.44 674 ARG A CA 1
ATOM 5257 C C . ARG A 1 674 ? 27.998 -12.343 -29.551 1.00 93.44 674 ARG A C 1
ATOM 5259 O O . ARG A 1 674 ? 28.257 -12.603 -30.717 1.00 93.44 674 ARG A O 1
ATOM 5266 N N . GLU A 1 675 ? 26.753 -12.318 -29.080 1.00 92.88 675 GLU A N 1
ATOM 5267 C CA . GLU A 1 675 ? 25.590 -12.603 -29.926 1.00 92.88 675 GLU A CA 1
ATOM 5268 C C . GLU A 1 675 ? 25.467 -11.616 -31.100 1.00 92.88 675 GLU A C 1
ATOM 5270 O O . GLU A 1 675 ? 25.038 -11.992 -32.189 1.00 92.88 675 GLU A O 1
ATOM 5275 N N . ALA A 1 676 ? 25.850 -10.348 -30.908 1.00 94.38 676 ALA A N 1
ATOM 5276 C CA . ALA A 1 676 ? 25.895 -9.380 -32.002 1.00 94.38 676 ALA A CA 1
ATOM 5277 C C . ALA A 1 676 ? 26.992 -9.711 -33.026 1.00 94.38 676 ALA A C 1
ATOM 5279 O O . ALA A 1 676 ? 26.758 -9.618 -34.230 1.00 94.38 676 ALA A O 1
ATOM 5280 N N . GLU A 1 677 ? 28.176 -10.114 -32.561 1.00 94.94 677 GLU A N 1
ATOM 5281 C CA . GLU A 1 677 ? 29.285 -10.548 -33.420 1.00 94.94 677 GLU A CA 1
ATOM 5282 C C . GLU A 1 677 ? 28.922 -11.824 -34.205 1.00 94.94 677 GLU A C 1
ATOM 5284 O O . GLU A 1 677 ? 29.235 -11.920 -35.393 1.00 94.94 677 GLU A O 1
ATOM 5289 N N . GLU A 1 678 ? 28.193 -12.761 -33.588 1.00 95.00 678 GLU A N 1
ATOM 5290 C CA . GLU A 1 678 ? 27.638 -13.961 -34.238 1.00 95.00 678 GLU A CA 1
ATOM 5291 C C . GLU A 1 678 ? 26.585 -13.623 -35.307 1.00 95.00 678 GLU A C 1
ATOM 5293 O O . GLU A 1 678 ? 26.549 -14.267 -36.356 1.00 95.00 678 GLU A O 1
ATOM 5298 N N . ASP A 1 679 ? 25.789 -12.569 -35.094 1.00 92.88 679 ASP A N 1
ATOM 5299 C CA . ASP A 1 679 ? 24.877 -12.004 -36.099 1.00 92.88 679 ASP A CA 1
ATOM 5300 C C . ASP A 1 679 ? 25.628 -11.207 -37.205 1.00 92.88 679 ASP A C 1
ATOM 5302 O O . ASP A 1 679 ? 24.999 -10.634 -38.097 1.00 92.88 679 ASP A O 1
ATOM 5306 N N . GLY A 1 680 ? 26.968 -11.156 -37.179 1.00 94.12 680 GLY A N 1
ATOM 5307 C CA . GLY A 1 680 ? 27.807 -10.508 -38.196 1.00 94.12 680 GLY A CA 1
ATOM 5308 C C . GLY A 1 680 ? 28.066 -9.012 -37.974 1.00 94.12 680 GLY A C 1
ATOM 5309 O O . GLY A 1 680 ? 28.551 -8.326 -38.880 1.00 94.12 680 GLY A O 1
ATOM 5310 N N . VAL A 1 681 ? 27.760 -8.478 -36.786 1.00 96.75 681 VAL A N 1
ATOM 5311 C CA . VAL A 1 681 ? 28.019 -7.074 -36.436 1.00 96.75 681 VAL A CA 1
ATOM 5312 C C . VAL A 1 681 ? 29.505 -6.864 -36.141 1.00 96.75 681 VAL A C 1
ATOM 5314 O O . VAL A 1 681 ? 30.085 -7.514 -35.276 1.00 96.75 681 VAL A O 1
ATOM 5317 N N . THR A 1 682 ? 30.133 -5.893 -36.811 1.00 96.88 682 THR A N 1
ATOM 5318 C CA . THR A 1 682 ? 31.503 -5.467 -36.473 1.00 96.88 682 THR A CA 1
ATOM 5319 C C . THR A 1 682 ? 31.475 -4.444 -35.339 1.00 96.88 682 THR A C 1
ATOM 5321 O O . THR A 1 682 ? 30.921 -3.361 -35.522 1.00 96.88 682 THR A O 1
ATOM 5324 N N . VAL A 1 683 ? 32.096 -4.744 -34.195 1.00 96.50 683 VAL A N 1
ATOM 5325 C CA . VAL A 1 683 ? 32.124 -3.859 -33.016 1.00 96.50 683 VAL A CA 1
ATOM 5326 C C . VAL A 1 683 ? 33.472 -3.145 -32.890 1.00 96.50 683 VAL A C 1
ATOM 5328 O O . VAL A 1 683 ? 34.501 -3.784 -32.685 1.00 96.50 683 VAL A O 1
ATOM 5331 N N . ASN A 1 684 ? 33.472 -1.811 -32.956 1.00 96.06 684 ASN A N 1
ATOM 5332 C CA . ASN A 1 684 ? 34.665 -0.976 -32.805 1.00 96.06 684 ASN A CA 1
ATOM 5333 C C . ASN A 1 684 ? 34.573 -0.089 -31.555 1.00 96.06 684 ASN A C 1
ATOM 5335 O O . ASN A 1 684 ? 33.745 0.815 -31.466 1.00 96.06 684 ASN A O 1
ATOM 5339 N N . CYS A 1 685 ? 35.472 -0.330 -30.605 1.00 96.50 685 CYS A N 1
ATOM 5340 C CA . CYS A 1 685 ? 35.535 0.368 -29.321 1.00 96.50 685 CYS A CA 1
ATOM 5341 C C . CYS A 1 685 ? 36.493 1.575 -29.347 1.00 96.50 685 CYS A C 1
ATOM 5343 O O . CYS A 1 685 ? 37.466 1.603 -30.109 1.00 96.50 685 CYS A O 1
ATOM 5345 N N . GLY A 1 686 ? 36.272 2.539 -28.453 1.00 96.50 686 GLY A N 1
ATOM 5346 C CA . GLY A 1 686 ? 37.125 3.717 -28.282 1.00 96.50 686 GLY A CA 1
ATOM 5347 C C . GLY A 1 686 ? 36.982 4.773 -29.381 1.00 96.50 686 GLY A C 1
ATOM 5348 O O . GLY A 1 686 ? 37.979 5.402 -29.739 1.00 96.50 686 GLY A O 1
ATOM 5349 N N . TRP A 1 687 ? 35.782 4.966 -29.930 1.00 97.38 687 TRP A N 1
ATOM 5350 C CA . TRP A 1 687 ? 35.486 5.922 -31.002 1.00 97.38 687 TRP A CA 1
ATOM 5351 C C . TRP A 1 687 ? 34.220 6.734 -30.702 1.00 97.38 687 TRP A C 1
ATOM 5353 O O . TRP A 1 687 ? 33.151 6.177 -30.473 1.00 97.38 687 TRP A O 1
ATOM 5363 N N . GLY A 1 688 ? 34.328 8.065 -30.735 1.00 95.38 688 GLY A N 1
ATOM 5364 C CA . GLY A 1 688 ? 33.185 8.981 -30.635 1.00 95.38 688 GLY A CA 1
ATOM 5365 C C . GLY A 1 688 ? 32.861 9.626 -31.984 1.00 95.38 688 GLY A C 1
ATOM 5366 O O . GLY A 1 688 ? 33.781 9.852 -32.772 1.00 95.38 688 GLY A O 1
ATOM 5367 N N . PRO A 1 689 ? 31.589 9.928 -32.289 1.00 95.75 689 PRO A N 1
ATOM 5368 C CA . PRO A 1 689 ? 31.228 10.531 -33.567 1.00 95.75 689 PRO A CA 1
ATOM 5369 C C . PRO A 1 689 ? 31.714 11.993 -33.638 1.00 95.75 689 PRO A C 1
ATOM 5371 O O . PRO A 1 689 ? 31.649 12.730 -32.651 1.00 95.75 689 PRO A O 1
ATOM 5374 N N . LYS A 1 690 ? 32.230 12.405 -34.801 1.00 96.25 690 LYS A N 1
ATOM 5375 C CA . LYS A 1 690 ? 32.753 13.757 -35.072 1.00 96.25 690 LYS A CA 1
ATOM 5376 C C . LYS A 1 690 ? 31.845 14.546 -36.011 1.00 96.25 690 LYS A C 1
ATOM 5378 O O . LYS A 1 690 ? 31.539 15.693 -35.710 1.00 96.25 690 LYS A O 1
ATOM 5383 N N . GLU A 1 691 ? 31.418 13.940 -37.115 1.00 97.25 691 GLU A N 1
ATOM 5384 C CA . GLU A 1 691 ? 30.470 14.516 -38.078 1.00 97.25 691 GLU A CA 1
ATOM 5385 C C . GLU A 1 691 ? 29.848 13.423 -38.958 1.00 97.25 691 GLU A C 1
ATOM 5387 O O . GLU A 1 691 ? 30.429 12.348 -39.141 1.00 97.25 691 GLU A O 1
ATOM 5392 N N . VAL A 1 692 ? 28.679 13.710 -39.528 1.00 97.75 692 VAL A N 1
ATOM 5393 C CA . VAL A 1 692 ? 28.074 12.904 -40.592 1.00 97.75 692 VAL A CA 1
ATOM 5394 C C . VAL A 1 692 ? 28.397 13.552 -41.940 1.00 97.75 692 VAL A C 1
ATOM 5396 O O . VAL A 1 692 ? 28.140 14.735 -42.165 1.00 97.75 692 VAL A O 1
ATOM 5399 N N . ILE A 1 693 ? 28.958 12.777 -42.866 1.00 97.38 693 ILE A N 1
ATOM 5400 C CA . ILE A 1 693 ? 29.200 13.221 -44.240 1.00 97.38 693 ILE A CA 1
ATOM 5401 C C . ILE A 1 693 ? 27.918 12.980 -45.031 1.00 97.38 693 ILE A C 1
ATOM 5403 O O . ILE A 1 693 ? 27.523 11.830 -45.252 1.00 97.38 693 ILE A O 1
ATOM 5407 N N . ALA A 1 694 ? 27.292 14.071 -45.472 1.00 95.31 694 ALA A N 1
ATOM 5408 C CA . ALA A 1 694 ? 26.089 14.041 -46.290 1.00 95.31 694 ALA A CA 1
ATOM 5409 C C . ALA A 1 694 ? 26.360 14.571 -47.707 1.00 95.31 694 ALA A C 1
ATOM 5411 O O . ALA A 1 694 ? 27.007 15.601 -47.886 1.00 95.31 694 ALA A O 1
ATOM 5412 N N . GLU A 1 695 ? 25.828 13.885 -48.716 1.00 93.88 695 GLU A N 1
ATOM 5413 C CA . GLU A 1 695 ? 25.837 14.307 -50.118 1.00 93.88 695 GLU A CA 1
ATOM 5414 C C . GLU A 1 695 ? 24.386 14.506 -50.571 1.00 93.88 695 GLU A C 1
ATOM 5416 O O . GLU A 1 695 ? 23.556 13.612 -50.424 1.00 93.88 695 GLU A O 1
ATOM 5421 N N . ASN A 1 696 ? 24.047 15.701 -51.070 1.00 91.06 696 ASN A N 1
ATOM 5422 C CA . ASN A 1 696 ? 22.663 16.091 -51.389 1.00 91.06 696 ASN A CA 1
ATOM 5423 C C . ASN A 1 696 ? 21.675 15.886 -50.220 1.00 91.06 696 ASN A C 1
ATOM 5425 O O . ASN A 1 696 ? 20.521 15.521 -50.430 1.00 91.06 696 ASN A O 1
ATOM 5429 N N . GLY A 1 697 ? 22.140 16.088 -48.983 1.00 89.81 697 GLY A N 1
ATOM 5430 C CA . GLY A 1 697 ? 21.335 15.907 -47.770 1.00 89.81 697 GLY A CA 1
ATOM 5431 C C . GLY A 1 697 ? 21.163 14.455 -47.311 1.00 89.81 697 GLY A C 1
ATOM 5432 O O . GLY A 1 697 ? 20.536 14.242 -46.277 1.00 89.81 697 GLY A O 1
ATOM 5433 N N . LYS A 1 698 ? 21.739 13.474 -48.022 1.00 94.56 698 LYS A N 1
ATOM 5434 C CA . LYS A 1 698 ? 21.687 12.046 -47.675 1.00 94.56 698 LYS A CA 1
ATOM 5435 C C . LYS A 1 698 ? 23.005 11.561 -47.096 1.00 94.56 698 LYS A C 1
ATOM 5437 O O . LYS A 1 698 ? 24.069 11.950 -47.577 1.00 94.56 698 LYS A O 1
ATOM 5442 N N . VAL A 1 699 ? 22.942 10.698 -46.087 1.00 95.56 699 VAL A N 1
ATOM 5443 C CA . VAL A 1 699 ? 24.133 10.112 -45.459 1.00 95.56 699 VAL A CA 1
ATOM 5444 C C . VAL A 1 699 ? 24.956 9.314 -46.477 1.00 95.56 699 VAL A C 1
ATOM 5446 O O . VAL A 1 699 ? 24.418 8.510 -47.239 1.00 95.56 699 VAL A O 1
ATOM 5449 N N . LYS A 1 700 ? 26.277 9.521 -46.449 1.00 96.19 700 LYS A N 1
ATOM 5450 C CA . LYS A 1 700 ? 27.273 8.751 -47.211 1.00 96.19 700 LYS A CA 1
ATOM 5451 C C . LYS A 1 700 ? 28.315 8.072 -46.318 1.00 96.19 700 LYS A C 1
ATOM 5453 O O . LYS A 1 700 ? 28.828 7.005 -46.659 1.00 96.19 700 LYS A O 1
ATOM 5458 N N . ALA A 1 701 ? 28.675 8.708 -45.205 1.00 96.62 701 ALA A N 1
ATOM 5459 C CA . ALA A 1 701 ? 29.638 8.184 -44.241 1.00 96.62 701 ALA A CA 1
ATOM 5460 C C . ALA A 1 701 ? 29.524 8.903 -42.889 1.00 96.62 701 ALA A C 1
ATOM 5462 O O . ALA A 1 701 ? 28.912 9.966 -42.787 1.00 96.62 701 ALA A O 1
ATOM 5463 N N . VAL A 1 702 ? 30.170 8.354 -41.862 1.00 97.38 702 VAL A N 1
ATOM 5464 C CA . VAL A 1 702 ? 30.341 9.002 -40.554 1.00 97.38 702 VAL A CA 1
ATOM 5465 C C . VAL A 1 702 ? 31.821 9.052 -40.201 1.00 97.38 702 VAL A C 1
ATOM 5467 O O . VAL A 1 702 ? 32.532 8.052 -40.337 1.00 97.38 702 VAL A O 1
ATOM 5470 N N . VAL A 1 703 ? 32.281 10.213 -39.740 1.00 97.75 703 VAL A N 1
ATOM 5471 C CA . VAL A 1 703 ? 33.639 10.405 -39.227 1.00 97.75 703 VAL A CA 1
ATOM 5472 C C . VAL A 1 703 ? 33.619 10.231 -37.717 1.00 97.75 703 VAL A C 1
ATOM 5474 O O . VAL A 1 703 ? 32.792 10.824 -37.022 1.00 97.75 703 VAL A O 1
ATOM 5477 N N . PHE A 1 704 ? 34.560 9.452 -37.200 1.00 97.94 704 PHE A N 1
ATOM 5478 C CA . PHE A 1 704 ? 34.775 9.249 -35.774 1.00 97.94 704 PHE A CA 1
ATOM 5479 C C . PHE A 1 704 ? 36.153 9.744 -35.362 1.00 97.94 704 PHE A C 1
ATOM 5481 O O . PHE A 1 704 ? 37.081 9.766 -36.168 1.00 97.94 704 PHE A O 1
ATOM 5488 N N . LYS A 1 705 ? 36.282 10.101 -34.087 1.00 97.25 705 LYS A N 1
ATOM 5489 C CA . LYS A 1 705 ? 37.521 10.511 -33.423 1.00 97.25 705 LYS A CA 1
ATOM 5490 C C . LYS A 1 705 ? 37.842 9.576 -32.266 1.00 97.25 705 LYS A C 1
ATOM 5492 O O . LYS A 1 705 ? 36.928 9.081 -31.595 1.00 97.25 705 LYS A O 1
ATOM 5497 N N . LYS A 1 706 ? 39.127 9.315 -32.037 1.00 97.38 706 LYS A N 1
ATOM 5498 C CA . LYS A 1 706 ? 39.563 8.357 -31.019 1.00 97.38 706 LYS A CA 1
ATOM 5499 C C . LYS A 1 706 ? 39.187 8.855 -29.625 1.00 97.38 706 LYS A C 1
ATOM 5501 O O . LYS A 1 706 ? 39.566 9.957 -29.237 1.00 97.38 706 LYS A O 1
ATOM 5506 N N . CYS A 1 707 ? 38.464 8.045 -28.856 1.00 95.88 707 CYS A N 1
ATOM 5507 C CA . CYS A 1 707 ? 38.224 8.286 -27.435 1.00 95.88 707 CYS A CA 1
ATOM 5508 C C . CYS A 1 707 ? 39.345 7.632 -26.623 1.00 95.88 707 CYS A C 1
ATOM 5510 O O . CYS A 1 707 ? 39.570 6.425 -26.721 1.00 95.88 707 CYS A O 1
ATOM 5512 N N . THR A 1 708 ? 40.075 8.433 -25.848 1.00 93.88 708 THR A N 1
ATOM 5513 C CA . THR A 1 708 ? 41.208 7.964 -25.032 1.00 93.88 708 THR A CA 1
ATOM 5514 C C . THR A 1 708 ? 40.805 7.682 -23.591 1.00 93.88 708 THR A C 1
ATOM 5516 O O . THR A 1 708 ? 41.479 6.921 -22.899 1.00 93.88 708 THR A O 1
ATOM 5519 N N . ARG A 1 709 ? 39.704 8.283 -23.130 1.00 94.12 709 ARG A N 1
ATOM 5520 C CA . ARG A 1 709 ? 39.167 8.099 -21.782 1.00 94.12 709 ARG A CA 1
ATOM 5521 C C . ARG A 1 709 ? 37.688 8.464 -21.754 1.00 94.12 709 ARG A C 1
ATOM 5523 O O . ARG A 1 709 ? 37.330 9.502 -22.291 1.00 94.12 709 ARG A O 1
ATOM 5530 N N . VAL A 1 710 ? 36.859 7.663 -21.085 1.00 93.19 710 VAL A N 1
ATOM 5531 C CA . VAL A 1 710 ? 35.402 7.895 -20.964 1.00 93.19 710 VAL A CA 1
ATOM 5532 C C . VAL A 1 710 ? 35.015 8.544 -19.642 1.00 93.19 710 VAL A C 1
ATOM 5534 O O . VAL A 1 710 ? 34.204 9.467 -19.610 1.00 93.19 710 VAL A O 1
ATOM 5537 N N . TYR A 1 711 ? 35.584 8.052 -18.544 1.00 93.12 711 TYR A N 1
ATOM 5538 C CA . TYR A 1 711 ? 35.261 8.493 -17.192 1.00 93.12 711 TYR A CA 1
ATOM 5539 C C . TYR A 1 711 ? 36.405 9.314 -16.596 1.00 93.12 711 TYR A C 1
ATOM 5541 O O . TYR A 1 711 ? 37.570 9.123 -16.951 1.00 93.12 711 TYR A O 1
ATOM 5549 N N . ASP A 1 712 ? 36.084 10.254 -15.713 1.00 91.44 712 ASP A N 1
ATOM 5550 C CA . ASP A 1 712 ? 37.078 10.923 -14.872 1.00 91.44 712 ASP A CA 1
ATOM 5551 C C . ASP A 1 712 ? 37.499 10.047 -13.673 1.00 91.44 712 ASP A C 1
ATOM 5553 O O . ASP A 1 712 ? 37.012 8.929 -13.483 1.00 91.44 712 ASP A O 1
ATOM 5557 N N . GLU A 1 713 ? 38.410 10.560 -12.845 1.00 90.88 713 GLU A N 1
ATOM 5558 C CA . GLU A 1 713 ? 38.916 9.877 -11.642 1.00 90.88 713 GLU A CA 1
ATOM 5559 C C . GLU A 1 713 ? 37.814 9.567 -10.612 1.00 90.88 713 GLU A C 1
ATOM 5561 O O . GLU A 1 713 ? 37.928 8.619 -9.837 1.00 90.88 713 GLU A O 1
ATOM 5566 N N . ASN A 1 714 ? 36.709 10.319 -10.643 1.00 91.12 714 ASN A N 1
ATOM 5567 C CA . ASN A 1 714 ? 35.543 10.132 -9.781 1.00 91.12 714 ASN A CA 1
ATOM 5568 C C . ASN A 1 714 ? 34.483 9.213 -10.411 1.00 91.12 714 ASN A C 1
ATOM 5570 O O . ASN A 1 714 ? 33.355 9.150 -9.917 1.00 91.12 714 ASN A O 1
ATOM 5574 N N . LYS A 1 715 ? 34.822 8.514 -11.505 1.00 87.94 715 LYS A N 1
ATOM 5575 C CA . LYS A 1 715 ? 33.916 7.667 -12.298 1.00 87.94 715 LYS A CA 1
ATOM 5576 C C . LYS A 1 715 ? 32.717 8.423 -12.885 1.00 87.94 715 LYS A C 1
ATOM 5578 O O . LYS A 1 715 ? 31.702 7.811 -13.216 1.00 87.94 715 LYS A O 1
ATOM 5583 N N . LYS A 1 716 ? 32.809 9.747 -13.037 1.00 90.50 716 LYS A N 1
ATOM 5584 C CA . LYS A 1 716 ? 31.795 10.538 -13.742 1.00 90.50 716 LYS A CA 1
ATOM 5585 C C . LYS A 1 716 ? 32.069 10.506 -15.235 1.00 90.50 716 LYS A C 1
ATOM 5587 O O . LYS A 1 716 ? 33.218 10.508 -15.670 1.00 90.50 716 LYS A O 1
ATOM 5592 N N . PHE A 1 717 ? 31.003 10.480 -16.025 1.00 90.50 717 PHE A N 1
ATOM 5593 C CA . PHE A 1 717 ? 31.090 10.509 -17.481 1.00 90.50 717 PHE A CA 1
ATOM 5594 C C . PHE A 1 717 ? 31.714 11.834 -17.953 1.00 90.50 717 PHE A C 1
ATOM 5596 O O . PHE A 1 717 ? 31.155 12.901 -17.707 1.00 90.50 717 PHE A O 1
ATOM 5603 N N . SER A 1 718 ? 32.891 11.764 -18.577 1.00 93.25 718 SER A N 1
ATOM 5604 C CA . SER A 1 718 ? 33.695 12.914 -19.014 1.00 93.25 718 SER A CA 1
ATOM 5605 C C . SER A 1 718 ? 34.680 12.479 -20.114 1.00 93.25 718 SER A C 1
ATOM 5607 O O . SER A 1 718 ? 35.874 12.271 -19.838 1.00 93.25 718 SER A O 1
ATOM 5609 N N . PRO A 1 719 ? 34.181 12.253 -21.347 1.00 92.50 719 PRO A N 1
ATOM 5610 C CA . PRO A 1 719 ? 34.977 11.670 -22.413 1.00 92.50 719 PRO A CA 1
ATOM 5611 C C . PRO A 1 719 ? 36.033 12.645 -22.952 1.00 92.50 719 PRO A C 1
ATOM 5613 O O . PRO A 1 719 ? 35.752 13.820 -23.187 1.00 92.50 719 PRO A O 1
ATOM 5616 N N . VAL A 1 720 ? 37.242 12.137 -23.194 1.00 95.00 720 VAL A N 1
ATOM 5617 C CA . VAL A 1 720 ? 38.360 12.851 -23.824 1.00 95.00 720 VAL A CA 1
ATOM 5618 C C . VAL A 1 720 ? 38.671 12.218 -25.169 1.00 95.00 720 VAL A C 1
ATOM 5620 O O . VAL A 1 720 ? 38.731 10.992 -25.299 1.00 95.00 720 VAL A O 1
ATOM 5623 N N . TYR A 1 721 ? 38.882 13.075 -26.165 1.00 95.31 721 TYR A N 1
ATOM 5624 C CA . TYR A 1 721 ? 39.123 12.674 -27.542 1.00 95.31 721 TYR A CA 1
ATOM 5625 C C . TYR A 1 721 ? 40.499 13.127 -28.023 1.00 95.31 721 TYR A C 1
ATOM 5627 O O . TYR A 1 721 ? 40.973 14.200 -27.651 1.00 95.31 721 TYR A O 1
ATOM 5635 N N . ASN A 1 722 ? 41.109 12.313 -28.879 1.00 94.56 722 ASN A N 1
ATOM 5636 C CA . ASN A 1 722 ? 42.200 12.727 -29.747 1.00 94.56 722 ASN A CA 1
ATOM 5637 C C . ASN A 1 722 ? 41.596 13.152 -31.095 1.00 94.56 722 ASN A C 1
ATOM 5639 O O . ASN A 1 722 ? 41.105 12.314 -31.848 1.00 94.56 722 ASN A O 1
ATOM 5643 N N . GLU A 1 723 ? 41.588 14.457 -31.370 1.00 92.62 723 GLU A N 1
ATOM 5644 C CA . GLU A 1 723 ? 40.965 15.033 -32.573 1.00 92.62 723 GLU A CA 1
ATOM 5645 C C . GLU A 1 723 ? 41.757 14.767 -33.863 1.00 92.62 723 GLU A C 1
ATOM 5647 O O . GLU A 1 723 ? 41.179 14.865 -34.952 1.00 92.62 723 GLU A O 1
ATOM 5652 N N . ASP A 1 724 ? 43.042 14.415 -33.736 1.00 93.56 724 ASP A N 1
ATOM 5653 C CA . ASP A 1 724 ? 43.952 14.139 -34.854 1.00 93.56 724 ASP A CA 1
ATOM 5654 C C . ASP A 1 724 ? 43.802 12.701 -35.374 1.00 93.56 724 ASP A C 1
ATOM 5656 O O . ASP A 1 724 ? 44.051 12.417 -36.546 1.00 93.56 724 ASP A O 1
ATOM 5660 N N . GLU A 1 725 ? 43.359 11.782 -34.515 1.00 96.19 725 GLU A N 1
ATOM 5661 C CA . GLU A 1 725 ? 43.141 10.383 -34.866 1.00 96.19 725 GLU A CA 1
ATOM 5662 C C . GLU A 1 725 ? 41.670 10.161 -35.228 1.00 96.19 725 GLU A C 1
ATOM 5664 O O . GLU A 1 725 ? 40.797 10.060 -34.360 1.00 96.19 725 GLU A O 1
ATOM 5669 N N . THR A 1 726 ? 41.397 10.091 -36.533 1.00 96.75 726 THR A N 1
ATOM 5670 C CA . THR A 1 726 ? 40.043 9.924 -37.072 1.00 96.75 726 THR A CA 1
ATOM 5671 C C . THR A 1 726 ? 39.923 8.717 -37.995 1.00 96.75 726 THR A C 1
ATOM 5673 O O . THR A 1 726 ? 40.877 8.326 -38.666 1.00 96.75 726 THR A O 1
ATOM 5676 N N . ILE A 1 727 ? 38.725 8.135 -38.043 1.00 97.38 727 ILE A N 1
ATOM 5677 C CA . ILE A 1 727 ? 38.343 7.102 -39.014 1.00 97.38 727 ILE A CA 1
ATOM 5678 C C . ILE A 1 727 ? 37.049 7.514 -39.707 1.00 97.38 727 ILE A C 1
ATOM 5680 O O . ILE A 1 727 ? 36.189 8.148 -39.102 1.00 97.38 727 ILE A O 1
ATOM 5684 N N . THR A 1 728 ? 36.901 7.146 -40.977 1.00 97.38 728 THR A N 1
ATOM 5685 C CA . THR A 1 728 ? 35.673 7.382 -41.746 1.00 97.38 728 THR A CA 1
ATOM 5686 C C . THR A 1 728 ? 35.057 6.045 -42.120 1.00 97.38 728 THR A C 1
ATOM 5688 O O . THR A 1 728 ? 35.722 5.211 -42.734 1.00 97.38 728 THR A O 1
ATOM 5691 N N . ILE A 1 729 ? 33.793 5.844 -41.752 1.00 96.94 729 ILE A N 1
ATOM 5692 C CA . ILE A 1 729 ? 33.050 4.615 -42.031 1.00 96.94 729 ILE A CA 1
ATOM 5693 C C . ILE A 1 729 ? 31.950 4.924 -43.055 1.00 96.94 729 ILE A C 1
ATOM 5695 O O . ILE A 1 729 ? 31.074 5.737 -42.747 1.00 96.94 729 ILE A O 1
ATOM 5699 N N . PRO A 1 730 ? 31.979 4.314 -44.257 1.00 95.56 730 PRO A N 1
ATOM 5700 C CA . PRO A 1 730 ? 30.878 4.391 -45.214 1.00 95.56 730 PRO A CA 1
ATOM 5701 C C . PRO A 1 730 ? 29.572 3.887 -44.597 1.00 95.56 730 PRO A C 1
ATOM 5703 O O . PRO A 1 730 ? 29.567 2.882 -43.882 1.00 95.56 730 PRO A O 1
ATOM 5706 N N . ALA A 1 731 ? 28.485 4.617 -44.835 1.00 95.00 731 ALA A N 1
ATOM 5707 C CA . ALA A 1 731 ? 27.167 4.284 -44.317 1.00 95.00 731 ALA A CA 1
ATOM 5708 C C . ALA A 1 731 ? 26.084 4.950 -45.166 1.00 95.00 731 ALA A C 1
ATOM 5710 O O . ALA A 1 731 ? 26.210 6.119 -45.517 1.00 95.00 731 ALA A O 1
ATOM 5711 N N . THR A 1 732 ? 24.995 4.239 -45.438 1.00 93.62 732 THR A N 1
ATOM 5712 C CA . THR A 1 732 ? 23.755 4.824 -45.981 1.00 93.62 732 THR A CA 1
ATOM 5713 C C . THR A 1 732 ? 22.698 5.010 -44.895 1.00 93.62 732 THR A C 1
ATOM 5715 O O . THR A 1 732 ? 21.727 5.738 -45.092 1.00 93.62 732 THR A O 1
ATOM 5718 N N . LYS A 1 733 ? 22.902 4.390 -43.724 1.00 94.62 733 LYS A N 1
ATOM 5719 C CA . LYS A 1 733 ? 22.043 4.519 -42.548 1.00 94.62 733 LYS A CA 1
ATOM 5720 C C . LYS A 1 733 ? 22.864 4.665 -41.272 1.00 94.62 733 LYS A C 1
ATOM 5722 O O . LYS A 1 733 ? 23.826 3.929 -41.062 1.00 94.62 733 LYS A O 1
ATOM 5727 N N . VAL A 1 734 ? 22.461 5.585 -40.398 1.00 96.69 734 VAL A N 1
ATOM 5728 C CA . VAL A 1 734 ? 23.114 5.828 -39.104 1.00 96.69 734 VAL A CA 1
ATOM 5729 C C . VAL A 1 734 ? 22.076 5.804 -37.996 1.00 96.69 734 VAL A C 1
ATOM 5731 O O . VAL A 1 734 ? 21.066 6.500 -38.067 1.00 96.69 734 VAL A O 1
ATOM 5734 N N . ILE A 1 735 ? 22.326 5.002 -36.966 1.00 96.81 735 ILE A N 1
ATOM 5735 C CA . ILE A 1 735 ? 21.430 4.846 -35.823 1.00 96.81 735 ILE A CA 1
ATOM 5736 C C . ILE A 1 735 ? 22.151 5.322 -34.565 1.00 96.81 735 ILE A C 1
ATOM 5738 O O . ILE A 1 735 ? 23.134 4.719 -34.133 1.00 96.81 735 ILE A O 1
ATOM 5742 N N . PHE A 1 736 ? 21.648 6.391 -33.950 1.00 97.69 736 PHE A N 1
ATOM 5743 C CA . PHE A 1 736 ? 22.197 6.924 -32.705 1.00 97.69 736 PHE A CA 1
ATOM 5744 C C . PHE A 1 736 ? 21.528 6.271 -31.488 1.00 97.69 736 PHE A C 1
ATOM 5746 O O . PHE A 1 736 ? 20.339 6.459 -31.230 1.00 97.69 736 PHE A O 1
ATOM 5753 N N . ALA A 1 737 ? 22.305 5.516 -30.713 1.00 96.12 737 ALA A N 1
ATOM 5754 C CA . ALA A 1 737 ? 21.904 4.804 -29.499 1.00 96.12 737 ALA A CA 1
ATOM 5755 C C . ALA A 1 737 ? 22.602 5.385 -28.251 1.00 96.12 737 ALA A C 1
ATOM 5757 O O . ALA A 1 737 ? 23.100 4.657 -27.393 1.00 96.12 737 ALA A O 1
ATOM 5758 N N . ILE A 1 738 ? 22.655 6.716 -28.160 1.00 92.56 738 ILE A N 1
ATOM 5759 C CA . ILE A 1 738 ? 23.454 7.461 -27.167 1.00 92.56 738 ILE A CA 1
ATOM 5760 C C . ILE A 1 738 ? 22.635 8.012 -25.986 1.00 92.56 738 ILE A C 1
ATOM 5762 O O . ILE A 1 738 ? 23.103 8.864 -25.231 1.00 92.56 738 ILE A O 1
ATOM 5766 N N . GLY A 1 739 ? 21.393 7.556 -25.830 1.00 89.00 739 GLY A N 1
ATOM 5767 C CA . GLY A 1 739 ? 20.529 7.912 -24.708 1.00 89.00 739 GLY A CA 1
ATOM 5768 C C . GLY A 1 739 ? 19.096 8.231 -25.117 1.00 89.00 739 GLY A C 1
ATOM 5769 O O . GLY A 1 739 ? 18.773 8.372 -26.296 1.00 89.00 739 GLY A O 1
ATOM 5770 N N . GLN A 1 740 ? 18.245 8.352 -24.102 1.00 91.19 740 GLN A N 1
ATOM 5771 C CA . GLN A 1 740 ? 16.823 8.651 -24.240 1.00 91.19 740 GLN A CA 1
ATOM 5772 C C . GLN A 1 740 ? 16.485 9.996 -23.585 1.00 91.19 740 GLN A C 1
ATOM 5774 O O . GLN A 1 740 ? 17.245 10.530 -22.766 1.00 91.19 740 GLN A O 1
ATOM 5779 N N . ALA A 1 741 ? 15.347 10.564 -23.956 1.00 91.06 741 ALA A N 1
ATOM 5780 C CA . ALA A 1 741 ? 14.829 11.810 -23.416 1.00 91.06 741 ALA A CA 1
ATOM 5781 C C . ALA A 1 741 ? 13.330 11.690 -23.127 1.00 91.06 741 ALA A C 1
ATOM 5783 O O . ALA A 1 741 ? 12.628 10.891 -23.744 1.00 91.06 741 ALA A O 1
ATOM 5784 N N . ILE A 1 742 ? 12.860 12.486 -22.168 1.00 93.00 742 ILE A N 1
ATOM 5785 C CA . ILE A 1 742 ? 11.434 12.626 -21.877 1.00 93.00 742 ILE A CA 1
ATOM 5786 C C . ILE A 1 742 ? 10.887 13.748 -22.754 1.00 93.00 742 ILE A C 1
ATOM 5788 O O . ILE A 1 742 ? 11.461 14.838 -22.794 1.00 93.00 742 ILE A O 1
ATOM 5792 N N . GLU A 1 743 ? 9.772 13.487 -23.425 1.00 92.44 743 GLU A N 1
ATOM 5793 C CA . GLU A 1 743 ? 9.067 14.472 -24.247 1.00 92.44 743 GLU A CA 1
ATOM 5794 C C . GLU A 1 743 ? 7.733 14.822 -23.581 1.00 92.44 743 GLU A C 1
ATOM 5796 O O . GLU A 1 743 ? 6.730 14.136 -23.766 1.00 92.44 743 GLU A O 1
ATOM 5801 N N . TRP A 1 744 ? 7.712 15.873 -22.763 1.00 93.44 744 TRP A N 1
ATOM 5802 C CA . TRP A 1 744 ? 6.509 16.232 -22.002 1.00 93.44 744 TRP A CA 1
ATOM 5803 C C . TRP A 1 744 ? 5.357 16.739 -22.867 1.00 93.44 744 TRP A C 1
ATOM 5805 O O . TRP A 1 744 ? 4.199 16.560 -22.492 1.00 93.44 744 TRP A O 1
ATOM 5815 N N . GLY A 1 745 ? 5.657 17.386 -23.999 1.00 92.62 745 GLY A N 1
ATOM 5816 C CA . GLY A 1 745 ? 4.650 18.143 -24.741 1.00 92.62 745 GLY A CA 1
ATOM 5817 C C . GLY A 1 745 ? 3.886 19.081 -23.798 1.00 92.62 745 GLY A C 1
ATOM 5818 O O . GLY A 1 745 ? 4.500 19.755 -22.975 1.00 92.62 745 GLY A O 1
ATOM 5819 N N . SER A 1 746 ? 2.556 19.043 -23.875 1.00 95.00 746 SER A N 1
ATOM 5820 C CA . SER A 1 746 ? 1.635 19.791 -23.004 1.00 95.00 746 SER A CA 1
ATOM 5821 C C . SER A 1 746 ? 1.052 18.959 -21.847 1.00 95.00 746 SER A C 1
ATOM 5823 O O . SER A 1 746 ? 0.095 19.372 -21.196 1.00 95.00 746 SER A O 1
ATOM 5825 N N . LEU A 1 747 ? 1.602 17.772 -21.556 1.00 96.12 747 LEU A N 1
ATOM 5826 C CA . LEU A 1 747 ? 1.043 16.837 -20.564 1.00 96.12 747 LEU A CA 1
ATOM 5827 C C . LEU A 1 747 ? 0.927 17.435 -19.154 1.00 96.12 747 LEU A C 1
ATOM 5829 O O . LEU A 1 747 ? -0.025 17.133 -18.436 1.00 96.12 747 LEU A O 1
ATOM 5833 N N . LEU A 1 748 ? 1.894 18.265 -18.754 1.00 95.44 748 LEU A N 1
ATOM 5834 C CA . LEU A 1 748 ? 1.969 18.859 -17.415 1.00 95.44 748 LEU A CA 1
ATOM 5835 C C . LEU A 1 748 ? 1.427 20.294 -17.346 1.00 95.44 748 LEU A C 1
ATOM 5837 O O . LEU A 1 748 ? 1.520 20.924 -16.286 1.00 95.44 748 LEU A O 1
ATOM 5841 N N . ASP A 1 749 ? 0.836 20.804 -18.427 1.00 94.38 749 ASP A N 1
ATOM 5842 C CA . ASP A 1 749 ? 0.254 22.143 -18.450 1.00 94.38 749 ASP A CA 1
ATOM 5843 C C . ASP A 1 749 ? -0.861 22.263 -17.396 1.00 94.38 749 ASP A C 1
ATOM 5845 O O . ASP A 1 749 ? -1.705 21.380 -17.221 1.00 94.38 749 ASP A O 1
ATOM 5849 N N . GLY A 1 750 ? -0.841 23.357 -16.630 1.00 89.12 750 GLY A N 1
ATOM 5850 C CA . GLY A 1 750 ? -1.787 23.581 -15.529 1.00 89.12 750 GLY A CA 1
ATOM 5851 C C . GLY A 1 750 ? -1.513 22.762 -14.258 1.00 89.12 750 GLY A C 1
ATOM 5852 O O . GLY A 1 750 ? -2.343 22.762 -13.344 1.00 89.12 750 GLY A O 1
ATOM 5853 N N . THR A 1 751 ? -0.367 22.080 -14.161 1.00 93.00 751 THR A N 1
ATOM 5854 C CA . THR A 1 751 ? 0.073 21.393 -12.935 1.00 93.00 751 THR A CA 1
ATOM 5855 C C . THR A 1 751 ? 1.094 22.214 -12.138 1.00 93.00 751 THR A C 1
ATOM 5857 O O . THR A 1 751 ? 1.528 23.283 -12.557 1.00 93.00 751 THR A O 1
ATOM 5860 N N . LYS A 1 752 ? 1.462 21.717 -10.949 1.00 93.56 752 LYS A N 1
ATOM 5861 C CA . LYS A 1 752 ? 2.504 22.293 -10.079 1.00 93.56 752 LYS A CA 1
ATOM 5862 C C . LYS A 1 752 ? 3.783 21.443 -10.060 1.00 93.56 752 LYS A C 1
ATOM 5864 O O . LYS A 1 752 ? 4.511 21.476 -9.077 1.00 93.56 752 LYS A O 1
ATOM 5869 N N . VAL A 1 753 ? 3.998 20.604 -11.075 1.00 92.75 753 VAL A N 1
ATOM 5870 C CA . VAL A 1 753 ? 5.180 19.734 -11.121 1.00 92.75 753 VAL A CA 1
ATOM 5871 C C . VAL A 1 753 ? 6.429 20.587 -11.311 1.00 92.75 753 VAL A C 1
ATOM 5873 O O . VAL A 1 753 ? 6.481 21.443 -12.190 1.00 92.75 753 VAL A O 1
ATOM 5876 N N . GLU A 1 754 ? 7.434 20.331 -10.482 1.00 93.81 754 GLU A N 1
ATOM 5877 C CA . GLU A 1 754 ? 8.742 20.970 -10.570 1.00 93.81 754 GLU A CA 1
ATOM 5878 C C . GLU A 1 754 ? 9.753 20.033 -11.229 1.00 93.81 754 GLU A C 1
ATOM 5880 O O . GLU A 1 754 ? 9.663 18.805 -11.120 1.00 93.81 754 GLU A O 1
ATOM 5885 N N . PHE A 1 755 ? 10.742 20.628 -11.892 1.00 92.81 755 PHE A N 1
ATOM 5886 C CA . PHE A 1 755 ? 11.805 19.906 -12.573 1.00 92.81 755 PHE A CA 1
ATOM 5887 C C . PHE A 1 755 ? 13.157 20.141 -11.913 1.00 92.81 755 PHE A C 1
ATOM 5889 O O . PHE A 1 755 ? 13.494 21.254 -11.512 1.00 92.81 755 PHE A O 1
ATOM 5896 N N . TRP A 1 756 ? 13.978 19.097 -11.890 1.00 89.31 756 TRP A N 1
ATOM 5897 C CA . TRP A 1 756 ? 15.394 19.174 -11.557 1.00 89.31 756 TRP A CA 1
ATOM 5898 C C . TRP A 1 756 ? 16.233 18.655 -12.728 1.00 89.31 756 TRP A C 1
ATOM 5900 O O . TRP A 1 756 ? 15.767 17.890 -13.576 1.00 89.31 756 TRP A O 1
ATOM 5910 N N . HIS A 1 757 ? 17.474 19.140 -12.827 1.00 84.50 757 HIS A N 1
ATOM 5911 C CA . HIS A 1 757 ? 18.379 18.839 -13.946 1.00 84.50 757 HIS A CA 1
ATOM 5912 C C . HIS A 1 757 ? 17.745 19.063 -15.336 1.00 84.50 757 HIS A C 1
ATOM 5914 O O . HIS A 1 757 ? 17.957 18.293 -16.272 1.00 84.50 757 HIS A O 1
ATOM 5920 N N . GLY A 1 758 ? 16.953 20.131 -15.460 1.00 84.12 758 GLY A N 1
ATOM 5921 C CA . GLY A 1 758 ? 16.323 20.573 -16.702 1.00 84.12 758 GLY A CA 1
ATOM 5922 C C . GLY A 1 758 ? 14.999 19.878 -17.021 1.00 84.12 758 GLY A C 1
ATOM 5923 O O . GLY A 1 758 ? 14.013 20.571 -17.222 1.00 84.12 758 GLY A O 1
ATOM 5924 N N . ASN A 1 759 ? 14.967 18.540 -17.068 1.00 88.44 759 ASN A N 1
ATOM 5925 C CA . ASN A 1 759 ? 13.842 17.802 -17.670 1.00 88.44 759 ASN A CA 1
ATOM 5926 C C . ASN A 1 759 ? 13.301 16.621 -16.834 1.00 88.44 759 ASN A C 1
ATOM 5928 O O . ASN A 1 759 ? 12.439 15.884 -17.313 1.00 88.44 759 ASN A O 1
ATOM 5932 N N . TYR A 1 760 ? 13.801 16.404 -15.612 1.00 89.00 760 TYR A N 1
ATOM 5933 C CA . TYR A 1 760 ? 13.352 15.304 -14.747 1.00 89.00 760 TYR A CA 1
ATOM 5934 C C . TYR A 1 760 ? 12.387 15.819 -13.683 1.00 89.00 760 TYR A C 1
ATOM 5936 O O . TYR A 1 760 ? 12.697 16.834 -13.059 1.00 89.00 760 TYR A O 1
ATOM 5944 N N . PRO A 1 761 ? 11.240 15.162 -13.450 1.00 91.06 761 PRO A N 1
ATOM 5945 C CA . PRO A 1 761 ? 10.296 15.614 -12.443 1.00 91.06 761 PRO A CA 1
ATOM 5946 C C . PRO A 1 761 ? 10.880 15.345 -11.053 1.00 91.06 761 PRO A C 1
ATOM 5948 O O . PRO A 1 761 ? 11.569 14.343 -10.833 1.00 91.06 761 PRO A O 1
ATOM 5951 N N . VAL A 1 762 ? 10.632 16.257 -10.117 1.00 91.62 762 VAL A N 1
ATOM 5952 C CA . VAL A 1 762 ? 10.976 16.051 -8.708 1.00 91.62 762 VAL A CA 1
ATOM 5953 C C . VAL A 1 762 ? 9.931 15.127 -8.083 1.00 91.62 762 VAL A C 1
ATOM 5955 O O . VAL A 1 762 ? 8.735 15.395 -8.158 1.00 91.62 762 VAL A O 1
ATOM 5958 N N . ALA A 1 763 ? 10.394 14.046 -7.461 1.00 88.38 763 ALA A N 1
ATOM 5959 C CA . ALA A 1 763 ? 9.587 13.146 -6.644 1.00 88.38 763 ALA A CA 1
ATOM 5960 C C . ALA A 1 763 ? 10.233 13.008 -5.259 1.00 88.38 763 ALA A C 1
ATOM 5962 O O . ALA A 1 763 ? 11.455 13.155 -5.126 1.00 88.38 763 ALA A O 1
ATOM 5963 N N . ASP A 1 764 ? 9.421 12.746 -4.235 1.00 87.31 764 ASP A N 1
ATOM 5964 C CA . ASP A 1 764 ? 9.939 12.354 -2.924 1.00 87.31 764 ASP A CA 1
ATOM 5965 C C . ASP A 1 764 ? 10.724 11.036 -3.077 1.00 87.31 764 ASP A C 1
ATOM 5967 O O . ASP A 1 764 ? 10.424 10.213 -3.933 1.00 87.31 764 ASP A O 1
ATOM 5971 N N . LYS A 1 765 ? 11.785 10.843 -2.292 1.00 80.88 765 LYS A N 1
ATOM 5972 C CA . LYS A 1 765 ? 12.575 9.601 -2.336 1.00 80.88 765 LYS A CA 1
ATOM 5973 C C . LYS A 1 765 ? 11.928 8.468 -1.536 1.00 80.88 765 LYS A C 1
ATOM 5975 O O . LYS A 1 765 ? 12.369 7.328 -1.662 1.00 80.88 765 LYS A O 1
ATOM 5980 N N . LEU A 1 766 ? 10.972 8.796 -0.667 1.00 59.91 766 LEU A N 1
ATOM 5981 C CA . LEU A 1 766 ? 10.285 7.877 0.240 1.00 59.91 766 LEU A CA 1
ATOM 5982 C C . LEU A 1 766 ? 8.900 7.451 -0.264 1.00 59.91 766 LEU A C 1
ATOM 5984 O O . LEU A 1 766 ? 8.380 6.449 0.227 1.00 59.91 766 LEU A O 1
ATOM 5988 N N . THR A 1 767 ? 8.316 8.188 -1.215 1.00 52.94 767 THR A N 1
ATOM 5989 C CA . THR A 1 767 ? 7.072 7.829 -1.921 1.00 52.94 767 THR A CA 1
ATOM 5990 C C . THR A 1 767 ? 7.372 7.547 -3.377 1.00 52.94 767 THR A C 1
ATOM 5992 O O . THR A 1 767 ? 6.846 6.549 -3.909 1.00 52.94 767 THR A O 1
#

Foldseek 3Di:
DDDFQPLDDQPQLDDPDADPLLQVLLLQQDLQPCCVVVNDDSNDLSRSLCCCVLVVVDDPVLSVLLSQLSVVAHAPDWAQPVVQCVSSVVVVDDPVRSVVSQLSCLLQQQKDKFLPLQWDLQAGPPPDDDDNRSIIMHGDHCVVTNLLSNLLNVVSCVVRLCSLSSSLCSLANSVAQPLLVQDAQRQQPAKEFADEPDDDDDDDDDDLVSYPLSQCSRQFVLKKFFFASQQSSCVSSVQHDPFDRTRQKIFGHRLSVSCVSSVGIDDDGSVLVVVSLVLLVLVLFIWIWGCNPHPPDTGIIGRHQLSTDSQNVNCLQQVRCRRYPYPDADDDDLVPDLLLLPCLQSPSQLRAAGPQNDADPVRDHDDDDDDDHSNPDPRHNVNTDSPSSVVSSNRYDPNDHQQLLVQPPLSQSLSVLVVCVVVVNLLVSVLSRCVRALQLQLCLQDPPRSSQVRAPVCVVPGGDVSSPSSNVSLVLLLPPVSNDQAAQRESYPVAADPAEAEEEAQARVSLVVLSVNLSHRYQYEYEHQAPDGHQCLQQPFACVRHNPSSVVSSSVSSVVSRHHYHYNGHALPNHAPVRVVVVRHDYYHYDRPQQAFDFPPAALCVFAQHDALSVQSRDLSVDQAAACKAEEFEAQAPSSLRSLLSCLVSHHPAAEYEYLADPVPRNYDPVSVVVSVVSVYHYHYQWDWHYFDDDPRFGFKTKIFGWPDQADPVRHGDTDTDRVHMDIGTIRHYYYHPDTHDDCNRHQPPHPWDDDPPHHTDDDPVD

Nearest PDB structures (foldseek):
  8oh5-assembly1_C  TM=9.517E-01  e=8.385E-30  Sporomusa ovata DSM 2662
  5jca-assembly1_L  TM=8.957E-01  e=3.391E-28  Pyrococcus furiosus
  5vj7-assembly1_A  TM=8.484E-01  e=1.416E-28  Pyrococcus furiosus COM1
  5jfc-assembly1_L  TM=8.851E-01  e=3.605E-27  Pyrococcus furiosus
  7m32-assembly2_C  TM=8.698E-01  e=2.339E-24  Sus scrofa